Protein AF-0000000078810796 (afdb_homodimer)

Sequence (874 aa):
MNIEKKVFQLIISAMFFVVPVYGQHSELLSQYRNRALQYNQDMKAAEKNIALSKELEKSAKTEYKPKLSAGANFNYTGNPMELSLDLPSLDNPLQFEGRHMKYGASVSLAQPLYTGGRIREGVKKAEAESRLALNQSEMIKSDISYEADLRYWSTVARNEMVKVTRRFTGAVEELTKVIRERVEVQLVDRNDLLMAEVKLNDARYQLMQAENNYEVARMSLNSFIGVDYDLVIPIDTLVSPIHEVGSLPAYMDQAGNNRPELRMAQDKISIQESAHKLNQSQFLPQFYVGVDGSYSSPGYNFKADLDPNYAVYAKVSVPLFEWGKRRNEKRAGEYRVAIARENFSKVKDVVSLEVQSAYYNYVQAVERVTLTENSLIKAQENEAMALERYREGKMSVDGVLDAQMFHQTAQMNFVQSRLTAQISYSAFVRALGLLSIMNIEKKVFQLIISAMFFVVPVYGQHSELLSQYRNRALQYNQDMKAAEKNIALSKELEKSAKTEYKPKLSAGANFNYTGNPMELSLDLPSLDNPLQFEGRHMKYGASVSLAQPLYTGGRIREGVKKAEAESRLALNQSEMIKSDISYEADLRYWSTVARNEMVKVTRRFTGAVEELTKVIRERVEVQLVDRNDLLMAEVKLNDARYQLMQAENNYEVARMSLNSFIGVDYDLVIPIDTLVSPIHEVGSLPAYMDQAGNNRPELRMAQDKISIQESAHKLNQSQFLPQFYVGVDGSYSSPGYNFKADLDPNYAVYAKVSVPLFEWGKRRNEKRAGEYRVAIARENFSKVKDVVSLEVQSAYYNYVQAVERVTLTENSLIKAQENEAMALERYREGKMSVDGVLDAQMFHQTAQMNFVQSRLTAQISYSAFVRALGLLSI

Secondary structure (DSSP, 8-state):
-THHHHHHHHHHTTS-----------HHHHHHHHHHHHH-HHHHHHHHHHHHHHHHHHHHHGGGS-EEEEEEEEEE-SS--EEEE--TT-SS-EEEE--SEEEEEEEEEEEEEE-TTHHHHHHHHHHHHHHHHHHHHHHHHHHHHHHHHHHHHHHHHHHHHHHHHHHHHHHHHHHHHHHHHHHHTTSS-HHHHHHHHHHHHHHHHHHHHHHHHHHHHHHHHHHHHT--TT------SSPPP------HHHHHHHS-S--HHHHHHHHHHHHHHHHHHHHHHTTS-EEEEEEEEEEEES-TT--SS-EEEEEEEEEEEEEEE-TTHHHHHHHHHHHHHHHHHHHHHHHHHHHHHHHHHHHHHHHHHHHHHHHHHHHHHHHHHHHHHHHHHHHTT-S-HHHHHHHHHHHHHHHHHHHHHHHHHHHHHHHHHHHHT-TT-/-THHHHHHHHHHTTS-----------HHHHHHHHHHHHH-HHHHHHHHHHHHHHHHHHHHHGGGS-EEEEEEEEEEESS--EEEE--TTSSS-EEEEPPSEEEEEEEEEEEEEE-TTHHHHHHHHHHHHHHHHHHHHHHHHHHHHHHHHHHHHHHHHHHHHHHHHHHHHHHHHHHHHHHHHHHHTTSS-HHHHHHHHHHHHHHHHHHHHHHHHHHHHHHHHHHHHT--TT------SSPPP------HHHHHHHS-S--HHHHHHHHHHHHHHHHHHHHHHTTS-EEEEEEEEEEEES-TT--SS-EEEEEEEEEEE-----TTHHHHHHHHHHHHHHHHHHHHHHHHHHHHHHHHHHHHHHHHHHHHHHHHHHHHHHHHHHHHHHHHHHHTT-S-HHHHHHHHHHHHHHHHHHHHHHHHHHHHHHHHHHHHT-TT-

InterPro domains:
  IPR003423 Outer membrane efflux protein [PF02321] (34-226)
  IPR003423 Outer membrane efflux protein [PF02321] (253-433)
  IPR051906 Outer membrane protein TolC-like [PTHR30026] (19-435)

Radius of gyration: 42.72 Å; Cα contacts (8 Å, |Δi|>4): 1301; chains: 2; bounding box: 118×147×89 Å

Nearest PDB structures (foldseek):
  5bun-assembly1_B  TM=8.925E-01  e=1.835E-19  Salmonella enterica subsp. enterica serovar Typhi
  2wmz-assembly1_B  TM=8.784E-01  e=3.300E-19  Escherichia coli K-12
  1ek9-assembly1_A  TM=8.648E-01  e=8.910E-19  Escherichia coli
  1yc9-assembly1_A-3  TM=8.623E-01  e=3.612E-18  Vibrio cholerae
  1wp1-assembly1_A  TM=8.604E-01  e=2.755E-18  Pseudomonas aeruginosa

Foldseek 3Di:
DVVVVVVVVVVVVPPDPVPVPPPPPDPVLVVLLVLLCVPPPVLVVLVVVLVVLVVVLVVLLCLQDKDKDKDKDKFFAPFADWDFADDVVDPGTDIDGFHRIKIKMKMKIKGWDDLLCLSVLSSLLSVLVSLLSVLVSLLVSLVSSLVSLLLQLQLLLLLLLLVLLVVLLVVLVVLLVVVVVCVVVPNDDPVLNVVSVVLSVVSVVSSVVSVVSNLVSQQVSCVSSVHHSPDDDDGDNAQRADQDDDDLVVLLVVLPVDRSLLSSLVSVLSSLVSVLSSVLSNQAKIKMKMKMWMFMAPDPVSDRDTDIDMDIDMDIDHDDDDPCPSVVSNVVSVVVSVVSVVVSVVSVVVLVVQLVVLSVQLVVLSVQLVVLVVQLVVLVVLLVVQVVCVVVVNHGSVSNSVSSVSNSVSSSSNSVSSSSNSSSVSSNCSSSSNSSD/DVVVVVVVVVVVVPPPPVPVPPPPPDPVLVVLLVLLCVPPVVLVVLVVVLVVLVVVLVVLLCLQDKDKDKDKDKFFAPFFDWDFADDVVDPGTPIDGFDRIKIKMKMKIKGWDDQLCLSVLSSLLSVLVSLLSVLVSLLVSLVSSLVSLLLQLQLLLLLLLLVLLVVLLVVLVVLLVVVVVCVVVPNDDPVLNVVSVVLSVVSVVSNVVSVVSNLVSQQVSCVSSVHHSPDDDDGDNAQGADQDDDDLVVLLVVLPVDRSLLSSLVSQLSNLVSVLSSVLSNQAKIKMKMKMKMFMPPDVVSDRDTDIDMDIDMDIDHDDDDPCPSVVSNVVSVVSSVVSVVVSVVSVVVLVVQLVVLSVQLVVLSVQLVVLVVQLVVLVVLLVVQVVCVVVVNHDSVSNSVSSVSNSVSSSSNSVSSSSNSSSVSSNCSSSSNSSD

Structure (mmCIF, N/CA/C/O backbone):
data_AF-0000000078810796-model_v1
#
loop_
_entity.id
_entity.type
_entity.pdbx_description
1 polymer 'Outer membrane efflux protein'
#
loop_
_atom_site.group_PDB
_atom_site.id
_atom_site.type_symbol
_atom_site.label_atom_id
_atom_site.label_alt_id
_atom_site.label_comp_id
_atom_site.label_asym_id
_atom_site.label_entity_id
_atom_site.label_seq_id
_atom_site.pdbx_PDB_ins_code
_atom_site.Cartn_x
_atom_site.Cartn_y
_atom_site.Cartn_z
_atom_site.occupancy
_atom_site.B_iso_or_equiv
_atom_site.auth_seq_id
_atom_site.auth_comp_id
_atom_site.auth_asym_id
_atom_site.auth_atom_id
_atom_site.pdbx_PDB_model_num
ATOM 1 N N . MET A 1 1 ? 49.625 -58.906 16.781 1 31.52 1 MET A N 1
ATOM 2 C CA . MET A 1 1 ? 48.281 -58.656 17.25 1 31.52 1 MET A CA 1
ATOM 3 C C . MET A 1 1 ? 48 -57.156 17.312 1 31.52 1 MET A C 1
ATOM 5 O O . MET A 1 1 ? 46.844 -56.719 17.156 1 31.52 1 MET A O 1
ATOM 9 N N . ASN A 1 2 ? 49.062 -56.438 17.688 1 35.69 2 ASN A N 1
ATOM 10 C CA . ASN A 1 2 ? 48.969 -55.031 18.016 1 35.69 2 ASN A CA 1
ATOM 11 C C . ASN A 1 2 ? 48.812 -54.156 16.766 1 35.69 2 ASN A C 1
ATOM 13 O O . ASN A 1 2 ? 48.688 -52.938 16.859 1 35.69 2 ASN A O 1
ATOM 17 N N . ILE A 1 3 ? 49.344 -54.625 15.562 1 45.09 3 ILE A N 1
ATOM 18 C CA . ILE A 1 3 ? 49.375 -53.844 14.336 1 45.09 3 ILE A CA 1
ATOM 19 C C . ILE A 1 3 ? 47.938 -53.594 13.867 1 45.09 3 ILE A C 1
ATOM 21 O O . ILE A 1 3 ? 47.688 -52.719 13.039 1 45.09 3 ILE A O 1
ATOM 25 N N . GLU A 1 4 ? 46.938 -54.531 14.281 1 33.59 4 GLU A N 1
ATOM 26 C CA . GLU A 1 4 ? 45.562 -54.438 13.734 1 33.59 4 GLU A CA 1
ATOM 27 C C . GLU A 1 4 ? 44.812 -53.25 14.328 1 33.59 4 GLU A C 1
ATOM 29 O O . GLU A 1 4 ? 43.75 -52.906 13.852 1 33.59 4 GLU A O 1
ATOM 34 N N . LYS A 1 5 ? 45.188 -52.844 15.609 1 40.59 5 LYS A N 1
ATOM 35 C CA . LYS A 1 5 ? 44.344 -51.844 16.25 1 40.59 5 LYS A CA 1
ATOM 36 C C . LYS A 1 5 ? 44.5 -50.469 15.602 1 40.59 5 LYS A C 1
ATOM 38 O O . LYS A 1 5 ? 43.562 -49.688 15.57 1 40.59 5 LYS A O 1
ATOM 43 N N . LYS A 1 6 ? 45.812 -50.281 15.422 1 43.84 6 LYS A N 1
ATOM 44 C CA . LYS A 1 6 ? 46.062 -48.875 15.062 1 43.84 6 LYS A CA 1
ATOM 45 C C . LYS A 1 6 ? 45.562 -48.594 13.656 1 43.84 6 LYS A C 1
ATOM 47 O O . LYS A 1 6 ? 45.531 -47.438 13.234 1 43.84 6 LYS A O 1
ATOM 52 N N . VAL A 1 7 ? 45.531 -49.75 12.922 1 40.56 7 VAL A N 1
ATOM 53 C CA . VAL A 1 7 ? 45.062 -49.469 11.578 1 40.56 7 VAL A CA 1
ATOM 54 C C . VAL A 1 7 ? 43.562 -49.125 11.633 1 40.56 7 VAL A C 1
ATOM 56 O O . VAL A 1 7 ? 43.062 -48.344 10.812 1 40.56 7 VAL A O 1
ATOM 59 N N . PHE A 1 8 ? 42.906 -49.719 12.727 1 41.28 8 PHE A N 1
ATOM 60 C CA . PHE A 1 8 ? 41.469 -49.5 12.734 1 41.28 8 PHE A CA 1
ATOM 61 C C . PHE A 1 8 ? 41.125 -48.062 13.086 1 41.28 8 PHE A C 1
ATOM 63 O O . PHE A 1 8 ? 40.188 -47.469 12.547 1 41.28 8 PHE A O 1
ATOM 70 N N . GLN A 1 9 ? 41.938 -47.469 14.094 1 41.78 9 GLN A N 1
ATOM 71 C CA . GLN A 1 9 ? 41.531 -46.125 14.539 1 41.78 9 GLN A CA 1
ATOM 72 C C . GLN A 1 9 ? 41.688 -45.094 13.438 1 41.78 9 GLN A C 1
ATOM 74 O O . GLN A 1 9 ? 41.031 -44.062 13.445 1 41.78 9 GLN A O 1
ATOM 79 N N . LEU A 1 10 ? 42.781 -45.281 12.617 1 40.09 10 LEU A N 1
ATOM 80 C CA . LEU A 1 10 ? 42.969 -44.25 11.633 1 40.09 10 LEU A CA 1
ATOM 81 C C . LEU A 1 10 ? 41.875 -44.25 10.586 1 40.09 10 LEU A C 1
ATOM 83 O O . LEU A 1 10 ? 41.594 -43.219 9.953 1 40.09 10 LEU A O 1
ATOM 87 N N . ILE A 1 11 ? 41.219 -45.438 10.328 1 36.94 11 ILE A N 1
ATOM 88 C CA . ILE A 1 11 ? 40.281 -45.469 9.234 1 36.94 11 ILE A CA 1
ATOM 89 C C . ILE A 1 11 ? 39 -44.719 9.633 1 36.94 11 ILE A C 1
ATOM 91 O O . ILE A 1 11 ? 38.312 -44.156 8.773 1 36.94 11 ILE A O 1
ATOM 95 N N . ILE A 1 12 ? 38.562 -44.688 10.914 1 39.09 12 ILE A N 1
ATOM 96 C CA . ILE A 1 12 ? 37.25 -44.156 11.195 1 39.09 12 ILE A CA 1
ATOM 97 C C . ILE A 1 12 ? 37.25 -42.656 11.039 1 39.09 12 ILE A C 1
ATOM 99 O O . ILE A 1 12 ? 36.188 -42 11.031 1 39.09 12 ILE A O 1
ATOM 103 N N . SER A 1 13 ? 38.438 -42 11.25 1 37.91 13 SER A N 1
ATOM 104 C CA . SER A 1 13 ? 38.312 -40.531 11.258 1 37.91 13 SER A CA 1
ATOM 105 C C . SER A 1 13 ? 37.969 -40 9.867 1 37.91 13 SER A C 1
ATOM 107 O O . SER A 1 13 ? 37.938 -38.781 9.664 1 37.91 13 SER A O 1
ATOM 109 N N . ALA A 1 14 ? 38.25 -40.719 8.828 1 35.31 14 ALA A N 1
ATOM 110 C CA . ALA A 1 14 ? 38.062 -40.125 7.504 1 35.31 14 ALA A CA 1
ATOM 111 C C . ALA A 1 14 ? 36.594 -39.844 7.219 1 35.31 14 ALA A C 1
ATOM 113 O O . ALA A 1 14 ? 36.25 -39.406 6.129 1 35.31 14 ALA A O 1
ATOM 114 N N . MET A 1 15 ? 35.688 -40.594 7.895 1 33.44 15 MET A N 1
ATOM 115 C CA . MET A 1 15 ? 34.406 -40.656 7.215 1 33.44 15 MET A CA 1
ATOM 116 C C . MET A 1 15 ? 33.75 -39.281 7.145 1 33.44 15 MET A C 1
ATOM 118 O O . MET A 1 15 ? 33.188 -38.906 6.105 1 33.44 15 MET A O 1
ATOM 122 N N . PHE A 1 16 ? 33.094 -38.812 8.289 1 33.81 16 PHE A N 1
ATOM 123 C CA . PHE A 1 16 ? 31.891 -38.031 8.094 1 33.81 16 PHE A CA 1
ATOM 124 C C . PHE A 1 16 ? 32.25 -36.594 7.742 1 33.81 16 PHE A C 1
ATOM 126 O O . PHE A 1 16 ? 32.344 -35.719 8.625 1 33.81 16 PHE A O 1
ATOM 133 N N . PHE A 1 17 ? 33.219 -36.344 6.918 1 32.91 17 PHE A N 1
ATOM 134 C CA . PHE A 1 17 ? 33.188 -34.938 6.5 1 32.91 17 PHE A CA 1
ATOM 135 C C . PHE A 1 17 ? 31.828 -34.594 5.895 1 32.91 17 PHE A C 1
ATOM 137 O O . PHE A 1 17 ? 31.531 -34.969 4.754 1 32.91 17 PHE A O 1
ATOM 144 N N . VAL A 1 18 ? 30.75 -34.469 6.672 1 34.19 18 VAL A N 1
ATOM 145 C CA . VAL A 1 18 ? 29.562 -33.781 6.199 1 34.19 18 VAL A CA 1
ATOM 146 C C . VAL A 1 18 ? 29.969 -32.469 5.523 1 34.19 18 VAL A C 1
ATOM 148 O O . VAL A 1 18 ? 30.484 -31.562 6.176 1 34.19 18 VAL A O 1
ATOM 151 N N . VAL A 1 19 ? 30.406 -32.531 4.301 1 35.03 19 VAL A N 1
ATOM 152 C CA . VAL A 1 19 ? 30.453 -31.297 3.525 1 35.03 19 VAL A CA 1
ATOM 153 C C . VAL A 1 19 ? 29.156 -30.516 3.707 1 35.03 19 VAL A C 1
ATOM 155 O O . VAL A 1 19 ? 28.078 -31.016 3.404 1 35.03 19 VAL A O 1
ATOM 158 N N . PRO A 1 20 ? 29.125 -29.656 4.68 1 37.47 20 PRO A N 1
ATOM 159 C CA . PRO A 1 20 ? 27.922 -28.828 4.625 1 37.47 20 PRO A CA 1
ATOM 160 C C . PRO A 1 20 ? 27.531 -28.453 3.199 1 37.47 20 PRO A C 1
ATOM 162 O O . PRO A 1 20 ? 28.391 -28.062 2.4 1 37.47 20 PRO A O 1
ATOM 165 N N . VAL A 1 21 ? 26.672 -29.172 2.609 1 35.78 21 VAL A N 1
ATOM 166 C CA . VAL A 1 21 ? 26 -28.766 1.379 1 35.78 21 VAL A CA 1
ATOM 167 C C . VAL A 1 21 ? 25.641 -27.281 1.45 1 35.78 21 VAL A C 1
ATOM 169 O O . VAL A 1 21 ? 24.641 -26.906 2.074 1 35.78 21 VAL A O 1
ATOM 172 N N . TYR A 1 22 ? 26.547 -26.406 1.86 1 38.66 22 TYR A N 1
ATOM 173 C CA . TYR A 1 22 ? 26.266 -25.031 1.461 1 38.66 22 TYR A CA 1
ATOM 174 C C . TYR A 1 22 ? 25.797 -24.969 0.011 1 38.66 22 TYR A C 1
ATOM 176 O O . TYR A 1 22 ? 26.375 -25.625 -0.859 1 38.66 22 TYR A O 1
ATOM 184 N N . GLY A 1 23 ? 24.594 -24.969 -0.246 1 43.31 23 GLY A N 1
ATOM 185 C CA . GLY A 1 23 ? 24.203 -24.641 -1.61 1 43.31 23 GLY A CA 1
ATOM 186 C C . GLY A 1 23 ? 25.281 -23.875 -2.371 1 43.31 23 GLY A C 1
ATOM 187 O O . GLY A 1 23 ? 25.953 -23.016 -1.805 1 43.31 23 GLY A O 1
ATOM 188 N N . GLN A 1 24 ? 25.922 -24.531 -3.176 1 47.62 24 GLN A N 1
ATOM 189 C CA . GLN A 1 24 ? 26.969 -24 -4.055 1 47.62 24 GLN A CA 1
ATOM 190 C C . GLN A 1 24 ? 26.672 -22.562 -4.457 1 47.62 24 GLN A C 1
ATOM 192 O O . GLN A 1 24 ? 25.703 -22.297 -5.188 1 47.62 24 GLN A O 1
ATOM 197 N N . HIS A 1 25 ? 26.922 -21.594 -3.543 1 60.41 25 HIS A N 1
ATOM 198 C CA . HIS A 1 25 ? 26.938 -20.172 -3.859 1 60.41 25 HIS A CA 1
ATOM 199 C C . HIS A 1 25 ? 27.672 -19.906 -5.172 1 60.41 25 HIS A C 1
ATOM 201 O O . HIS A 1 25 ? 28.844 -20.219 -5.301 1 60.41 25 HIS A O 1
ATOM 207 N N . SER A 1 26 ? 26.812 -19.906 -6.238 1 77.5 26 SER A N 1
ATOM 208 C CA . SER A 1 26 ? 27.375 -19.516 -7.52 1 77.5 26 SER A CA 1
ATOM 209 C C . SER A 1 26 ? 28.125 -18.188 -7.402 1 77.5 26 SER A C 1
ATOM 211 O O . SER A 1 26 ? 27.562 -17.188 -6.961 1 77.5 26 SER A O 1
ATOM 213 N N . GLU A 1 27 ? 29.5 -18.25 -7.562 1 85.56 27 GLU A N 1
ATOM 214 C CA . GLU A 1 27 ? 30.312 -17.031 -7.574 1 85.56 27 GLU A CA 1
ATOM 215 C C . GLU A 1 27 ? 29.75 -16 -8.539 1 85.56 27 GLU A C 1
ATOM 217 O O . GLU A 1 27 ? 29.766 -14.805 -8.25 1 85.56 27 GLU A O 1
ATOM 222 N N . LEU A 1 28 ? 29.188 -16.547 -9.531 1 91.5 28 LEU A N 1
ATOM 223 C CA . LEU A 1 28 ? 28.641 -15.641 -10.531 1 91.5 28 LEU A CA 1
ATOM 224 C C . LEU A 1 28 ? 27.375 -14.969 -10.016 1 91.5 28 LEU A C 1
ATOM 226 O O . LEU A 1 28 ? 27.156 -13.773 -10.242 1 91.5 28 LEU A O 1
ATOM 230 N N . LEU A 1 29 ? 26.609 -15.727 -9.281 1 93.12 29 LEU A N 1
ATOM 231 C CA . LEU A 1 29 ? 25.406 -15.156 -8.695 1 93.12 29 LEU A CA 1
ATOM 232 C C . LEU A 1 29 ? 25.75 -13.984 -7.781 1 93.12 29 LEU A C 1
ATOM 234 O O . LEU A 1 29 ? 25.125 -12.922 -7.863 1 93.12 29 LEU A O 1
ATOM 238 N N . SER A 1 30 ? 26.766 -14.18 -6.949 1 91.88 30 SER A N 1
ATOM 239 C CA . SER A 1 30 ? 27.172 -13.141 -6.016 1 91.88 30 SER A CA 1
ATOM 240 C C . SER A 1 30 ? 27.688 -11.906 -6.754 1 91.88 30 SER A C 1
ATOM 242 O O . SER A 1 30 ? 27.422 -10.773 -6.352 1 91.88 30 SER A O 1
ATOM 244 N N . GLN A 1 31 ? 28.359 -12.164 -7.82 1 93.31 31 GLN A N 1
ATOM 245 C CA . GLN A 1 31 ? 28.906 -11.07 -8.617 1 93.31 31 GLN A CA 1
ATOM 246 C C . GLN A 1 31 ? 27.781 -10.242 -9.25 1 93.31 31 GLN A C 1
ATOM 248 O O . GLN A 1 31 ? 27.812 -9.008 -9.195 1 93.31 31 GLN A O 1
ATOM 253 N N . TYR A 1 32 ? 26.844 -10.891 -9.781 1 94.69 32 TYR A N 1
ATOM 254 C CA . TYR A 1 32 ? 25.766 -10.172 -10.469 1 94.69 32 TYR A CA 1
ATOM 255 C C . TYR A 1 32 ? 24.828 -9.508 -9.477 1 94.69 32 TYR A C 1
ATOM 257 O O . TYR A 1 32 ? 24.266 -8.445 -9.766 1 94.69 32 TYR A O 1
ATOM 265 N N . ARG A 1 33 ? 24.719 -10.141 -8.32 1 94.25 33 ARG A N 1
ATOM 266 C CA . ARG A 1 33 ? 23.969 -9.492 -7.242 1 94.25 33 ARG A CA 1
ATOM 267 C C . ARG A 1 33 ? 24.609 -8.156 -6.867 1 94.25 33 ARG A C 1
ATOM 269 O O . ARG A 1 33 ? 23.906 -7.145 -6.758 1 94.25 33 ARG A O 1
ATOM 276 N N . ASN A 1 34 ? 25.875 -8.141 -6.723 1 94.19 34 ASN A N 1
ATOM 277 C CA . ASN A 1 34 ? 26.594 -6.922 -6.359 1 94.19 34 ASN A CA 1
ATOM 278 C C . ASN A 1 34 ? 26.516 -5.875 -7.465 1 94.19 34 ASN A C 1
ATOM 280 O O . ASN A 1 34 ? 26.375 -4.684 -7.184 1 94.19 34 ASN A O 1
ATOM 284 N N . ARG A 1 35 ? 26.562 -6.352 -8.648 1 94.81 35 ARG A N 1
ATOM 285 C CA . ARG A 1 35 ? 26.453 -5.426 -9.773 1 94.81 35 ARG A CA 1
ATOM 286 C C . ARG A 1 35 ? 25.078 -4.785 -9.828 1 94.81 35 ARG A C 1
ATOM 288 O O . ARG A 1 35 ? 24.953 -3.596 -10.133 1 94.81 35 ARG A O 1
ATOM 295 N N . ALA A 1 36 ? 24.094 -5.586 -9.586 1 96.56 36 ALA A N 1
ATOM 296 C CA . ALA A 1 36 ? 22.719 -5.066 -9.57 1 96.56 36 ALA A CA 1
ATOM 297 C C . ALA A 1 36 ? 22.547 -4.008 -8.484 1 96.56 36 ALA A C 1
ATOM 299 O O . ALA A 1 36 ? 21.922 -2.969 -8.719 1 96.56 36 ALA A O 1
ATOM 300 N N . LEU A 1 37 ? 23.141 -4.238 -7.328 1 95.69 37 LEU A N 1
ATOM 301 C CA . LEU A 1 37 ? 23.047 -3.312 -6.207 1 95.69 37 LEU A CA 1
ATOM 302 C C . LEU A 1 37 ? 23.75 -1.998 -6.527 1 95.69 37 LEU A C 1
ATOM 304 O O . LEU A 1 37 ? 23.281 -0.927 -6.125 1 95.69 37 LEU A O 1
ATOM 308 N N . GLN A 1 38 ? 24.781 -2.057 -7.285 1 94.69 38 GLN A N 1
ATOM 309 C CA . GLN A 1 38 ? 25.562 -0.871 -7.621 1 94.69 38 GLN A CA 1
ATOM 310 C C . GLN A 1 38 ? 24.891 -0.078 -8.75 1 94.69 38 GLN A C 1
ATOM 312 O O . GLN A 1 38 ? 25 1.15 -8.789 1 94.69 38 GLN A O 1
ATOM 317 N N . TYR A 1 39 ? 24.188 -0.757 -9.555 1 95.12 39 TYR A N 1
ATOM 318 C CA . TYR A 1 39 ? 23.656 -0.121 -10.75 1 95.12 39 TYR A CA 1
ATOM 319 C C . TYR A 1 39 ? 22.219 0.367 -10.523 1 95.12 39 TYR A C 1
ATOM 321 O O . TYR A 1 39 ? 21.812 1.387 -11.086 1 95.12 39 TYR A O 1
ATOM 329 N N . ASN A 1 40 ? 21.453 -0.264 -9.781 1 95.25 40 ASN A N 1
ATOM 330 C CA . ASN A 1 40 ? 20.016 -0.033 -9.656 1 95.25 40 ASN A CA 1
ATOM 331 C C . ASN A 1 40 ? 19.703 1.396 -9.219 1 95.25 40 ASN A C 1
ATOM 333 O O . ASN A 1 40 ? 20.281 1.888 -8.25 1 95.25 40 ASN A O 1
ATOM 337 N N . GLN A 1 41 ? 18.812 2.018 -9.93 1 96.19 41 GLN A N 1
ATOM 338 C CA . GLN A 1 41 ? 18.453 3.416 -9.695 1 96.19 41 GLN A CA 1
ATOM 339 C C . GLN A 1 41 ? 17.703 3.586 -8.391 1 96.19 41 GLN A C 1
ATOM 341 O O . GLN A 1 41 ? 17.812 4.621 -7.727 1 96.19 41 GLN A O 1
ATOM 346 N N . ASP A 1 42 ? 16.938 2.611 -8.039 1 96.12 42 ASP A N 1
ATOM 347 C CA . ASP A 1 42 ? 16.203 2.688 -6.773 1 96.12 42 ASP A CA 1
ATOM 348 C C . ASP A 1 42 ? 17.172 2.682 -5.586 1 96.12 42 ASP A C 1
ATOM 350 O O . ASP A 1 42 ? 16.938 3.359 -4.586 1 96.12 42 ASP A O 1
ATOM 354 N N . MET A 1 43 ? 18.219 1.885 -5.711 1 95.31 43 MET A N 1
ATOM 355 C CA . MET A 1 43 ? 19.234 1.849 -4.656 1 95.31 43 MET A CA 1
ATOM 356 C C . MET A 1 43 ? 19.953 3.189 -4.543 1 95.31 43 MET A C 1
ATOM 358 O O . MET A 1 43 ? 20.156 3.695 -3.439 1 95.31 43 MET A O 1
ATOM 362 N N . LYS A 1 44 ? 20.25 3.777 -5.652 1 96.56 44 LYS A N 1
ATOM 363 C CA . LYS A 1 44 ? 20.891 5.086 -5.66 1 96.56 44 LYS A CA 1
ATOM 364 C C . LYS A 1 44 ? 19.984 6.16 -5.086 1 96.56 44 LYS A C 1
ATOM 366 O O . LYS A 1 44 ? 20.422 7.016 -4.316 1 96.56 44 LYS A O 1
ATOM 371 N N . ALA A 1 45 ? 18.75 6.125 -5.441 1 97.62 45 ALA A N 1
ATOM 372 C CA . ALA A 1 45 ? 17.766 7.066 -4.91 1 97.62 45 ALA A CA 1
ATOM 373 C C . ALA A 1 45 ? 17.625 6.91 -3.398 1 97.62 45 ALA A C 1
ATOM 375 O O . ALA A 1 45 ? 17.5 7.898 -2.674 1 97.62 45 ALA A O 1
ATOM 376 N N . ALA A 1 46 ? 17.672 5.676 -2.957 1 97.06 46 ALA A N 1
ATOM 377 C CA . ALA A 1 46 ? 17.547 5.406 -1.527 1 97.06 46 ALA A CA 1
ATOM 378 C C . ALA A 1 46 ? 18.719 5.996 -0.75 1 97.06 46 ALA A C 1
ATOM 380 O O . ALA A 1 46 ? 18.531 6.547 0.34 1 97.06 46 ALA A O 1
ATOM 381 N N . GLU A 1 47 ? 19.859 5.922 -1.339 1 96.62 47 GLU A N 1
ATOM 382 C CA . GLU A 1 47 ? 21.047 6.496 -0.701 1 96.62 47 GLU A CA 1
ATOM 383 C C . GLU A 1 47 ? 20.938 8.016 -0.619 1 96.62 47 GLU A C 1
ATOM 385 O O . GLU A 1 47 ? 21.297 8.617 0.397 1 96.62 47 GLU A O 1
ATOM 390 N N . LYS A 1 48 ? 20.438 8.594 -1.68 1 98.06 48 LYS A N 1
ATOM 391 C CA . LYS A 1 48 ? 20.25 10.039 -1.677 1 98.06 48 LYS A CA 1
ATOM 392 C C . LYS A 1 48 ? 19.172 10.453 -0.678 1 98.06 48 LYS A C 1
ATOM 394 O O . LYS A 1 48 ? 19.25 11.516 -0.063 1 98.06 48 LYS A O 1
ATOM 399 N N . ASN A 1 49 ? 18.234 9.609 -0.527 1 97.75 49 ASN A N 1
ATOM 400 C CA . ASN A 1 49 ? 17.172 9.891 0.439 1 97.75 49 ASN A CA 1
ATOM 401 C C . ASN A 1 49 ? 17.703 9.844 1.872 1 97.75 49 ASN A C 1
ATOM 403 O O . ASN A 1 49 ? 17.234 10.594 2.732 1 97.75 49 ASN A O 1
ATOM 407 N N . ILE A 1 50 ? 18.625 8.938 2.154 1 97.75 50 ILE A N 1
ATOM 408 C CA . ILE A 1 50 ? 19.266 8.898 3.465 1 97.75 50 ILE A CA 1
ATOM 409 C C . ILE A 1 50 ? 20.016 10.203 3.709 1 97.75 50 ILE A C 1
ATOM 411 O O . ILE A 1 50 ? 19.891 10.82 4.766 1 97.75 50 ILE A O 1
ATOM 415 N N . ALA A 1 51 ? 20.734 10.633 2.689 1 97.94 51 ALA A N 1
ATOM 416 C CA . ALA A 1 51 ? 21.484 11.875 2.805 1 97.94 51 ALA A CA 1
ATOM 417 C C . ALA A 1 51 ? 20.547 13.062 3.002 1 97.94 51 ALA A C 1
ATOM 419 O O . ALA A 1 51 ? 20.828 13.938 3.83 1 97.94 51 ALA A O 1
ATOM 420 N N . LEU A 1 52 ? 19.469 13.031 2.262 1 97.81 52 LEU A N 1
ATOM 421 C CA . LEU A 1 52 ? 18.453 14.078 2.379 1 97.81 52 LEU A CA 1
ATOM 422 C C . LEU A 1 52 ? 17.906 14.148 3.801 1 97.81 52 LEU A C 1
ATOM 424 O O . LEU A 1 52 ? 17.828 15.227 4.387 1 97.81 52 LEU A O 1
ATOM 428 N N . SER A 1 53 ? 17.547 13.008 4.375 1 97.81 53 SER A N 1
ATOM 429 C CA . SER A 1 53 ? 16.953 12.953 5.707 1 97.81 53 SER A CA 1
ATOM 430 C C . SER A 1 53 ? 17.969 13.383 6.773 1 97.81 53 SER A C 1
ATOM 432 O O . SER A 1 53 ? 17.594 14 7.773 1 97.81 53 SER A O 1
ATOM 434 N N . LYS A 1 54 ? 19.219 13.133 6.566 1 97.81 54 LYS A N 1
ATOM 435 C CA . LYS A 1 54 ? 20.25 13.547 7.504 1 97.81 54 LYS A CA 1
ATOM 436 C C . LYS A 1 54 ? 20.438 15.055 7.48 1 97.81 54 LYS A C 1
ATOM 438 O O . LYS A 1 54 ? 20.656 15.68 8.523 1 97.81 54 LYS A O 1
ATOM 443 N N . GLU A 1 55 ? 20.344 15.625 6.262 1 97.88 55 GLU A N 1
ATOM 444 C CA . GLU A 1 55 ? 20.438 17.078 6.16 1 97.88 55 GLU A CA 1
ATOM 445 C C . GLU A 1 55 ? 19.25 17.75 6.84 1 97.88 55 GLU A C 1
ATOM 447 O O . GLU A 1 55 ? 19.406 18.797 7.48 1 97.88 55 GLU A O 1
ATOM 452 N N . LEU A 1 56 ? 18.125 17.172 6.75 1 97.31 56 LEU A N 1
ATOM 453 C CA . LEU A 1 56 ? 16.938 17.719 7.398 1 97.31 56 LEU A CA 1
ATOM 454 C C . LEU A 1 56 ? 17.031 17.578 8.914 1 97.31 56 LEU A C 1
ATOM 456 O O . LEU A 1 56 ? 16.562 18.453 9.648 1 97.31 56 LEU A O 1
ATOM 460 N N . GLU A 1 57 ? 17.656 16.516 9.375 1 97.25 57 GLU A N 1
ATOM 461 C CA . GLU A 1 57 ? 17.922 16.344 10.797 1 97.25 57 GLU A CA 1
ATOM 462 C C . GLU A 1 57 ? 18.859 17.422 11.328 1 97.25 57 GLU A C 1
ATOM 464 O O . GLU A 1 57 ? 18.609 18 12.391 1 97.25 57 GLU A O 1
ATOM 469 N N . LYS A 1 58 ? 19.875 17.719 10.555 1 97.31 58 LYS A N 1
ATOM 470 C CA . LYS A 1 58 ? 20.797 18.766 10.938 1 97.31 58 LYS A CA 1
ATOM 471 C C . LYS A 1 58 ? 20.094 20.125 10.969 1 97.31 58 LYS A C 1
ATOM 473 O O . LYS A 1 58 ? 20.328 20.938 11.867 1 97.31 58 LYS A O 1
ATOM 478 N N . SER A 1 59 ? 19.266 20.297 9.984 1 97.06 59 SER A N 1
ATOM 479 C CA . SER A 1 59 ? 18.5 21.547 9.922 1 97.06 59 SER A CA 1
ATOM 480 C C . SER A 1 59 ? 17.594 21.688 11.133 1 97.06 59 SER A C 1
ATOM 482 O O . SER A 1 59 ? 17.484 22.766 11.711 1 97.06 59 SER A O 1
ATOM 484 N N . ALA A 1 60 ? 17.016 20.609 11.555 1 95.56 60 ALA A N 1
ATOM 485 C CA . ALA A 1 60 ? 16.125 20.641 12.711 1 95.56 60 ALA A CA 1
ATOM 486 C C . ALA A 1 60 ? 16.891 20.953 13.992 1 95.56 60 ALA A C 1
ATOM 488 O O . ALA A 1 60 ? 16.375 21.656 14.867 1 95.56 60 ALA A O 1
ATOM 489 N N . LYS A 1 61 ? 18.094 20.547 14.125 1 96.19 61 LYS A N 1
ATOM 490 C CA . LYS A 1 61 ? 18.906 20.734 15.32 1 96.19 61 LYS A CA 1
ATOM 491 C C . LYS A 1 61 ? 19.344 22.188 15.453 1 96.19 61 LYS A C 1
ATOM 493 O O . LYS A 1 61 ? 19.625 22.656 16.562 1 96.19 61 LYS A O 1
ATOM 498 N N . THR A 1 62 ? 19.312 22.922 14.273 1 95.56 62 THR A N 1
ATOM 499 C CA . THR A 1 62 ? 19.719 24.328 14.312 1 95.56 62 THR A CA 1
ATOM 500 C C . THR A 1 62 ? 18.656 25.188 15.008 1 95.56 62 THR A C 1
ATOM 502 O O . THR A 1 62 ? 18.938 26.312 15.422 1 95.56 62 THR A O 1
ATOM 505 N N . GLU A 1 63 ? 17.484 24.609 15.219 1 93.88 63 GLU A N 1
ATOM 506 C CA . GLU A 1 63 ? 16.391 25.359 15.852 1 93.88 63 GLU A CA 1
ATOM 507 C C . GLU A 1 63 ? 16.672 25.578 17.328 1 93.88 63 GLU A C 1
ATOM 509 O O . GLU A 1 63 ? 16.047 26.438 17.953 1 93.88 63 GLU A O 1
ATOM 514 N N . TYR A 1 64 ? 17.703 24.844 17.938 1 93.5 64 TYR A N 1
ATOM 515 C CA . TYR A 1 64 ? 18.109 25.031 19.328 1 93.5 64 TYR A CA 1
ATOM 516 C C . TYR A 1 64 ? 18.969 26.281 19.484 1 93.5 64 TYR A C 1
ATOM 518 O O . TYR A 1 64 ? 19.125 26.797 20.594 1 93.5 64 TYR A O 1
ATOM 526 N N . LYS A 1 65 ? 19.422 26.781 18.344 1 94.25 65 LYS A N 1
ATOM 527 C CA . LYS A 1 65 ? 20.391 27.875 18.391 1 94.25 65 LYS A CA 1
ATOM 528 C C . LYS A 1 65 ? 19.734 29.219 18.109 1 94.25 65 LYS A C 1
ATOM 530 O O . LYS A 1 65 ? 18.641 29.281 17.547 1 94.25 65 LYS A O 1
ATOM 535 N N . PRO A 1 66 ? 20.328 30.391 18.547 1 94.56 66 PRO A N 1
ATOM 536 C CA . PRO A 1 66 ? 19.766 31.719 18.297 1 94.56 66 PRO A CA 1
ATOM 537 C C . PRO A 1 66 ? 19.688 32.062 16.812 1 94.56 66 PRO A C 1
ATOM 539 O O . PRO A 1 66 ? 20.5 31.578 16.031 1 94.56 66 PRO A O 1
ATOM 542 N N . LYS A 1 67 ? 18.75 32.781 16.484 1 94.69 67 LYS A N 1
ATOM 543 C CA . LYS A 1 67 ? 18.562 33.25 15.117 1 94.69 67 LYS A CA 1
ATOM 544 C C . LYS A 1 67 ? 18.906 34.75 15.008 1 94.69 67 LYS A C 1
ATOM 546 O O . LYS A 1 67 ? 18.5 35.562 15.852 1 94.69 67 LYS A O 1
ATOM 551 N N . LEU A 1 68 ? 19.734 35.031 14.023 1 95.06 68 LEU A N 1
ATOM 552 C CA . LEU A 1 68 ? 20.125 36.406 13.758 1 95.06 68 LEU A CA 1
ATOM 553 C C . LEU A 1 68 ? 19.453 36.938 12.5 1 95.06 68 LEU A C 1
ATOM 555 O O . LEU A 1 68 ? 19.469 36.312 11.453 1 95.06 68 LEU A O 1
ATOM 559 N N . SER A 1 69 ? 18.797 38.125 12.664 1 94.56 69 SER A N 1
ATOM 560 C CA . SER A 1 69 ? 18.141 38.75 11.531 1 94.56 69 SER A CA 1
ATOM 561 C C . SER A 1 69 ? 18.438 40.25 11.492 1 94.56 69 SER A C 1
ATOM 563 O O . SER A 1 69 ? 18.828 40.844 12.5 1 94.56 69 SER A O 1
ATOM 565 N N . ALA A 1 70 ? 18.375 40.781 10.266 1 93.44 70 ALA A N 1
ATOM 566 C CA . ALA A 1 70 ? 18.562 42.219 10.062 1 93.44 70 ALA A CA 1
ATOM 567 C C . ALA A 1 70 ? 17.422 42.812 9.227 1 93.44 70 ALA A C 1
ATOM 569 O O . ALA A 1 70 ? 16.812 42.094 8.422 1 93.44 70 ALA A O 1
ATOM 570 N N . GLY A 1 71 ? 17.109 44.125 9.641 1 92.31 71 GLY A N 1
ATOM 571 C CA . GLY A 1 71 ? 16.078 44.844 8.898 1 92.31 71 GLY A CA 1
ATOM 572 C C . GLY A 1 71 ? 16.328 46.312 8.797 1 92.31 71 GLY A C 1
ATOM 573 O O . G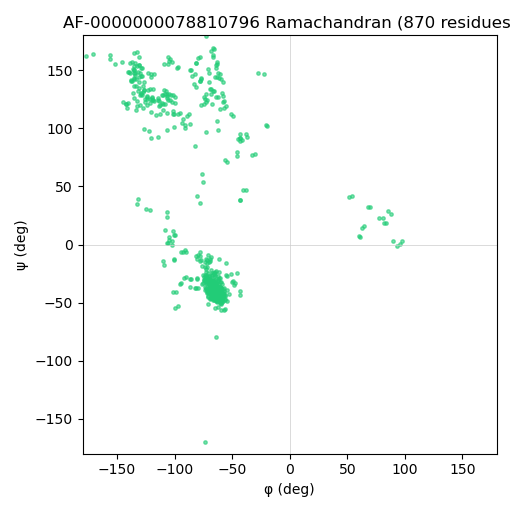LY A 1 71 ? 17.188 46.875 9.5 1 92.31 71 GLY A O 1
ATOM 574 N N . ALA A 1 72 ? 15.656 46.844 7.711 1 91.06 72 ALA A N 1
ATOM 575 C CA . ALA A 1 72 ? 15.672 48.312 7.52 1 91.06 72 ALA A CA 1
ATOM 576 C C . ALA A 1 72 ? 14.289 48.812 7.172 1 91.06 72 ALA A C 1
ATOM 578 O O . ALA A 1 72 ? 13.492 48.125 6.543 1 91.06 72 ALA A O 1
ATOM 579 N N . ASN A 1 73 ? 14.102 50.062 7.809 1 88.19 73 ASN A N 1
ATOM 580 C CA . ASN A 1 73 ? 12.789 50.656 7.543 1 88.19 73 ASN A CA 1
ATOM 581 C C . ASN A 1 73 ? 12.891 52.125 7.203 1 88.19 73 ASN A C 1
ATOM 583 O O . ASN A 1 73 ? 13.812 52.812 7.648 1 88.19 73 ASN A O 1
ATOM 587 N N . PHE A 1 74 ? 11.961 52.562 6.281 1 87.5 74 PHE A N 1
ATOM 588 C CA . PHE A 1 74 ? 11.75 53.969 5.93 1 87.5 74 PHE A CA 1
ATOM 589 C C . PHE A 1 74 ? 10.266 54.312 5.938 1 87.5 74 PHE A C 1
ATOM 591 O O . PHE A 1 74 ? 9.461 53.625 5.297 1 87.5 74 PHE A O 1
ATOM 598 N N . ASN A 1 75 ? 10.055 55.375 6.828 1 84.81 75 ASN A N 1
ATOM 599 C CA . ASN A 1 75 ? 8.656 55.781 6.906 1 84.81 75 ASN A CA 1
ATOM 600 C C . ASN A 1 75 ? 8.523 57.312 6.758 1 84.81 75 ASN A C 1
ATOM 602 O O . ASN A 1 75 ? 9.336 58.062 7.289 1 84.81 75 ASN A O 1
ATOM 606 N N . TYR A 1 76 ? 7.473 57.688 6.004 1 85.06 76 TYR A N 1
ATOM 607 C CA . TYR A 1 76 ? 7.094 59.094 5.891 1 85.06 76 TYR A CA 1
ATOM 608 C C . TYR A 1 76 ? 5.668 59.312 6.387 1 85.06 76 TYR A C 1
ATOM 610 O O . TYR A 1 76 ? 4.719 58.75 5.844 1 85.06 76 TYR A O 1
ATOM 618 N N . THR A 1 77 ? 5.695 60.062 7.477 1 82.5 77 THR A N 1
ATOM 619 C CA . THR A 1 77 ? 4.387 60.375 8.047 1 82.5 77 THR A CA 1
ATOM 620 C C . THR A 1 77 ? 3.979 61.812 7.719 1 82.5 77 THR A C 1
ATOM 622 O O . THR A 1 77 ? 4.723 62.75 8 1 82.5 77 THR A O 1
ATOM 625 N N . GLY A 1 78 ? 2.803 61.938 7.098 1 80.5 78 GLY A N 1
ATOM 626 C CA . GLY A 1 78 ? 2.318 63.25 6.719 1 80.5 78 GLY A CA 1
ATOM 627 C C . GLY A 1 78 ? 2.141 64.188 7.898 1 80.5 78 GLY A C 1
ATOM 628 O O . GLY A 1 78 ? 2.609 65.312 7.871 1 80.5 78 GLY A O 1
ATOM 629 N N . ASN A 1 79 ? 1.404 63.688 8.969 1 77.81 79 ASN A N 1
ATOM 630 C CA . ASN A 1 79 ? 1.194 64.5 10.172 1 77.81 79 ASN A CA 1
ATOM 631 C C . ASN A 1 79 ? 1.779 63.781 11.406 1 77.81 79 ASN A C 1
ATOM 633 O O . ASN A 1 79 ? 1.103 63 12.062 1 77.81 79 ASN A O 1
ATOM 637 N N . PRO A 1 80 ? 3.018 64.125 11.625 1 70.88 80 PRO A N 1
ATOM 638 C CA . PRO A 1 80 ? 3.637 63.469 12.797 1 70.88 80 PRO A CA 1
ATOM 639 C C . PRO A 1 80 ? 3.027 63.938 14.117 1 70.88 80 PRO A C 1
ATOM 641 O O . PRO A 1 80 ? 2.258 64.938 14.133 1 70.88 80 PRO A O 1
ATOM 644 N N . MET A 1 81 ? 3.367 63.125 15.273 1 67.88 81 MET A N 1
ATOM 645 C CA . MET A 1 81 ? 2.807 63.438 16.578 1 67.88 81 MET A CA 1
ATOM 646 C C . MET A 1 81 ? 3.162 64.875 17.016 1 67.88 81 MET A C 1
ATOM 648 O O . MET A 1 81 ? 4.301 65.312 16.828 1 67.88 81 MET A O 1
ATOM 652 N N . GLU A 1 82 ? 2.045 65.688 17.297 1 64.38 82 GLU A N 1
ATOM 653 C CA . GLU A 1 82 ? 2.24 67.062 17.797 1 64.38 82 GLU A CA 1
ATOM 654 C C . GLU A 1 82 ? 1.69 67.25 19.203 1 64.38 82 GLU A C 1
ATOM 656 O O . GLU A 1 82 ? 0.632 66.688 19.531 1 64.38 82 GLU A O 1
ATOM 661 N N . LEU A 1 83 ? 2.645 67.438 20.109 1 62.38 83 LEU A N 1
ATOM 662 C CA . LEU A 1 83 ? 2.191 67.688 21.469 1 62.38 83 LEU A CA 1
ATOM 663 C C . LEU A 1 83 ? 2.295 69.188 21.75 1 62.38 83 LEU A C 1
ATOM 665 O O . LEU A 1 83 ? 3.336 69.812 21.5 1 62.38 83 LEU A O 1
ATOM 669 N N . SER A 1 84 ? 1.152 69.875 21.969 1 60.94 84 SER A N 1
ATOM 670 C CA . SER A 1 84 ? 1.143 71.25 22.422 1 60.94 84 SER A CA 1
ATOM 671 C C . SER A 1 84 ? 0.732 71.375 23.891 1 60.94 84 SER A C 1
ATOM 673 O O . SER A 1 84 ? -0.339 70.875 24.266 1 60.94 84 SER A O 1
ATOM 675 N N . LEU A 1 85 ? 1.69 71.5 24.703 1 60.47 85 LEU A N 1
ATOM 676 C CA . LEU A 1 85 ? 1.393 71.688 26.109 1 60.47 85 LEU A CA 1
ATOM 677 C C . LEU A 1 85 ? 1.239 73.125 26.453 1 60.47 85 LEU A C 1
ATOM 679 O O . LEU A 1 85 ? 2.143 73.938 26.188 1 60.47 85 LEU A O 1
ATOM 683 N N . ASP A 1 86 ? 0.046 73.562 26.766 1 57.56 86 ASP A N 1
ATOM 684 C CA . ASP A 1 86 ? -0.2 74.938 27.297 1 57.56 86 ASP A CA 1
ATOM 685 C C . ASP A 1 86 ? 0.072 75 28.797 1 57.56 86 ASP A C 1
ATOM 687 O O . ASP A 1 86 ? -0.679 74.375 29.594 1 57.56 86 ASP A O 1
ATOM 691 N N . LEU A 1 87 ? 1.236 75.188 29.109 1 57.47 87 LEU A N 1
ATOM 692 C CA . LEU A 1 87 ? 1.516 75.438 30.531 1 57.47 87 LEU A CA 1
ATOM 693 C C . LEU A 1 87 ? 1.172 76.812 30.938 1 57.47 87 LEU A C 1
ATOM 695 O O . LEU A 1 87 ? 1.544 77.812 30.266 1 57.47 87 LEU A O 1
ATOM 699 N N . PRO A 1 88 ? 0.285 76.938 31.875 1 59.53 88 PRO A N 1
ATOM 700 C CA . PRO A 1 88 ? -0.136 78.312 32.312 1 59.53 88 PRO A CA 1
ATOM 701 C C . PRO A 1 88 ? 1.035 79.25 32.469 1 59.53 88 PRO A C 1
ATOM 703 O O . PRO A 1 88 ? 0.878 80.438 32.25 1 59.53 88 PRO A O 1
ATOM 706 N N . SER A 1 89 ? 2.045 78.812 32.969 1 55.66 89 SER A N 1
ATOM 707 C CA . SER A 1 89 ? 3.098 79.75 33.312 1 55.66 89 SER A CA 1
ATOM 708 C C . SER A 1 89 ? 3.9 80.188 32.062 1 55.66 89 SER A C 1
ATOM 710 O O . SER A 1 89 ? 4.801 81 32.156 1 55.66 89 SER A O 1
ATOM 712 N N . LEU A 1 90 ? 3.48 79.438 30.938 1 55.22 90 LEU A N 1
ATOM 713 C CA . LEU A 1 90 ? 4.234 79.75 29.734 1 55.22 90 LEU A CA 1
ATOM 714 C C . LEU A 1 90 ? 3.346 80.438 28.703 1 55.22 90 LEU A C 1
ATOM 716 O O . LEU A 1 90 ? 2.221 80 28.453 1 55.22 90 LEU A O 1
ATOM 720 N N . ASP A 1 91 ? 3.543 81.688 28.391 1 58.25 91 ASP A N 1
ATOM 721 C CA . ASP A 1 91 ? 2.801 82.5 27.438 1 58.25 91 ASP A CA 1
ATOM 722 C C . ASP A 1 91 ? 2.686 81.812 26.078 1 58.25 91 ASP A C 1
ATOM 724 O O . ASP A 1 91 ? 1.755 82.062 25.328 1 58.25 91 ASP A O 1
ATOM 728 N N . ASN A 1 92 ? 3.744 80.875 25.828 1 58 92 ASN A N 1
ATOM 729 C CA . ASN A 1 92 ? 3.684 80.188 24.547 1 58 92 ASN A CA 1
ATOM 730 C C . ASN A 1 92 ? 3.576 78.625 24.719 1 58 92 ASN A C 1
ATOM 732 O O . ASN A 1 92 ? 4.32 78.062 25.5 1 58 92 ASN A O 1
ATOM 736 N N . PRO A 1 93 ? 2.574 78.125 24.125 1 58.91 93 PRO A N 1
ATOM 737 C CA . PRO A 1 93 ? 2.379 76.688 24.234 1 58.91 93 PRO A CA 1
ATOM 738 C C . PRO A 1 93 ? 3.588 75.875 23.75 1 58.91 93 PRO A C 1
ATOM 740 O O . PRO A 1 93 ? 4.266 76.25 22.812 1 58.91 93 PRO A O 1
ATOM 743 N N . LEU A 1 94 ? 4.102 75.062 24.547 1 57.34 94 LEU A N 1
ATOM 744 C CA . LEU A 1 94 ? 5.168 74.125 24.188 1 57.34 94 LEU A CA 1
ATOM 745 C C . LEU A 1 94 ? 4.691 73.125 23.125 1 57.34 94 LEU A C 1
ATOM 747 O O . LEU A 1 94 ? 3.662 72.438 23.297 1 57.34 94 LEU A O 1
ATOM 751 N N . GLN A 1 95 ? 5.172 73.312 21.812 1 59.91 95 GLN A N 1
ATOM 752 C CA . GLN A 1 95 ? 4.77 72.375 20.734 1 59.91 95 GLN A CA 1
ATOM 753 C C . GLN A 1 95 ? 5.852 71.375 20.469 1 59.91 95 GLN A C 1
ATOM 755 O O . GLN A 1 95 ? 7.031 71.688 20.344 1 59.91 95 GLN A O 1
ATOM 760 N N . PHE A 1 96 ? 5.625 70.188 20.766 1 61.78 96 PHE A N 1
ATOM 761 C CA . PHE A 1 96 ? 6.449 69.062 20.328 1 61.78 96 PHE A CA 1
ATOM 762 C C . PHE A 1 96 ? 5.926 68.438 19.031 1 61.78 96 PHE A C 1
ATOM 764 O O . PHE A 1 96 ? 4.734 68.188 18.906 1 61.78 96 PHE A O 1
ATOM 771 N N . GLU A 1 97 ? 6.711 68.688 17.875 1 61.81 97 GLU A N 1
ATOM 772 C CA . GLU A 1 97 ? 6.293 68.125 16.609 1 61.81 97 GLU A CA 1
ATOM 773 C C . GLU A 1 97 ? 7.184 66.938 16.219 1 61.81 97 GLU A C 1
ATOM 775 O O . GLU A 1 97 ? 8.406 67 16.297 1 61.81 97 GLU A O 1
ATOM 780 N N . GLY A 1 98 ? 6.609 65.75 15.961 1 65.81 98 GLY A N 1
ATOM 781 C CA . GLY A 1 98 ? 7.355 64.625 15.438 1 65.81 98 GLY A CA 1
ATOM 782 C C . GLY A 1 98 ? 7.852 64.875 14.016 1 65.81 98 GLY A C 1
ATOM 783 O O . GLY A 1 98 ? 7.5 65.875 13.383 1 65.81 98 GLY A O 1
ATOM 784 N N . ARG A 1 99 ? 8.805 64.125 13.539 1 74.5 99 ARG A N 1
ATOM 785 C CA . ARG A 1 99 ? 9.359 64.25 12.195 1 74.5 99 ARG A CA 1
ATOM 786 C C . ARG A 1 99 ? 8.531 63.438 11.188 1 74.5 99 ARG A C 1
ATOM 788 O O . ARG A 1 99 ? 7.969 62.375 11.531 1 74.5 99 ARG A O 1
ATOM 795 N N . HIS A 1 100 ? 8.57 64 9.969 1 77.62 100 HIS A N 1
ATOM 796 C CA . HIS A 1 100 ? 7.848 63.375 8.875 1 77.62 100 HIS A CA 1
ATOM 797 C C . HIS A 1 100 ? 8.547 62.094 8.438 1 77.62 100 HIS A C 1
ATOM 799 O O . HIS A 1 100 ? 7.883 61.094 8.148 1 77.62 100 HIS A O 1
ATOM 805 N N . MET A 1 101 ? 9.945 62.219 8.383 1 81.88 101 MET A N 1
ATOM 806 C CA . MET A 1 101 ? 10.719 61.094 7.891 1 81.88 101 MET A CA 1
ATOM 807 C C . MET A 1 101 ? 11.32 60.281 9.047 1 81.88 101 MET A C 1
ATOM 809 O O . MET A 1 101 ? 11.922 60.875 9.953 1 81.88 101 MET A O 1
ATOM 813 N N . LYS A 1 102 ? 11.086 59.031 9.062 1 81.88 102 LYS A N 1
ATOM 814 C CA . LYS A 1 102 ? 11.703 58.125 10.016 1 81.88 102 LYS A CA 1
ATOM 815 C C . LYS A 1 102 ? 12.375 56.938 9.289 1 81.88 102 LYS A C 1
ATOM 817 O O . LYS A 1 102 ? 11.781 56.344 8.398 1 81.88 102 LYS A O 1
ATOM 822 N N . TYR A 1 103 ? 13.672 56.781 9.391 1 86.06 103 TYR A N 1
ATOM 823 C CA . TYR A 1 103 ? 14.391 55.656 8.805 1 86.06 103 TYR A CA 1
ATOM 824 C C . TYR A 1 103 ? 15.352 55.031 9.82 1 86.06 103 TYR A C 1
ATOM 826 O O . TYR A 1 103 ? 15.727 55.688 10.797 1 86.06 103 TYR A O 1
ATOM 834 N N . GLY A 1 104 ? 15.664 53.812 9.688 1 88.31 104 GLY A N 1
ATOM 835 C CA . GLY A 1 104 ? 16.562 53.156 10.609 1 88.31 104 GLY A CA 1
ATOM 836 C C . GLY A 1 104 ? 16.859 51.719 10.219 1 88.31 104 GLY A C 1
ATOM 837 O O . GLY A 1 104 ? 16.312 51.188 9.242 1 88.31 104 GLY A O 1
ATOM 838 N N . ALA A 1 105 ? 17.922 51.219 10.789 1 90.88 105 ALA A N 1
ATOM 839 C CA . ALA A 1 105 ? 18.328 49.812 10.664 1 90.88 105 ALA A CA 1
ATOM 840 C C . ALA A 1 105 ? 18.328 49.125 12.023 1 90.88 105 ALA A C 1
ATOM 842 O O . ALA A 1 105 ? 18.484 49.75 13.062 1 90.88 105 ALA A O 1
ATOM 843 N N . SER A 1 106 ? 18 47.906 11.922 1 92.12 106 SER A N 1
ATOM 844 C CA . SER A 1 106 ? 17.969 47.156 13.18 1 92.12 106 SER A CA 1
ATOM 845 C C . SER A 1 106 ? 18.531 45.75 13.008 1 92.12 106 SER A C 1
ATOM 847 O O . SER A 1 106 ? 18.547 45.219 11.898 1 92.12 106 SER A O 1
ATOM 849 N N . VAL A 1 107 ? 19.156 45.188 14.023 1 93.38 107 VAL A N 1
ATOM 850 C CA . VAL A 1 107 ? 19.609 43.812 14.133 1 93.38 107 VAL A CA 1
ATOM 851 C C . VAL A 1 107 ? 18.953 43.125 15.352 1 93.38 107 VAL A C 1
ATOM 853 O O . VAL A 1 107 ? 18.828 43.75 16.406 1 93.38 107 VAL A O 1
ATOM 856 N N . SER A 1 108 ? 18.484 41.938 15.07 1 94.06 108 SER A N 1
ATOM 857 C CA . SER A 1 108 ? 17.797 41.281 16.156 1 94.06 108 SER A CA 1
ATOM 858 C C . SER A 1 108 ? 18.344 39.844 16.359 1 94.06 108 SER A C 1
ATOM 860 O O . SER A 1 108 ? 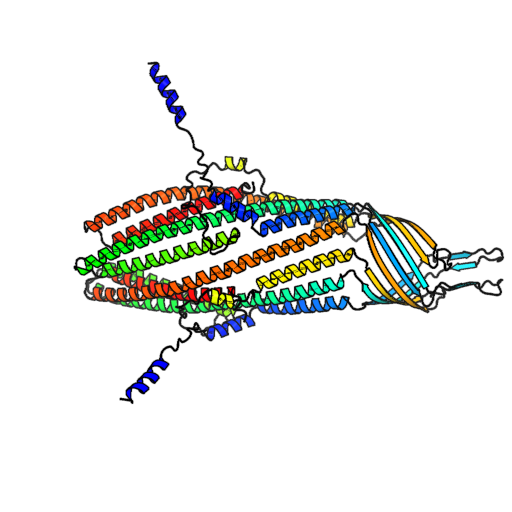18.531 39.125 15.383 1 94.06 108 SER A O 1
ATOM 862 N N . LEU A 1 109 ? 18.703 39.469 17.562 1 94.69 109 LEU A N 1
ATOM 863 C CA . LEU A 1 109 ? 19.094 38.125 17.969 1 94.69 109 LEU A CA 1
ATOM 864 C C . LEU A 1 109 ? 18.062 37.531 18.938 1 94.69 109 LEU A C 1
ATOM 866 O O . LEU A 1 109 ? 17.766 38.156 19.984 1 94.69 109 LEU A O 1
ATOM 870 N N . ALA A 1 110 ? 17.516 36.469 18.516 1 94.31 110 ALA A N 1
ATOM 871 C CA . ALA A 1 110 ? 16.5 35.844 19.359 1 94.31 110 ALA A CA 1
ATOM 872 C C . ALA A 1 110 ? 16.828 34.375 19.609 1 94.31 110 ALA A C 1
ATOM 874 O O . ALA A 1 110 ? 17.281 33.688 18.703 1 94.31 110 ALA A O 1
ATOM 875 N N . GLN A 1 111 ? 16.609 33.875 20.844 1 94.5 111 GLN A N 1
ATOM 876 C CA . GLN A 1 111 ? 16.859 32.5 21.234 1 94.5 111 GLN A CA 1
ATOM 877 C C . GLN A 1 111 ? 15.672 31.922 22 1 94.5 111 GLN A C 1
ATOM 879 O O . GLN A 1 111 ? 15.266 32.469 23.031 1 94.5 111 GLN A O 1
ATOM 884 N N . PRO A 1 112 ? 15.141 30.875 21.406 1 92.88 112 PRO A N 1
ATOM 885 C CA . PRO A 1 112 ? 14.094 30.203 22.172 1 92.88 112 PRO A CA 1
ATOM 886 C C . PRO A 1 112 ? 14.656 29.406 23.359 1 92.88 112 PRO A C 1
ATOM 888 O O . PRO A 1 112 ? 15.625 28.656 23.203 1 92.88 112 PRO A O 1
ATOM 891 N N . LEU A 1 113 ? 14.117 29.594 24.578 1 93.31 113 LEU A N 1
ATOM 892 C CA . LEU A 1 113 ? 14.586 28.906 25.766 1 93.31 113 LEU A CA 1
ATOM 893 C C . LEU A 1 113 ? 13.648 27.75 26.125 1 93.31 113 LEU A C 1
ATOM 895 O O . LEU A 1 113 ? 14.102 26.703 26.578 1 93.31 113 LEU A O 1
ATOM 899 N N . TYR A 1 114 ? 12.391 28.016 26 1 94.25 114 TYR A N 1
ATOM 900 C CA . TYR A 1 114 ? 11.383 27 26.266 1 94.25 114 TYR A CA 1
ATOM 901 C C . TYR A 1 114 ? 10.227 27.109 25.266 1 94.25 114 TYR A C 1
ATOM 903 O O . TYR A 1 114 ? 9.539 28.125 25.219 1 94.25 114 TYR A O 1
ATOM 911 N N . THR A 1 115 ? 10.039 26.078 24.484 1 94.12 115 THR A N 1
ATOM 912 C CA . THR A 1 115 ? 9 26.078 23.453 1 94.12 115 THR A CA 1
ATOM 913 C C . THR A 1 115 ? 8.031 24.922 23.672 1 94.12 115 THR A C 1
ATOM 915 O O . THR A 1 115 ? 7.559 24.312 22.703 1 94.12 115 THR A O 1
ATOM 918 N N . GLY A 1 116 ? 7.848 24.516 24.922 1 94.06 116 GLY A N 1
ATOM 919 C CA . GLY A 1 116 ? 6.922 23.438 25.234 1 94.06 116 GLY A CA 1
ATOM 920 C C . GLY A 1 116 ? 7.336 22.094 24.641 1 94.06 116 GLY A C 1
ATOM 921 O O . GLY A 1 116 ? 6.496 21.219 24.422 1 94.06 116 GLY A O 1
ATOM 922 N N . GLY A 1 117 ? 8.586 21.906 24.188 1 95.38 117 GLY A N 1
ATOM 923 C CA . GLY A 1 117 ? 9.094 20.672 23.625 1 95.38 117 GLY A CA 1
ATOM 924 C C . GLY A 1 117 ? 9.031 20.656 22.109 1 95.38 117 GLY A C 1
ATOM 925 O O . GLY A 1 117 ? 9.32 19.625 21.484 1 95.38 117 GLY A O 1
ATOM 926 N N . ARG A 1 118 ? 8.539 21.734 21.438 1 96.19 118 ARG A N 1
ATOM 927 C CA . ARG A 1 118 ? 8.391 21.797 20 1 96.19 118 ARG A CA 1
ATOM 928 C C . ARG A 1 118 ? 9.703 21.484 19.297 1 96.19 118 ARG A C 1
ATOM 930 O O . ARG A 1 118 ? 9.75 20.641 18.391 1 96.19 118 ARG A O 1
ATOM 937 N N . ILE A 1 119 ? 10.781 22.125 19.734 1 96.06 119 ILE A N 1
ATOM 938 C CA . ILE A 1 119 ? 12.078 21.953 19.078 1 96.06 119 ILE A CA 1
ATOM 939 C C . ILE A 1 119 ? 12.594 20.531 19.344 1 96.06 119 ILE A C 1
ATOM 941 O O . ILE A 1 119 ? 13.023 19.844 18.422 1 96.06 119 ILE A O 1
ATOM 945 N N . ARG A 1 120 ? 12.531 20.078 20.625 1 96.62 120 ARG A N 1
ATOM 946 C CA . ARG A 1 120 ? 13 18.75 21 1 96.62 120 ARG A CA 1
ATOM 947 C C . ARG A 1 120 ? 12.266 17.672 20.203 1 96.62 120 ARG A C 1
ATOM 949 O O . ARG A 1 120 ? 12.891 16.781 19.609 1 96.62 120 ARG A O 1
ATOM 956 N N . GLU A 1 121 ? 10.914 17.828 20.203 1 97.38 121 GLU A N 1
ATOM 957 C CA . GLU A 1 121 ? 10.117 16.828 19.516 1 97.38 121 GLU A CA 1
ATOM 958 C C . GLU A 1 121 ? 10.273 16.938 18 1 97.38 121 GLU A C 1
ATOM 960 O O . GLU A 1 121 ? 10.188 15.938 17.281 1 97.38 121 GLU A O 1
ATOM 965 N N . GLY A 1 122 ? 10.508 18.172 17.453 1 97.5 122 GLY A N 1
ATOM 966 C CA . GLY A 1 122 ? 10.844 18.328 16.047 1 97.5 122 GLY A CA 1
ATOM 967 C C . GLY A 1 122 ? 12.109 17.609 15.656 1 97.5 122 GLY A C 1
ATOM 968 O O . GLY A 1 122 ? 12.156 16.953 14.609 1 97.5 122 GLY A O 1
ATOM 969 N N . VAL A 1 123 ? 13.125 17.672 16.5 1 97.69 123 VAL A N 1
ATOM 970 C CA . VAL A 1 123 ? 14.398 17 16.25 1 97.69 123 VAL A CA 1
ATOM 971 C C . VAL A 1 123 ? 14.195 15.484 16.344 1 97.69 123 VAL A C 1
ATOM 973 O O . VAL A 1 123 ? 14.688 14.734 15.508 1 97.69 123 VAL A O 1
ATOM 976 N N . LYS A 1 124 ? 13.492 15.062 17.391 1 97.94 124 LYS A N 1
ATOM 977 C CA . LYS A 1 124 ? 13.227 13.641 17.547 1 97.94 124 LYS A CA 1
ATOM 978 C C . LYS A 1 124 ? 12.484 13.078 16.344 1 97.94 124 LYS A C 1
ATOM 980 O O . LYS A 1 124 ? 12.766 11.961 15.891 1 97.94 124 LYS A O 1
ATOM 985 N N . LYS A 1 125 ? 11.453 13.789 15.828 1 98 125 LYS A N 1
ATOM 986 C CA . LYS A 1 125 ? 10.719 13.375 14.633 1 98 125 LYS A CA 1
ATOM 987 C C . LYS A 1 125 ? 11.656 13.242 13.43 1 98 125 LYS A C 1
ATOM 989 O O . LYS A 1 125 ? 11.578 12.266 12.688 1 98 125 LYS A O 1
ATOM 994 N N . ALA A 1 126 ? 12.516 14.242 13.258 1 97.94 126 ALA A N 1
ATOM 995 C CA . ALA A 1 126 ? 13.461 14.211 12.148 1 97.94 126 ALA A CA 1
ATOM 996 C C . ALA A 1 126 ? 14.414 13.023 12.266 1 97.94 126 ALA A C 1
ATOM 998 O O . ALA A 1 126 ? 14.766 12.398 11.266 1 97.94 126 ALA A O 1
ATOM 999 N N . GLU A 1 127 ? 14.906 12.75 13.477 1 98.38 127 GLU A N 1
ATOM 1000 C CA . GLU A 1 127 ? 15.766 11.594 13.711 1 98.38 127 GLU A CA 1
ATOM 1001 C C . GLU A 1 127 ? 15.055 10.297 13.352 1 98.38 127 GLU A C 1
ATOM 1003 O O . GLU A 1 127 ? 15.648 9.406 12.742 1 98.38 127 GLU A O 1
ATOM 1008 N N . ALA A 1 128 ? 13.828 10.188 13.773 1 98.31 128 ALA A N 1
ATOM 1009 C CA . ALA A 1 128 ? 13.039 9 13.438 1 98.31 128 ALA A CA 1
ATOM 1010 C C . ALA A 1 128 ? 12.844 8.875 11.93 1 98.31 128 ALA A C 1
ATOM 1012 O O . ALA A 1 128 ? 12.875 7.77 11.383 1 98.31 128 ALA A O 1
ATOM 1013 N N . GLU A 1 129 ? 12.656 9.961 11.273 1 98.06 129 GLU A N 1
ATOM 1014 C CA . GLU A 1 129 ? 12.508 9.969 9.82 1 98.06 129 GLU A CA 1
ATOM 1015 C C . GLU A 1 129 ? 13.797 9.531 9.133 1 98.06 129 GLU A C 1
ATOM 1017 O O . GLU A 1 129 ? 13.758 8.859 8.102 1 98.06 129 GLU A O 1
ATOM 1022 N N . SER A 1 130 ? 14.93 9.945 9.727 1 98.06 130 SER A N 1
ATOM 1023 C CA . SER A 1 130 ? 16.219 9.5 9.203 1 98.06 130 SER A CA 1
ATOM 1024 C C . SER A 1 130 ? 16.391 7.996 9.352 1 98.06 130 SER A C 1
ATOM 1026 O O . SER A 1 130 ? 16.859 7.32 8.438 1 98.06 130 SER A O 1
ATOM 1028 N N . ARG A 1 131 ? 16.016 7.504 10.477 1 97.69 131 ARG A N 1
ATOM 1029 C CA . ARG A 1 131 ? 16.062 6.059 10.688 1 97.69 131 ARG A CA 1
ATOM 1030 C C . ARG A 1 131 ? 15.148 5.332 9.711 1 97.69 131 ARG A C 1
ATOM 1032 O O . ARG A 1 131 ? 15.5 4.27 9.188 1 97.69 131 ARG A O 1
ATOM 1039 N N . LEU A 1 132 ? 13.938 5.867 9.484 1 97.88 132 LEU A N 1
ATOM 1040 C CA . LEU A 1 132 ? 13 5.293 8.523 1 97.88 132 LEU A CA 1
ATOM 1041 C C . LEU A 1 132 ? 13.625 5.195 7.141 1 97.88 132 LEU A C 1
ATOM 1043 O O . LEU A 1 132 ? 13.484 4.176 6.461 1 97.88 132 LEU A O 1
ATOM 1047 N N . ALA A 1 133 ? 14.32 6.262 6.75 1 97.88 133 ALA A N 1
ATOM 1048 C CA . ALA A 1 133 ? 14.969 6.27 5.445 1 97.88 133 ALA A CA 1
ATOM 1049 C C . ALA A 1 133 ? 16.047 5.191 5.359 1 97.88 133 ALA A C 1
ATOM 1051 O O . ALA A 1 133 ? 16.188 4.531 4.328 1 97.88 133 ALA A O 1
ATOM 1052 N N . LEU A 1 134 ? 16.828 5.012 6.445 1 97.25 134 LEU A N 1
ATOM 1053 C CA . LEU A 1 134 ? 17.859 3.98 6.504 1 97.25 134 LEU A CA 1
ATOM 1054 C C . LEU A 1 134 ? 17.234 2.592 6.359 1 97.25 134 LEU A C 1
ATOM 1056 O O . LEU A 1 134 ? 17.719 1.779 5.562 1 97.25 134 LEU A O 1
ATOM 1060 N N . ASN A 1 135 ? 16.188 2.32 7.121 1 96.62 135 ASN A N 1
ATOM 1061 C CA . ASN A 1 135 ? 15.531 1.016 7.062 1 96.62 135 ASN A CA 1
ATOM 1062 C C . ASN A 1 135 ? 14.859 0.784 5.711 1 96.62 135 ASN A C 1
ATOM 1064 O O . ASN A 1 135 ? 14.812 -0.348 5.227 1 96.62 135 ASN A O 1
ATOM 1068 N N . GLN A 1 136 ? 14.383 1.803 5.098 1 97.06 136 GLN A N 1
ATOM 1069 C CA . GLN A 1 136 ? 13.82 1.697 3.756 1 97.06 136 GLN A CA 1
ATOM 1070 C C . GLN A 1 136 ? 14.883 1.292 2.74 1 97.06 136 GLN A C 1
ATOM 1072 O O . GLN A 1 136 ? 14.617 0.501 1.834 1 97.06 136 GLN A O 1
ATOM 1077 N N . SER A 1 137 ? 16.047 1.849 2.891 1 96.88 137 SER A N 1
ATOM 1078 C CA . SER A 1 137 ? 17.156 1.48 2.016 1 96.88 137 SER A CA 1
ATOM 1079 C C . SER A 1 137 ? 17.5 0.003 2.154 1 96.88 137 SER A C 1
ATOM 1081 O O . SER A 1 137 ? 17.781 -0.674 1.16 1 96.88 137 SER A O 1
ATOM 1083 N N . GLU A 1 138 ? 17.484 -0.456 3.35 1 94.94 138 GLU A N 1
ATOM 1084 C CA . GLU A 1 138 ? 17.766 -1.867 3.592 1 94.94 138 GLU A CA 1
ATOM 1085 C C . GLU A 1 138 ? 16.703 -2.762 2.947 1 94.94 138 GLU A C 1
ATOM 1087 O O . GLU A 1 138 ? 17.031 -3.832 2.428 1 94.94 138 GLU A O 1
ATOM 1092 N N . MET A 1 139 ? 15.438 -2.387 3.035 1 95.12 139 MET A N 1
ATOM 1093 C CA . MET A 1 139 ? 14.359 -3.137 2.396 1 95.12 139 MET A CA 1
ATOM 1094 C C . MET A 1 139 ? 14.555 -3.188 0.884 1 95.12 139 MET A C 1
ATOM 1096 O O . MET A 1 139 ? 14.414 -4.246 0.271 1 95.12 139 MET A O 1
ATOM 1100 N N . ILE A 1 140 ? 14.93 -2.041 0.341 1 95.88 140 ILE A N 1
ATOM 1101 C CA . ILE A 1 140 ? 15.133 -1.949 -1.101 1 95.88 140 ILE A CA 1
ATOM 1102 C C . ILE A 1 140 ? 16.312 -2.824 -1.514 1 95.88 140 ILE A C 1
ATOM 1104 O O . ILE A 1 140 ? 16.25 -3.521 -2.529 1 95.88 140 ILE A O 1
ATOM 1108 N N . LYS A 1 141 ? 17.359 -2.803 -0.724 1 95.56 141 LYS A N 1
ATOM 1109 C CA . LYS A 1 141 ? 18.516 -3.645 -0.975 1 95.56 141 LYS A CA 1
ATOM 1110 C C . LYS A 1 141 ? 18.141 -5.121 -1.006 1 95.56 141 LYS A C 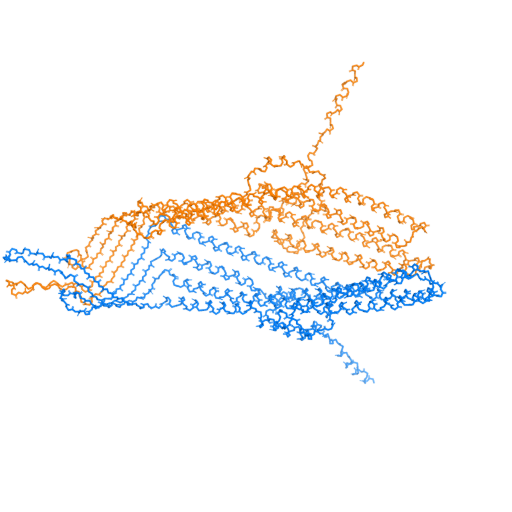1
ATOM 1112 O O . LYS A 1 141 ? 18.562 -5.859 -1.898 1 95.56 141 LYS A O 1
ATOM 1117 N N . SER A 1 142 ? 17.359 -5.531 -0.041 1 93.69 142 SER A N 1
ATOM 1118 C CA . SER A 1 142 ? 16.906 -6.914 0.03 1 93.69 142 SER A CA 1
ATOM 1119 C C . SER A 1 142 ? 16.062 -7.281 -1.186 1 93.69 142 SER A C 1
ATOM 1121 O O . SER A 1 142 ? 16.203 -8.367 -1.742 1 93.69 142 SER A O 1
ATOM 1123 N N . ASP A 1 143 ? 15.203 -6.398 -1.6 1 95.12 143 ASP A N 1
ATOM 1124 C CA . ASP A 1 143 ? 14.336 -6.641 -2.746 1 95.12 143 ASP A CA 1
ATOM 1125 C C . ASP A 1 143 ? 15.148 -6.77 -4.035 1 95.12 143 ASP A C 1
ATOM 1127 O O . ASP A 1 143 ? 14.891 -7.66 -4.848 1 95.12 143 ASP A O 1
ATOM 1131 N N . ILE A 1 144 ? 16.109 -5.914 -4.129 1 96.25 144 ILE A N 1
ATOM 1132 C CA . ILE A 1 144 ? 16.938 -5.93 -5.328 1 96.25 144 ILE A CA 1
ATOM 1133 C C . ILE A 1 144 ? 17.766 -7.211 -5.359 1 96.25 144 ILE A C 1
ATOM 1135 O O . ILE A 1 144 ? 17.938 -7.824 -6.418 1 96.25 144 ILE A O 1
ATOM 1139 N N . SER A 1 145 ? 18.281 -7.602 -4.238 1 95.62 145 SER A N 1
ATOM 1140 C CA . SER A 1 145 ? 19.047 -8.844 -4.16 1 95.62 145 SER A CA 1
ATOM 1141 C C . SER A 1 145 ? 18.203 -10.039 -4.559 1 95.62 145 SER A C 1
ATOM 1143 O O . SER A 1 145 ? 18.641 -10.898 -5.32 1 95.62 145 SER A O 1
ATOM 1145 N N . TYR A 1 146 ? 16.969 -10.094 -4.113 1 95.62 146 TYR A N 1
ATOM 1146 C CA . TYR A 1 146 ? 16.047 -11.172 -4.469 1 95.62 146 TYR A CA 1
ATOM 1147 C C . TYR A 1 146 ? 15.75 -11.164 -5.961 1 95.62 146 TYR A C 1
ATOM 1149 O O . TYR A 1 146 ? 15.75 -12.211 -6.613 1 95.62 146 TYR A O 1
ATOM 1157 N N . GLU A 1 147 ? 15.539 -10.008 -6.457 1 96.12 147 GLU A N 1
ATOM 1158 C CA . GLU A 1 147 ? 15.227 -9.891 -7.879 1 96.12 147 GLU A CA 1
ATOM 1159 C C . GLU A 1 147 ? 16.406 -10.312 -8.742 1 96.12 147 GLU A C 1
ATOM 1161 O O . GLU A 1 147 ? 16.234 -10.906 -9.805 1 96.12 147 GLU A O 1
ATOM 1166 N N . ALA A 1 148 ? 17.562 -9.969 -8.266 1 96.12 148 ALA A N 1
ATOM 1167 C CA . ALA A 1 148 ? 18.766 -10.398 -8.977 1 96.12 148 ALA A CA 1
ATOM 1168 C C . ALA A 1 148 ? 18.875 -11.922 -9.008 1 96.12 148 ALA A C 1
ATOM 1170 O O . ALA A 1 148 ? 19.172 -12.508 -10.055 1 96.12 148 ALA A O 1
ATOM 1171 N N . ASP A 1 149 ? 18.594 -12.562 -7.883 1 95 149 ASP A N 1
ATOM 1172 C CA . ASP A 1 149 ? 18.609 -14.023 -7.82 1 95 149 ASP A CA 1
ATOM 1173 C C . ASP A 1 149 ? 17.594 -14.625 -8.789 1 95 149 ASP A C 1
ATOM 1175 O O . ASP A 1 149 ? 17.891 -15.578 -9.5 1 95 149 ASP A O 1
ATOM 1179 N N . LEU A 1 150 ? 16.422 -14.055 -8.766 1 96.19 150 LEU A N 1
ATOM 1180 C CA . LEU A 1 150 ? 15.328 -14.547 -9.609 1 96.19 150 LEU A CA 1
ATOM 1181 C C . LEU A 1 150 ? 15.711 -14.461 -11.078 1 96.19 150 LEU A C 1
ATOM 1183 O O . LEU A 1 150 ? 15.562 -15.438 -11.82 1 96.19 150 LEU A O 1
ATOM 1187 N N . ARG A 1 151 ? 16.203 -13.344 -11.461 1 96.5 151 ARG A N 1
ATOM 1188 C CA . ARG A 1 151 ? 16.547 -13.141 -12.867 1 96.5 151 ARG A CA 1
ATOM 1189 C C . ARG A 1 151 ? 17.734 -13.992 -13.266 1 96.5 151 ARG A C 1
ATOM 1191 O O . ARG A 1 151 ? 17.781 -14.531 -14.375 1 96.5 151 ARG A O 1
ATOM 1198 N N . TYR A 1 152 ? 18.766 -14.164 -12.414 1 96.25 152 TYR A N 1
ATOM 1199 C CA . TYR A 1 152 ? 19.938 -14.969 -12.703 1 96.25 152 TYR A CA 1
ATOM 1200 C C . TYR A 1 152 ? 19.562 -16.438 -12.914 1 96.25 152 TYR A C 1
ATOM 1202 O O . TYR A 1 152 ? 19.859 -17 -13.969 1 96.25 152 TYR A O 1
ATOM 1210 N N . TRP A 1 153 ? 18.859 -16.984 -11.938 1 96.25 153 TRP A N 1
ATOM 1211 C CA . TRP A 1 153 ? 18.516 -18.406 -12.016 1 96.25 153 TRP A CA 1
ATOM 1212 C C . TRP A 1 153 ? 17.531 -18.656 -13.148 1 96.25 153 TRP A C 1
ATOM 1214 O O . TRP A 1 153 ? 17.562 -19.719 -13.789 1 96.25 153 TRP A O 1
ATOM 1224 N N . SER A 1 154 ? 16.656 -17.703 -13.406 1 97 154 SER A N 1
ATOM 1225 C CA . SER A 1 154 ? 15.758 -17.844 -14.547 1 97 154 SER A CA 1
ATOM 1226 C C . SER A 1 154 ? 16.531 -17.922 -15.852 1 97 154 SER A C 1
ATOM 1228 O O . SER A 1 154 ? 16.219 -18.734 -16.734 1 97 154 SER A O 1
ATOM 1230 N N . THR A 1 155 ? 17.562 -17.094 -15.945 1 97.12 155 THR A N 1
ATOM 1231 C CA . THR A 1 155 ? 18.375 -17.109 -17.141 1 97.12 155 THR A CA 1
ATOM 1232 C C . THR A 1 155 ? 19.125 -18.422 -17.281 1 97.12 155 THR A C 1
ATOM 1234 O O . THR A 1 155 ? 19.156 -19.016 -18.359 1 97.12 155 THR A O 1
ATOM 1237 N N . VAL A 1 156 ? 19.688 -18.906 -16.234 1 97 156 VAL A N 1
ATOM 1238 C CA . VAL A 1 156 ? 20.406 -20.172 -16.234 1 97 156 VAL A CA 1
ATOM 1239 C C . VAL A 1 156 ? 19.469 -21.297 -16.641 1 97 156 VAL A C 1
ATOM 1241 O O . VAL A 1 156 ? 19.797 -22.125 -17.484 1 97 156 VAL A O 1
ATOM 1244 N N . ALA A 1 157 ? 18.266 -21.266 -16.047 1 97.44 157 ALA A N 1
ATOM 1245 C CA . ALA A 1 157 ? 17.281 -22.312 -16.312 1 97.44 157 ALA A CA 1
ATOM 1246 C C . ALA A 1 157 ? 16.844 -22.281 -17.781 1 97.44 157 ALA A C 1
ATOM 1248 O O . ALA A 1 157 ? 16.719 -23.328 -18.422 1 97.44 157 ALA A O 1
ATOM 1249 N N . ARG A 1 158 ? 16.609 -21.094 -18.297 1 97.75 158 ARG A N 1
ATOM 1250 C CA . ARG A 1 158 ? 16.172 -20.969 -19.672 1 97.75 158 ARG A CA 1
ATOM 1251 C C . ARG A 1 158 ? 17.25 -21.438 -20.641 1 97.75 158 ARG A C 1
ATOM 1253 O O . ARG A 1 158 ? 16.953 -22.031 -21.672 1 97.75 158 ARG A O 1
ATOM 1260 N N . ASN A 1 159 ? 18.484 -21.172 -20.344 1 97.12 159 ASN A N 1
ATOM 1261 C CA . ASN A 1 159 ? 19.594 -21.672 -21.141 1 97.12 159 ASN A CA 1
ATOM 1262 C C . ASN A 1 159 ? 19.641 -23.203 -21.109 1 97.12 159 ASN A C 1
ATOM 1264 O O . ASN A 1 159 ? 19.875 -23.844 -22.141 1 97.12 159 ASN A O 1
ATOM 1268 N N . GLU A 1 160 ? 19.469 -23.719 -19.922 1 96.81 160 GLU A N 1
ATOM 1269 C CA . GLU A 1 160 ? 19.438 -25.172 -19.797 1 96.81 160 GLU A CA 1
ATOM 1270 C C . GLU A 1 160 ? 18.281 -25.781 -20.609 1 96.81 160 GLU A C 1
ATOM 1272 O O . GLU A 1 160 ? 18.438 -26.844 -21.203 1 96.81 160 GLU A O 1
ATOM 1277 N N . MET A 1 161 ? 17.172 -25.109 -20.641 1 97.31 161 MET A N 1
ATOM 1278 C CA . MET A 1 161 ? 16.016 -25.578 -21.391 1 97.31 161 MET A CA 1
ATOM 1279 C C . MET A 1 161 ? 16.281 -25.578 -22.891 1 97.31 161 MET A C 1
ATOM 1281 O O . MET A 1 161 ? 15.773 -26.422 -23.625 1 97.31 161 MET A O 1
ATOM 1285 N N . VAL A 1 162 ? 17.078 -24.625 -23.312 1 97.31 162 VAL A N 1
ATOM 1286 C CA . VAL A 1 162 ? 17.469 -24.609 -24.719 1 97.31 162 VAL A CA 1
ATOM 1287 C C . VAL A 1 162 ? 18.281 -25.859 -25.031 1 97.31 162 VAL A C 1
ATOM 1289 O O . VAL A 1 162 ? 18.047 -26.531 -26.047 1 97.31 162 VAL A O 1
ATOM 1292 N N . LYS A 1 163 ? 19.141 -26.219 -24.172 1 96.69 163 LYS A N 1
ATOM 1293 C CA . LYS A 1 163 ? 19.984 -27.391 -24.375 1 96.69 163 LYS A CA 1
ATOM 1294 C C . LYS A 1 163 ? 19.141 -28.672 -24.406 1 96.69 163 LYS A C 1
ATOM 1296 O O . LYS A 1 163 ? 19.344 -29.547 -25.25 1 96.69 163 LYS A O 1
ATOM 1301 N N . VAL A 1 164 ? 18.203 -28.656 -23.484 1 95.56 164 VAL A N 1
ATOM 1302 C CA . VAL A 1 164 ? 17.312 -29.828 -23.406 1 95.56 164 VAL A CA 1
ATOM 1303 C C . VAL A 1 164 ? 16.5 -29.938 -24.672 1 95.56 164 VAL A C 1
ATOM 1305 O O . VAL A 1 164 ? 16.406 -31.016 -25.281 1 95.56 164 VAL A O 1
ATOM 1308 N N . THR A 1 165 ? 15.922 -28.859 -25.125 1 96.5 165 THR A N 1
ATOM 1309 C CA . THR A 1 165 ? 15.062 -28.875 -26.312 1 96.5 165 THR A CA 1
ATOM 1310 C C . THR A 1 165 ? 15.875 -29.109 -27.578 1 96.5 165 THR A C 1
ATOM 1312 O O . THR A 1 165 ? 15.398 -29.734 -28.516 1 96.5 165 THR A O 1
ATOM 1315 N N . ARG A 1 166 ? 17.078 -28.625 -27.609 1 96.94 166 ARG A N 1
ATOM 1316 C CA . ARG A 1 166 ? 17.969 -28.859 -28.734 1 96.94 166 ARG A CA 1
ATOM 1317 C C . ARG A 1 166 ? 18.312 -30.344 -28.859 1 96.94 166 ARG A C 1
ATOM 1319 O O . ARG A 1 166 ? 18.297 -30.906 -29.953 1 96.94 166 ARG A O 1
ATOM 1326 N N . ARG A 1 167 ? 18.578 -30.922 -27.75 1 95.06 167 ARG A N 1
ATOM 1327 C CA . ARG A 1 167 ? 18.859 -32.375 -27.75 1 95.06 167 ARG A CA 1
ATOM 1328 C C . ARG A 1 167 ? 17.641 -33.156 -28.188 1 95.06 167 ARG A C 1
ATOM 1330 O O . ARG A 1 167 ? 17.766 -34.125 -28.938 1 95.06 167 ARG A O 1
ATOM 1337 N N . PHE A 1 168 ? 16.484 -32.812 -27.672 1 94.69 168 PHE A N 1
ATOM 1338 C CA . PHE A 1 168 ? 15.234 -33.469 -28.047 1 94.69 168 PHE A CA 1
ATOM 1339 C C . PHE A 1 168 ? 14.984 -33.344 -29.547 1 94.69 168 PHE A C 1
ATOM 1341 O O . PHE A 1 168 ? 14.656 -34.344 -30.219 1 94.69 168 PHE A O 1
ATOM 1348 N N . THR A 1 169 ? 15.219 -32.125 -30.094 1 96.31 169 THR A N 1
ATOM 1349 C CA . THR A 1 169 ? 15.031 -31.906 -31.516 1 96.31 169 THR A CA 1
ATOM 1350 C C . THR A 1 169 ? 16 -32.75 -32.344 1 96.31 169 THR A C 1
ATOM 1352 O O . THR A 1 169 ? 15.617 -33.344 -33.344 1 96.31 169 THR A O 1
ATOM 1355 N N . GLY A 1 170 ? 17.188 -32.844 -31.875 1 95.69 170 GLY A N 1
ATOM 1356 C CA . GLY A 1 170 ? 18.172 -33.688 -32.531 1 95.69 170 GLY A CA 1
ATOM 1357 C C . GLY A 1 170 ? 17.781 -35.156 -32.531 1 95.69 170 GLY A C 1
ATOM 1358 O O . GLY A 1 170 ? 17.938 -35.844 -33.531 1 95.69 170 GLY A O 1
ATOM 1359 N N . ALA A 1 171 ? 17.234 -35.594 -31.438 1 93.31 171 ALA A N 1
ATOM 1360 C CA . ALA A 1 171 ? 16.828 -36.969 -31.312 1 93.31 171 ALA A CA 1
ATOM 1361 C C . ALA A 1 171 ? 15.664 -37.281 -32.25 1 93.31 171 ALA A C 1
ATOM 1363 O O . ALA A 1 171 ? 15.648 -38.344 -32.906 1 93.31 171 ALA A O 1
ATOM 1364 N N . VAL A 1 172 ? 14.688 -36.406 -32.312 1 94.31 172 VAL A N 1
ATOM 1365 C CA . VAL A 1 172 ? 13.523 -36.625 -33.156 1 94.31 172 VAL A CA 1
ATOM 1366 C C . VAL A 1 172 ? 13.93 -36.562 -34.625 1 94.31 172 VAL A C 1
ATOM 1368 O O . VAL A 1 172 ? 13.406 -37.281 -35.469 1 94.31 172 VAL A O 1
ATOM 1371 N N . GLU A 1 173 ? 14.836 -35.688 -34.938 1 95.62 173 GLU A N 1
ATOM 1372 C CA . GLU A 1 173 ? 15.352 -35.562 -36.281 1 95.62 173 GLU A CA 1
ATOM 1373 C C . GLU A 1 173 ? 16.031 -36.875 -36.719 1 95.62 173 GLU A C 1
ATOM 1375 O O . GLU A 1 173 ? 15.828 -37.312 -37.844 1 95.62 173 GLU A O 1
ATOM 1380 N N . GLU A 1 174 ? 16.828 -37.438 -35.906 1 94.44 174 GLU A N 1
ATOM 1381 C CA . GLU A 1 174 ? 17.5 -38.688 -36.188 1 94.44 174 GLU A CA 1
ATOM 1382 C C . GLU A 1 174 ? 16.484 -39.812 -36.406 1 94.44 174 GLU A C 1
ATOM 1384 O O . GLU A 1 174 ? 16.641 -40.625 -37.312 1 94.44 174 GLU A O 1
ATOM 1389 N N . LEU A 1 175 ? 15.523 -39.812 -35.562 1 92.25 175 LEU A N 1
ATOM 1390 C CA . LEU A 1 175 ? 14.492 -40.844 -35.688 1 92.25 175 LEU A CA 1
ATOM 1391 C C . LEU A 1 175 ? 13.719 -40.688 -37 1 92.25 175 LEU A C 1
ATOM 1393 O O . LEU A 1 175 ? 13.406 -41.656 -37.688 1 92.25 175 LEU A O 1
ATOM 1397 N N . THR A 1 176 ? 13.391 -39.469 -37.312 1 94.31 176 THR A N 1
ATOM 1398 C CA . THR A 1 176 ? 12.656 -39.156 -38.531 1 94.31 176 THR A CA 1
ATOM 1399 C C . THR A 1 176 ? 13.461 -39.594 -39.75 1 94.31 176 THR A C 1
ATOM 1401 O O . THR A 1 176 ? 12.898 -40.125 -40.719 1 94.31 176 THR A O 1
ATOM 1404 N N . LYS A 1 177 ? 14.719 -39.438 -39.719 1 94.5 177 LYS A N 1
ATOM 1405 C CA . LYS A 1 177 ? 15.594 -39.875 -40.812 1 94.5 177 LYS A CA 1
ATOM 1406 C C . LYS A 1 177 ? 15.562 -41.375 -40.969 1 94.5 177 LYS A C 1
ATOM 1408 O O . LYS A 1 177 ? 15.492 -41.906 -42.094 1 94.5 177 LYS A O 1
ATOM 1413 N N . VAL A 1 178 ? 15.609 -42.031 -39.875 1 91.75 178 VAL A N 1
ATOM 1414 C CA . VAL A 1 178 ? 15.586 -43.5 -39.906 1 91.75 178 VAL A CA 1
ATOM 1415 C C . VAL A 1 178 ? 14.25 -43.969 -40.469 1 91.75 178 VAL A C 1
ATOM 1417 O O . VAL A 1 178 ? 14.219 -44.906 -41.312 1 91.75 178 VAL A O 1
ATOM 1420 N N . ILE A 1 179 ? 13.172 -43.312 -40.062 1 92.44 179 ILE A N 1
ATOM 1421 C CA . ILE A 1 179 ? 11.844 -43.719 -40.531 1 92.44 179 ILE A CA 1
ATOM 1422 C C . ILE A 1 179 ? 11.719 -43.438 -42.031 1 92.44 179 ILE A C 1
ATOM 1424 O O . ILE A 1 179 ? 11.133 -44.219 -42.781 1 92.44 179 ILE A O 1
ATOM 1428 N N . ARG A 1 180 ? 12.219 -42.344 -42.469 1 93.25 180 ARG A N 1
ATOM 1429 C CA . ARG A 1 180 ? 12.203 -42 -43.906 1 93.25 180 ARG A CA 1
ATOM 1430 C C . ARG A 1 180 ? 12.898 -43.062 -44.75 1 93.25 180 ARG A C 1
ATOM 1432 O O . ARG A 1 180 ? 12.383 -43.469 -45.781 1 93.25 180 ARG A O 1
ATOM 1439 N N . GLU A 1 181 ? 14 -43.562 -44.219 1 92.19 181 GLU A N 1
ATOM 1440 C CA . GLU A 1 181 ? 14.75 -44.625 -44.906 1 92.19 181 GLU A CA 1
ATOM 1441 C C . GLU A 1 181 ? 13.969 -45.938 -44.938 1 92.19 181 GLU A C 1
ATOM 1443 O O . GLU A 1 181 ? 13.977 -46.656 -45.938 1 92.19 181 GLU A O 1
ATOM 1448 N N . ARG A 1 182 ? 13.258 -46.188 -43.969 1 90.25 182 ARG A N 1
ATOM 1449 C CA . ARG A 1 182 ? 12.484 -47.438 -43.875 1 90.25 182 ARG A CA 1
ATOM 1450 C C . ARG A 1 182 ? 11.25 -47.344 -44.781 1 90.25 182 ARG A C 1
ATOM 1452 O O . ARG A 1 182 ? 10.805 -48.375 -45.312 1 90.25 182 ARG A O 1
ATOM 1459 N N . VAL A 1 183 ? 10.672 -46.219 -44.938 1 90.25 183 VAL A N 1
ATOM 1460 C CA . VAL A 1 183 ? 9.523 -46.031 -45.812 1 90.25 183 VAL A CA 1
ATOM 1461 C C . VAL A 1 183 ? 9.953 -46.188 -47.25 1 90.25 183 VAL A C 1
ATOM 1463 O O . VAL A 1 183 ? 9.227 -46.75 -48.062 1 90.25 183 VAL A O 1
ATOM 1466 N N . GLU A 1 184 ? 11.094 -45.656 -47.531 1 90.06 184 GLU A N 1
ATOM 1467 C CA . GLU A 1 184 ? 11.617 -45.719 -48.875 1 90.06 184 GLU A CA 1
ATOM 1468 C C . GLU A 1 184 ? 11.812 -47.156 -49.344 1 90.06 184 GLU A C 1
ATOM 1470 O O . GLU A 1 184 ? 11.602 -47.5 -50.5 1 90.06 184 GLU A O 1
ATOM 1475 N N . VAL A 1 185 ? 12.07 -48.031 -48.344 1 90 185 VAL A N 1
ATOM 1476 C CA . VAL A 1 185 ? 12.266 -49.438 -48.688 1 90 185 VAL A CA 1
ATOM 1477 C C . VAL A 1 185 ? 10.984 -50.219 -48.406 1 90 185 VAL A C 1
ATOM 1479 O O . VAL A 1 185 ? 11 -51.469 -48.375 1 90 185 VAL A O 1
ATOM 1482 N N . GLN A 1 186 ? 9.828 -49.562 -48.062 1 87.56 186 GLN A N 1
ATOM 1483 C CA . GLN A 1 186 ? 8.469 -50.062 -47.906 1 87.56 186 GLN A CA 1
ATOM 1484 C C . GLN A 1 186 ? 8.367 -51 -46.688 1 87.56 186 GLN A C 1
ATOM 1486 O O . GLN A 1 186 ? 7.617 -51.969 -46.719 1 87.56 186 GLN A O 1
ATOM 1491 N N . LEU A 1 187 ? 9.156 -50.688 -45.75 1 83.25 187 LEU A N 1
ATOM 1492 C CA . LEU A 1 187 ? 9.117 -51.469 -44.5 1 83.25 187 LEU A CA 1
ATOM 1493 C C . LEU A 1 187 ? 8.133 -50.875 -43.5 1 83.25 187 LEU A C 1
ATOM 1495 O O . LEU A 1 187 ? 7.629 -51.562 -42.625 1 83.25 187 LEU A O 1
ATOM 1499 N N . VAL A 1 188 ? 7.996 -49.562 -43.688 1 84.81 188 VAL A N 1
ATOM 1500 C CA . VAL A 1 188 ? 7.105 -48.844 -42.781 1 84.81 188 VAL A CA 1
ATOM 1501 C C . VAL A 1 188 ? 6.117 -48 -43.562 1 84.81 188 VAL A C 1
ATOM 1503 O O . VAL A 1 188 ? 6.367 -47.656 -44.719 1 84.81 188 VAL A O 1
ATOM 1506 N N . ASP A 1 189 ? 4.973 -47.781 -43 1 87.56 189 ASP A N 1
ATOM 1507 C CA . ASP A 1 189 ? 3.912 -47.031 -43.656 1 87.56 189 ASP A CA 1
ATOM 1508 C C . ASP A 1 189 ? 4.258 -45.531 -43.75 1 87.56 189 ASP A C 1
ATOM 1510 O O . ASP A 1 189 ? 4.941 -45 -42.875 1 87.56 189 ASP A O 1
ATOM 1514 N N . ARG A 1 190 ? 3.719 -44.969 -44.75 1 90 190 ARG A N 1
ATOM 1515 C CA . ARG A 1 190 ? 3.93 -43.562 -45 1 90 190 ARG A CA 1
ATOM 1516 C C . ARG A 1 190 ? 3.303 -42.719 -43.875 1 90 190 ARG A C 1
ATOM 1518 O O . ARG A 1 190 ? 3.783 -41.625 -43.562 1 90 190 ARG A O 1
ATOM 1525 N N . ASN A 1 191 ? 2.326 -43.25 -43.312 1 89.38 191 ASN A N 1
ATOM 1526 C CA . ASN A 1 191 ? 1.67 -42.562 -42.188 1 89.38 191 ASN A CA 1
ATOM 1527 C C . ASN A 1 191 ? 2.621 -42.344 -41.031 1 89.38 191 ASN A C 1
ATOM 1529 O O . ASN A 1 191 ? 2.535 -41.344 -40.312 1 89.38 191 ASN A O 1
ATOM 1533 N N . ASP A 1 192 ? 3.547 -43.25 -40.844 1 90.12 192 ASP A N 1
ATOM 1534 C CA . ASP A 1 192 ? 4.531 -43.125 -39.781 1 90.12 192 ASP A CA 1
ATOM 1535 C C . ASP A 1 192 ? 5.492 -41.969 -40.031 1 90.12 192 ASP A C 1
ATOM 1537 O O . ASP A 1 192 ? 5.879 -41.25 -39.094 1 90.12 192 ASP A O 1
ATOM 1541 N N . LEU A 1 193 ? 5.766 -41.844 -41.219 1 91.62 193 LEU A N 1
ATOM 1542 C CA . LEU A 1 193 ? 6.668 -40.75 -41.594 1 91.62 193 LEU A CA 1
ATOM 1543 C C . LEU A 1 193 ? 5.992 -39.406 -41.375 1 91.62 193 LEU A C 1
ATOM 1545 O O . LEU A 1 193 ? 6.617 -38.469 -40.875 1 91.62 193 LEU A O 1
ATOM 1549 N N . LEU A 1 194 ? 4.727 -39.312 -41.719 1 92.5 194 LEU A N 1
ATOM 1550 C CA . LEU A 1 194 ? 3.988 -38.062 -41.531 1 92.5 194 LEU A CA 1
ATOM 1551 C C . LEU A 1 194 ? 3.885 -37.719 -40.062 1 92.5 194 LEU A C 1
ATOM 1553 O O . LEU A 1 194 ? 4.027 -36.562 -39.688 1 92.5 194 LEU A O 1
ATOM 1557 N N . MET A 1 195 ? 3.646 -38.656 -39.219 1 90.38 195 MET A N 1
ATOM 1558 C CA . MET A 1 195 ? 3.562 -38.438 -37.781 1 90.38 195 MET A CA 1
ATOM 1559 C C . MET A 1 195 ? 4.898 -37.969 -37.219 1 90.38 195 MET A C 1
ATOM 1561 O O . MET A 1 195 ? 4.938 -37.062 -36.375 1 90.38 195 MET A O 1
ATOM 1565 N N . ALA A 1 196 ? 5.945 -38.562 -37.656 1 91.44 196 ALA A N 1
ATOM 1566 C CA . ALA A 1 196 ? 7.281 -38.188 -37.219 1 91.44 196 ALA A CA 1
ATOM 1567 C C . ALA A 1 196 ? 7.613 -36.75 -37.625 1 91.44 196 ALA A C 1
ATOM 1569 O O . ALA A 1 196 ? 8.234 -36 -36.875 1 91.44 196 ALA A O 1
ATOM 1570 N N . GLU A 1 197 ? 7.164 -36.438 -38.812 1 93.62 197 GLU A N 1
ATOM 1571 C CA . GLU A 1 197 ? 7.438 -35.125 -39.344 1 93.62 197 GLU A CA 1
ATOM 1572 C C . GLU A 1 197 ? 6.652 -34.062 -38.562 1 93.62 197 GLU A C 1
ATOM 1574 O O . GLU A 1 197 ? 7.156 -32.969 -38.312 1 93.62 197 GLU A O 1
ATOM 1579 N N . VAL A 1 198 ? 5.449 -34.344 -38.25 1 92.56 198 VAL A N 1
ATOM 1580 C CA . VAL A 1 198 ? 4.656 -33.438 -37.438 1 92.56 198 VAL A CA 1
ATOM 1581 C C . VAL A 1 198 ? 5.328 -33.25 -36.062 1 92.56 198 VAL A C 1
ATOM 1583 O O . VAL A 1 198 ? 5.438 -32.125 -35.594 1 92.56 198 VAL A O 1
ATOM 1586 N N . LYS A 1 199 ? 5.77 -34.312 -35.438 1 92.06 199 LYS A N 1
ATOM 1587 C CA . LYS A 1 199 ? 6.441 -34.25 -34.125 1 92.06 199 LYS A CA 1
ATOM 1588 C C . LYS A 1 199 ? 7.75 -33.469 -34.219 1 92.06 199 LYS A C 1
ATOM 1590 O O . LYS A 1 199 ? 8.141 -32.75 -33.281 1 92.06 199 LYS A O 1
ATOM 1595 N N . LEU A 1 200 ? 8.461 -33.656 -35.344 1 93.88 200 LEU A N 1
ATOM 1596 C CA . LEU A 1 200 ? 9.695 -32.906 -35.562 1 93.88 200 LEU A CA 1
ATOM 1597 C C . LEU A 1 200 ? 9.398 -31.406 -35.625 1 93.88 200 LEU A C 1
ATOM 1599 O O . LEU A 1 200 ? 10.148 -30.594 -35.094 1 93.88 200 LEU A O 1
ATOM 1603 N N . ASN A 1 201 ? 8.297 -31.062 -36.312 1 94.56 201 ASN A N 1
ATOM 1604 C CA . ASN A 1 201 ? 7.898 -29.656 -36.375 1 94.56 201 ASN A CA 1
ATOM 1605 C C . ASN A 1 201 ? 7.57 -29.109 -35 1 94.56 201 ASN A C 1
ATOM 1607 O O . ASN A 1 201 ? 7.898 -27.953 -34.688 1 94.56 201 ASN A O 1
ATOM 1611 N N . ASP A 1 202 ? 6.898 -29.844 -34.219 1 92.94 202 ASP A N 1
ATOM 1612 C CA . ASP A 1 202 ? 6.582 -29.438 -32.844 1 92.94 202 ASP A CA 1
ATOM 1613 C C . ASP A 1 202 ? 7.855 -29.25 -32.031 1 92.94 202 ASP A C 1
ATOM 1615 O O . ASP A 1 202 ? 7.945 -28.312 -31.219 1 92.94 202 ASP A O 1
ATOM 1619 N N . ALA A 1 203 ? 8.797 -30.172 -32.188 1 94.38 203 ALA A N 1
ATOM 1620 C CA . ALA A 1 203 ? 10.062 -30.062 -31.5 1 94.38 203 ALA A CA 1
ATOM 1621 C C . ALA A 1 203 ? 10.805 -28.781 -31.891 1 94.38 203 ALA A C 1
ATOM 1623 O O . ALA A 1 203 ? 11.383 -28.109 -31.031 1 94.38 203 ALA A O 1
ATOM 1624 N N . ARG A 1 204 ? 10.773 -28.484 -33.188 1 95.62 204 ARG A N 1
ATOM 1625 C CA . ARG A 1 204 ? 11.422 -27.266 -33.656 1 95.62 204 ARG A CA 1
ATOM 1626 C C . ARG A 1 204 ? 10.734 -26.031 -33.094 1 95.62 204 ARG A C 1
ATOM 1628 O O . ARG A 1 204 ? 11.398 -25.031 -32.781 1 95.62 204 ARG A O 1
ATOM 1635 N N . TYR A 1 205 ? 9.453 -26.094 -33 1 94.81 205 TYR A N 1
ATOM 1636 C CA . TYR A 1 205 ? 8.695 -25 -32.406 1 94.81 205 TYR A CA 1
ATOM 1637 C C . TYR A 1 205 ? 9.086 -24.797 -30.953 1 94.81 205 TYR A C 1
ATOM 1639 O O . TYR A 1 205 ? 9.281 -23.672 -30.5 1 94.81 205 TYR A O 1
ATOM 1647 N N . GLN A 1 206 ? 9.18 -25.844 -30.219 1 95.12 206 GLN A N 1
ATOM 1648 C CA . GLN A 1 206 ? 9.562 -25.766 -28.812 1 95.12 206 GLN A CA 1
ATOM 1649 C C . GLN A 1 206 ? 10.969 -25.203 -28.656 1 95.12 206 GLN A C 1
ATOM 1651 O O . GLN A 1 206 ? 11.242 -24.453 -27.719 1 95.12 206 GLN A O 1
ATOM 1656 N N . LEU A 1 207 ? 11.875 -25.625 -29.531 1 96.31 207 LEU A N 1
ATOM 1657 C CA . LEU A 1 207 ? 13.234 -25.109 -29.5 1 96.31 207 LEU A CA 1
ATOM 1658 C C . LEU A 1 207 ? 13.25 -23.609 -29.734 1 96.31 207 LEU A C 1
ATOM 1660 O O . LEU A 1 207 ? 13.93 -22.859 -29.031 1 96.31 207 LEU A O 1
ATOM 1664 N N . MET A 1 208 ? 12.469 -23.172 -30.75 1 96.38 208 MET A N 1
ATOM 1665 C CA . MET A 1 208 ? 12.359 -21.75 -31.047 1 96.38 208 MET A CA 1
ATOM 1666 C C . MET A 1 208 ? 11.852 -20.984 -29.828 1 96.38 208 MET A C 1
ATOM 1668 O O . MET A 1 208 ? 12.375 -19.906 -29.5 1 96.38 208 MET A O 1
ATOM 1672 N N . GLN A 1 209 ? 10.836 -21.5 -29.141 1 95.75 209 GLN A N 1
ATOM 1673 C CA . GLN A 1 209 ? 10.281 -20.859 -27.953 1 95.75 209 GLN A CA 1
ATOM 1674 C C . GLN A 1 209 ? 11.312 -20.797 -26.828 1 95.75 209 GLN A C 1
ATOM 1676 O O . GLN A 1 209 ? 11.43 -19.781 -26.141 1 95.75 209 GLN A O 1
ATOM 1681 N N . ALA A 1 210 ? 11.992 -21.891 -26.641 1 96.94 210 ALA A N 1
ATOM 1682 C CA . ALA A 1 210 ? 13.008 -21.938 -25.594 1 96.94 210 ALA A CA 1
ATOM 1683 C C . ALA A 1 210 ? 14.117 -20.922 -25.859 1 96.94 210 ALA A C 1
ATOM 1685 O O . ALA A 1 210 ? 14.578 -20.25 -24.938 1 96.94 210 ALA A O 1
ATOM 1686 N N . GLU A 1 211 ? 14.516 -20.844 -27.125 1 97.19 211 GLU A N 1
ATOM 1687 C CA . GLU A 1 211 ? 15.562 -19.891 -27.5 1 97.19 211 GLU A CA 1
ATOM 1688 C C . GLU A 1 211 ? 15.094 -18.453 -27.281 1 97.19 211 GLU A C 1
ATOM 1690 O O . GLU A 1 211 ? 15.852 -17.609 -26.797 1 97.19 211 GLU A O 1
ATOM 1695 N N . ASN A 1 212 ? 13.906 -18.203 -27.656 1 96.5 212 ASN A N 1
ATOM 1696 C CA . ASN A 1 212 ? 13.344 -16.875 -27.422 1 96.5 212 ASN A CA 1
ATOM 1697 C C . ASN A 1 212 ? 13.273 -16.547 -25.938 1 96.5 212 ASN A C 1
ATOM 1699 O O . ASN A 1 212 ? 13.594 -15.43 -25.531 1 96.5 212 ASN A O 1
ATOM 1703 N N . ASN A 1 213 ? 12.773 -17.438 -25.156 1 97 213 ASN A N 1
ATOM 1704 C CA . ASN A 1 213 ? 12.68 -17.234 -23.719 1 97 213 ASN A CA 1
ATOM 1705 C C . ASN A 1 213 ? 14.047 -16.969 -23.094 1 97 213 ASN A C 1
ATOM 1707 O O . ASN A 1 213 ? 14.156 -16.156 -22.172 1 97 213 ASN A O 1
ATOM 1711 N N . TYR A 1 214 ? 15.023 -17.656 -23.594 1 96.94 214 TYR A N 1
ATOM 1712 C CA . TYR A 1 214 ? 16.375 -17.438 -23.109 1 96.94 214 TYR A CA 1
ATOM 1713 C C . TYR A 1 214 ? 16.859 -16.031 -23.453 1 96.94 214 TYR A C 1
ATOM 1715 O O . TYR A 1 214 ? 17.422 -15.328 -22.609 1 96.94 214 TYR A O 1
ATOM 1723 N N . GLU A 1 215 ? 16.594 -15.68 -24.672 1 96.38 215 GLU A N 1
ATOM 1724 C CA . GLU A 1 215 ? 17.016 -14.352 -25.094 1 96.38 215 GLU A CA 1
ATOM 1725 C C . GLU A 1 215 ? 16.359 -13.258 -24.25 1 96.38 215 GLU A C 1
ATOM 1727 O O . GLU A 1 215 ? 17.016 -12.297 -23.844 1 96.38 215 GLU A O 1
ATOM 1732 N N . VAL A 1 216 ? 15.133 -13.406 -24 1 96.25 216 VAL A N 1
ATOM 1733 C CA . VAL A 1 216 ? 14.398 -12.43 -23.188 1 96.25 216 VAL A CA 1
ATOM 1734 C C . VAL A 1 216 ? 14.945 -12.414 -21.766 1 96.25 216 VAL A C 1
ATOM 1736 O O . VAL A 1 216 ? 15.141 -11.344 -21.188 1 96.25 216 VAL A O 1
ATOM 1739 N N . ALA A 1 217 ? 15.164 -13.562 -21.188 1 97 217 ALA A N 1
ATOM 1740 C CA . ALA A 1 217 ? 15.711 -13.656 -19.828 1 97 217 ALA A CA 1
ATOM 1741 C C . ALA A 1 217 ? 17.094 -13.016 -19.766 1 97 217 ALA A C 1
ATOM 1743 O O . ALA A 1 217 ? 17.406 -12.297 -18.797 1 97 217 ALA A O 1
ATOM 1744 N N . ARG A 1 218 ? 17.922 -13.312 -20.781 1 96.19 218 ARG A N 1
ATOM 1745 C CA . ARG A 1 218 ? 19.266 -12.742 -20.828 1 96.19 218 ARG A CA 1
ATOM 1746 C C . ARG A 1 218 ? 19.203 -11.219 -20.906 1 96.19 218 ARG A C 1
ATOM 1748 O O . ARG A 1 218 ? 19.922 -10.539 -20.156 1 96.19 218 ARG A O 1
ATOM 1755 N N . MET A 1 219 ? 18.359 -10.727 -21.75 1 96.38 219 MET A N 1
ATOM 1756 C CA . MET A 1 219 ? 18.219 -9.281 -21.875 1 96.38 219 MET A CA 1
ATOM 1757 C C . MET A 1 219 ? 17.734 -8.664 -20.578 1 96.38 219 MET A C 1
ATOM 1759 O O . MET A 1 219 ? 18.172 -7.578 -20.188 1 96.38 219 MET A O 1
ATOM 1763 N N . SER A 1 220 ? 16.781 -9.289 -19.938 1 96.56 220 SER A N 1
ATOM 1764 C CA . SER A 1 220 ? 16.25 -8.812 -18.672 1 96.56 220 SER A CA 1
ATOM 1765 C C . SER A 1 220 ? 17.328 -8.75 -17.594 1 96.56 220 SER A C 1
ATOM 1767 O O . SER A 1 220 ? 17.406 -7.773 -16.844 1 96.56 220 SER A O 1
ATOM 1769 N N . LEU A 1 221 ? 18.141 -9.789 -17.547 1 96.69 221 LEU A N 1
ATOM 1770 C CA . LEU A 1 221 ? 19.234 -9.812 -16.578 1 96.69 221 LEU A CA 1
ATOM 1771 C C . LEU A 1 221 ? 20.25 -8.719 -16.891 1 96.69 221 LEU A C 1
ATOM 1773 O O . LEU A 1 221 ? 20.672 -7.977 -15.992 1 96.69 221 LEU A O 1
ATOM 1777 N N . ASN A 1 222 ? 20.594 -8.648 -18.156 1 96.5 222 ASN A N 1
ATOM 1778 C CA . ASN A 1 222 ? 21.547 -7.625 -18.578 1 96.5 222 ASN A CA 1
ATOM 1779 C C . ASN A 1 222 ? 21.078 -6.223 -18.203 1 96.5 222 ASN A C 1
ATOM 1781 O O . ASN A 1 222 ? 21.828 -5.43 -17.656 1 96.5 222 ASN A O 1
ATOM 1785 N N . SER A 1 223 ? 19.859 -5.953 -18.484 1 95.69 223 SER A N 1
ATOM 1786 C CA . SER A 1 223 ? 19.281 -4.645 -18.188 1 95.69 223 SER A CA 1
ATOM 1787 C C . SER A 1 223 ? 19.281 -4.371 -16.688 1 95.69 223 SER A C 1
ATOM 1789 O O . SER A 1 223 ? 19.547 -3.244 -16.266 1 95.69 223 SER A O 1
ATOM 1791 N N . PHE A 1 224 ? 19.016 -5.348 -15.891 1 96.31 224 PHE A N 1
ATOM 1792 C CA . PHE A 1 224 ? 18.906 -5.195 -14.445 1 96.31 224 PHE A CA 1
ATOM 1793 C C . PHE A 1 224 ? 20.266 -4.918 -13.82 1 96.31 224 PHE A C 1
ATOM 1795 O O . PHE A 1 224 ? 20.344 -4.207 -12.812 1 96.31 224 PHE A O 1
ATOM 1802 N N . ILE A 1 225 ? 21.359 -5.438 -14.461 1 95.38 225 ILE A N 1
ATOM 1803 C CA . ILE A 1 225 ? 22.672 -5.266 -13.867 1 95.38 225 ILE A CA 1
ATOM 1804 C C . ILE A 1 225 ? 23.422 -4.16 -14.602 1 95.38 225 ILE A C 1
ATOM 1806 O O . ILE A 1 225 ? 24.609 -3.934 -14.352 1 95.38 225 ILE A O 1
ATOM 1810 N N . GLY A 1 226 ? 22.875 -3.535 -15.594 1 94.44 226 GLY A N 1
ATOM 1811 C CA . GLY A 1 226 ? 23.453 -2.363 -16.25 1 94.44 226 GLY A CA 1
ATOM 1812 C C . GLY A 1 226 ? 24.391 -2.709 -17.375 1 94.44 226 GLY A C 1
ATOM 1813 O O . GLY A 1 226 ? 25.391 -2.014 -17.609 1 94.44 226 GLY A O 1
ATOM 1814 N N . VAL A 1 227 ? 24.172 -3.846 -17.953 1 93.88 227 VAL A N 1
ATOM 1815 C CA . VAL A 1 227 ? 24.969 -4.281 -19.094 1 93.88 227 VAL A CA 1
ATOM 1816 C C . VAL A 1 227 ? 24.141 -4.16 -20.375 1 93.88 227 VAL A C 1
ATOM 1818 O O . VAL A 1 227 ? 22.906 -4.191 -20.344 1 93.88 227 VAL A O 1
ATOM 1821 N N . ASP A 1 228 ? 24.844 -4.02 -21.469 1 93.25 228 ASP A N 1
ATOM 1822 C CA . ASP A 1 228 ? 24.172 -3.908 -22.75 1 93.25 228 ASP A CA 1
ATOM 1823 C C . ASP A 1 228 ? 23.328 -5.148 -23.047 1 93.25 228 ASP A C 1
ATOM 1825 O O . ASP A 1 228 ? 23.734 -6.27 -22.734 1 93.25 228 ASP A O 1
ATOM 1829 N N . TYR A 1 229 ? 22.203 -4.918 -23.641 1 90.69 229 TYR A N 1
ATOM 1830 C CA . TYR A 1 229 ? 21.234 -5.98 -23.875 1 90.69 229 TYR A CA 1
ATOM 1831 C C . TYR A 1 229 ? 21.812 -7.035 -24.828 1 90.69 229 TYR A C 1
ATOM 1833 O O . TYR A 1 229 ? 21.406 -8.195 -24.766 1 90.69 229 TYR A O 1
ATOM 1841 N N . ASP A 1 230 ? 22.828 -6.691 -25.672 1 90.5 230 ASP A N 1
ATOM 1842 C CA . ASP A 1 230 ? 23.312 -7.598 -26.719 1 90.5 230 ASP A CA 1
ATOM 1843 C C . ASP A 1 230 ? 24.516 -8.414 -26.219 1 90.5 230 ASP A C 1
ATOM 1845 O O . ASP A 1 230 ? 24.922 -9.383 -26.859 1 90.5 230 ASP A O 1
ATOM 1849 N N . LEU A 1 231 ? 24.984 -8.125 -25.094 1 91.81 231 LEU A N 1
ATOM 1850 C CA . LEU A 1 231 ? 26.156 -8.812 -24.578 1 91.81 231 LEU A CA 1
ATOM 1851 C C . LEU A 1 231 ? 25.766 -10.141 -23.938 1 91.81 231 LEU A C 1
ATOM 1853 O O . LEU A 1 231 ? 24.75 -10.234 -23.234 1 91.81 231 LEU A O 1
ATOM 1857 N N . VAL A 1 232 ? 26.578 -11.109 -24.219 1 93 232 VAL A N 1
ATOM 1858 C CA . VAL A 1 232 ? 26.391 -12.414 -23.594 1 93 232 VAL A CA 1
ATOM 1859 C C . VAL A 1 232 ? 27.312 -12.539 -22.391 1 93 232 VAL A C 1
ATOM 1861 O O . VAL A 1 232 ? 28.531 -12.609 -22.547 1 93 232 VAL A O 1
ATOM 1864 N N . ILE A 1 233 ? 26.766 -12.578 -21.219 1 92.5 233 ILE A N 1
ATOM 1865 C CA . ILE A 1 233 ? 27.562 -12.648 -20 1 92.5 233 ILE A CA 1
ATOM 1866 C C . ILE A 1 233 ? 27.656 -14.102 -19.531 1 92.5 233 ILE A C 1
ATOM 1868 O O . ILE A 1 233 ? 26.781 -14.914 -19.828 1 92.5 233 ILE A O 1
ATOM 1872 N N . PRO A 1 234 ? 28.734 -14.336 -18.844 1 93.31 234 PRO A N 1
ATOM 1873 C CA . PRO A 1 234 ? 28.891 -15.703 -18.344 1 93.31 234 PRO A CA 1
ATOM 1874 C C . PRO A 1 234 ? 27.859 -16.047 -17.25 1 93.31 234 PRO A C 1
ATOM 1876 O O . PRO A 1 234 ? 27.578 -15.227 -16.375 1 93.31 234 PRO A O 1
ATOM 1879 N N . ILE A 1 235 ? 27.25 -17.219 -17.391 1 93.12 235 ILE A N 1
ATOM 1880 C CA . ILE A 1 235 ? 26.312 -17.719 -16.391 1 93.12 235 ILE A CA 1
ATOM 1881 C C . ILE A 1 235 ? 26.609 -19.188 -16.109 1 93.12 235 ILE A C 1
ATOM 1883 O O . ILE A 1 235 ? 27.391 -19.828 -16.828 1 93.12 235 ILE A O 1
ATOM 1887 N N . ASP A 1 236 ? 26.094 -19.734 -15.047 1 91 236 ASP A N 1
ATOM 1888 C CA . ASP A 1 236 ? 26.219 -21.156 -14.75 1 91 236 ASP A CA 1
ATOM 1889 C C . ASP A 1 236 ? 25.531 -22 -15.812 1 91 236 ASP A C 1
ATOM 1891 O O . ASP A 1 236 ? 24.578 -21.547 -16.453 1 91 236 ASP A O 1
ATOM 1895 N N . THR A 1 237 ? 26 -23.172 -15.898 1 87 237 THR A N 1
ATOM 1896 C CA . THR A 1 237 ? 25.5 -24.047 -16.953 1 87 237 THR A CA 1
ATOM 1897 C C . THR A 1 237 ? 24.234 -24.781 -16.5 1 87 237 THR A C 1
ATOM 1899 O O . THR A 1 237 ? 23.406 -25.188 -17.312 1 87 237 THR A O 1
ATOM 1902 N N . LEU A 1 238 ? 24.172 -25 -15.242 1 88.12 238 LEU A N 1
ATOM 1903 C CA . LEU A 1 238 ? 23.016 -25.703 -14.695 1 88.12 238 LEU A CA 1
ATOM 1904 C C . LEU A 1 238 ? 22.531 -25.016 -13.414 1 88.12 238 LEU A C 1
ATOM 1906 O O . LEU A 1 238 ? 23.328 -24.406 -12.695 1 88.12 238 LEU A O 1
ATOM 1910 N N . VAL A 1 239 ? 21.234 -25.188 -13.25 1 86.81 239 VAL A N 1
ATOM 1911 C CA . VAL A 1 239 ? 20.688 -24.75 -11.969 1 86.81 239 VAL A CA 1
ATOM 1912 C C . VAL A 1 239 ? 21.078 -25.734 -10.875 1 86.81 239 VAL A C 1
ATOM 1914 O O . VAL A 1 239 ? 20.828 -26.922 -10.977 1 86.81 239 VAL A O 1
ATOM 1917 N N . SER A 1 240 ? 21.75 -25.203 -9.914 1 82.31 240 SER A N 1
ATOM 1918 C CA . SER A 1 240 ? 22.234 -26.047 -8.828 1 82.31 240 SER A CA 1
ATOM 1919 C C . SER A 1 240 ? 21.078 -26.703 -8.07 1 82.31 240 SER A C 1
ATOM 1921 O O . SER A 1 240 ? 20.172 -26 -7.602 1 82.31 240 SER A O 1
ATOM 1923 N N . PRO A 1 241 ? 21.109 -27.953 -7.938 1 81.06 241 PRO A N 1
ATOM 1924 C CA . PRO A 1 241 ? 20.031 -28.594 -7.188 1 81.06 241 PRO A CA 1
ATOM 1925 C C . PRO A 1 241 ? 20.203 -28.453 -5.676 1 81.06 241 PRO A C 1
ATOM 1927 O O . PRO A 1 241 ? 21.328 -28.422 -5.176 1 81.06 241 PRO A O 1
ATOM 1930 N N . ILE A 1 242 ? 19.141 -28.25 -5.051 1 83.38 242 ILE A N 1
ATOM 1931 C CA . ILE A 1 242 ? 19.078 -28.281 -3.594 1 83.38 242 ILE A CA 1
ATOM 1932 C C . ILE A 1 242 ? 18.297 -29.516 -3.139 1 83.38 242 ILE A C 1
ATOM 1934 O O . ILE A 1 242 ? 17.125 -29.672 -3.477 1 83.38 242 ILE A O 1
ATOM 1938 N N . HIS A 1 243 ? 18.984 -30.344 -2.352 1 76.81 243 HIS A N 1
ATOM 1939 C CA . HIS A 1 243 ? 18.344 -31.609 -2.014 1 76.81 243 HIS A CA 1
ATOM 1940 C C . HIS A 1 243 ? 17.938 -31.656 -0.543 1 76.81 243 HIS A C 1
ATOM 1942 O O . HIS A 1 243 ? 17.141 -32.5 -0.135 1 76.81 243 HIS A O 1
ATOM 1948 N N . GLU A 1 244 ? 18.469 -30.719 0.261 1 74.5 244 GLU A N 1
ATOM 1949 C CA . GLU A 1 244 ? 18.172 -30.75 1.688 1 74.5 244 GLU A CA 1
ATOM 1950 C C . GLU A 1 244 ? 17.828 -29.375 2.213 1 74.5 244 GLU A C 1
ATOM 1952 O O . GLU A 1 244 ? 18.375 -28.359 1.744 1 74.5 244 GLU A O 1
ATOM 1957 N N . VAL A 1 245 ? 16.734 -29.484 3.047 1 78.75 245 VAL A N 1
ATOM 1958 C CA . VAL A 1 245 ? 16.312 -28.234 3.688 1 78.75 245 VAL A CA 1
ATOM 1959 C C . VAL A 1 245 ? 16.625 -28.297 5.18 1 78.75 245 VAL A C 1
ATOM 1961 O O . VAL A 1 245 ? 16.469 -29.328 5.82 1 78.75 245 VAL A O 1
ATOM 1964 N N . GLY A 1 246 ? 17.312 -27.266 5.695 1 70.75 246 GLY A N 1
ATOM 1965 C CA . GLY A 1 246 ? 17.469 -27.172 7.137 1 70.75 246 GLY A CA 1
ATOM 1966 C C . GLY A 1 246 ? 16.156 -26.938 7.867 1 70.75 246 GLY A C 1
ATOM 1967 O O . GLY A 1 246 ? 15.117 -26.766 7.234 1 70.75 246 GLY A O 1
ATOM 1968 N N . SER A 1 247 ? 16.141 -27.078 9.266 1 73.44 247 SER A N 1
ATOM 1969 C CA . SER A 1 247 ? 14.938 -26.875 10.07 1 73.44 247 SER A CA 1
ATOM 1970 C C . SER A 1 247 ? 14.641 -25.391 10.258 1 73.44 247 SER A C 1
ATOM 1972 O O . SER A 1 247 ? 15.562 -24.578 10.336 1 73.44 247 SER A O 1
ATOM 1974 N N . LEU A 1 248 ? 13.336 -25.156 10.242 1 70.75 248 LEU A N 1
ATOM 1975 C CA . LEU A 1 248 ? 12.898 -23.781 10.391 1 70.75 248 LEU A CA 1
ATOM 1976 C C . LEU A 1 248 ? 13.453 -23.172 11.68 1 70.75 248 LEU A C 1
ATOM 1978 O O . LEU A 1 248 ? 13.984 -22.062 11.664 1 70.75 248 LEU A O 1
ATOM 1982 N N . PRO A 1 249 ? 13.203 -23.797 12.859 1 65.12 249 PRO A N 1
ATOM 1983 C CA . PRO A 1 249 ? 13.688 -23.203 14.109 1 65.12 249 PRO A CA 1
ATOM 1984 C C . PRO A 1 249 ? 15.156 -22.797 14.031 1 65.12 249 PRO A C 1
ATOM 1986 O O . PRO A 1 249 ? 15.547 -21.766 14.594 1 65.12 249 PRO A O 1
ATOM 1989 N N . ALA A 1 250 ? 15.844 -23.5 13.375 1 65.19 250 ALA A N 1
ATOM 1990 C CA . ALA A 1 250 ? 17.266 -23.188 13.219 1 65.19 250 ALA A CA 1
ATOM 1991 C C . ALA A 1 250 ? 17.469 -21.891 12.438 1 65.19 250 ALA A C 1
ATOM 1993 O O . ALA A 1 250 ? 18.359 -21.094 12.758 1 65.19 250 ALA A O 1
ATOM 1994 N N . TYR A 1 251 ? 16.531 -21.734 11.555 1 68.38 251 TYR A N 1
ATOM 1995 C CA . TYR A 1 251 ? 16.641 -20.531 10.734 1 68.38 251 TYR A CA 1
ATOM 1996 C C . TYR A 1 251 ? 16.125 -19.312 11.484 1 68.38 251 TYR A C 1
ATOM 1998 O O . TYR A 1 251 ? 16.656 -18.219 11.328 1 68.38 251 TYR A O 1
ATOM 2006 N N . MET A 1 252 ? 15.047 -19.656 12.227 1 68.06 252 MET A N 1
ATOM 2007 C CA . MET A 1 252 ? 14.43 -18.562 12.969 1 68.06 252 MET A CA 1
ATOM 2008 C C . MET A 1 252 ? 15.398 -17.969 13.984 1 68.06 252 MET A C 1
ATOM 2010 O O . MET A 1 252 ? 15.383 -16.766 14.242 1 68.06 252 MET A O 1
ATOM 2014 N N . ASP A 1 253 ? 16.141 -18.844 14.555 1 60.72 253 ASP A N 1
ATOM 2015 C CA . ASP A 1 253 ? 17.156 -18.391 15.516 1 60.72 253 ASP A CA 1
ATOM 2016 C C . ASP A 1 253 ? 18.141 -17.438 14.859 1 60.72 253 ASP A C 1
ATOM 2018 O O . ASP A 1 253 ? 18.656 -16.516 15.508 1 60.72 253 ASP A O 1
ATOM 2022 N N . GLN A 1 254 ? 18.297 -17.734 13.648 1 59.84 254 GLN A N 1
ATOM 2023 C CA . GLN A 1 254 ? 19.234 -16.891 12.906 1 59.84 254 GLN A CA 1
ATOM 2024 C C . GLN A 1 254 ? 18.562 -15.602 12.438 1 59.84 254 GLN A C 1
ATOM 2026 O O . GLN A 1 254 ? 19.219 -14.57 12.273 1 59.84 254 GLN A O 1
ATOM 2031 N N . ALA A 1 255 ? 17.328 -15.836 12.07 1 61.12 255 ALA A N 1
ATOM 2032 C CA . ALA A 1 255 ? 16.609 -14.711 11.477 1 61.12 255 ALA A CA 1
ATOM 2033 C C . ALA A 1 255 ? 16.172 -13.711 12.547 1 61.12 255 ALA A C 1
ATOM 2035 O O . ALA A 1 255 ? 15.477 -14.07 13.5 1 61.12 255 ALA A O 1
ATOM 2036 N N . GLY A 1 256 ? 17.094 -13.133 13.266 1 54.38 256 GLY A N 1
ATOM 2037 C CA . GLY A 1 256 ? 16.703 -12.094 14.211 1 54.38 256 GLY A CA 1
ATOM 2038 C C . GLY A 1 256 ? 15.445 -11.359 13.805 1 54.38 256 GLY A C 1
ATOM 2039 O O . GLY A 1 256 ? 14.938 -11.539 12.695 1 54.38 256 GLY A O 1
ATOM 2040 N N . ASN A 1 257 ? 14.609 -10.898 14.75 1 57.88 257 ASN A N 1
ATOM 2041 C CA . ASN A 1 257 ? 13.531 -9.922 14.617 1 57.88 257 ASN A CA 1
ATOM 2042 C C . ASN A 1 257 ? 13.953 -8.727 13.766 1 57.88 257 ASN A C 1
ATOM 2044 O O . ASN A 1 257 ? 13.594 -7.59 14.07 1 57.88 257 ASN A O 1
ATOM 2048 N N . ASN A 1 258 ? 14.758 -8.992 12.664 1 70.31 258 ASN A N 1
ATOM 2049 C CA . ASN A 1 258 ? 15.523 -7.926 12.023 1 70.31 258 ASN A CA 1
ATOM 2050 C C . ASN A 1 258 ? 14.914 -7.523 10.688 1 70.31 258 ASN A C 1
ATOM 2052 O O . ASN A 1 258 ? 15.617 -7.023 9.805 1 70.31 258 ASN A O 1
ATOM 2056 N N . ARG A 1 259 ? 13.68 -7.738 10.469 1 88.12 259 ARG A N 1
ATOM 2057 C CA . ARG A 1 259 ? 13.102 -7.316 9.195 1 88.12 259 ARG A CA 1
ATOM 2058 C C . ARG A 1 259 ? 12.969 -5.797 9.133 1 88.12 259 ARG A C 1
ATOM 2060 O O . ARG A 1 259 ? 12.406 -5.184 10.039 1 88.12 259 ARG A O 1
ATOM 2067 N N . PRO A 1 260 ? 13.602 -5.238 8.055 1 93.56 260 PRO A N 1
ATOM 2068 C CA . PRO A 1 260 ? 13.531 -3.779 7.949 1 93.56 260 PRO A CA 1
ATOM 2069 C C . PRO A 1 260 ? 12.094 -3.256 7.984 1 93.56 260 PRO A C 1
ATOM 2071 O O . PRO A 1 260 ? 11.844 -2.158 8.484 1 93.56 260 PRO A O 1
ATOM 2074 N N . GLU A 1 261 ? 11.156 -4.078 7.559 1 94.75 261 GLU A N 1
ATOM 2075 C CA . GLU A 1 261 ? 9.758 -3.652 7.547 1 94.75 261 GLU A CA 1
ATOM 2076 C C . GLU A 1 261 ? 9.234 -3.432 8.961 1 94.75 261 GLU A C 1
ATOM 2078 O O . GLU A 1 261 ? 8.461 -2.506 9.203 1 94.75 261 GLU A O 1
ATOM 2083 N N . LEU A 1 262 ? 9.672 -4.277 9.914 1 93.69 262 LEU A N 1
ATOM 2084 C CA . LEU A 1 262 ? 9.273 -4.129 11.305 1 93.69 262 LEU A CA 1
ATOM 2085 C C . LEU A 1 262 ? 9.898 -2.881 11.922 1 93.69 262 LEU A C 1
ATOM 2087 O O . LEU A 1 262 ? 9.227 -2.133 12.641 1 93.69 262 LEU A O 1
ATOM 2091 N N . ARG A 1 263 ? 11.102 -2.639 11.57 1 95.06 263 ARG A N 1
ATOM 2092 C CA . ARG A 1 263 ? 11.773 -1.45 12.078 1 95.06 263 ARG A CA 1
ATOM 2093 C C . ARG A 1 263 ? 11.156 -0.18 11.508 1 95.06 263 ARG A C 1
ATOM 2095 O O . ARG A 1 263 ? 11.023 0.823 12.211 1 95.06 263 ARG A O 1
ATOM 2102 N N . MET A 1 264 ? 10.805 -0.244 10.242 1 97.06 264 MET A N 1
ATOM 2103 C CA . MET A 1 264 ? 10.148 0.895 9.609 1 97.06 264 MET A CA 1
ATOM 2104 C C . MET A 1 264 ? 8.828 1.209 10.305 1 97.06 264 MET A C 1
ATOM 2106 O O . MET A 1 264 ? 8.508 2.375 10.547 1 97.06 264 MET A O 1
ATOM 2110 N N . ALA A 1 265 ? 8.062 0.122 10.609 1 96.94 265 ALA A N 1
ATOM 2111 C CA . ALA A 1 265 ? 6.793 0.324 11.297 1 96.94 265 ALA A CA 1
ATOM 2112 C C . ALA A 1 265 ? 7.008 0.923 12.68 1 96.94 265 ALA A C 1
ATOM 2114 O O . ALA A 1 265 ? 6.219 1.752 13.141 1 96.94 265 ALA A O 1
ATOM 2115 N N . GLN A 1 266 ? 8.102 0.526 13.352 1 96.88 266 GLN A N 1
ATOM 2116 C CA . GLN A 1 266 ? 8.445 1.09 14.656 1 96.88 266 GLN A CA 1
ATOM 2117 C C . GLN A 1 266 ? 8.828 2.562 14.531 1 96.88 266 GLN A C 1
ATOM 2119 O O . GLN A 1 266 ? 8.445 3.379 15.375 1 96.88 266 GLN A O 1
ATOM 2124 N N . ASP A 1 267 ? 9.555 2.898 13.453 1 97.88 267 ASP A N 1
ATOM 2125 C CA . ASP A 1 267 ? 9.914 4.289 13.203 1 97.88 267 ASP A CA 1
ATOM 2126 C C . ASP A 1 267 ? 8.672 5.145 12.961 1 97.88 267 ASP A C 1
ATOM 2128 O O . ASP A 1 267 ? 8.602 6.289 13.414 1 97.88 267 ASP A O 1
ATOM 2132 N N . LYS A 1 268 ? 7.691 4.586 12.281 1 98.19 268 LYS A N 1
ATOM 2133 C CA . LYS A 1 268 ? 6.457 5.32 12.008 1 98.19 268 LYS A CA 1
ATOM 2134 C C . LYS A 1 268 ? 5.691 5.605 13.297 1 98.19 268 LYS A C 1
ATOM 2136 O O . LYS A 1 268 ? 5.059 6.656 13.43 1 98.19 268 LYS A O 1
ATOM 2141 N N . ILE A 1 269 ? 5.738 4.668 14.305 1 98.25 269 ILE A N 1
ATOM 2142 C CA . ILE A 1 269 ? 5.148 4.914 15.617 1 98.25 269 ILE A CA 1
ATOM 2143 C C . ILE A 1 269 ? 5.863 6.082 16.297 1 98.25 269 ILE A C 1
ATOM 2145 O O . ILE A 1 269 ? 5.223 7.004 16.797 1 98.25 269 ILE A O 1
ATOM 2149 N N . SER A 1 270 ? 7.188 6.082 16.203 1 98.38 270 SER A N 1
ATOM 2150 C CA . SER A 1 270 ? 7.98 7.145 16.812 1 98.38 270 SER A CA 1
ATOM 2151 C C . SER A 1 270 ? 7.672 8.5 16.172 1 98.38 270 SER A C 1
ATOM 2153 O O . SER A 1 270 ? 7.578 9.508 16.875 1 98.38 270 SER A O 1
ATOM 2155 N N . ILE A 1 271 ? 7.504 8.5 14.898 1 98.38 271 ILE A N 1
ATOM 2156 C CA . ILE A 1 271 ? 7.184 9.727 14.172 1 98.38 271 ILE A CA 1
ATOM 2157 C C . ILE A 1 271 ? 5.832 10.266 14.641 1 98.38 271 ILE A C 1
ATOM 2159 O O . ILE A 1 271 ? 5.695 11.453 14.93 1 98.38 271 ILE A O 1
ATOM 2163 N N . GLN A 1 272 ? 4.867 9.359 14.797 1 98.25 272 GLN A N 1
ATOM 2164 C CA . GLN A 1 272 ? 3.535 9.781 15.219 1 98.25 272 GLN A CA 1
ATOM 2165 C C . GLN A 1 272 ? 3.539 10.234 16.672 1 98.25 272 GLN A C 1
ATOM 2167 O O . GLN A 1 272 ? 2.811 11.156 17.047 1 98.25 272 GLN A O 1
ATOM 2172 N N . GLU A 1 273 ? 4.332 9.617 17.484 1 98.31 273 GLU A N 1
ATOM 2173 C CA . GLU A 1 273 ? 4.457 10.031 18.891 1 98.31 273 GLU A CA 1
ATOM 2174 C C . GLU A 1 273 ? 5.039 11.438 18.984 1 98.31 273 GLU A C 1
ATOM 2176 O O . GLU A 1 273 ? 4.527 12.273 19.75 1 98.31 273 GLU A O 1
ATOM 2181 N N . SER A 1 274 ? 6.078 11.633 18.203 1 98.12 274 SER A N 1
ATOM 2182 C CA . SER A 1 274 ? 6.68 12.961 18.188 1 98.12 274 SER A CA 1
ATOM 2183 C C . SER A 1 274 ? 5.734 13.992 17.594 1 98.12 274 SER A C 1
ATOM 2185 O O . SER A 1 274 ? 5.66 15.133 18.062 1 98.12 274 SER A O 1
ATOM 2187 N N . ALA A 1 275 ? 5.012 13.617 16.578 1 97.56 275 ALA A N 1
ATOM 2188 C CA . ALA A 1 275 ? 4.031 14.516 15.977 1 97.56 275 ALA A CA 1
ATOM 2189 C C . ALA A 1 275 ? 2.934 14.883 16.969 1 97.56 275 ALA A C 1
ATOM 2191 O O . ALA A 1 275 ? 2.469 16.016 17 1 97.56 275 ALA A O 1
ATOM 2192 N N . HIS A 1 276 ? 2.527 13.875 17.812 1 97.56 276 HIS A N 1
ATOM 2193 C CA . HIS A 1 276 ? 1.544 14.102 18.859 1 97.56 276 HIS A CA 1
ATOM 2194 C C . HIS A 1 276 ? 2.051 15.109 19.875 1 97.56 276 HIS A C 1
ATOM 2196 O O . HIS A 1 276 ? 1.354 16.078 20.203 1 97.56 276 HIS A O 1
ATOM 2202 N N . LYS A 1 277 ? 3.279 14.953 20.266 1 97.44 277 LYS A N 1
ATOM 2203 C CA . LYS A 1 277 ? 3.861 15.852 21.266 1 97.44 277 LYS A CA 1
ATOM 2204 C C . LYS A 1 277 ? 4.133 17.234 20.656 1 97.44 277 LYS A C 1
ATOM 2206 O O . LYS A 1 277 ? 4.023 18.25 21.344 1 97.44 277 LYS A O 1
ATOM 2211 N N . LEU A 1 278 ? 4.473 17.203 19.359 1 96.44 278 LEU A N 1
ATOM 2212 C CA . LEU A 1 278 ? 4.656 18.469 18.656 1 96.44 278 LEU A CA 1
ATOM 2213 C C . LEU A 1 278 ? 3.357 19.266 18.609 1 96.44 278 LEU A C 1
ATOM 2215 O O . LEU A 1 278 ? 3.361 20.484 18.859 1 96.44 278 LEU A O 1
ATOM 2219 N N . ASN A 1 279 ? 2.281 18.578 18.391 1 94.88 279 ASN A N 1
ATOM 2220 C CA . ASN A 1 279 ? 0.979 19.234 18.375 1 94.88 279 ASN A CA 1
ATOM 2221 C C . ASN A 1 279 ? 0.577 19.734 19.75 1 94.88 279 ASN A C 1
ATOM 2223 O O . ASN A 1 279 ? -0.028 20.812 19.875 1 94.88 279 ASN A O 1
ATOM 2227 N N . GLN A 1 280 ? 0.952 19.109 20.812 1 94.94 280 GLN A N 1
ATOM 2228 C CA . GLN A 1 280 ? 0.639 19.5 22.172 1 94.94 280 GLN A CA 1
ATOM 2229 C C . GLN A 1 280 ? 1.48 20.703 22.609 1 94.94 280 GLN A C 1
ATOM 2231 O O . GLN A 1 280 ? 1.049 21.5 23.438 1 94.94 280 GLN A O 1
ATOM 2236 N N . SER A 1 281 ? 2.633 20.781 21.953 1 95.19 281 SER A N 1
ATOM 2237 C CA . SER A 1 281 ? 3.551 21.844 22.328 1 95.19 281 SER A CA 1
ATOM 2238 C C . SER A 1 281 ? 2.969 23.219 22.016 1 95.19 281 SER A C 1
ATOM 2240 O O . SER A 1 281 ? 3.328 24.203 22.656 1 95.19 281 SER A O 1
ATOM 2242 N N . GLN A 1 282 ? 2.047 23.266 21.094 1 92.19 282 GLN A N 1
ATOM 2243 C CA . GLN A 1 282 ? 1.454 24.531 20.703 1 92.19 282 GLN A CA 1
ATOM 2244 C C . GLN A 1 282 ? 0.567 25.094 21.812 1 92.19 282 GLN A C 1
ATOM 2246 O O . GLN A 1 282 ? 0.263 26.297 21.828 1 92.19 282 GLN A O 1
ATOM 2251 N N . PHE A 1 283 ? 0.174 24.266 22.844 1 93.62 283 PHE A N 1
ATOM 2252 C CA . PHE A 1 283 ? -0.712 24.688 23.922 1 93.62 283 PHE A CA 1
ATOM 2253 C C . PHE A 1 283 ? 0.074 24.922 25.219 1 93.62 283 PHE A C 1
ATOM 2255 O O . PHE A 1 283 ? -0.511 25.188 26.266 1 93.62 283 PHE A O 1
ATOM 2262 N N . LEU A 1 284 ? 1.38 24.844 25.156 1 94.25 284 LEU A N 1
ATOM 2263 C CA . LEU A 1 284 ? 2.248 25.078 26.297 1 94.25 284 LEU A CA 1
ATOM 2264 C C . LEU A 1 284 ? 2.945 26.422 26.188 1 94.25 284 LEU A C 1
ATOM 2266 O O . LEU A 1 284 ? 2.982 27.031 25.109 1 94.25 284 LEU A O 1
ATOM 2270 N N . PRO A 1 285 ? 3.455 26.938 27.266 1 93.94 285 PRO A N 1
ATOM 2271 C CA . PRO A 1 285 ? 4.105 28.25 27.234 1 93.94 285 PRO A CA 1
ATOM 2272 C C . PRO A 1 285 ? 5.324 28.281 26.312 1 93.94 285 PRO A C 1
ATOM 2274 O O . PRO A 1 285 ? 6.035 27.281 26.188 1 93.94 285 PRO A O 1
ATOM 2277 N N . GLN A 1 286 ? 5.469 29.391 25.672 1 94.19 286 GLN A N 1
ATOM 2278 C CA . GLN A 1 286 ? 6.641 29.672 24.859 1 94.19 286 GLN A CA 1
ATOM 2279 C C . GLN A 1 286 ? 7.461 30.812 25.438 1 94.19 286 GLN A C 1
ATOM 2281 O O . GLN A 1 286 ? 6.922 31.875 25.75 1 94.19 286 GLN A O 1
ATOM 2286 N N . PHE A 1 287 ? 8.758 30.516 25.688 1 94.31 287 PHE A N 1
ATOM 2287 C CA . PHE A 1 287 ? 9.648 31.5 26.297 1 94.31 287 PHE A CA 1
ATOM 2288 C C . PHE A 1 287 ? 10.812 31.828 25.359 1 94.31 287 PHE A C 1
ATOM 2290 O O . PHE A 1 287 ? 11.516 30.922 24.906 1 94.31 287 PHE A O 1
ATOM 2297 N N . TYR A 1 288 ? 10.992 33.062 25.047 1 93.88 288 TYR A N 1
ATOM 2298 C CA . TYR A 1 288 ? 12.055 33.531 24.172 1 93.88 288 TYR A CA 1
ATOM 2299 C C . TYR A 1 288 ? 12.812 34.688 24.828 1 93.88 288 TYR A C 1
ATOM 2301 O O . TYR A 1 288 ? 12.242 35.469 25.594 1 93.88 288 TYR A O 1
ATOM 2309 N N . VAL A 1 289 ? 14.102 34.781 24.547 1 94.06 289 VAL A N 1
ATOM 2310 C CA . VAL A 1 289 ? 14.93 35.938 24.891 1 94.06 289 VAL A CA 1
ATOM 2311 C C . VAL A 1 289 ? 15.578 36.5 23.641 1 94.06 289 VAL A C 1
ATOM 2313 O O . VAL A 1 289 ? 15.773 35.781 22.656 1 94.06 289 VAL A O 1
ATOM 2316 N N . GLY A 1 290 ? 15.742 37.781 23.688 1 93.44 290 GLY A N 1
ATOM 2317 C CA . GLY A 1 290 ? 16.359 38.375 22.5 1 93.44 290 GLY A CA 1
ATOM 2318 C C . GLY A 1 290 ? 17.031 39.688 22.781 1 93.44 290 GLY A C 1
ATOM 2319 O O . GLY A 1 290 ? 16.922 40.219 23.891 1 93.44 290 GLY A O 1
ATOM 2320 N N . VAL A 1 291 ? 17.859 40.062 21.875 1 93.06 291 VAL A N 1
ATOM 2321 C CA . VAL A 1 291 ? 18.547 41.344 21.859 1 93.06 291 VAL A CA 1
ATOM 2322 C C . VAL A 1 291 ? 18.297 42.031 20.531 1 93.06 291 VAL A C 1
ATOM 2324 O O . VAL A 1 291 ? 18.453 41.438 19.469 1 93.06 291 VAL A O 1
ATOM 2327 N N . ASP A 1 292 ? 17.797 43.25 20.656 1 91.62 292 ASP A N 1
ATOM 2328 C CA . ASP A 1 292 ? 17.578 44.062 19.453 1 91.62 292 ASP A CA 1
ATOM 2329 C C . ASP A 1 292 ? 18.484 45.281 19.438 1 91.62 292 ASP A C 1
ATOM 2331 O O . ASP A 1 292 ? 18.562 46.031 20.438 1 91.62 292 ASP A O 1
ATOM 2335 N N . GLY A 1 293 ? 19.203 45.438 18.391 1 88.81 293 GLY A N 1
ATOM 2336 C CA . GLY A 1 293 ? 19.953 46.656 18.125 1 88.81 293 GLY A CA 1
ATOM 2337 C C . GLY A 1 293 ? 19.375 47.469 16.984 1 88.81 293 GLY A C 1
ATOM 2338 O O . GLY A 1 293 ? 18.922 46.906 15.984 1 88.81 293 GLY A O 1
ATOM 2339 N N . SER A 1 294 ? 19.266 48.781 17.312 1 87.94 294 SER A N 1
ATOM 2340 C CA . SER A 1 294 ? 18.703 49.594 16.25 1 87.94 294 SER A CA 1
ATOM 2341 C C . SER A 1 294 ? 19.5 50.906 16.078 1 87.94 294 SER A C 1
ATOM 2343 O O . SER A 1 294 ? 20.172 51.344 17.016 1 87.94 294 SER A O 1
ATOM 2345 N N . TYR A 1 295 ? 19.516 51.281 14.891 1 86.25 295 TYR A N 1
ATOM 2346 C CA . TYR A 1 295 ? 20.047 52.594 14.484 1 86.25 295 TYR A CA 1
ATOM 2347 C C . TYR A 1 295 ? 19.016 53.344 13.656 1 86.25 295 TYR A C 1
ATOM 2349 O O . TYR A 1 295 ? 18.797 53.031 12.484 1 86.25 295 TYR A O 1
ATOM 2357 N N . SER A 1 296 ? 18.312 54.281 14.359 1 82.88 296 SER A N 1
ATOM 2358 C CA . SER A 1 296 ? 17.203 54.938 13.672 1 82.88 296 SER A CA 1
ATOM 2359 C C . SER A 1 296 ? 17.25 56.438 13.82 1 82.88 296 SER A C 1
ATOM 2361 O O . SER A 1 296 ? 17.938 56.969 14.703 1 82.88 296 SER A O 1
ATOM 2363 N N . SER A 1 297 ? 16.516 57.188 12.914 1 78.25 297 SER A N 1
ATOM 2364 C CA . SER A 1 297 ? 16.234 58.625 12.922 1 78.25 297 SER A CA 1
ATOM 2365 C C . SER A 1 297 ? 14.734 58.906 12.789 1 78.25 297 SER A C 1
ATOM 2367 O O . SER A 1 297 ? 14.078 58.375 11.891 1 78.25 297 SER A O 1
ATOM 2369 N N . PRO A 1 298 ? 14.203 59.812 13.703 1 69.75 298 PRO A N 1
ATOM 2370 C CA . PRO A 1 298 ? 14.719 60.438 14.922 1 69.75 298 PRO A CA 1
ATOM 2371 C C . PRO A 1 298 ? 15.031 59.438 16.016 1 69.75 298 PRO A C 1
ATOM 2373 O O . PRO A 1 298 ? 14.484 58.312 16.016 1 69.75 298 PRO A O 1
ATOM 2376 N N . GLY A 1 299 ? 16.078 59.75 16.734 1 62.91 299 GLY A N 1
ATOM 2377 C CA . GLY A 1 299 ? 16.484 58.906 17.828 1 62.91 299 GLY A CA 1
ATOM 2378 C C . GLY A 1 299 ? 15.602 59 19.047 1 62.91 299 GLY A C 1
ATOM 2379 O O . GLY A 1 299 ? 14.484 59.531 18.969 1 62.91 299 GLY A O 1
ATOM 2380 N N . TYR A 1 300 ? 16.031 58.406 20.156 1 63.44 300 TYR A N 1
ATOM 2381 C CA . TYR A 1 300 ? 15.305 58.406 21.422 1 63.44 300 TYR A CA 1
ATOM 2382 C C . TYR A 1 300 ? 15.125 59.812 21.938 1 63.44 300 TYR A C 1
ATOM 2384 O O . TYR A 1 300 ? 14.242 60.094 22.766 1 63.44 300 TYR A O 1
ATOM 2392 N N . ASN A 1 301 ? 15.836 60.781 21.359 1 57.59 301 ASN A N 1
ATOM 2393 C CA . ASN A 1 301 ? 15.781 62.156 21.797 1 57.59 301 ASN A CA 1
ATOM 2394 C C . ASN A 1 301 ? 15.039 63.031 20.797 1 57.59 301 ASN A C 1
ATOM 2396 O O . ASN A 1 301 ? 15.07 64.25 20.891 1 57.59 301 ASN A O 1
ATOM 2400 N N . PHE A 1 302 ? 14.32 62.344 19.812 1 61.78 302 PHE A N 1
ATOM 2401 C CA . PHE A 1 302 ? 13.508 63.031 18.812 1 61.78 302 PHE A CA 1
ATOM 2402 C C . PHE A 1 302 ? 14.352 63.969 17.953 1 61.78 302 PHE A C 1
ATOM 2404 O O . PHE A 1 302 ? 13.828 64.875 17.328 1 61.78 302 PHE A O 1
ATOM 2411 N N . LYS A 1 303 ? 15.641 63.844 18.188 1 64.56 303 LYS A N 1
ATOM 2412 C CA . LYS A 1 303 ? 16.516 64.625 17.344 1 64.56 303 LYS A CA 1
ATOM 2413 C C . LYS A 1 303 ? 16.766 63.969 16 1 64.56 303 LYS A C 1
ATOM 2415 O O . LYS A 1 303 ? 16.578 62.75 15.859 1 64.56 303 LYS A O 1
ATOM 2420 N N . ALA A 1 304 ? 17.109 64.688 15.016 1 66.06 304 ALA A N 1
ATOM 2421 C CA . ALA A 1 304 ? 17.266 64.312 13.617 1 66.06 304 ALA A CA 1
ATOM 2422 C C . ALA A 1 304 ? 18.453 63.375 13.445 1 66.06 304 ALA A C 1
ATOM 2424 O O . ALA A 1 304 ? 18.531 62.625 12.461 1 66.06 304 ALA A O 1
ATOM 2425 N N . ASP A 1 305 ? 19.266 63.219 14.453 1 70.44 305 ASP A N 1
ATOM 2426 C CA . ASP A 1 305 ? 20.484 62.438 14.258 1 70.44 305 ASP A CA 1
ATOM 2427 C C . ASP A 1 305 ? 20.219 60.969 14.469 1 70.44 305 ASP A C 1
ATOM 2429 O O . ASP A 1 305 ? 19.281 60.594 15.164 1 70.44 305 ASP A O 1
ATOM 2433 N N . LEU A 1 306 ? 21.016 60.188 13.734 1 75.12 306 LEU A N 1
ATOM 2434 C CA . LEU A 1 306 ? 20.984 58.75 13.93 1 75.12 306 LEU A CA 1
ATOM 2435 C C . LEU A 1 306 ? 21.531 58.344 15.305 1 75.12 306 LEU A C 1
ATOM 2437 O O . LEU A 1 306 ? 22.641 58.75 15.664 1 75.12 306 LEU A O 1
ATOM 2441 N N . ASP A 1 307 ? 20.766 57.719 16.062 1 79.56 307 ASP A N 1
ATOM 2442 C CA . ASP A 1 307 ? 21.203 57.312 17.391 1 79.56 307 ASP A CA 1
ATOM 2443 C C . ASP A 1 307 ? 21.109 55.812 17.562 1 79.56 307 ASP A C 1
ATOM 2445 O O . ASP A 1 307 ? 20.094 55.219 17.203 1 79.56 307 ASP A O 1
ATOM 2449 N N . PRO A 1 308 ? 22.312 55.188 17.969 1 80.56 308 PRO A N 1
ATOM 2450 C CA . PRO A 1 308 ? 22.266 53.75 18.266 1 80.56 308 PRO A CA 1
ATOM 2451 C C . PRO A 1 308 ? 21.484 53.438 19.547 1 80.56 308 PRO A C 1
ATOM 2453 O O . PRO A 1 308 ? 21.484 54.25 20.484 1 80.56 308 PRO A O 1
ATOM 2456 N N . ASN A 1 309 ? 20.734 52.438 19.562 1 84.12 309 ASN A N 1
ATOM 2457 C CA . ASN A 1 309 ? 20 51.938 20.719 1 84.12 309 ASN A CA 1
ATOM 2458 C C . ASN A 1 309 ? 20 50.438 20.781 1 84.12 309 ASN A C 1
ATOM 2460 O O . ASN A 1 309 ? 20.328 49.75 19.797 1 84.12 309 ASN A O 1
ATOM 2464 N N . TYR A 1 310 ? 19.969 49.812 21.984 1 87 310 TYR A N 1
ATOM 2465 C CA . TYR A 1 310 ? 19.828 48.375 22.141 1 87 310 TYR A CA 1
ATOM 2466 C C . TYR A 1 310 ? 18.766 48.031 23.172 1 87 310 TYR A C 1
ATOM 2468 O O . TYR A 1 310 ? 18.438 48.844 24.031 1 87 310 TYR A O 1
ATOM 2476 N N . ALA A 1 311 ? 18.172 46.969 22.922 1 89.31 311 ALA A N 1
ATOM 2477 C CA . ALA A 1 311 ? 17.156 46.469 23.859 1 89.31 311 ALA A CA 1
ATOM 2478 C C . ALA A 1 311 ? 17.297 44.969 24.094 1 89.31 311 ALA A C 1
ATOM 2480 O O . ALA A 1 311 ? 17.578 44.219 23.172 1 89.31 311 ALA A O 1
ATOM 2481 N N . VAL A 1 312 ? 17.312 44.594 25.391 1 90.31 312 VAL A N 1
ATOM 2482 C CA . VAL A 1 312 ? 17.25 43.188 25.797 1 90.31 312 VAL A CA 1
ATOM 2483 C C . VAL A 1 312 ? 15.852 42.844 26.297 1 90.31 312 VAL A C 1
ATOM 2485 O O . VAL A 1 312 ? 15.273 43.594 27.094 1 90.31 312 VAL A O 1
ATOM 2488 N N . TYR A 1 313 ? 15.375 41.781 25.703 1 91.06 313 TYR A N 1
ATOM 2489 C CA . TYR A 1 313 ? 14 41.5 26.094 1 91.06 313 TYR A CA 1
ATOM 2490 C C . TYR A 1 313 ? 13.797 40 26.344 1 91.06 313 TYR A C 1
ATOM 2492 O O . TYR A 1 313 ? 14.594 39.188 25.906 1 91.06 313 TYR A O 1
ATOM 2500 N N . ALA A 1 314 ? 12.773 39.688 27.141 1 92.12 314 ALA A N 1
ATOM 2501 C CA . ALA A 1 314 ? 12.242 38.344 27.422 1 92.12 314 ALA A CA 1
ATOM 2502 C C . ALA A 1 314 ? 10.727 38.312 27.281 1 92.12 314 ALA A C 1
ATOM 2504 O O . ALA A 1 314 ? 10.039 39.25 27.672 1 92.12 314 ALA A O 1
ATOM 2505 N N . LYS A 1 315 ? 10.328 37.312 26.562 1 92.75 315 LYS A N 1
ATOM 2506 C CA . LYS A 1 315 ? 8.898 37.219 26.297 1 92.75 315 LYS A CA 1
ATOM 2507 C C . LYS A 1 315 ? 8.367 35.812 26.594 1 92.75 315 LYS A C 1
ATOM 2509 O O . LYS A 1 315 ? 9.031 34.844 26.281 1 92.75 315 LYS A O 1
ATOM 2514 N N . VAL A 1 316 ? 7.207 35.75 27.297 1 93.12 316 VAL A N 1
ATOM 2515 C CA . VAL A 1 316 ? 6.512 34.5 27.562 1 93.12 316 VAL A CA 1
ATOM 2516 C C . VAL A 1 316 ? 5.082 34.594 27.047 1 93.12 316 VAL A C 1
ATOM 2518 O O . VAL A 1 316 ? 4.418 35.625 27.188 1 93.12 316 VAL A O 1
ATOM 2521 N N . SER A 1 317 ? 4.688 33.625 26.25 1 92.56 317 SER A N 1
ATOM 2522 C CA . SER A 1 317 ? 3.314 33.531 25.766 1 92.56 317 SER A CA 1
ATOM 2523 C C . SER A 1 317 ? 2.711 32.188 26.047 1 92.56 317 SER A C 1
ATOM 2525 O O . SER A 1 317 ? 3.367 31.141 25.859 1 92.56 317 SER A O 1
ATOM 2527 N N . VAL A 1 318 ? 1.436 32.125 26.609 1 92.5 318 VAL A N 1
ATOM 2528 C CA . VAL A 1 318 ? 0.801 30.875 26.953 1 92.5 318 VAL A CA 1
ATOM 2529 C C . VAL A 1 318 ? -0.686 30.922 26.609 1 92.5 318 VAL A C 1
ATOM 2531 O O . VAL A 1 318 ? -1.403 31.812 27.078 1 92.5 318 VAL A O 1
ATOM 2534 N N . PRO A 1 319 ? -1.145 30.016 25.766 1 91 319 PRO A N 1
ATOM 2535 C CA . PRO A 1 319 ? -2.6 29.906 25.641 1 91 319 PRO A CA 1
ATOM 2536 C C . PRO A 1 319 ? -3.262 29.359 26.906 1 91 319 PRO A C 1
ATOM 2538 O O . PRO A 1 319 ? -2.822 28.344 27.453 1 91 319 PRO A O 1
ATOM 2541 N N . LEU A 1 320 ? -4.266 30.047 27.359 1 91.5 320 LEU A N 1
ATOM 2542 C CA . LEU A 1 320 ? -4.844 29.703 28.656 1 91.5 320 LEU A CA 1
ATOM 2543 C C . LEU A 1 320 ? -6.07 28.812 28.469 1 91.5 320 LEU A C 1
ATOM 2545 O O . LEU A 1 320 ? -6.203 27.797 29.141 1 91.5 320 LEU A O 1
ATOM 2549 N N . PHE A 1 321 ? -6.969 29.312 27.641 1 91.62 321 PHE A N 1
ATOM 2550 C CA . PHE A 1 321 ? -8.234 28.594 27.562 1 91.62 321 PHE A CA 1
ATOM 2551 C C . PHE A 1 321 ? -8.797 28.641 26.141 1 91.62 321 PHE A C 1
ATOM 2553 O O . PHE A 1 321 ? -8.977 29.719 25.578 1 91.62 321 PHE A O 1
ATOM 2560 N N . GLU A 1 322 ? -9.039 27.438 25.547 1 91.12 322 GLU A N 1
ATOM 2561 C CA . GLU A 1 322 ? -9.586 27.312 24.203 1 91.12 322 GLU A CA 1
ATOM 2562 C C . GLU A 1 322 ? -10.727 26.312 24.141 1 91.12 322 GLU A C 1
ATOM 2564 O O . GLU A 1 322 ? -10.836 25.531 23.203 1 91.12 322 GLU A O 1
ATOM 2569 N N . TRP A 1 323 ? -11.516 26.266 25.219 1 92.75 323 TRP A N 1
ATOM 2570 C CA . TRP A 1 323 ? -12.773 25.547 25.328 1 92.75 323 TRP A CA 1
ATOM 2571 C C . TRP A 1 323 ? -12.594 24.078 24.953 1 92.75 323 TRP A C 1
ATOM 2573 O O . TRP A 1 323 ? -13.359 23.531 24.141 1 92.75 323 TRP A O 1
ATOM 2583 N N . GLY A 1 324 ? -11.539 23.406 25.359 1 93.19 324 GLY A N 1
ATOM 2584 C CA . GLY A 1 324 ? -11.344 21.969 25.219 1 93.19 324 GLY A CA 1
ATOM 2585 C C . GLY A 1 324 ? -10.594 21.594 23.953 1 93.19 324 GLY A C 1
ATOM 2586 O O . GLY A 1 324 ? -10.391 20.406 23.688 1 93.19 324 GLY A O 1
ATOM 2587 N N . LYS A 1 325 ? -10.195 22.469 23.094 1 94.38 325 LYS A N 1
ATOM 2588 C CA . LYS A 1 325 ? -9.438 22.203 21.875 1 94.38 325 LYS A CA 1
ATOM 2589 C C . LYS A 1 325 ? -8.188 21.375 22.172 1 94.38 325 LYS A C 1
ATOM 2591 O O . LYS A 1 325 ? -7.887 20.406 21.469 1 94.38 325 LYS A O 1
ATOM 2596 N N . ARG A 1 326 ? -7.508 21.703 23.234 1 94.5 326 ARG A N 1
ATOM 2597 C CA . ARG A 1 326 ? -6.297 20.984 23.625 1 94.5 326 ARG A CA 1
ATOM 2598 C C . ARG A 1 326 ? -6.602 19.516 23.922 1 94.5 326 ARG A C 1
ATOM 2600 O O . ARG A 1 326 ? -5.879 18.625 23.469 1 94.5 326 ARG A O 1
ATOM 2607 N N . ARG A 1 327 ? -7.664 19.328 24.656 1 96.06 327 ARG A N 1
ATOM 2608 C CA . ARG A 1 327 ? -8.047 17.969 25 1 96.06 327 ARG A CA 1
ATOM 2609 C C . ARG A 1 327 ? -8.43 17.172 23.75 1 96.06 327 ARG A C 1
ATOM 2611 O O . ARG A 1 327 ? -8.031 16.016 23.594 1 96.06 327 ARG A O 1
ATOM 2618 N N . ASN A 1 328 ? -9.242 17.766 22.891 1 96.5 328 ASN A N 1
ATOM 2619 C CA . ASN A 1 328 ? -9.648 17.109 21.656 1 96.5 328 ASN A CA 1
ATOM 2620 C C . ASN A 1 328 ? -8.453 16.781 20.766 1 96.5 328 ASN A C 1
ATOM 2622 O O . ASN A 1 328 ? -8.359 15.688 20.219 1 96.5 328 ASN A O 1
ATOM 2626 N N . GLU A 1 329 ? -7.52 17.703 20.609 1 95.94 329 GLU A N 1
ATOM 2627 C CA . GLU A 1 329 ? -6.328 17.5 19.797 1 95.94 329 GLU A CA 1
ATOM 2628 C C . GLU A 1 329 ? -5.414 16.438 20.406 1 95.94 329 GLU A C 1
ATOM 2630 O O . GLU A 1 329 ? -4.773 15.68 19.672 1 95.94 329 GLU A O 1
ATOM 2635 N N . LYS A 1 330 ? -5.305 16.469 21.719 1 96.69 330 LYS A N 1
ATOM 2636 C CA . LYS A 1 330 ? -4.523 15.43 22.406 1 96.69 330 LYS A CA 1
ATOM 2637 C C . LYS A 1 330 ? -5.082 14.039 22.109 1 96.69 330 LYS A C 1
ATOM 2639 O O . LYS A 1 330 ? -4.336 13.133 21.75 1 96.69 330 LYS A O 1
ATOM 2644 N N . ARG A 1 331 ? -6.387 13.938 22.281 1 97.31 331 ARG A N 1
ATOM 2645 C CA . ARG A 1 331 ? -7.023 12.648 22.016 1 97.31 331 ARG A CA 1
ATOM 2646 C C . ARG A 1 331 ? -6.852 12.234 20.562 1 97.31 331 ARG A C 1
ATOM 2648 O O . ARG A 1 331 ? -6.594 11.07 20.266 1 97.31 331 ARG A O 1
ATOM 2655 N N . ALA A 1 332 ? -7.023 13.18 19.609 1 96.88 332 ALA A N 1
ATOM 2656 C CA . ALA A 1 332 ? -6.805 12.906 18.188 1 96.88 332 ALA A CA 1
ATOM 2657 C C . ALA A 1 332 ? -5.395 12.383 17.938 1 96.88 332 ALA A C 1
ATOM 2659 O O . ALA A 1 332 ? -5.203 11.422 17.188 1 96.88 332 ALA A O 1
ATOM 2660 N N . GLY A 1 333 ? -4.41 13.031 18.578 1 97.38 333 GLY A N 1
ATOM 2661 C CA . GLY A 1 333 ? -3.035 12.578 18.453 1 97.38 333 GLY A CA 1
ATOM 2662 C C . GLY A 1 333 ? -2.812 11.18 19 1 97.38 333 GLY A C 1
ATOM 2663 O O . GLY A 1 333 ? -2.07 10.391 18.406 1 97.38 333 GLY A O 1
ATOM 2664 N N . GLU A 1 334 ? -3.443 10.906 20.125 1 97.94 334 GLU A N 1
ATOM 2665 C CA . GLU A 1 334 ? -3.35 9.57 20.703 1 97.94 334 GLU A CA 1
ATOM 2666 C C . GLU A 1 334 ? -3.914 8.508 19.75 1 97.94 334 GLU A C 1
ATOM 2668 O O . GLU A 1 334 ? -3.361 7.414 19.641 1 97.94 334 GLU A O 1
ATOM 2673 N N . TYR A 1 335 ? -5.031 8.844 19.125 1 97.81 335 TYR A N 1
ATOM 2674 C CA . TYR A 1 335 ? -5.613 7.918 18.156 1 97.81 335 TYR A CA 1
ATOM 2675 C C . TYR A 1 335 ? -4.684 7.711 16.969 1 97.81 335 TYR A C 1
ATOM 2677 O O . TYR A 1 335 ? -4.57 6.598 16.453 1 97.81 335 TYR A O 1
ATOM 2685 N N . ARG A 1 336 ? -3.98 8.719 16.531 1 97.69 336 ARG A N 1
ATOM 2686 C CA . ARG A 1 336 ? -3.029 8.57 15.438 1 97.69 336 ARG A CA 1
ATOM 2687 C C . ARG A 1 336 ? -1.907 7.609 15.805 1 97.69 336 ARG A C 1
ATOM 2689 O O . ARG A 1 336 ? -1.504 6.773 14.992 1 97.69 336 ARG A O 1
ATOM 2696 N N . VAL A 1 337 ? -1.4 7.766 17.047 1 98.25 337 VAL A N 1
ATOM 2697 C CA . VAL A 1 337 ? -0.36 6.867 17.531 1 98.25 337 VAL A CA 1
ATOM 2698 C C . VAL A 1 337 ? -0.906 5.441 17.609 1 98.25 337 VAL A C 1
ATOM 2700 O O . VAL A 1 337 ? -0.224 4.488 17.234 1 98.25 337 VAL A O 1
ATOM 2703 N N . ALA A 1 338 ? -2.154 5.336 18.062 1 98.19 338 ALA A N 1
ATOM 2704 C CA . ALA A 1 338 ? -2.777 4.02 18.172 1 98.19 338 ALA A CA 1
ATOM 2705 C C . ALA A 1 338 ? -2.941 3.375 16.797 1 98.19 338 ALA A C 1
ATOM 2707 O O . ALA A 1 338 ? -2.754 2.164 16.641 1 98.19 338 ALA A O 1
ATOM 2708 N N . ILE A 1 339 ? -3.338 4.102 15.805 1 97.88 339 ILE A N 1
ATOM 2709 C CA . ILE A 1 339 ? -3.461 3.607 14.438 1 97.88 339 ILE A CA 1
ATOM 2710 C C . ILE A 1 339 ? -2.107 3.094 13.945 1 97.88 339 ILE A C 1
ATOM 2712 O O . ILE A 1 339 ? -2.025 2.021 13.344 1 97.88 339 ILE A O 1
ATOM 2716 N N . ALA A 1 340 ? -1.024 3.83 14.25 1 98.06 340 ALA A N 1
ATOM 2717 C CA . ALA A 1 340 ? 0.318 3.4 13.867 1 98.06 340 ALA A CA 1
ATOM 2718 C C . ALA A 1 340 ? 0.688 2.088 14.555 1 98.06 340 ALA A C 1
ATOM 2720 O O . ALA A 1 340 ? 1.345 1.231 13.953 1 98.06 340 ALA A O 1
ATOM 2721 N N . ARG A 1 341 ? 0.272 1.948 15.766 1 98 341 ARG A N 1
ATOM 2722 C CA . ARG A 1 341 ? 0.548 0.715 16.5 1 98 341 ARG A CA 1
ATOM 2723 C C . ARG A 1 341 ? -0.207 -0.462 15.891 1 98 341 ARG A C 1
ATOM 2725 O O . ARG A 1 341 ? 0.316 -1.577 15.828 1 98 341 ARG A O 1
ATOM 2732 N N . GLU A 1 342 ? -1.449 -0.207 15.469 1 97.19 342 GLU A N 1
ATOM 2733 C CA . GLU A 1 342 ? -2.193 -1.251 14.773 1 97.19 342 GLU A CA 1
ATOM 2734 C C . GLU A 1 342 ? -1.505 -1.645 13.469 1 97.19 342 GLU A C 1
ATOM 2736 O O . GLU A 1 342 ? -1.456 -2.824 13.117 1 97.19 342 GLU A O 1
ATOM 2741 N N . ASN A 1 343 ? -1.006 -0.729 12.789 1 97.19 343 ASN A N 1
ATOM 2742 C CA . ASN A 1 343 ? -0.278 -1.011 11.555 1 97.19 343 ASN A CA 1
ATOM 2743 C C . ASN A 1 343 ? 0.98 -1.832 11.82 1 97.19 343 ASN A C 1
ATOM 2745 O O . ASN A 1 343 ? 1.342 -2.699 11.023 1 97.19 343 ASN A O 1
ATOM 2749 N N . PHE A 1 344 ? 1.682 -1.552 12.953 1 97.25 344 PHE A N 1
ATOM 2750 C CA . PHE A 1 344 ? 2.83 -2.357 13.344 1 97.25 344 PHE A CA 1
ATOM 2751 C C . PHE A 1 344 ? 2.424 -3.809 13.57 1 97.25 344 PHE A C 1
ATOM 2753 O O . PHE A 1 344 ? 3.098 -4.727 13.102 1 97.25 344 PHE A O 1
ATOM 2760 N N . SER A 1 345 ? 1.325 -3.951 14.242 1 94.81 345 SER A N 1
ATOM 2761 C CA . SER A 1 345 ? 0.812 -5.297 14.477 1 94.81 345 SER A CA 1
ATOM 2762 C C . SER A 1 345 ? 0.487 -6 13.164 1 94.81 345 SER A C 1
ATOM 2764 O O . SER A 1 345 ? 0.738 -7.199 13.016 1 94.81 345 SER A O 1
ATOM 2766 N N . LYS A 1 346 ? -0.085 -5.32 12.211 1 94.81 346 LYS A N 1
ATOM 2767 C CA . LYS A 1 346 ? -0.384 -5.875 10.891 1 94.81 346 LYS A CA 1
ATOM 2768 C C . LYS A 1 346 ? 0.889 -6.328 10.188 1 94.81 346 LYS A C 1
ATOM 2770 O O . LYS A 1 346 ? 0.949 -7.441 9.664 1 94.81 346 LYS A O 1
ATOM 2775 N N . VAL A 1 347 ? 1.901 -5.465 10.211 1 94.38 347 VAL A N 1
ATOM 2776 C CA . VAL A 1 347 ? 3.166 -5.793 9.562 1 94.38 347 VAL A CA 1
ATOM 2777 C C . VAL A 1 347 ? 3.787 -7.02 10.227 1 94.38 347 VAL A C 1
ATOM 2779 O O . VAL A 1 347 ? 4.344 -7.887 9.555 1 94.38 347 VAL A O 1
ATOM 2782 N N . LYS A 1 348 ? 3.707 -7.043 11.516 1 91.12 348 LYS A N 1
ATOM 2783 C CA . LYS A 1 348 ? 4.23 -8.188 12.258 1 91.12 348 LYS A CA 1
ATOM 2784 C C . LYS A 1 348 ? 3.564 -9.484 11.812 1 91.12 348 LYS A C 1
ATOM 2786 O O . LYS A 1 348 ? 4.242 -10.484 11.578 1 91.12 348 LYS A O 1
ATOM 2791 N N . ASP A 1 349 ? 2.266 -9.5 11.641 1 89.06 349 ASP A N 1
ATOM 2792 C CA . ASP A 1 349 ? 1.524 -10.672 11.188 1 89.06 349 ASP A CA 1
ATOM 2793 C C . ASP A 1 349 ? 1.929 -11.055 9.766 1 89.06 349 ASP A C 1
ATOM 2795 O O . ASP A 1 349 ? 2.125 -12.234 9.461 1 89.06 349 ASP A O 1
ATOM 2799 N N . VAL A 1 350 ? 2.021 -10.047 8.93 1 90.25 350 VAL A N 1
ATOM 2800 C CA . VAL A 1 350 ? 2.355 -10.289 7.527 1 90.25 350 VAL A CA 1
ATOM 2801 C C . VAL A 1 350 ? 3.756 -10.883 7.426 1 90.25 350 VAL A C 1
ATOM 2803 O O . VAL A 1 350 ? 3.975 -11.844 6.684 1 90.25 350 VAL A O 1
ATOM 2806 N N . VAL A 1 351 ? 4.719 -10.352 8.219 1 89.88 351 VAL A N 1
ATOM 2807 C CA . VAL A 1 351 ? 6.094 -10.828 8.195 1 89.88 351 VAL A CA 1
ATOM 2808 C C . VAL A 1 351 ? 6.148 -12.258 8.727 1 89.88 351 VAL A C 1
ATOM 2810 O O . VAL A 1 351 ? 6.824 -13.117 8.156 1 89.88 351 VAL A O 1
ATOM 2813 N N . SER A 1 352 ? 5.426 -12.562 9.781 1 87.19 352 SER A N 1
ATOM 2814 C CA . SER A 1 352 ? 5.395 -13.906 10.359 1 87.19 352 SER A CA 1
ATOM 2815 C C . SER A 1 352 ? 4.836 -14.922 9.375 1 87.19 352 SER A C 1
ATOM 2817 O O . SER A 1 352 ? 5.395 -16.016 9.211 1 87.19 352 SER A O 1
ATOM 2819 N N . LEU A 1 353 ? 3.764 -14.562 8.75 1 85.31 353 LEU A N 1
ATOM 2820 C CA . LEU A 1 353 ? 3.168 -15.438 7.75 1 85.31 353 LEU A CA 1
ATOM 2821 C C . LEU A 1 353 ? 4.117 -15.648 6.578 1 85.31 353 LEU A C 1
ATOM 2823 O O . LEU A 1 353 ? 4.242 -16.766 6.066 1 85.31 353 LEU A O 1
ATOM 2827 N N . GLU A 1 354 ? 4.762 -14.602 6.164 1 89 354 GLU A N 1
ATOM 2828 C CA . GLU A 1 354 ? 5.684 -14.688 5.035 1 89 354 GLU A CA 1
ATOM 2829 C C . GLU A 1 354 ? 6.832 -15.648 5.328 1 89 354 GLU A C 1
ATOM 2831 O O . GLU A 1 354 ? 7.219 -16.438 4.469 1 89 354 GLU A O 1
ATOM 2836 N N . VAL A 1 355 ? 7.395 -15.586 6.496 1 87.44 355 VAL A N 1
ATOM 2837 C CA . VAL A 1 355 ? 8.508 -16.453 6.867 1 87.44 355 VAL A CA 1
ATOM 2838 C C . VAL A 1 355 ? 8.047 -17.906 6.859 1 87.44 355 VAL A C 1
ATOM 2840 O O . VAL A 1 355 ? 8.711 -18.766 6.281 1 87.44 355 VAL A O 1
ATOM 2843 N N . GLN A 1 356 ? 6.906 -18.188 7.414 1 84.69 356 GLN A N 1
ATOM 2844 C CA . GLN A 1 356 ? 6.395 -19.547 7.48 1 84.69 356 GLN A CA 1
ATOM 2845 C C . GLN A 1 356 ? 6.062 -20.078 6.09 1 84.69 356 GLN A C 1
ATOM 2847 O O . GLN A 1 356 ? 6.445 -21.203 5.738 1 84.69 356 GLN A O 1
ATOM 2852 N N . SER A 1 357 ? 5.348 -19.25 5.355 1 86.94 357 SER A N 1
ATOM 2853 C CA . SER A 1 357 ? 4.961 -19.672 4.016 1 86.94 357 SER A CA 1
ATOM 2854 C C . SER A 1 357 ? 6.184 -19.875 3.125 1 86.94 357 SER A C 1
ATOM 2856 O O . SER A 1 357 ? 6.23 -20.812 2.326 1 86.94 357 SER A O 1
ATOM 2858 N N . ALA A 1 358 ? 7.137 -18.984 3.279 1 89.19 358 ALA A N 1
ATOM 2859 C CA . ALA A 1 358 ? 8.359 -19.125 2.49 1 89.19 358 ALA A CA 1
ATOM 2860 C C . ALA A 1 358 ? 9.102 -20.406 2.842 1 89.19 358 ALA A C 1
ATOM 2862 O O . ALA A 1 358 ? 9.656 -21.078 1.963 1 89.19 358 ALA A O 1
ATOM 2863 N N . TYR A 1 359 ? 9.141 -20.797 4.078 1 87.44 359 TYR A N 1
ATOM 2864 C CA . TYR A 1 359 ? 9.789 -22.031 4.504 1 87.44 359 TYR A CA 1
ATOM 2865 C C . TYR A 1 359 ? 9.086 -23.25 3.916 1 87.44 359 TYR A C 1
ATOM 2867 O O . TYR A 1 359 ? 9.742 -24.141 3.361 1 87.44 359 TYR A O 1
ATOM 2875 N N . TYR A 1 360 ? 7.793 -23.203 4.016 1 83.81 360 TYR A N 1
ATOM 2876 C CA . TYR A 1 360 ? 7.031 -24.344 3.504 1 83.81 360 TYR A CA 1
ATOM 2877 C C . TYR A 1 360 ? 7.199 -24.469 1.995 1 83.81 360 TYR A C 1
ATOM 2879 O O . TYR A 1 360 ? 7.34 -25.578 1.477 1 83.81 360 TYR A O 1
ATOM 2887 N N . ASN A 1 361 ? 7.164 -23.359 1.366 1 87.38 361 ASN A N 1
ATOM 2888 C CA . ASN A 1 361 ? 7.375 -23.375 -0.077 1 87.38 361 ASN A CA 1
ATOM 2889 C C . ASN A 1 361 ? 8.766 -23.891 -0.433 1 87.38 361 ASN A C 1
ATOM 2891 O O . ASN A 1 361 ? 8.93 -24.641 -1.402 1 87.38 361 ASN A O 1
ATOM 2895 N N . TYR A 1 362 ? 9.734 -23.531 0.342 1 90.25 362 TYR A N 1
ATOM 2896 C CA . TYR A 1 362 ? 11.109 -23.984 0.138 1 90.25 362 TYR A CA 1
ATOM 2897 C C . TYR A 1 362 ? 11.234 -25.484 0.344 1 90.25 362 TYR A C 1
ATOM 2899 O O . TYR A 1 362 ? 11.781 -26.188 -0.504 1 90.25 362 TYR A O 1
ATOM 2907 N N . VAL A 1 363 ? 10.703 -25.969 1.393 1 88.38 363 VAL A N 1
ATOM 2908 C CA . VAL A 1 363 ? 10.75 -27.391 1.706 1 88.38 363 VAL A CA 1
ATOM 2909 C C . VAL A 1 363 ? 10.086 -28.188 0.587 1 88.38 363 VAL A C 1
ATOM 2911 O O . VAL A 1 363 ? 10.641 -29.188 0.113 1 88.38 363 VAL A O 1
ATOM 2914 N N . GLN A 1 364 ? 9.008 -27.672 0.15 1 87.75 364 GLN A N 1
ATOM 2915 C CA . GLN A 1 364 ? 8.273 -28.359 -0.909 1 87.75 364 GLN A CA 1
ATOM 2916 C C . GLN A 1 364 ? 9.039 -28.328 -2.227 1 87.75 364 GLN A C 1
ATOM 2918 O O . GLN A 1 364 ? 9.039 -29.297 -2.977 1 87.75 364 GLN A O 1
ATOM 2923 N N . ALA A 1 365 ? 9.57 -27.188 -2.467 1 91.44 365 ALA A N 1
ATOM 2924 C CA . ALA A 1 365 ? 10.336 -27.062 -3.705 1 91.44 365 ALA A CA 1
ATOM 2925 C C . ALA A 1 365 ? 11.5 -28.047 -3.734 1 91.44 365 ALA A C 1
ATOM 2927 O O . ALA A 1 365 ? 11.797 -28.641 -4.773 1 91.44 365 ALA A O 1
ATOM 2928 N N . VAL A 1 366 ? 12.141 -28.297 -2.635 1 91.56 366 VAL A N 1
ATOM 2929 C CA . VAL A 1 366 ? 13.266 -29.219 -2.551 1 91.56 366 VAL A CA 1
ATOM 2930 C C . VAL A 1 366 ? 12.773 -30.641 -2.719 1 91.56 366 VAL A C 1
ATOM 2932 O O . VAL A 1 366 ? 13.406 -31.453 -3.41 1 91.56 366 VAL A O 1
ATOM 2935 N N . GLU A 1 367 ? 11.688 -30.906 -2.123 1 88.56 367 GLU A N 1
ATOM 2936 C CA . GLU A 1 367 ? 11.109 -32.25 -2.275 1 88.56 367 GLU A CA 1
ATOM 2937 C C . GLU A 1 367 ? 10.742 -32.531 -3.729 1 88.56 367 GLU A C 1
ATOM 2939 O O . GLU A 1 367 ? 10.891 -33.656 -4.211 1 88.56 367 GLU A O 1
ATOM 2944 N N . ARG A 1 368 ? 10.328 -31.484 -4.379 1 88.31 368 ARG A N 1
ATOM 2945 C CA . ARG A 1 368 ? 9.938 -31.609 -5.781 1 88.31 368 ARG A CA 1
ATOM 2946 C C . ARG A 1 368 ? 11.141 -31.938 -6.656 1 88.31 368 ARG A C 1
ATOM 2948 O O . ARG A 1 368 ? 11.016 -32.625 -7.664 1 88.31 368 ARG A O 1
ATOM 2955 N N . VAL A 1 369 ? 12.289 -31.5 -6.289 1 91.19 369 VAL A N 1
ATOM 2956 C CA . VAL A 1 369 ? 13.508 -31.781 -7.043 1 91.19 369 VAL A CA 1
ATOM 2957 C C . VAL A 1 369 ? 13.797 -33.281 -7.016 1 91.19 369 VAL A C 1
ATOM 2959 O O . VAL A 1 369 ? 14.07 -33.875 -8.055 1 91.19 369 VAL A O 1
ATOM 2962 N N . THR A 1 370 ? 13.625 -33.906 -5.918 1 87.94 370 THR A N 1
ATOM 2963 C CA . THR A 1 370 ? 13.883 -35.312 -5.789 1 87.94 370 THR A CA 1
ATOM 2964 C C . THR A 1 370 ? 12.867 -36.125 -6.586 1 87.94 370 THR A C 1
ATOM 2966 O O . THR A 1 370 ? 13.227 -37.094 -7.277 1 87.94 370 THR A O 1
ATOM 2969 N N . LEU A 1 371 ? 11.695 -35.625 -6.477 1 83.69 371 LEU A N 1
ATOM 2970 C CA . LEU A 1 371 ? 10.641 -36.344 -7.184 1 83.69 371 LEU A CA 1
ATOM 2971 C C . LEU A 1 371 ? 10.844 -36.281 -8.695 1 83.69 371 LEU A C 1
ATOM 2973 O O . LEU A 1 371 ? 10.703 -37.281 -9.398 1 83.69 371 LEU A O 1
ATOM 2977 N N . THR A 1 372 ? 11.117 -35.125 -9.18 1 89.44 372 THR A N 1
ATOM 2978 C CA . THR A 1 372 ? 11.289 -34.938 -10.617 1 89.44 372 THR A CA 1
ATOM 2979 C C . THR A 1 372 ? 12.57 -35.625 -11.094 1 89.44 372 THR A C 1
ATOM 2981 O O . THR A 1 372 ? 12.641 -36.094 -12.227 1 89.44 372 THR A O 1
ATOM 2984 N N . GLU A 1 373 ? 13.57 -35.688 -10.281 1 89.38 373 GLU A N 1
ATOM 2985 C CA . GLU A 1 373 ? 14.789 -36.406 -10.617 1 89.38 373 GLU A CA 1
ATOM 2986 C C . GLU A 1 373 ? 14.508 -37.906 -10.812 1 89.38 373 GLU A C 1
ATOM 2988 O O . GLU A 1 373 ? 14.984 -38.531 -11.766 1 89.38 373 GLU A O 1
ATOM 2993 N N . ASN A 1 374 ? 13.734 -38.406 -9.914 1 85.31 374 ASN A N 1
ATOM 2994 C CA . ASN A 1 374 ? 13.344 -39.812 -10.039 1 85.31 374 ASN A CA 1
ATOM 2995 C C . ASN A 1 374 ? 12.531 -40.062 -11.312 1 85.31 374 ASN A C 1
ATOM 2997 O O . ASN A 1 374 ? 12.734 -41.062 -12 1 85.31 374 ASN A O 1
ATOM 3001 N N . SER A 1 375 ? 11.641 -39.094 -11.57 1 85.12 375 SER A N 1
ATOM 3002 C CA . SER A 1 375 ? 10.852 -39.219 -12.789 1 85.12 375 SER A CA 1
ATOM 3003 C C . SER A 1 375 ? 11.734 -39.156 -14.031 1 85.12 375 SER A C 1
ATOM 3005 O O . SER A 1 375 ? 11.477 -39.844 -15.016 1 85.12 375 SER A O 1
ATOM 3007 N N . LEU A 1 376 ? 12.781 -38.406 -13.953 1 89.88 376 LEU A N 1
ATOM 3008 C CA . LEU A 1 376 ? 13.711 -38.281 -15.07 1 89.88 376 LEU A CA 1
ATOM 3009 C C . LEU A 1 376 ? 14.445 -39.594 -15.312 1 89.88 376 LEU A C 1
ATOM 3011 O O . LEU A 1 376 ? 14.57 -40.031 -16.453 1 89.88 376 LEU A O 1
ATOM 3015 N N . ILE A 1 377 ? 14.852 -40.25 -14.289 1 88.94 377 ILE A N 1
ATOM 3016 C CA . ILE A 1 377 ? 15.57 -41.531 -14.398 1 88.94 377 ILE A CA 1
ATOM 3017 C C . ILE A 1 377 ? 14.672 -42.562 -15.031 1 88.94 377 ILE A C 1
ATOM 3019 O O . ILE A 1 377 ? 15.086 -43.281 -15.953 1 88.94 377 ILE A O 1
ATOM 3023 N N . LYS A 1 378 ? 13.469 -42.562 -14.602 1 83.31 378 LYS A N 1
ATOM 3024 C CA . LYS A 1 378 ? 12.523 -43.531 -15.125 1 83.31 378 LYS A CA 1
ATOM 3025 C C . LYS A 1 378 ? 12.172 -43.25 -16.578 1 83.31 378 LYS A C 1
ATOM 3027 O O . LYS A 1 378 ? 12.016 -44.156 -17.375 1 83.31 378 LYS A O 1
ATOM 3032 N N . ALA A 1 379 ? 11.992 -41.938 -16.891 1 86.12 379 ALA A N 1
ATOM 3033 C CA . ALA A 1 379 ? 11.664 -41.562 -18.266 1 86.12 379 ALA A CA 1
ATOM 3034 C C . ALA A 1 379 ? 12.812 -41.906 -19.219 1 86.12 379 ALA A C 1
ATOM 3036 O O . ALA A 1 379 ? 12.586 -42.281 -20.359 1 86.12 379 ALA A O 1
ATOM 3037 N N . GLN A 1 380 ? 14 -41.781 -18.766 1 89.94 380 GLN A N 1
ATOM 3038 C CA . GLN A 1 380 ? 15.18 -42.125 -19.562 1 89.94 380 GLN A CA 1
ATOM 3039 C C . GLN A 1 380 ? 15.234 -43.625 -19.859 1 89.94 380 GLN A C 1
ATOM 3041 O O . GLN A 1 380 ? 15.5 -44.031 -20.984 1 89.94 380 GLN A O 1
ATOM 3046 N N . GLU A 1 381 ? 14.969 -44.375 -18.828 1 88.56 381 GLU A N 1
ATOM 3047 C CA . GLU A 1 381 ? 14.93 -45.812 -19 1 88.56 381 GLU A CA 1
ATOM 3048 C C . GLU A 1 381 ? 13.828 -46.219 -19.969 1 88.56 381 GLU A C 1
ATOM 3050 O O . GLU A 1 381 ? 14.023 -47.094 -20.797 1 88.56 381 GLU A O 1
ATOM 3055 N N . ASN A 1 382 ? 12.773 -45.562 -19.812 1 83.12 382 ASN A N 1
ATOM 3056 C CA . ASN A 1 382 ? 11.641 -45.844 -20.688 1 83.12 382 ASN A CA 1
ATOM 3057 C C . ASN A 1 382 ? 11.969 -45.531 -22.141 1 83.12 382 ASN A C 1
ATOM 3059 O O . ASN A 1 382 ? 11.586 -46.312 -23.047 1 83.12 382 ASN A O 1
ATOM 3063 N N . GLU A 1 383 ? 12.609 -44.469 -22.391 1 88.56 383 GLU A N 1
ATOM 3064 C CA . GLU A 1 383 ? 12.992 -44.125 -23.75 1 88.56 383 GLU A CA 1
ATOM 3065 C C . GLU A 1 383 ? 13.984 -45.125 -24.328 1 88.56 383 GLU A C 1
ATOM 3067 O O . GLU A 1 383 ? 13.852 -45.531 -25.469 1 88.56 383 GLU A O 1
ATOM 3072 N N . ALA A 1 384 ? 14.914 -45.594 -23.578 1 89.25 384 ALA A N 1
ATOM 3073 C CA . ALA A 1 384 ? 15.906 -46.562 -24.016 1 89.25 384 ALA A CA 1
ATOM 3074 C C . ALA A 1 384 ? 15.25 -47.906 -24.375 1 89.25 384 ALA A C 1
ATOM 3076 O O . ALA A 1 384 ? 15.578 -48.5 -25.391 1 89.25 384 ALA A O 1
ATOM 3077 N N . MET A 1 385 ? 14.359 -48.25 -23.578 1 86.19 385 MET A N 1
ATOM 3078 C CA . MET A 1 385 ? 13.648 -49.5 -23.812 1 86.19 385 MET A CA 1
ATOM 3079 C C . MET A 1 385 ? 12.789 -49.406 -25.062 1 86.19 385 MET A C 1
ATOM 3081 O O . MET A 1 385 ? 12.719 -50.344 -25.844 1 86.19 385 MET A O 1
ATOM 3085 N N . ALA A 1 386 ? 12.133 -48.25 -25.203 1 86.06 386 ALA A N 1
ATOM 3086 C CA . ALA A 1 386 ? 11.281 -48.031 -26.375 1 86.06 386 ALA A CA 1
ATOM 3087 C C . ALA A 1 386 ? 12.102 -48.094 -27.656 1 86.06 386 ALA A C 1
ATOM 3089 O O . ALA A 1 386 ? 11.672 -48.719 -28.656 1 86.06 386 ALA A O 1
ATOM 3090 N N . LEU A 1 387 ? 13.203 -47.594 -27.672 1 87.94 387 LEU A N 1
ATOM 3091 C CA . LEU A 1 387 ? 14.078 -47.594 -28.844 1 87.94 387 LEU A CA 1
ATOM 3092 C C . LEU A 1 387 ? 14.562 -49 -29.156 1 87.94 387 LEU A C 1
ATOM 3094 O O . LEU A 1 387 ? 14.617 -49.406 -30.312 1 87.94 387 LEU A O 1
ATOM 3098 N N . GLU A 1 388 ? 14.836 -49.719 -28.109 1 88.12 388 GLU A N 1
ATOM 3099 C CA . GLU A 1 388 ? 15.273 -51.094 -28.297 1 88.12 388 GLU A CA 1
ATOM 3100 C C . GLU A 1 388 ? 14.148 -51.969 -28.875 1 88.12 388 GLU A C 1
ATOM 3102 O O . GLU A 1 388 ? 14.375 -52.75 -29.781 1 88.12 388 GLU A O 1
ATOM 3107 N N . ARG A 1 389 ? 13.055 -51.812 -28.438 1 87.56 389 ARG A N 1
ATOM 3108 C CA . ARG A 1 389 ? 11.906 -52.562 -28.906 1 87.56 389 ARG A CA 1
ATOM 3109 C C . ARG A 1 389 ? 11.547 -52.219 -30.344 1 87.56 389 ARG A C 1
ATOM 3111 O O . ARG A 1 389 ? 11.094 -53.062 -31.109 1 87.56 389 ARG A O 1
ATOM 3118 N N . TYR A 1 390 ? 11.688 -50.969 -30.641 1 87.5 390 TYR A N 1
ATOM 3119 C CA . TYR A 1 390 ? 11.438 -50.531 -32 1 87.5 390 TYR A CA 1
ATOM 3120 C C . TYR A 1 390 ? 12.422 -51.188 -32.969 1 87.5 390 TYR A C 1
ATOM 3122 O O . TYR A 1 390 ? 12.039 -51.625 -34.062 1 87.5 390 TYR A O 1
ATOM 3130 N N . ARG A 1 391 ? 13.609 -51.312 -32.531 1 85.06 391 ARG A N 1
ATOM 3131 C CA . ARG A 1 391 ? 14.625 -51.938 -33.344 1 85.06 391 ARG A CA 1
ATOM 3132 C C . ARG A 1 391 ? 14.312 -53.438 -33.531 1 85.06 391 ARG A C 1
ATOM 3134 O O . ARG A 1 391 ? 14.602 -54 -34.594 1 85.06 391 ARG A O 1
ATOM 3141 N N . GLU A 1 392 ? 13.578 -53.969 -32.594 1 86.62 392 GLU A N 1
ATOM 3142 C CA . GLU A 1 392 ? 13.203 -55.375 -32.656 1 86.62 392 GLU A CA 1
ATOM 3143 C C . GLU A 1 392 ? 11.875 -55.562 -33.375 1 86.62 392 GLU A C 1
ATOM 3145 O O . GLU A 1 392 ? 11.445 -56.688 -33.625 1 86.62 392 GLU A O 1
ATOM 3150 N N . GLY A 1 393 ? 11.211 -54.438 -33.75 1 82.38 393 GLY A N 1
ATOM 3151 C CA . GLY A 1 393 ? 9.938 -54.5 -34.469 1 82.38 393 GLY A CA 1
ATOM 3152 C C . GLY A 1 393 ? 8.75 -54.719 -33.531 1 82.38 393 GLY A C 1
ATOM 3153 O O . GLY A 1 393 ? 7.668 -55.094 -34 1 82.38 393 GLY A O 1
ATOM 3154 N N . LYS A 1 394 ? 8.977 -54.438 -32.281 1 81.12 394 LYS A N 1
ATOM 3155 C CA . LYS A 1 394 ? 7.941 -54.75 -31.281 1 81.12 394 LYS A CA 1
ATOM 3156 C C . LYS A 1 394 ? 7.25 -53.469 -30.781 1 81.12 394 LYS A C 1
ATOM 3158 O O . LYS A 1 394 ? 6.43 -53.531 -29.875 1 81.12 394 LYS A O 1
ATOM 3163 N N . MET A 1 395 ? 7.672 -52.344 -31.328 1 82.88 395 MET A N 1
ATOM 3164 C CA . MET A 1 395 ? 7.07 -51.062 -30.938 1 82.88 395 MET A CA 1
ATOM 3165 C C . MET A 1 395 ? 6.824 -50.188 -32.156 1 82.88 395 MET A C 1
ATOM 3167 O O . MET A 1 395 ? 7.613 -50.188 -33.094 1 82.88 395 MET A O 1
ATOM 3171 N N . SER A 1 396 ? 5.715 -49.562 -32.062 1 85.06 396 SER A N 1
ATOM 3172 C CA . SER A 1 396 ? 5.383 -48.656 -33.156 1 85.06 396 SER A CA 1
ATOM 3173 C C . SER A 1 396 ? 6.148 -47.344 -33.031 1 85.06 396 SER A C 1
ATOM 3175 O O . SER A 1 396 ? 6.691 -47.031 -31.953 1 85.06 396 SER A O 1
ATOM 3177 N N . VAL A 1 397 ? 6.211 -46.656 -34.094 1 84.19 397 VAL A N 1
ATOM 3178 C CA . VAL A 1 397 ? 6.879 -45.375 -34.156 1 84.19 397 VAL A CA 1
ATOM 3179 C C . VAL A 1 397 ? 6.215 -44.406 -33.156 1 84.19 397 VAL A C 1
ATOM 3181 O O . VAL A 1 397 ? 6.891 -43.594 -32.5 1 84.19 397 VAL A O 1
ATOM 3184 N N . ASP A 1 398 ? 4.945 -44.5 -33.031 1 83.31 398 ASP A N 1
ATOM 3185 C CA . ASP A 1 398 ? 4.195 -43.656 -32.125 1 83.31 398 ASP A CA 1
ATOM 3186 C C . ASP A 1 398 ? 4.633 -43.875 -30.688 1 83.31 398 ASP A C 1
ATOM 3188 O O . ASP A 1 398 ? 4.75 -42.938 -29.906 1 83.31 398 ASP A O 1
ATOM 3192 N N . GLY A 1 399 ? 4.875 -45.094 -30.406 1 83 399 GLY A N 1
ATOM 3193 C CA . GLY A 1 399 ? 5.336 -45.438 -29.062 1 83 399 GLY A CA 1
ATOM 3194 C C . GLY A 1 399 ? 6.695 -44.844 -28.734 1 83 399 GLY A C 1
ATOM 3195 O O . GLY A 1 399 ? 6.906 -44.344 -27.625 1 83 399 GLY A O 1
ATOM 3196 N N . VAL A 1 400 ? 7.578 -44.938 -29.703 1 86.44 400 VAL A N 1
ATOM 3197 C CA . VAL A 1 400 ? 8.914 -44.406 -29.5 1 86.44 400 VAL A CA 1
ATOM 3198 C C . VAL A 1 400 ? 8.836 -42.875 -29.375 1 86.44 400 VAL A C 1
ATOM 3200 O O . VAL A 1 400 ? 9.477 -42.312 -28.484 1 86.44 400 VAL A O 1
ATOM 3203 N N . LEU A 1 401 ? 8.047 -42.312 -30.172 1 86.62 401 LEU A N 1
ATOM 3204 C CA . LEU A 1 401 ? 7.895 -40.844 -30.141 1 86.62 401 LEU A CA 1
ATOM 3205 C C . LEU A 1 401 ? 7.316 -40.406 -28.797 1 86.62 401 LEU A C 1
ATOM 3207 O O . LEU A 1 401 ? 7.75 -39.406 -28.234 1 86.62 401 LEU A O 1
ATOM 3211 N N . ASP A 1 402 ? 6.418 -41.062 -28.312 1 83.88 402 ASP A N 1
ATOM 3212 C CA . ASP A 1 402 ? 5.812 -40.75 -27.016 1 83.88 402 ASP A CA 1
ATOM 3213 C C . ASP A 1 402 ? 6.84 -40.875 -25.891 1 83.88 402 ASP A C 1
ATOM 3215 O O . ASP A 1 402 ? 6.875 -40.031 -24.984 1 83.88 402 ASP A O 1
ATOM 3219 N N . ALA A 1 403 ? 7.598 -41.938 -25.953 1 84.31 403 ALA A N 1
ATOM 3220 C CA . ALA A 1 403 ? 8.633 -42.125 -24.938 1 84.31 403 ALA A CA 1
ATOM 3221 C C . ALA A 1 403 ? 9.648 -41 -24.953 1 84.31 403 ALA A C 1
ATOM 3223 O O . ALA A 1 403 ? 10.094 -40.531 -23.906 1 84.31 403 ALA A O 1
ATOM 3224 N N . GLN A 1 404 ? 9.992 -40.562 -26.141 1 87.5 404 GLN A N 1
ATOM 3225 C CA . GLN A 1 404 ? 10.922 -39.469 -26.266 1 87.5 404 GLN A CA 1
ATOM 3226 C C . GLN A 1 404 ? 10.32 -38.156 -25.703 1 87.5 404 GLN A C 1
ATOM 3228 O O . GLN A 1 404 ? 11.008 -37.406 -25.047 1 87.5 404 GLN A O 1
ATOM 3233 N N . MET A 1 405 ? 9.094 -37.938 -25.953 1 86.94 405 MET A N 1
ATOM 3234 C CA . MET A 1 405 ? 8.406 -36.75 -25.453 1 86.94 405 MET A CA 1
ATOM 3235 C C . MET A 1 405 ? 8.328 -36.781 -23.922 1 86.94 405 MET A C 1
ATOM 3237 O O . MET A 1 405 ? 8.484 -35.75 -23.281 1 86.94 405 MET A O 1
ATOM 3241 N N . PHE A 1 406 ? 8.07 -37.875 -23.438 1 83.75 406 PHE A N 1
ATOM 3242 C CA . PHE A 1 406 ? 8 -38 -22 1 83.75 406 PHE A CA 1
ATOM 3243 C C . PHE A 1 406 ? 9.352 -37.719 -21.344 1 83.75 406 PHE A C 1
ATOM 3245 O O . PHE A 1 406 ? 9.414 -37.062 -20.297 1 83.75 406 PHE A O 1
ATOM 3252 N N . HIS A 1 407 ? 10.359 -38.219 -21.953 1 89.12 407 HIS A N 1
ATOM 3253 C CA . HIS A 1 407 ? 11.703 -37.969 -21.453 1 89.12 407 HIS A CA 1
ATOM 3254 C C . HIS A 1 407 ? 12.023 -36.469 -21.484 1 89.12 407 HIS A C 1
ATOM 3256 O O . HIS A 1 407 ? 12.555 -35.938 -20.516 1 89.12 407 HIS A O 1
ATOM 3262 N N . GLN A 1 408 ? 11.664 -35.875 -22.516 1 91.31 408 GLN A N 1
ATOM 3263 C CA . GLN A 1 408 ? 11.875 -34.438 -22.641 1 91.31 408 GLN A CA 1
ATOM 3264 C C . GLN A 1 408 ? 11.086 -33.688 -21.578 1 91.31 408 GLN A C 1
ATOM 3266 O O . GLN A 1 408 ? 11.617 -32.75 -20.953 1 91.31 408 GLN A O 1
ATOM 3271 N N . THR A 1 409 ? 9.859 -33.969 -21.438 1 89.25 409 THR A N 1
ATOM 3272 C CA . THR A 1 409 ? 9.008 -33.312 -20.438 1 89.25 409 THR A CA 1
ATOM 3273 C C . THR A 1 409 ? 9.586 -33.5 -19.031 1 89.25 409 THR A C 1
ATOM 3275 O O . THR A 1 409 ? 9.57 -32.562 -18.219 1 89.25 409 THR A O 1
ATOM 3278 N N . ALA A 1 410 ? 10.047 -34.719 -18.797 1 88.56 410 ALA A N 1
ATOM 3279 C CA . ALA A 1 410 ? 10.656 -34.969 -17.5 1 88.56 410 ALA A CA 1
ATOM 3280 C C . ALA A 1 410 ? 11.898 -34.125 -17.281 1 88.56 410 ALA A C 1
ATOM 3282 O O . ALA A 1 410 ? 12.141 -33.625 -16.172 1 88.56 410 ALA A O 1
ATOM 3283 N N . GLN A 1 411 ? 12.672 -34 -18.344 1 93.19 411 GLN A N 1
ATOM 3284 C CA . GLN A 1 411 ? 13.852 -33.125 -18.25 1 93.19 411 GLN A CA 1
ATOM 3285 C C . GLN A 1 411 ? 13.469 -31.688 -17.969 1 93.19 41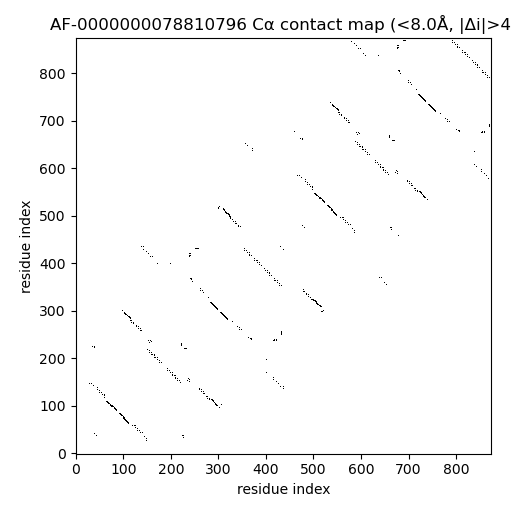1 GLN A C 1
ATOM 3287 O O . GLN A 1 411 ? 14.078 -31.031 -17.109 1 93.19 411 GLN A O 1
ATOM 3292 N N . MET A 1 412 ? 12.492 -31.219 -18.656 1 92.75 412 MET A N 1
ATOM 3293 C CA . MET A 1 412 ? 12.016 -29.859 -18.453 1 92.75 412 MET A CA 1
ATOM 3294 C C . MET A 1 412 ? 11.5 -29.656 -17.031 1 92.75 412 MET A C 1
ATOM 3296 O O . MET A 1 412 ? 11.766 -28.641 -16.406 1 92.75 412 MET A O 1
ATOM 3300 N N . ASN A 1 413 ? 10.781 -30.641 -16.578 1 90.06 413 ASN A N 1
ATOM 3301 C CA . ASN A 1 413 ? 10.242 -30.578 -15.227 1 90.06 413 ASN A CA 1
ATOM 3302 C C . ASN A 1 413 ? 11.352 -30.547 -14.18 1 90.06 413 ASN A C 1
ATOM 3304 O O . ASN A 1 413 ? 11.234 -29.859 -13.156 1 90.06 413 ASN A O 1
ATOM 3308 N N . PHE A 1 414 ? 12.352 -31.328 -14.453 1 91.94 414 PHE A N 1
ATOM 3309 C CA . PHE A 1 414 ? 13.484 -31.375 -13.547 1 91.94 414 PHE A CA 1
ATOM 3310 C C . PHE A 1 414 ? 14.18 -30.016 -13.477 1 91.94 414 PHE A C 1
ATOM 3312 O O . PHE A 1 414 ? 14.461 -29.516 -12.391 1 91.94 414 PHE A O 1
ATOM 3319 N N . VAL A 1 415 ? 14.414 -29.391 -14.609 1 94.38 415 VAL A N 1
ATOM 3320 C CA . VAL A 1 415 ? 15.023 -28.062 -14.664 1 94.38 415 VAL A CA 1
ATOM 3321 C C . VAL A 1 415 ? 14.148 -27.062 -13.922 1 94.38 415 VAL A C 1
ATOM 3323 O O . VAL A 1 415 ? 14.641 -26.25 -13.125 1 94.38 415 VAL A O 1
ATOM 3326 N N . GLN A 1 416 ? 12.852 -27.141 -14.141 1 93.75 416 GLN A N 1
ATOM 3327 C CA . GLN A 1 416 ? 11.906 -26.219 -13.516 1 93.75 416 GLN A CA 1
ATOM 3328 C C . GLN A 1 416 ? 11.891 -26.391 -12 1 93.75 416 GLN A C 1
ATOM 3330 O O . GLN A 1 416 ? 11.766 -25.406 -11.266 1 93.75 416 GLN A O 1
ATOM 3335 N N . SER A 1 417 ? 11.898 -27.625 -11.633 1 92.56 417 SER A N 1
ATOM 3336 C CA . SER A 1 417 ? 11.875 -27.875 -10.195 1 92.56 417 SER A CA 1
ATOM 3337 C C . SER A 1 417 ? 13.125 -27.328 -9.516 1 92.56 417 SER A C 1
ATOM 3339 O O . SER A 1 417 ? 13.047 -26.781 -8.414 1 92.56 417 SER A O 1
ATOM 3341 N N . ARG A 1 418 ? 14.305 -27.484 -10.148 1 94.5 418 ARG A N 1
ATOM 3342 C CA . ARG A 1 418 ? 15.539 -26.938 -9.602 1 94.5 418 ARG A CA 1
ATOM 3343 C C . ARG A 1 418 ? 15.484 -25.406 -9.547 1 94.5 418 ARG A C 1
ATOM 3345 O O . ARG A 1 418 ? 15.93 -24.797 -8.578 1 94.5 418 ARG A O 1
ATOM 3352 N N . LEU A 1 419 ? 14.922 -24.812 -10.555 1 95.31 419 LEU A N 1
ATOM 3353 C CA . LEU A 1 419 ? 14.75 -23.375 -10.578 1 95.31 419 LEU A CA 1
ATOM 3354 C C . LEU A 1 419 ? 13.859 -22.906 -9.43 1 95.31 419 LEU A C 1
ATOM 3356 O O . LEU A 1 419 ? 14.219 -21.984 -8.695 1 95.31 419 LEU A O 1
ATOM 3360 N N . THR A 1 420 ? 12.766 -23.562 -9.281 1 94.44 420 THR A N 1
ATOM 3361 C CA . THR A 1 420 ? 11.812 -23.203 -8.234 1 94.44 420 THR A CA 1
ATOM 3362 C C . THR A 1 420 ? 12.445 -23.344 -6.852 1 94.44 420 THR A C 1
ATOM 3364 O O . THR A 1 420 ? 12.195 -22.531 -5.961 1 94.44 420 THR A O 1
ATOM 3367 N N . ALA A 1 421 ? 13.227 -24.391 -6.754 1 93.81 421 ALA A N 1
ATOM 3368 C CA . ALA A 1 421 ? 13.906 -24.594 -5.48 1 93.81 421 ALA A CA 1
ATOM 3369 C C . ALA A 1 421 ? 14.867 -23.453 -5.176 1 93.81 421 ALA A C 1
ATOM 3371 O O . ALA A 1 421 ? 14.883 -22.922 -4.059 1 93.81 421 ALA A O 1
ATOM 3372 N N . GLN A 1 422 ? 15.586 -23.062 -6.168 1 94 422 GLN A N 1
ATOM 3373 C CA . GLN A 1 422 ? 16.547 -21.969 -5.973 1 94 422 GLN A CA 1
ATOM 3374 C C . GLN A 1 422 ? 15.82 -20.656 -5.668 1 94 422 GLN A C 1
ATOM 3376 O O . GLN A 1 422 ? 16.234 -19.906 -4.785 1 94 422 GLN A O 1
ATOM 3381 N N . ILE A 1 423 ? 14.773 -20.391 -6.359 1 94.69 423 ILE A N 1
ATOM 3382 C CA . ILE A 1 423 ? 14.008 -19.172 -6.152 1 94.69 423 ILE A CA 1
ATOM 3383 C C . ILE A 1 423 ? 13.352 -19.203 -4.77 1 94.69 423 ILE A C 1
ATOM 3385 O O . ILE A 1 423 ? 13.328 -18.188 -4.074 1 94.69 423 ILE A O 1
ATOM 3389 N N . SER A 1 424 ? 12.82 -20.359 -4.41 1 93.38 424 SER A N 1
ATOM 3390 C CA . SER A 1 424 ? 12.195 -20.484 -3.1 1 93.38 424 SER A CA 1
ATOM 3391 C C . SER A 1 424 ? 13.211 -20.312 -1.979 1 93.38 424 SER A C 1
ATOM 3393 O O . SER A 1 424 ? 12.891 -19.75 -0.925 1 93.38 424 SER A O 1
ATOM 3395 N N . TYR A 1 425 ? 14.367 -20.766 -2.236 1 91.12 425 TYR A N 1
ATOM 3396 C CA . TYR A 1 425 ? 15.438 -20.562 -1.265 1 91.12 425 TYR A CA 1
ATOM 3397 C C . TYR A 1 425 ? 15.734 -19.078 -1.085 1 91.12 425 TYR A C 1
ATOM 3399 O O . TYR A 1 425 ? 15.805 -18.578 0.043 1 91.12 425 TYR A O 1
ATOM 3407 N N . SER A 1 426 ? 15.891 -18.406 -2.176 1 92.06 426 SER A N 1
ATOM 3408 C CA . SER A 1 426 ? 16.172 -16.984 -2.125 1 92.06 426 SER A CA 1
ATOM 3409 C C . SER A 1 426 ? 15.023 -16.219 -1.458 1 92.06 426 SER A C 1
ATOM 3411 O O . SER A 1 426 ? 15.258 -15.273 -0.708 1 92.06 426 SER A O 1
ATOM 3413 N N . ALA A 1 427 ? 13.828 -16.625 -1.738 1 92.69 427 ALA A N 1
ATOM 3414 C CA . ALA A 1 427 ? 12.664 -16 -1.112 1 92.69 427 ALA A CA 1
ATOM 3415 C C . ALA A 1 427 ? 12.672 -16.234 0.397 1 92.69 427 ALA A C 1
ATOM 3417 O O . ALA A 1 427 ? 12.289 -15.336 1.164 1 92.69 427 ALA A O 1
ATOM 3418 N N . PHE A 1 428 ? 13.055 -17.422 0.801 1 90.81 428 PHE A N 1
ATOM 3419 C CA . PHE A 1 428 ? 13.109 -17.766 2.217 1 90.81 428 PHE A CA 1
ATOM 3420 C C . PHE A 1 428 ? 14.18 -16.938 2.932 1 90.81 428 PHE A C 1
ATOM 3422 O O . PHE A 1 428 ? 13.938 -16.391 4.008 1 90.81 428 PHE A O 1
ATOM 3429 N N . VAL A 1 429 ? 15.289 -16.812 2.283 1 88.44 429 VAL A N 1
ATOM 3430 C CA . VAL A 1 429 ? 16.391 -16.031 2.857 1 88.44 429 VAL A CA 1
ATOM 3431 C C . VAL A 1 429 ? 15.969 -14.57 2.988 1 88.44 429 VAL A C 1
ATOM 3433 O O . VAL A 1 429 ? 16.281 -13.922 3.986 1 88.44 429 VAL A O 1
ATOM 3436 N N . ARG A 1 430 ? 15.273 -14.062 2 1 89.75 430 ARG A N 1
ATOM 3437 C CA . ARG A 1 430 ? 14.75 -12.703 2.061 1 89.75 430 ARG A CA 1
ATOM 3438 C C . ARG A 1 430 ? 13.758 -12.547 3.213 1 89.75 430 ARG A C 1
ATOM 3440 O O . ARG A 1 430 ? 13.797 -11.555 3.941 1 89.75 430 ARG A O 1
ATOM 3447 N N . ALA A 1 431 ? 12.891 -13.523 3.363 1 89.81 431 ALA A N 1
ATOM 3448 C CA . ALA A 1 431 ? 11.875 -13.492 4.414 1 89.81 431 ALA A CA 1
ATOM 3449 C C . ALA A 1 431 ? 12.523 -13.484 5.797 1 89.81 431 ALA A C 1
ATOM 3451 O O . ALA A 1 431 ? 11.969 -12.914 6.742 1 89.81 431 ALA A O 1
ATOM 3452 N N . LEU A 1 432 ? 13.719 -14.102 5.883 1 86.94 432 LEU A N 1
ATOM 3453 C CA . LEU A 1 432 ? 14.438 -14.148 7.148 1 86.94 432 LEU A CA 1
ATOM 3454 C C . LEU A 1 432 ? 15.18 -12.844 7.398 1 86.94 432 LEU A C 1
ATOM 3456 O O . LEU A 1 432 ? 15.633 -12.586 8.516 1 86.94 432 LEU A O 1
ATOM 3460 N N . GLY A 1 433 ? 15.258 -12.055 6.398 1 83.19 433 GLY A N 1
ATOM 3461 C CA . GLY A 1 433 ? 15.969 -10.789 6.527 1 83.19 433 GLY A CA 1
ATOM 3462 C C . GLY A 1 433 ? 17.469 -10.938 6.395 1 83.19 433 GLY A C 1
ATOM 3463 O O . GLY A 1 433 ? 18.234 -10.125 6.934 1 83.19 433 GLY A O 1
ATOM 3464 N N . LEU A 1 434 ? 17.938 -11.984 5.758 1 73.62 434 LEU A N 1
ATOM 3465 C CA . LEU A 1 434 ? 19.359 -12.289 5.695 1 73.62 434 LEU A CA 1
ATOM 3466 C C . LEU A 1 434 ? 19.953 -11.859 4.359 1 73.62 434 LEU A C 1
ATOM 3468 O O . LEU A 1 434 ? 21.172 -11.891 4.172 1 73.62 434 LEU A O 1
ATOM 3472 N N . LEU A 1 435 ? 19.172 -11.539 3.391 1 65.56 435 LEU A N 1
ATOM 3473 C CA . LEU A 1 435 ? 19.719 -11.195 2.086 1 65.56 435 LEU A CA 1
ATOM 3474 C C . LEU A 1 435 ? 20.406 -9.844 2.129 1 65.56 435 LEU A C 1
ATOM 3476 O O . LEU A 1 435 ? 21.234 -9.531 1.267 1 65.56 435 LEU A O 1
ATOM 3480 N N . SER A 1 436 ? 20.094 -9.016 3.148 1 55.19 436 SER A N 1
ATOM 3481 C CA . SER A 1 436 ? 20.688 -7.684 3.207 1 55.19 436 SER A CA 1
ATOM 3482 C C . SER A 1 436 ? 22.109 -7.73 3.76 1 55.19 436 SER A C 1
ATOM 3484 O O . SER A 1 436 ? 22.781 -6.703 3.828 1 55.19 436 SER A O 1
ATOM 3486 N N . ILE A 1 437 ? 22.641 -8.898 4.309 1 43.62 437 ILE A N 1
ATOM 3487 C CA . ILE A 1 437 ? 24 -8.891 4.844 1 43.62 437 ILE A CA 1
ATOM 3488 C C . ILE A 1 437 ? 24.984 -9.383 3.775 1 43.62 437 ILE A C 1
ATOM 3490 O O . ILE A 1 437 ? 24.719 -10.367 3.088 1 43.62 437 ILE A O 1
ATOM 3494 N N . MET B 1 1 ? -69.062 -38.594 -8.43 1 32.88 1 MET B N 1
ATOM 3495 C CA . MET B 1 1 ? -68.125 -37.812 -9.289 1 32.88 1 MET B CA 1
ATOM 3496 C C . MET B 1 1 ? -67.438 -36.75 -8.5 1 32.88 1 MET B C 1
ATOM 3498 O O . MET B 1 1 ? -66.375 -36.25 -8.93 1 32.88 1 MET B O 1
ATOM 3502 N N . ASN B 1 2 ? -68.062 -36.344 -7.406 1 36.56 2 ASN B N 1
ATOM 3503 C CA . ASN B 1 2 ? -67.688 -35.219 -6.582 1 36.56 2 ASN B CA 1
ATOM 3504 C C . ASN B 1 2 ? -66.438 -35.531 -5.711 1 36.56 2 ASN B C 1
ATOM 3506 O O . ASN B 1 2 ? -65.938 -34.688 -5.004 1 36.56 2 ASN B O 1
ATOM 3510 N N . ILE B 1 3 ? -66.25 -36.844 -5.309 1 45.03 3 ILE B N 1
ATOM 3511 C CA . ILE B 1 3 ? -65.188 -37.281 -4.402 1 45.03 3 ILE B CA 1
ATOM 3512 C C . ILE B 1 3 ? -63.812 -37 -5.035 1 45.03 3 ILE B C 1
ATOM 3514 O O . ILE B 1 3 ? -62.812 -36.969 -4.34 1 45.03 3 ILE B O 1
ATOM 3518 N N . GLU B 1 4 ? -63.719 -36.969 -6.434 1 34.44 4 GLU B N 1
ATOM 3519 C CA . GLU B 1 4 ? -62.438 -36.844 -7.078 1 34.44 4 GLU B CA 1
ATOM 3520 C C . GLU B 1 4 ? -61.875 -35.438 -6.926 1 34.44 4 GLU B C 1
ATOM 3522 O O . GLU B 1 4 ? -60.719 -35.156 -7.242 1 34.44 4 GLU B O 1
ATOM 3527 N N . LYS B 1 5 ? -62.719 -34.406 -6.707 1 42.59 5 LYS B N 1
ATOM 3528 C CA . LYS B 1 5 ? -62.188 -33.031 -6.672 1 42.59 5 LYS B CA 1
ATOM 3529 C C . LYS B 1 5 ? -61.406 -32.781 -5.391 1 42.59 5 LYS B C 1
ATOM 3531 O O . LYS B 1 5 ? -60.469 -31.984 -5.375 1 42.59 5 LYS B O 1
ATOM 3536 N N . LYS B 1 6 ? -61.969 -33.344 -4.34 1 44.78 6 LYS B N 1
ATOM 3537 C CA . LYS B 1 6 ? -61.375 -32.938 -3.074 1 44.78 6 LYS B CA 1
ATOM 3538 C C . LYS B 1 6 ? -60 -33.562 -2.914 1 44.78 6 LYS B C 1
ATOM 3540 O O . LYS B 1 6 ? -59.188 -33.094 -2.111 1 44.78 6 LYS B O 1
ATOM 3545 N N . VAL B 1 7 ? -59.906 -34.781 -3.494 1 41.03 7 VAL B N 1
ATOM 3546 C CA . VAL B 1 7 ? -58.594 -35.375 -3.301 1 41.03 7 VAL B CA 1
ATOM 3547 C C . VAL B 1 7 ? -57.562 -34.625 -4.121 1 41.03 7 VAL B C 1
ATOM 3549 O O . VAL B 1 7 ? -56.375 -34.5 -3.715 1 41.03 7 VAL B O 1
ATOM 3552 N N . PHE B 1 8 ? -58.031 -34 -5.273 1 41.81 8 PHE B N 1
ATOM 3553 C CA . PHE B 1 8 ? -57.031 -33.344 -6.105 1 41.81 8 PHE B CA 1
ATOM 3554 C C . PHE B 1 8 ? -56.531 -32.062 -5.445 1 41.81 8 PHE B C 1
ATOM 3556 O O . PHE B 1 8 ? -55.344 -31.734 -5.555 1 41.81 8 PHE B O 1
ATOM 3563 N N . GLN B 1 9 ? -57.469 -31.297 -4.742 1 42.47 9 GLN B N 1
ATOM 3564 C CA . GLN B 1 9 ? -57 -30.016 -4.227 1 42.47 9 GLN B CA 1
ATOM 3565 C C . GLN B 1 9 ? -56 -30.219 -3.08 1 42.47 9 GLN B C 1
ATOM 3567 O O . GLN B 1 9 ? -55.188 -29.344 -2.801 1 42.47 9 GLN B O 1
ATOM 3572 N N . LEU B 1 10 ? -56.219 -31.266 -2.254 1 41 10 LEU B N 1
ATOM 3573 C CA . LEU B 1 10 ? -55.312 -31.375 -1.116 1 41 10 LEU B CA 1
ATOM 3574 C C . LEU B 1 10 ? -53.906 -31.75 -1.576 1 41 10 LEU B C 1
ATOM 3576 O O . LEU B 1 10 ? -52.938 -31.453 -0.886 1 41 10 LEU B O 1
ATOM 3580 N N . ILE B 1 11 ? -53.75 -32.5 -2.715 1 37.66 11 ILE B N 1
ATOM 3581 C CA . ILE B 1 11 ? -52.406 -32.969 -3.064 1 37.66 11 ILE B CA 1
ATOM 3582 C C . ILE B 1 11 ? -51.594 -31.766 -3.562 1 37.66 11 ILE B C 1
ATOM 3584 O O . ILE B 1 11 ? -50.375 -31.766 -3.438 1 37.66 11 ILE B O 1
ATOM 3588 N N . ILE B 1 12 ? -52.156 -30.719 -4.207 1 38.97 12 ILE B N 1
ATOM 3589 C CA . ILE B 1 12 ? -51.281 -29.719 -4.812 1 38.97 12 ILE B CA 1
ATOM 3590 C C . ILE B 1 12 ? -50.656 -28.859 -3.723 1 38.97 12 ILE B C 1
ATOM 3592 O O . ILE B 1 12 ? -49.75 -28.094 -3.986 1 38.97 12 ILE B O 1
ATOM 3596 N N . SER B 1 13 ? -51.312 -28.719 -2.562 1 38.38 13 SER B N 1
ATOM 3597 C CA . SER B 1 13 ? -50.75 -27.734 -1.647 1 38.38 13 SER B CA 1
ATOM 3598 C C . SER B 1 13 ? -49.406 -28.219 -1.102 1 38.38 13 SER B C 1
ATOM 3600 O O . SER B 1 13 ? -48.75 -27.5 -0.353 1 38.38 13 SER B O 1
ATOM 3602 N N . ALA B 1 14 ? -49.188 -29.5 -0.981 1 35.59 14 ALA B N 1
ATOM 3603 C CA . ALA B 1 14 ? -48 -29.938 -0.247 1 35.59 14 ALA B CA 1
ATOM 3604 C C . ALA B 1 14 ? -46.719 -29.562 -0.995 1 35.59 14 ALA B C 1
ATOM 3606 O O . ALA B 1 14 ? -45.625 -29.734 -0.472 1 35.59 14 ALA B O 1
ATOM 3607 N N . MET B 1 15 ? -46.75 -29.531 -2.318 1 33.44 15 MET B N 1
ATOM 3608 C CA . MET B 1 15 ? -45.438 -29.734 -2.928 1 33.44 15 MET B CA 1
ATOM 3609 C C . MET B 1 15 ? -44.562 -28.516 -2.707 1 33.44 15 MET B C 1
ATOM 3611 O O . MET B 1 15 ? -43.312 -28.641 -2.719 1 33.44 15 MET B O 1
ATOM 3615 N N . PHE B 1 16 ? -45.062 -27.281 -3.035 1 34.31 16 PHE B N 1
ATOM 3616 C CA . PHE B 1 16 ? -43.969 -26.359 -3.348 1 34.31 16 PHE B CA 1
ATOM 3617 C C . PHE B 1 16 ? -43.312 -25.859 -2.072 1 34.31 16 PHE B C 1
ATOM 3619 O O . PHE B 1 16 ? -43.625 -24.766 -1.586 1 34.31 16 PHE B O 1
ATOM 3626 N N . PHE B 1 17 ? -43.188 -26.641 -1.067 1 33.09 17 PHE B N 1
ATOM 3627 C CA . PHE B 1 17 ? -42.25 -26.047 -0.104 1 33.09 17 PHE B CA 1
ATOM 3628 C C . PHE B 1 17 ? -40.938 -25.719 -0.757 1 33.09 17 PHE B C 1
ATOM 3630 O O . PHE B 1 17 ? -40.094 -26.609 -0.98 1 33.09 17 PHE B O 1
ATOM 3637 N N . VAL B 1 18 ? -40.844 -24.719 -1.613 1 34 18 VAL B N 1
ATOM 3638 C CA . VAL B 1 18 ? -39.562 -24.156 -1.938 1 34 18 VAL B CA 1
ATOM 3639 C C . VAL B 1 18 ? -38.75 -23.922 -0.656 1 34 18 VAL B C 1
ATOM 3641 O O . VAL B 1 18 ? -39.125 -23.109 0.183 1 34 18 VAL B O 1
ATOM 3644 N N . VAL B 1 19 ? -38.219 -24.969 -0.094 1 34.94 19 VAL B N 1
ATOM 3645 C CA . VAL B 1 19 ? -37.156 -24.703 0.883 1 34.94 19 VAL B CA 1
ATOM 3646 C C . VAL B 1 19 ? -36.25 -23.609 0.359 1 34.94 19 VAL B C 1
ATOM 3648 O O . VAL B 1 19 ? -35.625 -23.75 -0.708 1 34.94 19 VAL B O 1
ATOM 3651 N N . PRO B 1 20 ? -36.562 -22.391 0.657 1 36.94 20 PRO B N 1
ATOM 3652 C CA . PRO B 1 20 ? -35.5 -21.469 0.267 1 36.94 20 PRO B CA 1
ATOM 3653 C C . PRO B 1 20 ? -34.125 -22.031 0.476 1 36.94 20 PRO B C 1
ATOM 3655 O O . PRO B 1 20 ? -33.812 -22.609 1.531 1 36.94 20 PRO B O 1
ATOM 3658 N N . VAL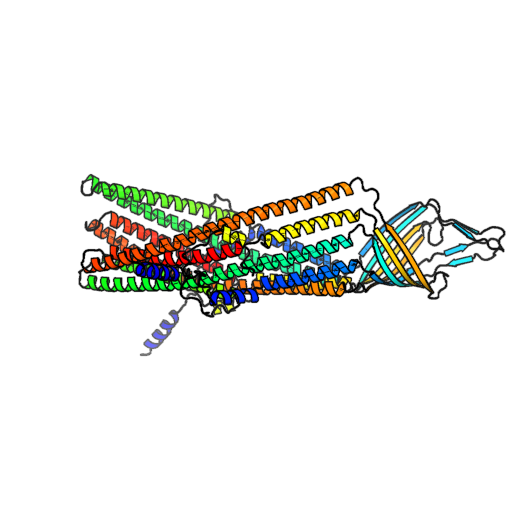 B 1 21 ? -33.562 -22.641 -0.501 1 35.72 21 VAL B N 1
ATOM 3659 C CA . VAL B 1 21 ? -32.125 -22.953 -0.538 1 35.72 21 VAL B CA 1
ATOM 3660 C C . VAL B 1 21 ? -31.328 -21.812 0.058 1 35.72 21 VAL B C 1
ATOM 3662 O O . VAL B 1 21 ? -31.109 -20.797 -0.605 1 35.72 21 VAL B O 1
ATOM 3665 N N . TYR B 1 22 ? -31.734 -21.312 1.214 1 38.44 22 TYR B N 1
ATOM 3666 C CA . TYR B 1 22 ? -30.672 -20.547 1.865 1 38.44 22 TYR B CA 1
ATOM 3667 C C . TYR B 1 22 ? -29.328 -21.281 1.778 1 38.44 22 TYR B C 1
ATOM 3669 O O . TYR B 1 22 ? -29.266 -22.469 2.055 1 38.44 22 TYR B O 1
ATOM 3677 N N . GLY B 1 23 ? -28.609 -21.078 0.823 1 43.03 23 GLY B N 1
ATOM 3678 C CA . GLY B 1 23 ? -27.25 -21.578 0.897 1 43.03 23 GLY B CA 1
ATOM 3679 C C . GLY B 1 23 ? -26.781 -21.859 2.318 1 43.03 23 GLY B C 1
ATOM 3680 O O . GLY B 1 23 ? -27.125 -21.109 3.236 1 43.03 23 GLY B O 1
ATOM 3681 N N . GLN B 1 24 ? -26.766 -23.031 2.701 1 47.84 24 GLN B N 1
ATOM 3682 C CA . GLN B 1 24 ? -26.312 -23.516 3.998 1 47.84 24 GLN B CA 1
ATOM 3683 C C . GLN B 1 24 ? -25.203 -22.609 4.551 1 47.84 24 GLN B C 1
ATOM 3685 O O . GLN B 1 24 ? -24.094 -22.578 4.008 1 47.84 24 GLN B O 1
ATOM 3690 N N . HIS B 1 25 ? -25.594 -21.438 5.09 1 60.69 25 HIS B N 1
ATOM 3691 C CA . HIS B 1 25 ? -24.703 -20.594 5.883 1 60.69 25 HIS B CA 1
ATOM 3692 C C . HIS B 1 25 ? -23.875 -21.406 6.863 1 60.69 25 HIS B C 1
ATOM 3694 O O . HIS B 1 25 ? -24.438 -22.094 7.727 1 60.69 25 HIS B O 1
ATOM 3700 N N . SER B 1 26 ? -22.672 -21.828 6.43 1 77.88 26 SER B N 1
ATOM 3701 C CA . SER B 1 26 ? -21.75 -22.484 7.34 1 77.88 26 SER B CA 1
ATOM 3702 C C . SER B 1 26 ? -21.578 -21.688 8.625 1 77.88 26 SER B C 1
ATOM 3704 O O . SER B 1 26 ? -21.234 -20.5 8.586 1 77.88 26 SER B O 1
ATOM 3706 N N . GLU B 1 27 ? -22.141 -22.266 9.805 1 85.81 27 GLU B N 1
ATOM 3707 C CA . GLU B 1 27 ? -21.953 -21.641 11.117 1 85.81 27 GLU B CA 1
ATOM 3708 C C . GLU B 1 27 ? -20.484 -21.312 11.359 1 85.81 27 GLU B C 1
ATOM 3710 O O . GLU B 1 27 ? -20.172 -20.266 11.938 1 85.81 27 GLU B O 1
ATOM 3715 N N . LEU B 1 28 ? -19.734 -22.141 10.773 1 91.75 28 LEU B N 1
ATOM 3716 C CA . LEU B 1 28 ? -18.297 -21.906 10.953 1 91.75 28 LEU B CA 1
ATOM 3717 C C . LEU B 1 28 ? -17.844 -20.703 10.156 1 91.75 28 LEU B C 1
ATOM 3719 O O . LEU B 1 28 ? -17.031 -19.906 10.641 1 91.75 28 LEU B O 1
ATOM 3723 N N . LEU B 1 29 ? -18.391 -20.547 8.984 1 93.31 29 LEU B N 1
ATOM 3724 C CA . LEU B 1 29 ? -18.047 -19.391 8.172 1 93.31 29 LEU B CA 1
ATOM 3725 C C . LEU B 1 29 ? -18.391 -18.094 8.898 1 93.31 29 LEU B C 1
ATOM 3727 O O . LEU B 1 29 ? -17.562 -17.172 8.945 1 93.31 29 LEU B O 1
ATOM 3731 N N . SER B 1 30 ? -19.594 -18.047 9.469 1 92.19 30 SER B N 1
ATOM 3732 C CA . SER B 1 30 ? -20.031 -16.859 10.188 1 92.19 30 SER B CA 1
ATOM 3733 C C . SER B 1 30 ? -19.141 -16.578 11.398 1 92.19 30 SER B C 1
ATOM 3735 O O . SER B 1 30 ? -18.812 -15.43 11.688 1 92.19 30 SER B O 1
ATOM 3737 N N . GLN B 1 31 ? -18.75 -17.609 12.031 1 93.56 31 GLN B N 1
ATOM 3738 C CA . GLN B 1 31 ? -17.891 -17.469 13.203 1 93.56 31 GLN B CA 1
ATOM 3739 C C . GLN B 1 31 ? -16.531 -16.906 12.82 1 93.56 31 GLN B C 1
ATOM 3741 O O . GLN B 1 31 ? -16.031 -15.984 13.469 1 93.56 31 GLN B O 1
ATOM 3746 N N . TYR B 1 32 ? -15.992 -17.438 11.773 1 94.69 32 TYR B N 1
ATOM 3747 C CA . TYR B 1 32 ? -14.656 -17 11.383 1 94.69 32 TYR B CA 1
ATOM 3748 C C . TYR B 1 32 ? -14.688 -15.609 10.766 1 94.69 32 TYR B C 1
ATOM 3750 O O . TYR B 1 32 ? -13.742 -14.836 10.906 1 94.69 32 TYR B O 1
ATOM 3758 N N . ARG B 1 33 ? -15.82 -15.32 10.141 1 94.25 33 ARG B N 1
ATOM 3759 C CA . ARG B 1 33 ? -16.016 -13.961 9.656 1 94.25 33 ARG B CA 1
ATOM 3760 C C . ARG B 1 33 ? -15.992 -12.961 10.805 1 94.25 33 ARG B C 1
ATOM 3762 O O . ARG B 1 33 ? -15.297 -11.938 10.742 1 94.25 33 ARG B O 1
ATOM 3769 N N . ASN B 1 34 ? -16.672 -13.266 11.82 1 94.31 34 ASN B N 1
ATOM 3770 C CA . ASN B 1 34 ? -16.734 -12.383 12.984 1 94.31 34 ASN B CA 1
ATOM 3771 C C . ASN B 1 34 ? -15.383 -12.281 13.68 1 94.31 34 ASN B C 1
ATOM 3773 O O . ASN B 1 34 ? -14.992 -11.203 14.125 1 94.31 34 ASN B O 1
ATOM 3777 N N . ARG B 1 35 ? -14.703 -13.352 13.727 1 94.81 35 ARG B N 1
ATOM 3778 C CA . ARG B 1 35 ? -13.375 -13.336 14.336 1 94.81 35 ARG B CA 1
ATOM 3779 C C . ARG B 1 35 ? -12.414 -12.469 13.531 1 94.81 35 ARG B C 1
ATOM 3781 O O . ARG B 1 35 ? -11.586 -11.75 14.102 1 94.81 35 ARG B O 1
ATOM 3788 N N . ALA B 1 36 ? -12.508 -12.594 12.211 1 96.12 36 ALA B N 1
ATOM 3789 C CA . ALA B 1 36 ? -11.664 -11.773 11.344 1 96.12 36 ALA B CA 1
ATOM 3790 C C . ALA B 1 36 ? -11.945 -10.289 11.547 1 96.12 36 ALA B C 1
ATOM 3792 O O . ALA B 1 36 ? -11.016 -9.477 11.625 1 96.12 36 ALA B O 1
ATOM 3793 N N . LEU B 1 37 ? -13.227 -9.961 11.719 1 95.69 37 LEU B N 1
ATOM 3794 C CA . LEU B 1 37 ? -13.617 -8.57 11.914 1 95.69 37 LEU B CA 1
ATOM 3795 C C . LEU B 1 37 ? -13.109 -8.047 13.25 1 95.69 37 LEU B C 1
ATOM 3797 O O . LEU B 1 37 ? -12.727 -6.883 13.359 1 95.69 37 LEU B O 1
ATOM 3801 N N . GLN B 1 38 ? -13.031 -8.875 14.203 1 94.56 38 GLN B N 1
ATOM 3802 C CA . GLN B 1 38 ? -12.602 -8.469 15.539 1 94.56 38 GLN B CA 1
ATOM 3803 C C . GLN B 1 38 ? -11.086 -8.367 15.625 1 94.56 38 GLN B C 1
ATOM 3805 O O . GLN B 1 38 ? -10.547 -7.52 16.328 1 94.56 38 GLN B O 1
ATOM 3810 N N . TYR B 1 39 ? -10.438 -9.148 14.859 1 94.31 39 TYR B N 1
ATOM 3811 C CA . TYR B 1 39 ? -8.992 -9.25 14.984 1 94.31 39 TYR B CA 1
ATOM 3812 C C . TYR B 1 39 ? -8.289 -8.312 14.008 1 94.31 39 TYR B C 1
ATOM 3814 O O . TYR B 1 39 ? -7.207 -7.801 14.297 1 94.31 39 TYR B O 1
ATOM 3822 N N . ASN B 1 40 ? -8.852 -8.094 12.883 1 95 40 ASN B N 1
ATOM 3823 C CA . ASN B 1 40 ? -8.18 -7.41 11.781 1 95 40 ASN B CA 1
ATOM 3824 C C .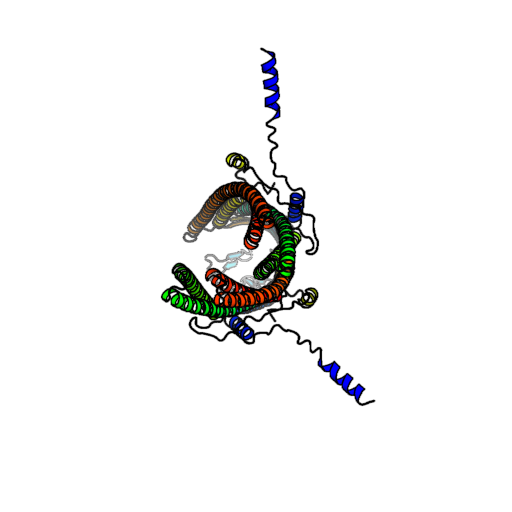 ASN B 1 40 ? -7.719 -6.016 12.188 1 95 40 ASN B C 1
ATOM 3826 O O . ASN B 1 40 ? -8.5 -5.227 12.727 1 95 40 ASN B O 1
ATOM 3830 N N . GLN B 1 41 ? -6.465 -5.789 11.945 1 96.44 41 GLN B N 1
ATOM 3831 C CA . GLN B 1 41 ? -5.84 -4.539 12.367 1 96.44 41 GLN B CA 1
ATOM 3832 C C . GLN B 1 41 ? -6.383 -3.359 11.562 1 96.44 41 GLN B C 1
ATOM 3834 O O . GLN B 1 41 ? -6.469 -2.242 12.078 1 96.44 41 GLN B O 1
ATOM 3839 N N . ASP B 1 42 ? -6.773 -3.592 10.312 1 95.75 42 ASP B N 1
ATOM 3840 C CA . ASP B 1 42 ? -7.344 -2.523 9.492 1 95.75 42 ASP B CA 1
ATOM 3841 C C . ASP B 1 42 ? -8.695 -2.074 10.039 1 95.75 42 ASP B C 1
ATOM 3843 O O . ASP B 1 42 ? -9.031 -0.89 9.984 1 95.75 42 ASP B O 1
ATOM 3847 N N . MET B 1 43 ? -9.438 -3.037 10.531 1 95.81 43 MET B N 1
ATOM 3848 C CA . MET B 1 43 ? -10.719 -2.705 11.148 1 95.81 43 MET B CA 1
ATOM 3849 C C . MET B 1 43 ? -10.516 -1.891 12.422 1 95.81 43 MET B C 1
ATOM 3851 O O . MET B 1 43 ? -11.188 -0.885 12.641 1 95.81 43 MET B O 1
ATOM 3855 N N . LYS B 1 44 ? -9.539 -2.309 13.203 1 96.88 44 LYS B N 1
ATOM 3856 C CA . LYS B 1 44 ? -9.227 -1.581 14.43 1 96.88 44 LYS B CA 1
ATOM 3857 C C . LYS B 1 44 ? -8.727 -0.171 14.125 1 96.88 44 LYS B C 1
ATOM 3859 O O . LYS B 1 44 ? -9.125 0.791 14.789 1 96.88 44 LYS B O 1
ATOM 3864 N N . ALA B 1 45 ? -7.914 -0.056 13.117 1 97.5 45 ALA B N 1
ATOM 3865 C CA . ALA B 1 45 ? -7.414 1.249 12.688 1 97.5 45 ALA B CA 1
ATOM 3866 C C . ALA B 1 45 ? -8.555 2.133 12.18 1 97.5 45 ALA B C 1
ATOM 3868 O O . ALA B 1 45 ? -8.578 3.336 12.453 1 97.5 45 ALA B O 1
ATOM 3869 N N . ALA B 1 46 ? -9.484 1.536 11.484 1 97.06 46 ALA B N 1
ATOM 3870 C CA . ALA B 1 46 ? -10.617 2.287 10.953 1 97.06 46 ALA B CA 1
ATOM 3871 C C . ALA B 1 46 ? -11.484 2.846 12.07 1 97.06 46 ALA B C 1
ATOM 3873 O O . ALA B 1 46 ? -11.953 3.984 12 1 97.06 46 ALA B O 1
ATOM 3874 N N . GLU B 1 47 ? -11.672 2.064 13.094 1 96.88 47 GLU B N 1
ATOM 3875 C CA . GLU B 1 47 ? -12.438 2.523 14.25 1 96.88 47 GLU B CA 1
ATOM 3876 C C . GLU B 1 47 ? -11.742 3.689 14.945 1 96.88 47 GLU B C 1
ATOM 3878 O O . GLU B 1 47 ? -12.391 4.66 15.336 1 96.88 47 GLU B O 1
ATOM 3883 N N . LYS B 1 48 ? -10.477 3.504 15.07 1 97.94 48 LYS B N 1
ATOM 3884 C CA . LYS B 1 48 ? -9.711 4.586 15.68 1 97.94 48 LYS B CA 1
ATOM 3885 C C . LYS B 1 48 ? -9.719 5.832 14.797 1 97.94 48 LYS B C 1
ATOM 3887 O O . LYS B 1 48 ? -9.703 6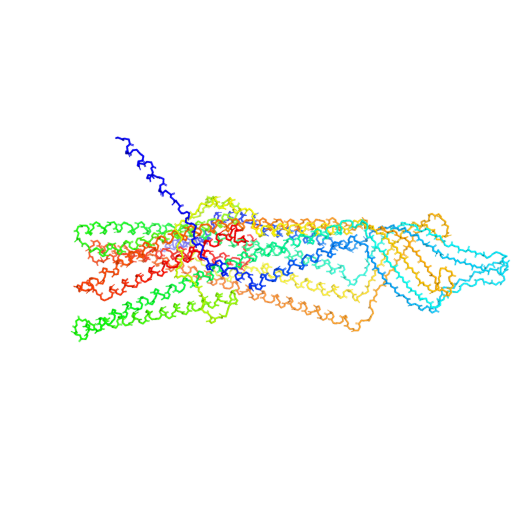.957 15.305 1 97.94 48 LYS B O 1
ATOM 3892 N N . ASN B 1 49 ? -9.766 5.676 13.477 1 97.38 49 ASN B N 1
ATOM 3893 C CA . ASN B 1 49 ? -9.828 6.801 12.555 1 97.38 49 ASN B CA 1
ATOM 3894 C C . ASN B 1 49 ? -11.164 7.543 12.664 1 97.38 49 ASN B C 1
ATOM 3896 O O . ASN B 1 49 ? -11.211 8.758 12.492 1 97.38 49 ASN B O 1
ATOM 3900 N N . ILE B 1 50 ? -12.242 6.805 12.961 1 97.62 50 ILE B N 1
ATOM 3901 C CA . ILE B 1 50 ? -13.539 7.434 13.211 1 97.62 50 ILE B CA 1
ATOM 3902 C C . ILE B 1 50 ? -13.461 8.289 14.469 1 97.62 50 ILE B C 1
ATOM 3904 O O . ILE B 1 50 ? -13.875 9.453 14.469 1 97.62 50 ILE B O 1
ATOM 3908 N N . ALA B 1 51 ? -12.867 7.699 15.484 1 97.81 51 ALA B N 1
ATOM 3909 C CA . ALA B 1 51 ? -12.727 8.43 16.734 1 97.81 51 ALA B CA 1
ATOM 3910 C C . ALA B 1 51 ? -11.852 9.672 16.562 1 97.81 51 ALA B C 1
ATOM 3912 O O . ALA B 1 51 ? -12.172 10.742 17.078 1 97.81 51 ALA B O 1
ATOM 3913 N N . LEU B 1 52 ? -10.805 9.492 15.758 1 97.62 52 LEU B N 1
ATOM 3914 C CA . LEU B 1 52 ? -9.906 10.594 15.438 1 97.62 52 LEU B CA 1
ATOM 3915 C C . LEU B 1 52 ? -10.656 11.719 14.734 1 97.62 52 LEU B C 1
ATOM 3917 O O . LEU B 1 52 ? -10.531 12.891 15.109 1 97.62 52 LEU B O 1
ATOM 3921 N N . SER B 1 53 ? -11.461 11.391 13.742 1 97.56 53 SER B N 1
ATOM 3922 C CA . SER B 1 53 ? -12.18 12.391 12.961 1 97.56 53 SER B CA 1
ATOM 3923 C C . SER B 1 53 ? -13.234 13.102 13.805 1 97.56 53 SER B C 1
ATOM 3925 O O . SER B 1 53 ? -13.484 14.297 13.617 1 97.56 53 SER B O 1
ATOM 3927 N N . LYS B 1 54 ? -13.812 12.398 14.766 1 97.75 54 LYS B N 1
ATOM 3928 C CA . LYS B 1 54 ? -14.797 13 15.656 1 97.75 54 LYS B CA 1
ATOM 3929 C C . LYS B 1 54 ? -14.141 14 16.609 1 97.75 54 LYS B C 1
ATOM 3931 O O . LYS B 1 54 ? -14.711 15.055 16.906 1 97.75 54 LYS B O 1
ATOM 3936 N N . GLU B 1 55 ? -12.969 13.625 17.078 1 97.38 55 GLU B N 1
ATOM 3937 C CA . GLU B 1 55 ? -12.234 14.555 17.922 1 97.38 55 GLU B CA 1
ATOM 3938 C C . GLU B 1 55 ? -11.836 15.812 17.172 1 97.38 55 GLU B C 1
ATOM 3940 O O . GLU B 1 55 ? -11.883 16.922 17.719 1 97.38 55 GLU B O 1
ATOM 3945 N N . LEU B 1 56 ? -11.484 15.688 15.891 1 96.75 56 LEU B N 1
ATOM 3946 C CA . LEU B 1 56 ? -11.125 16.844 15.062 1 96.75 56 LEU B CA 1
ATOM 3947 C C . LEU B 1 56 ? -12.344 17.703 14.773 1 96.75 56 LEU B C 1
ATOM 3949 O O . LEU B 1 56 ? -12.234 18.922 14.688 1 96.75 56 LEU B O 1
ATOM 3953 N N . GLU B 1 57 ? -13.508 17.078 14.664 1 97.12 57 GLU B N 1
ATOM 3954 C CA . GLU B 1 57 ? -14.758 17.812 14.5 1 97.12 57 GLU B CA 1
ATOM 3955 C C . GLU B 1 57 ? -15.062 18.672 15.734 1 97.12 57 GLU B C 1
ATOM 3957 O O . GLU B 1 57 ? -15.43 19.828 15.617 1 97.12 57 GLU B O 1
ATOM 3962 N N . LYS B 1 58 ? -14.844 18.047 16.891 1 96.81 58 LYS B N 1
ATOM 3963 C CA . LYS B 1 58 ? -15.055 18.766 18.141 1 96.81 58 LYS B CA 1
ATOM 3964 C C . LYS B 1 58 ? -14.07 19.938 18.266 1 96.81 58 LYS B C 1
ATOM 3966 O O . LYS B 1 58 ? -14.453 21.016 18.703 1 96.81 58 LYS B O 1
ATOM 3971 N N . SER B 1 59 ? -12.867 19.656 17.828 1 95.69 59 SER B N 1
ATOM 3972 C CA . SER B 1 59 ? -11.844 20.703 17.859 1 95.69 59 SER B CA 1
ATOM 3973 C C . SER B 1 59 ? -12.219 21.859 16.953 1 95.69 59 SER B C 1
ATOM 3975 O O . SER B 1 59 ? -12.07 23.016 17.328 1 95.69 59 SER B O 1
ATOM 3977 N N . ALA B 1 60 ? -12.727 21.547 15.805 1 95.19 60 ALA B N 1
ATOM 3978 C CA . ALA B 1 60 ? -13.117 22.578 14.852 1 95.19 60 ALA B CA 1
ATOM 3979 C C . ALA B 1 60 ? -14.266 23.438 15.398 1 95.19 60 ALA B C 1
ATOM 3981 O O . ALA B 1 60 ? -14.312 24.641 15.164 1 95.19 60 ALA B O 1
ATOM 3982 N N . LYS B 1 61 ? -15.164 22.906 16.172 1 95.69 61 LYS B N 1
ATOM 3983 C CA . LYS B 1 61 ? -16.328 23.609 16.703 1 95.69 61 LYS B CA 1
ATOM 3984 C C . LYS B 1 61 ? -15.922 24.594 17.812 1 95.69 61 LYS B C 1
ATOM 3986 O O . LYS B 1 61 ? -16.641 25.547 18.094 1 95.69 61 LYS B O 1
ATOM 3991 N N . THR B 1 62 ? -14.734 24.344 18.359 1 94.62 62 THR B N 1
ATOM 3992 C CA . THR B 1 62 ? -14.273 25.234 19.422 1 94.62 62 THR B CA 1
ATOM 3993 C C . THR B 1 62 ? -13.852 26.578 18.844 1 94.62 62 THR B C 1
ATOM 3995 O O . THR B 1 62 ? -13.742 27.578 19.578 1 94.62 62 THR B O 1
ATOM 3998 N N . GLU B 1 63 ? -13.664 26.672 17.516 1 92.94 63 GLU B N 1
ATOM 3999 C CA . GLU B 1 63 ? -13.219 27.891 16.875 1 92.94 63 GLU B CA 1
ATOM 4000 C C . GLU B 1 63 ? -14.305 28.969 16.922 1 92.94 63 GLU B C 1
ATOM 4002 O O . GLU B 1 63 ? -14.023 30.156 16.719 1 92.94 63 GLU B O 1
ATOM 4007 N N . TYR B 1 64 ? -15.594 28.562 17.297 1 92.88 64 TYR B N 1
ATOM 4008 C CA . TYR B 1 64 ? -16.703 29.516 17.453 1 92.88 64 TYR B CA 1
ATOM 4009 C C . TYR B 1 64 ? -16.578 30.281 18.766 1 92.88 64 TYR B C 1
ATOM 4011 O O . TYR B 1 64 ? -17.203 31.328 18.922 1 92.88 64 TYR B O 1
ATOM 4019 N N . LYS B 1 65 ? -15.711 29.781 19.609 1 93.38 65 LYS B N 1
ATOM 4020 C CA . LYS B 1 65 ? -15.68 30.328 20.969 1 93.38 65 LYS B CA 1
ATOM 4021 C C . LYS B 1 65 ? -14.477 31.234 21.172 1 93.38 65 LYS B C 1
ATOM 4023 O O . LYS B 1 65 ? -13.508 31.172 20.422 1 93.38 65 LYS B O 1
ATOM 4028 N N . PRO B 1 66 ? -14.531 32.156 22.156 1 93.75 66 PRO B N 1
ATOM 4029 C CA . PRO B 1 66 ? -13.414 33.062 22.391 1 93.75 66 PRO B CA 1
ATOM 4030 C C . PRO B 1 66 ? -12.133 32.375 22.828 1 93.75 66 PRO B C 1
ATOM 4032 O O . PRO B 1 66 ? -12.195 31.281 23.422 1 93.75 66 PRO B O 1
ATOM 4035 N N . LYS B 1 67 ? -11.039 32.938 22.547 1 92.94 67 LYS B N 1
ATOM 4036 C CA . LYS B 1 67 ? -9.734 32.406 22.938 1 92.94 67 LYS B CA 1
ATOM 4037 C C . LYS B 1 67 ? -9.078 33.281 23.984 1 92.94 67 LYS B C 1
ATOM 4039 O O . LYS B 1 67 ? -9.039 34.5 23.844 1 92.94 67 LYS B O 1
ATOM 4044 N N . LEU B 1 68 ? -8.656 32.656 25.047 1 94.12 68 LEU B N 1
ATOM 4045 C CA . LEU B 1 68 ? -7.992 33.344 26.141 1 94.12 68 LEU B CA 1
ATOM 4046 C C . LEU B 1 68 ? -6.496 33.031 26.141 1 94.12 68 LEU B C 1
ATOM 4048 O O . LEU B 1 68 ? -6.094 31.875 26.109 1 94.12 68 LEU B O 1
ATOM 4052 N N . SER B 1 69 ? -5.684 34 26.125 1 93.31 69 SER B N 1
ATOM 4053 C CA . SER B 1 69 ? -4.234 33.844 26.172 1 93.31 69 SER B CA 1
ATOM 4054 C C . SER B 1 69 ? -3.607 34.812 27.172 1 93.31 69 SER B C 1
ATOM 4056 O O . SER B 1 69 ? -4.234 35.812 27.547 1 93.31 69 SER B O 1
ATOM 4058 N N . ALA B 1 70 ? -2.441 34.469 27.656 1 92.38 70 ALA B N 1
ATOM 4059 C CA . ALA B 1 70 ? -1.679 35.344 28.562 1 92.38 70 ALA B CA 1
ATOM 4060 C C . ALA B 1 70 ? -0.236 35.469 28.094 1 92.38 70 ALA B C 1
ATOM 4062 O O . ALA B 1 70 ? 0.275 34.625 27.359 1 92.38 70 ALA B O 1
ATOM 4063 N N . GLY B 1 71 ? 0.336 36.562 28.484 1 91.56 71 GLY B N 1
ATOM 4064 C CA . GLY B 1 71 ? 1.726 36.844 28.141 1 91.56 71 GLY B CA 1
ATOM 4065 C C . GLY B 1 71 ? 2.43 37.719 29.156 1 91.56 71 GLY B C 1
ATOM 4066 O O . GLY B 1 71 ? 1.783 38.344 30 1 91.56 71 GLY B O 1
ATOM 4067 N N . ALA B 1 72 ? 3.689 37.594 29.188 1 89.75 72 ALA B N 1
ATOM 4068 C CA . ALA B 1 72 ? 4.562 38.469 29.969 1 89.75 72 ALA B CA 1
ATOM 4069 C C . ALA B 1 72 ? 5.789 38.906 29.172 1 89.75 72 ALA B C 1
ATOM 4071 O O . ALA B 1 72 ? 6.277 38.125 28.328 1 89.75 72 ALA B O 1
ATOM 4072 N N . ASN B 1 73 ? 6.16 40.094 29.391 1 89.31 73 ASN B N 1
ATOM 4073 C CA . ASN B 1 73 ? 7.305 40.625 28.656 1 89.31 73 ASN B CA 1
ATOM 4074 C C . ASN B 1 73 ? 8.234 41.438 29.562 1 89.31 73 ASN B C 1
ATOM 4076 O O . ASN B 1 73 ? 7.773 42.062 30.516 1 89.31 73 ASN B O 1
ATOM 4080 N N . PHE B 1 74 ? 9.453 41.312 29.391 1 87.81 74 PHE B N 1
ATOM 4081 C CA . PHE B 1 74 ? 10.508 42.094 30 1 87.81 74 PHE B CA 1
ATOM 4082 C C . PHE B 1 74 ? 11.398 42.719 28.938 1 87.81 74 PHE B C 1
ATOM 4084 O O . PHE B 1 74 ? 11.812 42.062 27.984 1 87.81 74 PHE B O 1
ATOM 4091 N N . ASN B 1 75 ? 11.539 44.062 29.078 1 86.94 75 ASN B N 1
ATOM 4092 C CA . ASN B 1 75 ? 12.367 44.781 28.109 1 86.94 75 ASN B CA 1
ATOM 4093 C C . ASN B 1 75 ? 13.289 45.781 28.797 1 86.94 75 ASN B C 1
ATOM 4095 O O . ASN B 1 75 ? 12.859 46.531 29.688 1 86.94 75 ASN B O 1
ATOM 4099 N N . TYR B 1 76 ? 14.539 45.719 28.547 1 86.62 76 TYR B N 1
ATOM 4100 C CA . TYR B 1 76 ? 15.516 46.688 28.953 1 86.62 76 TYR B CA 1
ATOM 4101 C C . TYR B 1 76 ? 16.062 47.469 27.766 1 86.62 76 TYR B C 1
ATOM 4103 O O . TYR B 1 76 ? 16.688 46.875 26.875 1 86.62 76 TYR B O 1
ATOM 4111 N N . THR B 1 77 ? 15.781 48.75 27.797 1 83.44 77 THR B N 1
ATOM 4112 C CA . THR B 1 77 ? 16.234 49.594 26.703 1 83.44 77 THR B CA 1
ATOM 4113 C C . THR B 1 77 ? 17.422 50.438 27.156 1 83.44 77 THR B C 1
ATOM 4115 O O . THR B 1 77 ? 17.375 51.062 28.203 1 83.44 77 THR B O 1
ATOM 4118 N N . GLY B 1 78 ? 18.438 50.406 26.391 1 79.06 78 GLY B N 1
ATOM 4119 C CA . GLY B 1 78 ? 19.625 51.188 26.719 1 79.06 78 GLY B CA 1
ATOM 4120 C C . GLY B 1 78 ? 19.344 52.688 26.812 1 79.06 78 GLY B C 1
ATOM 4121 O O . GLY B 1 78 ? 19.672 53.312 27.812 1 79.06 78 GLY B O 1
ATOM 4122 N N . ASN B 1 79 ? 18.797 53.219 25.703 1 75.31 79 ASN B N 1
ATOM 4123 C CA . ASN B 1 79 ? 18.484 54.656 25.688 1 75.31 79 ASN B CA 1
ATOM 4124 C C . ASN B 1 79 ? 16.984 54.875 25.594 1 75.31 79 ASN B C 1
ATOM 4126 O O . ASN B 1 79 ? 16.422 54.906 24.484 1 75.31 79 ASN B O 1
ATOM 4130 N N . PRO B 1 80 ? 16.391 55 26.812 1 73.56 80 PRO B N 1
ATOM 4131 C CA . PRO B 1 80 ? 14.938 55.25 26.781 1 73.56 80 PRO B CA 1
ATOM 4132 C C . PRO B 1 80 ? 14.586 56.625 26.188 1 73.56 80 PRO B C 1
ATOM 4134 O O . PRO B 1 80 ? 15.469 57.469 26.016 1 73.56 80 PRO B O 1
ATOM 4137 N N . MET B 1 81 ? 13.359 56.75 25.781 1 65.88 81 MET B N 1
ATOM 4138 C CA . MET B 1 81 ? 12.898 58 25.156 1 65.88 81 MET B CA 1
ATOM 4139 C C . MET B 1 81 ? 13.117 59.188 26.094 1 65.88 81 MET B C 1
ATOM 4141 O O . MET B 1 81 ? 12.836 59.094 27.281 1 65.88 81 MET B O 1
ATOM 4145 N N . GLU B 1 82 ? 13.945 60.156 25.719 1 63.16 82 GLU B N 1
ATOM 4146 C CA . GLU B 1 82 ? 14.203 61.375 26.469 1 63.16 82 GLU B CA 1
ATOM 4147 C C . GLU B 1 82 ? 13.539 62.594 25.797 1 63.16 82 GLU B C 1
ATOM 4149 O O . GLU B 1 82 ? 13.602 62.75 24.578 1 63.16 82 GLU B O 1
ATOM 4154 N N . LEU B 1 83 ? 12.609 63.062 26.516 1 58.19 83 LEU B N 1
ATOM 4155 C CA . LEU B 1 83 ? 12.055 64.312 26.047 1 58.19 83 LEU B CA 1
ATOM 4156 C C . LEU B 1 83 ? 12.625 65.5 26.844 1 58.19 83 LEU B C 1
ATOM 4158 O O . LEU B 1 83 ? 12.578 65.5 28.078 1 58.19 83 LEU B O 1
ATOM 4162 N N . SER B 1 84 ? 13.586 66.25 26.328 1 55.16 84 SER B N 1
ATOM 4163 C CA . SER B 1 84 ? 14.047 67.438 26.969 1 55.16 84 SER B CA 1
ATOM 4164 C C . SER B 1 84 ? 13.305 68.688 26.438 1 55.16 84 SER B C 1
ATOM 4166 O O . SER B 1 84 ? 13.258 68.938 25.234 1 55.16 84 SER B O 1
ATOM 4168 N N . LEU B 1 85 ? 12.453 69.125 27.219 1 53.28 85 LEU B N 1
ATOM 4169 C CA . LEU B 1 85 ? 11.742 70.375 26.875 1 53.28 85 LEU B CA 1
ATOM 4170 C C . LEU B 1 85 ? 12.453 71.562 27.438 1 53.28 85 LEU B C 1
ATOM 4172 O O . LEU B 1 85 ? 12.664 71.688 28.641 1 53.28 85 LEU B O 1
ATOM 4176 N N . ASP B 1 86 ? 13.242 72.312 26.641 1 50.19 86 ASP B N 1
ATOM 4177 C CA . ASP B 1 86 ? 13.797 73.562 27.062 1 50.19 86 ASP B CA 1
ATOM 4178 C C . ASP B 1 86 ? 12.719 74.625 27.109 1 50.19 86 ASP B C 1
ATOM 4180 O O . ASP B 1 86 ? 12.156 75 26.078 1 50.19 86 ASP B O 1
ATOM 4184 N N . LEU B 1 87 ? 12.227 74.812 28.266 1 48.47 87 LEU B N 1
ATOM 4185 C CA . LEU B 1 87 ? 11.305 75.938 28.453 1 48.47 87 LEU B CA 1
ATOM 4186 C C . LEU B 1 87 ? 12.055 77.188 28.797 1 48.47 87 LEU B C 1
ATOM 4188 O O . LEU B 1 87 ? 12.883 77.25 29.703 1 48.47 87 LEU B O 1
ATOM 4192 N N . PRO B 1 88 ? 12.055 78.125 27.922 1 51.94 88 PRO B N 1
ATOM 4193 C CA . PRO B 1 88 ? 12.75 79.375 28.25 1 51.94 88 PRO B CA 1
ATOM 4194 C C . PRO B 1 88 ? 12.484 79.875 29.672 1 51.94 88 PRO B C 1
ATOM 4196 O O . PRO B 1 88 ? 13.344 80.5 30.281 1 51.94 88 PRO B O 1
ATOM 4199 N N . SER B 1 89 ? 11.32 79.812 30.047 1 48.91 89 SER B N 1
ATOM 4200 C CA . SER B 1 89 ? 11.023 80.438 31.328 1 48.91 89 SER B CA 1
ATOM 4201 C C . SER B 1 89 ? 11.516 79.562 32.5 1 48.91 89 SER B C 1
ATOM 4203 O O . SER B 1 89 ? 11.453 80 33.656 1 48.91 89 SER B O 1
ATOM 4205 N N . LEU B 1 90 ? 11.75 78.25 32.125 1 52.31 90 LEU B N 1
ATOM 4206 C CA . LEU B 1 90 ? 12.25 77.438 33.25 1 52.31 90 LEU B CA 1
ATOM 4207 C C . LEU B 1 90 ? 13.766 77.25 33.156 1 52.31 90 LEU B C 1
ATOM 4209 O O . LEU B 1 90 ? 14.297 77 32.062 1 52.31 90 LEU B O 1
ATOM 4213 N N . ASP B 1 91 ? 14.5 77.812 34.031 1 54.19 91 ASP B N 1
ATOM 4214 C CA . ASP B 1 91 ? 15.953 77.812 34.125 1 54.19 91 ASP B CA 1
ATOM 4215 C C . ASP B 1 91 ? 16.484 76.375 33.906 1 54.19 91 ASP B C 1
ATOM 4217 O O . ASP B 1 91 ? 17.625 76.188 33.5 1 54.19 91 ASP B O 1
ATOM 4221 N N . ASN B 1 92 ? 15.523 75.312 34.219 1 54.31 92 ASN B N 1
ATOM 4222 C CA . ASN B 1 92 ? 15.984 73.938 34.031 1 54.31 92 ASN B CA 1
ATOM 4223 C C . ASN B 1 92 ? 15.102 73.188 33.031 1 54.31 92 ASN B C 1
ATOM 4225 O O . ASN B 1 92 ? 13.875 73.188 33.156 1 54.31 92 ASN B O 1
ATOM 4229 N N . PRO B 1 93 ? 15.602 72.688 31.984 1 55.41 93 PRO B N 1
ATOM 4230 C CA . PRO B 1 93 ? 14.852 71.938 30.984 1 55.41 93 PRO B CA 1
ATOM 4231 C C . PRO B 1 93 ? 14.094 70.75 31.594 1 55.41 93 PRO B C 1
ATOM 4233 O O . PRO B 1 93 ? 14.57 70.125 32.531 1 55.41 93 PRO B O 1
ATOM 4236 N N . LEU B 1 94 ? 12.766 70.75 31.469 1 55.72 94 LEU B N 1
ATOM 4237 C CA . LEU B 1 94 ? 11.984 69.625 31.906 1 55.72 94 LEU B CA 1
ATOM 4238 C C . LEU B 1 94 ? 12.359 68.375 31.125 1 55.72 94 LEU B C 1
ATOM 4240 O O . LEU B 1 94 ? 12.305 68.375 29.891 1 55.72 94 LEU B O 1
ATOM 4244 N N . GLN B 1 95 ? 13.195 67.5 31.641 1 56.91 95 GLN B N 1
ATOM 4245 C CA . GLN B 1 95 ? 13.648 66.25 31.016 1 56.91 95 GLN B CA 1
ATOM 4246 C C . GLN B 1 95 ? 12.742 65.062 31.391 1 56.91 95 GLN B C 1
ATOM 4248 O O . GLN B 1 95 ? 12.477 64.875 32.562 1 56.91 95 GLN B O 1
ATOM 4253 N N . PHE B 1 96 ? 11.883 64.688 30.453 1 60.03 96 PHE B N 1
ATOM 4254 C CA . PHE B 1 96 ? 11.156 63.469 30.641 1 60.03 96 PHE B CA 1
ATOM 4255 C C . PHE B 1 96 ? 11.977 62.281 30.125 1 60.03 96 PHE B C 1
ATOM 4257 O O . PHE B 1 96 ? 12.414 62.281 28.969 1 60.03 96 PHE B O 1
ATOM 4264 N N . GLU B 1 97 ? 12.586 61.5 31 1 60.88 97 GLU B N 1
ATOM 4265 C CA . GLU B 1 97 ? 13.352 60.344 30.609 1 60.88 97 GLU B CA 1
ATOM 4266 C C . GLU B 1 97 ? 12.539 59.062 30.781 1 60.88 97 GLU B C 1
ATOM 4268 O O . GLU B 1 97 ? 11.93 58.844 31.828 1 60.88 97 GLU B O 1
ATOM 4273 N N . GLY B 1 98 ? 12.375 58.344 29.688 1 63.41 98 GLY B N 1
ATOM 4274 C CA . GLY B 1 98 ? 11.758 57.031 29.812 1 63.41 98 GLY B CA 1
ATOM 4275 C C . GLY B 1 98 ? 12.57 56.062 30.656 1 63.41 98 GLY B C 1
ATOM 4276 O O . GLY B 1 98 ? 13.688 56.375 31.062 1 63.41 98 GLY B O 1
ATOM 4277 N N . ARG B 1 99 ? 11.961 55.062 31.203 1 72.75 99 ARG B N 1
ATOM 4278 C CA . ARG B 1 99 ? 12.656 54.094 32.031 1 72.75 99 ARG B CA 1
ATOM 4279 C C . ARG B 1 99 ? 13.344 53.031 31.172 1 72.75 99 ARG B C 1
ATOM 4281 O O . ARG B 1 99 ? 12.844 52.688 30.094 1 72.75 99 ARG B O 1
ATOM 4288 N N . HIS B 1 100 ? 14.422 52.625 31.703 1 76.12 100 HIS B N 1
ATOM 4289 C CA . HIS B 1 100 ? 15.227 51.594 31.031 1 76.12 100 HIS B CA 1
ATOM 4290 C C . HIS B 1 100 ? 14.539 50.25 31.062 1 76.12 100 HIS B C 1
ATOM 4292 O O . HIS B 1 100 ? 14.555 49.5 30.062 1 76.12 100 HIS B O 1
ATOM 4298 N N . MET B 1 101 ? 13.906 50 32.25 1 80.25 101 MET B N 1
ATOM 4299 C CA . MET B 1 101 ? 13.305 48.688 32.438 1 80.25 101 MET B CA 1
ATOM 4300 C C . MET B 1 101 ? 11.789 48.75 32.25 1 80.25 101 MET B C 1
ATOM 4302 O O . MET B 1 101 ? 11.125 49.594 32.812 1 80.25 101 MET B O 1
ATOM 4306 N N . LYS B 1 102 ? 11.281 47.969 31.344 1 80.44 102 LYS B N 1
ATOM 4307 C CA . LYS B 1 102 ? 9.844 47.812 31.156 1 80.44 102 LYS B CA 1
ATOM 4308 C C . LYS B 1 102 ? 9.43 46.344 31.266 1 80.44 102 LYS B C 1
ATOM 4310 O O . LYS B 1 102 ? 10.055 45.469 30.672 1 80.44 102 LYS B O 1
ATOM 4315 N N . TYR B 1 103 ? 8.586 46.031 32.188 1 85.19 103 TYR B N 1
ATOM 4316 C CA . TYR B 1 103 ? 8.07 44.688 32.344 1 85.19 103 TYR B CA 1
ATOM 4317 C C . TYR B 1 103 ? 6.559 44.719 32.562 1 85.19 103 TYR B C 1
ATOM 4319 O O . TYR B 1 103 ? 6 45.719 33 1 85.19 103 TYR B O 1
ATOM 4327 N N . GLY B 1 104 ? 5.918 43.75 32.156 1 87.06 104 GLY B N 1
ATOM 4328 C CA . GLY B 1 104 ? 4.477 43.656 32.344 1 87.06 104 GLY B CA 1
ATOM 4329 C C . GLY B 1 104 ? 3.891 42.312 31.969 1 87.06 104 GLY B C 1
ATOM 4330 O O . GLY B 1 104 ? 4.602 41.438 31.453 1 87.06 104 GLY B O 1
ATOM 4331 N N . ALA B 1 105 ? 2.65 42.094 32.438 1 89.56 105 ALA B N 1
ATOM 4332 C CA . ALA B 1 105 ? 1.839 40.906 32.125 1 89.56 105 ALA B CA 1
ATOM 4333 C C . ALA B 1 105 ? 0.529 41.312 31.453 1 89.56 105 ALA B C 1
ATOM 4335 O O . ALA B 1 105 ? 0.051 42.438 31.625 1 89.56 105 ALA B O 1
ATOM 4336 N N . SER B 1 106 ? 0.167 40.469 30.562 1 91.31 106 SER B N 1
ATOM 4337 C CA . SER B 1 106 ? -1.066 40.812 29.844 1 91.31 106 SER B CA 1
ATOM 4338 C C . SER B 1 106 ? -1.94 39.562 29.656 1 91.31 106 SER B C 1
ATOM 4340 O O . SER B 1 106 ? -1.439 38.438 29.656 1 91.31 106 SER B O 1
ATOM 4342 N N . VAL B 1 107 ? -3.221 39.75 29.656 1 92.44 107 VAL B N 1
ATOM 4343 C CA . VAL B 1 107 ? -4.227 38.75 29.328 1 92.44 107 VAL B CA 1
ATOM 4344 C C . VAL B 1 107 ? -5.102 39.25 28.188 1 92.44 107 VAL B C 1
ATOM 4346 O O . VAL B 1 107 ? -5.473 40.438 28.141 1 92.44 107 VAL B O 1
ATOM 4349 N N . SER B 1 108 ? -5.293 38.375 27.219 1 93.06 108 SER B N 1
ATOM 4350 C CA . SER B 1 108 ? -6.066 38.781 26.047 1 93.06 108 SER B CA 1
ATOM 4351 C C . SER B 1 108 ? -7.191 37.781 25.75 1 93.06 108 SER B C 1
ATOM 4353 O O . SER B 1 108 ? -6.977 36.594 25.75 1 93.06 108 SER B O 1
ATOM 4355 N N . LEU B 1 109 ? -8.398 38.312 25.609 1 94.12 109 LEU B N 1
ATOM 4356 C CA . LEU B 1 109 ? -9.57 37.562 25.172 1 94.12 109 LEU B CA 1
ATOM 4357 C C . LEU B 1 109 ? -10.047 38.031 23.812 1 94.12 109 LEU B C 1
ATOM 4359 O O . LEU B 1 109 ? -10.312 39.219 23.625 1 94.12 109 LEU B O 1
ATOM 4363 N N . ALA B 1 110 ? -10.055 37.125 22.844 1 93.56 110 ALA B N 1
ATOM 4364 C CA . ALA B 1 110 ? -10.461 37.5 21.484 1 93.56 110 ALA B CA 1
ATOM 4365 C C . ALA B 1 110 ? -11.539 36.562 20.969 1 93.56 110 ALA B C 1
ATOM 4367 O O . ALA B 1 110 ? -11.477 35.344 21.188 1 93.56 110 ALA B O 1
ATOM 4368 N N . GLN B 1 111 ? -12.555 37.125 20.328 1 93.69 111 GLN B N 1
ATOM 4369 C CA . GLN B 1 111 ? -13.664 36.375 19.766 1 93.69 111 GLN B CA 1
ATOM 4370 C C . GLN B 1 111 ? -13.938 36.75 18.312 1 93.69 111 GLN B C 1
ATOM 4372 O O . GLN B 1 111 ? -14.203 37.938 18.031 1 93.69 111 GLN B O 1
ATOM 4377 N N . PRO B 1 112 ? -13.828 35.75 17.453 1 92.19 112 PRO B N 1
ATOM 4378 C CA . PRO B 1 112 ? -14.227 36.062 16.078 1 92.19 112 PRO B CA 1
ATOM 4379 C C . PRO B 1 112 ? -15.742 36.156 15.914 1 92.19 112 PRO B C 1
ATOM 4381 O O . PRO B 1 112 ? -16.469 35.25 16.359 1 92.19 112 PRO B O 1
ATOM 4384 N N . LEU B 1 113 ? -16.234 37.281 15.352 1 93.06 113 LEU B N 1
ATOM 4385 C CA . LEU B 1 113 ? -17.656 37.469 15.148 1 93.06 113 LEU B CA 1
ATOM 4386 C C . LEU B 1 113 ? -18.062 37.156 13.711 1 93.06 113 LEU B C 1
ATOM 4388 O O . LEU B 1 113 ? -19.125 36.562 13.477 1 93.06 113 LEU B O 1
ATOM 4392 N N . TYR B 1 114 ? -17.219 37.594 12.828 1 94.06 114 TYR B N 1
ATOM 4393 C CA . TYR B 1 114 ? -17.438 37.312 11.414 1 94.06 114 TYR B CA 1
ATOM 4394 C C . TYR B 1 114 ? -16.125 37.031 10.703 1 94.06 114 TYR B C 1
ATOM 4396 O O . TYR B 1 114 ? -15.234 37.875 10.656 1 94.06 114 TYR B O 1
ATOM 4404 N N . THR B 1 115 ? -16.031 35.812 10.117 1 94.19 115 THR B N 1
ATOM 4405 C CA . THR B 1 115 ? -14.805 35.406 9.453 1 94.19 115 THR B CA 1
ATOM 4406 C C . THR B 1 115 ? -15.086 35 8.008 1 94.19 115 THR B C 1
ATOM 4408 O O . THR B 1 115 ? -14.477 34.062 7.488 1 94.19 115 THR B O 1
ATOM 4411 N N . GLY B 1 116 ? -16.078 35.594 7.391 1 93.69 116 GLY B N 1
ATOM 4412 C CA . GLY B 1 116 ? -16.406 35.281 6.008 1 93.69 116 GLY B CA 1
ATOM 4413 C C . GLY B 1 116 ? -16.844 33.844 5.797 1 93.69 116 GLY B C 1
ATOM 4414 O O . GLY B 1 116 ? -16.719 33.312 4.695 1 93.69 116 GLY B O 1
ATOM 4415 N N . GLY B 1 117 ? -17.172 33.094 6.879 1 95 117 GLY B N 1
ATOM 4416 C CA . GLY B 1 117 ? -17.625 31.719 6.793 1 95 117 GLY B CA 1
ATOM 4417 C C . GLY B 1 117 ? -16.5 30.719 7.027 1 95 117 GLY B C 1
ATOM 4418 O O . GLY B 1 117 ? -16.703 29.516 6.879 1 95 117 GLY B O 1
ATOM 4419 N N . ARG B 1 118 ? -15.289 31.172 7.328 1 96 118 ARG B N 1
ATOM 4420 C CA . ARG B 1 118 ? -14.125 30.297 7.523 1 96 118 ARG B CA 1
ATOM 4421 C C . ARG B 1 118 ? -14.398 29.25 8.594 1 96 118 ARG B C 1
ATOM 4423 O O . ARG B 1 118 ? -14.172 28.062 8.367 1 96 118 ARG B O 1
ATOM 4430 N N . ILE B 1 119 ? -14.945 29.703 9.75 1 95.88 119 ILE B N 1
ATOM 4431 C CA . ILE B 1 119 ? -15.172 28.781 10.867 1 95.88 119 ILE B CA 1
ATOM 4432 C C . ILE B 1 119 ? -16.312 27.828 10.531 1 95.88 119 ILE B C 1
ATOM 4434 O O . ILE B 1 119 ? -16.188 26.609 10.711 1 95.88 119 ILE B O 1
ATOM 4438 N N . ARG B 1 120 ? -17.422 28.344 9.977 1 96.19 120 ARG B N 1
ATOM 4439 C CA . ARG B 1 120 ? -18.578 27.531 9.609 1 96.19 120 ARG B CA 1
ATOM 4440 C C . ARG B 1 120 ? -18.203 26.469 8.594 1 96.19 120 ARG B C 1
ATOM 4442 O O . ARG B 1 120 ? -18.5 25.281 8.781 1 96.19 120 ARG B O 1
ATOM 4449 N N . GLU B 1 121 ? -17.469 26.938 7.57 1 97.12 121 GLU B N 1
ATOM 4450 C CA . GLU B 1 121 ? -17.094 26 6.52 1 97.12 121 GLU B CA 1
ATOM 4451 C C . GLU B 1 121 ? -16.016 25.031 7.004 1 97.12 121 GLU B C 1
ATOM 4453 O O . GLU B 1 121 ? -15.945 23.891 6.555 1 97.12 121 GLU B O 1
ATOM 4458 N N . GLY B 1 122 ? -15.133 25.484 7.914 1 97.31 122 GLY B N 1
ATOM 4459 C CA . GLY B 1 122 ? -14.18 24.578 8.547 1 97.31 122 GLY B CA 1
ATOM 4460 C C . GLY B 1 122 ? -14.852 23.453 9.305 1 97.31 122 GLY B C 1
ATOM 4461 O O . GLY B 1 122 ? -14.43 22.297 9.211 1 97.31 122 GLY B O 1
ATOM 4462 N N . VAL B 1 123 ? -15.914 23.75 10.047 1 97.38 123 VAL B N 1
ATOM 4463 C CA . VAL B 1 123 ? -16.672 22.766 10.805 1 97.38 123 VAL B CA 1
ATOM 4464 C C . VAL B 1 123 ? -17.391 21.828 9.844 1 97.38 123 VAL B C 1
ATOM 4466 O O . VAL B 1 123 ? -17.375 20.594 10.031 1 97.38 123 VAL B O 1
ATOM 4469 N N . LYS B 1 124 ? -18.016 22.406 8.844 1 97.81 124 LYS B N 1
ATOM 4470 C CA . LYS B 1 124 ? -18.719 21.578 7.855 1 97.81 124 LYS B CA 1
ATOM 4471 C C . LYS B 1 124 ? -17.75 20.609 7.176 1 97.81 124 LYS B C 1
ATOM 4473 O O . LYS B 1 124 ? -18.094 19.453 6.926 1 97.81 124 LYS B O 1
ATOM 4478 N N . LYS B 1 125 ? -16.562 21.062 6.801 1 97.88 125 LYS B N 1
ATOM 4479 C CA . LYS B 1 125 ? -15.547 20.203 6.203 1 97.88 125 LYS B CA 1
ATOM 4480 C C . LYS B 1 125 ? -15.172 19.062 7.145 1 97.88 125 LYS B C 1
ATOM 4482 O O . LYS B 1 125 ? -15.07 17.906 6.723 1 97.88 125 LYS B O 1
ATOM 4487 N N . ALA B 1 126 ? -14.945 19.391 8.43 1 97.75 126 ALA B N 1
ATOM 4488 C CA . ALA B 1 126 ? -14.594 18.375 9.414 1 97.75 126 ALA B CA 1
ATOM 4489 C C . ALA B 1 126 ? -15.711 17.344 9.57 1 97.75 126 ALA B C 1
ATOM 4491 O O . ALA B 1 126 ? -15.445 16.156 9.734 1 97.75 126 ALA B O 1
ATOM 4492 N N . GLU B 1 127 ? -16.969 17.828 9.57 1 98.12 127 GLU B N 1
ATOM 4493 C CA . GLU B 1 127 ? -18.125 16.922 9.648 1 98.12 127 GLU B CA 1
ATOM 4494 C C . GLU B 1 127 ? -18.156 15.977 8.445 1 98.12 127 GLU B C 1
ATOM 4496 O O . GLU B 1 127 ? -18.406 14.781 8.602 1 98.12 127 GLU B O 1
ATOM 4501 N N . ALA B 1 128 ? -17.906 16.516 7.281 1 98.19 128 ALA B N 1
ATOM 4502 C CA . ALA B 1 128 ? -17.875 15.688 6.074 1 98.19 128 ALA B CA 1
ATOM 4503 C C . ALA B 1 128 ? -16.719 14.68 6.145 1 98.19 128 ALA B C 1
ATOM 4505 O O . ALA B 1 128 ? -16.859 13.539 5.699 1 98.19 128 ALA B O 1
ATOM 4506 N N . GLU B 1 129 ? -15.625 15.078 6.68 1 97.88 129 GLU B N 1
ATOM 4507 C CA . GLU B 1 129 ? -14.484 14.18 6.844 1 97.88 129 GLU B CA 1
ATOM 4508 C C . GLU B 1 129 ? -14.797 13.062 7.832 1 97.88 129 GLU B C 1
ATOM 4510 O O . GLU B 1 129 ? -14.336 11.93 7.664 1 97.88 129 GLU B O 1
ATOM 4515 N N . SER B 1 130 ? -15.586 13.398 8.883 1 97.75 130 SER B N 1
ATOM 4516 C CA . SER B 1 130 ? -16.016 12.375 9.828 1 97.75 130 SER B CA 1
ATOM 4517 C C . SER B 1 130 ? -16.938 11.359 9.164 1 97.75 130 SER B C 1
ATOM 4519 O O . SER B 1 130 ? -16.797 10.156 9.383 1 97.75 130 SER B O 1
ATOM 4521 N N . ARG B 1 131 ? -17.844 11.859 8.336 1 97.56 131 ARG B N 1
ATOM 4522 C CA . ARG B 1 131 ? -18.703 10.953 7.59 1 97.56 131 ARG B CA 1
ATOM 4523 C C . ARG B 1 131 ? -17.906 10.078 6.641 1 97.56 131 ARG B C 1
ATOM 4525 O O . ARG B 1 131 ? -18.188 8.891 6.492 1 97.56 131 ARG B O 1
ATOM 4532 N N . LEU B 1 132 ? -16.922 10.664 6 1 97.62 132 LEU B N 1
ATOM 4533 C CA . LEU B 1 132 ? -16.047 9.922 5.113 1 97.62 132 LEU B CA 1
ATOM 4534 C C . LEU B 1 132 ? -15.352 8.781 5.859 1 97.62 132 LEU B C 1
ATOM 4536 O O . LEU B 1 132 ? -15.273 7.66 5.352 1 97.62 132 LEU B O 1
ATOM 4540 N N . ALA B 1 133 ? -14.852 9.062 7.086 1 97.62 133 ALA B N 1
ATOM 4541 C CA . ALA B 1 133 ? -14.188 8.047 7.898 1 97.62 133 ALA B CA 1
ATOM 4542 C C . ALA B 1 133 ? -15.148 6.914 8.25 1 97.62 133 ALA B C 1
ATOM 4544 O O . ALA B 1 133 ? -14.766 5.742 8.242 1 97.62 133 ALA B O 1
ATOM 4545 N N . LEU B 1 134 ? -16.406 7.285 8.547 1 97 134 LEU B N 1
ATOM 4546 C CA . LEU B 1 134 ? -17.422 6.293 8.859 1 97 134 LEU B CA 1
ATOM 4547 C C . LEU B 1 134 ? -17.688 5.383 7.664 1 97 134 LEU B C 1
ATOM 4549 O O . LEU B 1 134 ? -17.688 4.156 7.801 1 97 134 LEU B O 1
ATOM 4553 N N . ASN B 1 135 ? -17.875 5.973 6.496 1 96.38 135 ASN B N 1
ATOM 4554 C CA . ASN B 1 135 ? -18.125 5.195 5.289 1 96.38 135 ASN B CA 1
ATOM 4555 C C . ASN B 1 135 ? -16.906 4.367 4.887 1 96.38 135 ASN B C 1
ATOM 4557 O O . ASN B 1 135 ? -17.047 3.268 4.352 1 96.38 135 ASN B O 1
ATOM 4561 N N . GLN B 1 136 ? -15.766 4.852 5.133 1 96.81 136 GLN B N 1
ATOM 4562 C CA . GLN B 1 136 ? -14.547 4.09 4.879 1 96.81 136 GLN B CA 1
ATOM 4563 C C . GLN B 1 136 ? -14.484 2.842 5.754 1 96.81 136 GLN B C 1
ATOM 4565 O O . GLN B 1 136 ? -14.055 1.781 5.297 1 96.81 136 GLN B O 1
ATOM 4570 N N . SER B 1 137 ? -14.875 2.998 7.012 1 96.69 137 SER B N 1
ATOM 4571 C CA . SER B 1 137 ? -14.914 1.854 7.918 1 96.69 137 SER B CA 1
ATOM 4572 C C . SER B 1 137 ? -15.875 0.783 7.414 1 96.69 137 SER B C 1
ATOM 4574 O O . SER B 1 137 ? -15.57 -0.411 7.484 1 96.69 137 SER B O 1
ATOM 4576 N N . GLU B 1 138 ? -16.953 1.228 6.863 1 94.75 138 GLU B N 1
ATOM 4577 C CA . GLU B 1 138 ? -17.922 0.284 6.316 1 94.75 138 GLU B CA 1
ATOM 4578 C C . GLU B 1 138 ? -17.359 -0.447 5.102 1 94.75 138 GLU B C 1
ATOM 4580 O O . GLU B 1 138 ? -17.609 -1.643 4.922 1 94.75 138 GLU B O 1
ATOM 4585 N N . MET B 1 139 ? -16.672 0.249 4.281 1 94.81 139 MET B N 1
ATOM 4586 C CA . MET B 1 139 ? -16.031 -0.361 3.119 1 94.81 139 MET B CA 1
ATOM 4587 C C . MET B 1 139 ? -15.016 -1.403 3.549 1 94.81 139 MET B C 1
ATOM 4589 O O . MET B 1 139 ? -14.977 -2.508 3.004 1 94.81 139 MET B O 1
ATOM 4593 N N . ILE B 1 140 ? -14.203 -1.018 4.566 1 95.69 140 ILE B N 1
ATOM 4594 C CA . ILE B 1 140 ? -13.172 -1.918 5.066 1 95.69 140 ILE B CA 1
ATOM 4595 C C . ILE B 1 140 ? -13.82 -3.16 5.672 1 95.69 140 ILE B C 1
ATOM 4597 O O . ILE B 1 140 ? -13.344 -4.281 5.461 1 95.69 140 ILE B O 1
ATOM 4601 N N . LYS B 1 141 ? -14.891 -2.953 6.367 1 95.25 141 LYS B N 1
ATOM 4602 C CA . LYS B 1 141 ? -15.625 -4.07 6.949 1 95.25 141 LYS B CA 1
ATOM 4603 C C . LYS B 1 141 ? -16.109 -5.035 5.871 1 95.25 141 LYS B C 1
ATOM 4605 O O . LYS B 1 141 ? -15.961 -6.254 6.012 1 95.25 141 LYS B O 1
ATOM 4610 N N . SER B 1 142 ? -16.656 -4.5 4.801 1 93.38 142 SER B N 1
ATOM 4611 C CA . SER B 1 142 ? -17.125 -5.312 3.68 1 93.38 142 SER B CA 1
ATOM 4612 C C . SER B 1 142 ? -15.977 -6.07 3.029 1 93.38 142 SER B C 1
ATOM 4614 O O . SER B 1 142 ? -16.109 -7.25 2.699 1 93.38 142 SER B O 1
ATOM 4616 N N . ASP B 1 143 ? -14.883 -5.438 2.871 1 94.62 143 ASP B N 1
ATOM 4617 C CA . ASP B 1 143 ? -13.711 -6.055 2.25 1 94.62 143 ASP B CA 1
ATOM 4618 C C . ASP B 1 143 ? -13.172 -7.195 3.111 1 94.62 143 ASP B C 1
ATOM 4620 O O . ASP B 1 143 ? -12.836 -8.266 2.598 1 94.62 143 ASP B O 1
ATOM 4624 N N . ILE B 1 144 ? -13.125 -6.93 4.418 1 95.88 144 ILE B N 1
ATOM 4625 C CA . ILE B 1 144 ? -12.609 -7.938 5.336 1 95.88 144 ILE B CA 1
ATOM 4626 C C . ILE B 1 144 ? -13.555 -9.141 5.359 1 95.88 144 ILE B C 1
ATOM 4628 O O . ILE B 1 144 ? -13.102 -10.289 5.379 1 95.88 144 ILE B O 1
ATOM 4632 N N . SER B 1 145 ? -14.844 -8.891 5.32 1 95.31 145 SER B N 1
ATOM 4633 C CA . SER B 1 145 ? -15.812 -9.969 5.293 1 95.31 145 SER B CA 1
ATOM 4634 C C . SER B 1 145 ? -15.656 -10.828 4.043 1 95.31 145 SER B C 1
ATOM 4636 O O . SER B 1 145 ? -15.664 -12.062 4.121 1 95.31 145 SER B O 1
ATOM 4638 N N . TYR B 1 146 ? -15.508 -10.25 2.93 1 95.69 146 TYR B N 1
ATOM 4639 C CA . TYR B 1 146 ? -15.297 -10.969 1.679 1 95.69 146 TYR B CA 1
ATOM 4640 C C . TYR B 1 146 ? -14.008 -11.789 1.727 1 95.69 146 TYR B C 1
ATOM 4642 O O . TYR B 1 146 ? -13.992 -12.953 1.323 1 95.69 146 TYR B O 1
ATOM 4650 N N . GLU B 1 147 ? -12.953 -11.156 2.197 1 96.06 147 GLU B N 1
ATOM 4651 C CA . GLU B 1 147 ? -11.664 -11.836 2.273 1 96.06 147 GLU B CA 1
ATOM 4652 C C . GLU B 1 147 ? -11.734 -13.047 3.205 1 96.06 147 GLU B C 1
ATOM 4654 O O . GLU B 1 147 ? -11.109 -14.07 2.943 1 96.06 147 GLU B O 1
ATOM 4659 N N . ALA B 1 148 ? -12.453 -12.859 4.277 1 95.69 148 ALA B N 1
ATOM 4660 C CA . ALA B 1 148 ? -12.648 -13.984 5.191 1 95.69 148 ALA B CA 1
ATOM 4661 C C . ALA B 1 148 ? -13.359 -15.141 4.488 1 95.69 148 ALA B C 1
ATOM 4663 O O . ALA B 1 148 ? -12.953 -16.297 4.621 1 95.69 148 ALA B O 1
ATOM 4664 N N . ASP B 1 149 ? -14.383 -14.836 3.678 1 95 149 ASP B N 1
ATOM 4665 C CA . ASP B 1 149 ? -15.094 -15.852 2.914 1 95 149 ASP B CA 1
ATOM 4666 C C . ASP B 1 149 ? -14.148 -16.562 1.942 1 95 149 ASP B C 1
ATOM 4668 O O . ASP B 1 149 ? -14.156 -17.797 1.85 1 95 149 ASP B O 1
ATOM 4672 N N . LEU B 1 150 ? -13.391 -15.773 1.264 1 96.19 150 LEU B N 1
ATOM 4673 C CA . LEU B 1 150 ? -12.469 -16.297 0.266 1 96.19 150 LEU B CA 1
ATOM 4674 C C . LEU B 1 150 ? -11.461 -17.25 0.904 1 96.19 150 LEU B C 1
ATOM 4676 O O . LEU B 1 150 ? -11.266 -18.375 0.418 1 96.19 150 LEU B O 1
ATOM 4680 N N . ARG B 1 151 ? -10.836 -16.812 1.97 1 96 151 ARG B N 1
ATOM 4681 C CA . ARG B 1 151 ? -9.82 -17.641 2.627 1 96 151 ARG B CA 1
ATOM 4682 C C . ARG B 1 151 ? -10.438 -18.891 3.246 1 96 151 ARG B C 1
ATOM 4684 O O . ARG B 1 151 ? -9.836 -19.953 3.209 1 96 151 ARG B O 1
ATOM 4691 N N . TYR B 1 152 ? -11.664 -18.812 3.812 1 96.06 152 TYR B N 1
ATOM 4692 C CA . TYR B 1 152 ? -12.344 -19.938 4.43 1 96.06 152 TYR B CA 1
ATOM 4693 C C . TYR B 1 152 ? -12.672 -21.016 3.393 1 96.06 152 TYR B C 1
ATOM 4695 O O . TYR B 1 152 ? -12.25 -22.172 3.529 1 96.06 152 TYR B O 1
ATOM 4703 N N . TRP B 1 153 ? -13.375 -20.578 2.322 1 96.19 153 TRP B N 1
ATOM 4704 C CA . TRP B 1 153 ? -13.789 -21.547 1.314 1 96.19 153 TRP B CA 1
ATOM 4705 C C . TRP B 1 153 ? -12.586 -22.109 0.565 1 96.19 153 TRP B C 1
ATOM 4707 O O . TRP B 1 153 ? -12.578 -23.281 0.167 1 96.19 153 TRP B O 1
ATOM 4717 N N . SER B 1 154 ? -11.562 -21.312 0.397 1 96.94 154 SER B N 1
ATOM 4718 C CA . SER B 1 154 ? -10.336 -21.812 -0.21 1 96.94 154 SER B CA 1
ATOM 4719 C C . SER B 1 154 ? -9.711 -22.906 0.644 1 96.94 154 SER B C 1
ATOM 4721 O O . SER B 1 154 ? -9.258 -23.922 0.12 1 96.94 154 SER B O 1
ATOM 4723 N N . THR B 1 155 ? -9.727 -22.688 1.95 1 96.75 155 THR B N 1
ATOM 4724 C CA . THR B 1 155 ? -9.172 -23.688 2.854 1 96.75 155 THR B CA 1
ATOM 4725 C C . THR B 1 155 ? -9.992 -24.969 2.809 1 96.75 155 THR B C 1
ATOM 4727 O O . THR B 1 155 ? -9.438 -26.062 2.725 1 96.75 155 THR B O 1
ATOM 4730 N N . VAL B 1 156 ? -11.297 -24.859 2.816 1 96.81 156 VAL B N 1
ATOM 4731 C CA . VAL B 1 156 ? -12.18 -26.016 2.75 1 96.81 156 VAL B CA 1
ATOM 4732 C C . VAL B 1 156 ? -11.945 -26.766 1.442 1 96.81 156 VAL B C 1
ATOM 4734 O O . VAL B 1 156 ? -11.805 -27.984 1.44 1 96.81 156 VAL B O 1
ATOM 4737 N N . ALA B 1 157 ? -11.844 -25.984 0.367 1 97.38 157 ALA B N 1
ATOM 4738 C CA . ALA B 1 157 ? -11.648 -26.594 -0.949 1 97.38 157 ALA B CA 1
ATOM 4739 C C . ALA B 1 157 ? -10.305 -27.312 -1.03 1 97.38 157 ALA B C 1
ATOM 4741 O O . ALA B 1 157 ? -10.219 -28.422 -1.567 1 97.38 157 ALA B O 1
ATOM 4742 N N . ARG B 1 158 ? -9.281 -26.703 -0.522 1 97.31 158 ARG B N 1
ATOM 4743 C CA . ARG B 1 158 ? -7.957 -27.312 -0.568 1 97.31 158 ARG B CA 1
ATOM 4744 C C . ARG B 1 158 ? -7.914 -28.594 0.267 1 97.31 158 ARG B C 1
ATOM 4746 O O . ARG B 1 158 ? -7.242 -29.562 -0.102 1 97.31 158 ARG B O 1
ATOM 4753 N N . ASN B 1 159 ? -8.578 -28.578 1.364 1 96.75 159 ASN B N 1
ATOM 4754 C CA . ASN B 1 159 ? -8.688 -29.797 2.164 1 96.75 159 ASN B CA 1
ATOM 4755 C C . ASN B 1 159 ? -9.406 -30.906 1.405 1 96.75 159 ASN B C 1
ATOM 4757 O O . ASN B 1 159 ? -8.984 -32.062 1.438 1 96.75 159 ASN B O 1
ATOM 4761 N N . GLU B 1 160 ? -10.492 -30.547 0.754 1 96.88 160 GLU B N 1
ATOM 4762 C CA . GLU B 1 160 ? -11.219 -31.516 -0.061 1 96.88 160 GLU B CA 1
ATOM 4763 C C . GLU B 1 160 ? -10.344 -32.062 -1.183 1 96.88 160 GLU B C 1
ATOM 4765 O O . GLU B 1 160 ? -10.406 -33.25 -1.504 1 96.88 160 GLU B O 1
ATOM 4770 N N . MET B 1 161 ? -9.531 -31.234 -1.724 1 97.31 161 MET B N 1
ATOM 4771 C CA . MET B 1 161 ? -8.641 -31.641 -2.807 1 97.31 161 MET B CA 1
ATOM 4772 C C . MET B 1 161 ? -7.598 -32.625 -2.307 1 97.31 161 MET B C 1
ATOM 4774 O O . MET B 1 161 ? -7.184 -33.531 -3.043 1 97.31 161 MET B O 1
ATOM 4778 N N . VAL B 1 162 ? -7.172 -32.469 -1.081 1 96.81 162 VAL B N 1
ATOM 4779 C CA . VAL B 1 162 ? -6.254 -33.438 -0.49 1 96.81 162 VAL B CA 1
ATOM 4780 C C . VAL B 1 162 ? -6.926 -34.812 -0.417 1 96.81 162 VAL B C 1
ATOM 4782 O O . VAL B 1 162 ? -6.328 -35.812 -0.782 1 96.81 162 VAL B O 1
ATOM 4785 N N . LYS B 1 163 ? -8.141 -34.844 -0.058 1 96.44 163 LYS B N 1
ATOM 4786 C CA . LYS B 1 163 ? -8.883 -36.094 0.051 1 96.44 163 LYS B CA 1
ATOM 4787 C C . LYS B 1 163 ? -9.047 -36.75 -1.315 1 96.44 163 LYS B C 1
ATOM 4789 O O . LYS B 1 163 ? -8.859 -37.969 -1.453 1 96.44 163 LYS B O 1
ATOM 4794 N N . VAL B 1 164 ? -9.344 -35.875 -2.26 1 95.69 164 VAL B N 1
ATOM 4795 C CA . VAL B 1 164 ? -9.531 -36.375 -3.617 1 95.69 164 VAL B CA 1
ATOM 4796 C C . VAL B 1 164 ? -8.227 -36.969 -4.137 1 95.69 164 VAL B C 1
ATOM 4798 O O . VAL B 1 164 ? -8.203 -38.062 -4.668 1 95.69 164 VAL B O 1
ATOM 4801 N N . THR B 1 165 ? -7.16 -36.25 -3.967 1 96.06 165 THR B N 1
ATOM 4802 C CA . THR B 1 165 ? -5.867 -36.688 -4.484 1 96.06 165 THR B CA 1
ATOM 4803 C C . THR B 1 165 ? -5.355 -37.906 -3.703 1 96.06 165 THR B C 1
ATOM 4805 O O . THR B 1 165 ? -4.707 -38.781 -4.27 1 96.06 165 THR B O 1
ATOM 4808 N N . ARG B 1 166 ? -5.633 -37.938 -2.459 1 96.38 166 ARG B N 1
ATOM 4809 C CA . ARG B 1 166 ? -5.254 -39.094 -1.647 1 96.38 166 ARG B CA 1
ATOM 4810 C C . ARG B 1 166 ? -5.973 -40.344 -2.111 1 96.38 166 ARG B C 1
ATOM 4812 O O . ARG B 1 166 ? -5.363 -41.406 -2.234 1 96.38 166 ARG B O 1
ATOM 4819 N N . ARG B 1 167 ? -7.23 -40.219 -2.387 1 94.81 167 ARG B N 1
ATOM 4820 C CA . ARG B 1 167 ? -8 -41.344 -2.912 1 94.81 167 ARG B CA 1
ATOM 4821 C C . ARG B 1 167 ? -7.465 -41.781 -4.266 1 94.81 167 ARG B C 1
ATOM 4823 O O . ARG B 1 167 ? -7.352 -43 -4.531 1 94.81 167 ARG B O 1
ATOM 4830 N N . PHE B 1 168 ? -7.145 -40.875 -5.121 1 94.69 168 PHE B N 1
ATOM 4831 C CA . PHE B 1 168 ? -6.598 -41.156 -6.438 1 94.69 168 PHE B CA 1
ATOM 4832 C C . PHE B 1 168 ? -5.266 -41.906 -6.32 1 94.69 168 PHE B C 1
ATOM 4834 O O . PHE B 1 168 ? -5.043 -42.906 -6.984 1 94.69 168 PHE B O 1
ATOM 4841 N N . THR B 1 169 ? -4.438 -41.406 -5.43 1 94.94 169 THR B N 1
ATOM 4842 C CA . THR B 1 169 ? -3.141 -42.062 -5.219 1 94.94 169 THR B CA 1
ATOM 4843 C C . THR B 1 169 ? -3.316 -43.469 -4.715 1 94.94 169 THR B C 1
ATOM 4845 O O . THR B 1 169 ? -2.619 -44.406 -5.164 1 94.94 169 THR B O 1
ATOM 4848 N N . GLY B 1 170 ? -4.238 -43.656 -3.842 1 94.81 170 GLY B N 1
ATOM 4849 C CA . GLY B 1 170 ? -4.535 -44.969 -3.355 1 94.81 170 GLY B CA 1
ATOM 4850 C C . GLY B 1 170 ? -5.02 -45.906 -4.445 1 94.81 170 GLY B C 1
ATOM 4851 O O . GLY B 1 170 ? -4.605 -47.062 -4.504 1 94.81 170 GLY B O 1
ATOM 4852 N N . ALA B 1 171 ? -5.828 -45.406 -5.324 1 93.12 171 ALA B N 1
ATOM 4853 C CA . ALA B 1 171 ? -6.367 -46.188 -6.422 1 93.12 171 ALA B CA 1
ATOM 4854 C C . ALA B 1 171 ? -5.27 -46.594 -7.398 1 93.12 171 ALA B C 1
ATOM 4856 O O . ALA B 1 171 ? -5.207 -47.75 -7.832 1 93.12 171 ALA B O 1
ATOM 4857 N N . VAL B 1 172 ? -4.426 -45.656 -7.73 1 92.75 172 VAL B N 1
ATOM 4858 C CA . VAL B 1 172 ? -3.338 -45.938 -8.664 1 92.75 172 VAL B CA 1
ATOM 4859 C C . VAL B 1 172 ? -2.34 -46.906 -8.031 1 92.75 172 VAL B C 1
ATOM 4861 O O . VAL B 1 172 ? -1.792 -47.781 -8.711 1 92.75 172 VAL B O 1
ATOM 4864 N N . GLU B 1 173 ? -2.09 -46.75 -6.781 1 94.56 173 GLU B N 1
ATOM 4865 C CA . GLU B 1 173 ? -1.204 -47.656 -6.059 1 94.56 173 GLU B CA 1
ATOM 4866 C C . GLU B 1 173 ? -1.735 -49.094 -6.09 1 94.56 173 GLU B C 1
ATOM 4868 O O . GLU B 1 173 ? -0.979 -50.031 -6.324 1 94.56 173 GLU B O 1
ATOM 4873 N N . GLU B 1 174 ? -2.99 -49.281 -5.863 1 93.56 174 GLU B N 1
ATOM 4874 C CA . GLU B 1 174 ? -3.613 -50.594 -5.91 1 93.56 174 GLU B CA 1
ATOM 4875 C C . GLU B 1 174 ? -3.514 -51.188 -7.305 1 93.56 174 GLU B C 1
ATOM 4877 O O . GLU B 1 174 ? -3.217 -52.375 -7.449 1 93.56 174 GLU B O 1
ATOM 4882 N N . LEU B 1 175 ? -3.746 -50.406 -8.273 1 91.38 175 LEU B N 1
ATOM 4883 C CA . LEU B 1 175 ? -3.648 -50.875 -9.648 1 91.38 175 LEU B CA 1
ATOM 4884 C C . LEU B 1 175 ? -2.219 -51.281 -9.984 1 91.38 175 LEU B C 1
ATOM 4886 O O . LEU B 1 175 ? -1.997 -52.312 -10.625 1 91.38 175 LEU B O 1
ATOM 4890 N N . THR B 1 176 ? -1.287 -50.438 -9.539 1 92.06 176 THR B N 1
ATOM 4891 C CA . THR B 1 176 ? 0.121 -50.75 -9.789 1 92.06 176 THR B CA 1
ATOM 4892 C C . THR B 1 176 ? 0.525 -52.062 -9.133 1 92.06 176 THR B C 1
ATOM 4894 O O . THR B 1 176 ? 1.292 -52.844 -9.711 1 92.06 176 THR B O 1
ATOM 4897 N N . LYS B 1 177 ? 0.021 -52.344 -8.008 1 93.44 177 LYS B N 1
ATOM 4898 C CA . LYS B 1 177 ? 0.293 -53.594 -7.312 1 93.44 177 LYS B CA 1
ATOM 4899 C C . LYS B 1 177 ? -0.238 -54.781 -8.109 1 93.44 177 LYS B C 1
ATOM 4901 O O . LYS B 1 177 ? 0.451 -55.812 -8.25 1 93.44 177 LYS B O 1
ATOM 4906 N N . VAL B 1 178 ? -1.407 -54.625 -8.617 1 91 178 VAL B N 1
ATOM 4907 C CA . VAL B 1 178 ? -2.033 -55.688 -9.398 1 91 178 VAL B CA 1
ATOM 4908 C C . VAL B 1 178 ? -1.22 -55.969 -10.664 1 91 178 VAL B C 1
ATOM 4910 O O . VAL B 1 178 ? -0.967 -57.125 -11.023 1 91 178 VAL B O 1
ATOM 4913 N N . ILE B 1 179 ? -0.811 -54.875 -11.289 1 90.31 179 ILE B N 1
ATOM 4914 C CA . ILE B 1 179 ? -0.034 -55 -12.516 1 90.31 179 ILE B CA 1
ATOM 4915 C C . ILE B 1 179 ? 1.311 -55.656 -12.211 1 90.31 179 ILE B C 1
ATOM 4917 O O . ILE B 1 179 ? 1.795 -56.5 -12.984 1 90.31 179 ILE B O 1
ATOM 4921 N N . ARG B 1 180 ? 1.927 -55.312 -11.156 1 91.62 180 ARG B N 1
ATOM 4922 C CA . ARG B 1 180 ? 3.191 -55.906 -10.742 1 91.62 180 ARG B CA 1
ATOM 4923 C C . ARG B 1 180 ? 3.055 -57.438 -10.578 1 91.62 180 ARG B C 1
ATOM 4925 O O . ARG B 1 180 ? 3.912 -58.188 -11.039 1 91.62 180 ARG B O 1
ATOM 4932 N N . GLU B 1 181 ? 1.979 -57.875 -10.008 1 91.12 181 GLU B N 1
ATOM 4933 C CA . GLU B 1 181 ? 1.727 -59.281 -9.82 1 91.12 181 GLU B CA 1
ATOM 4934 C C . GLU B 1 181 ? 1.509 -60 -11.156 1 91.12 181 GLU B C 1
ATOM 4936 O O . GLU B 1 181 ? 1.979 -61.125 -11.352 1 91.12 181 GLU B O 1
ATOM 4941 N N . ARG B 1 182 ? 0.928 -59.344 -12.078 1 89.06 182 ARG B N 1
ATOM 4942 C CA . ARG B 1 182 ? 0.649 -59.938 -13.383 1 89.06 182 ARG B CA 1
ATOM 4943 C C . ARG B 1 182 ? 1.915 -60.031 -14.234 1 89.06 182 ARG B C 1
ATOM 4945 O O . ARG B 1 182 ? 2.066 -60.938 -15.047 1 89.06 182 ARG B O 1
ATOM 4952 N N . VAL B 1 183 ? 2.762 -59.094 -14.047 1 88 183 VAL B N 1
ATOM 4953 C CA . VAL B 1 183 ? 4.031 -59.094 -14.766 1 88 183 VAL B CA 1
ATOM 4954 C C . VAL B 1 183 ? 4.914 -60.219 -14.227 1 88 183 VAL B C 1
ATOM 4956 O O . VAL B 1 183 ? 5.613 -60.906 -14.992 1 88 183 VAL B O 1
ATOM 4959 N N . GLU B 1 184 ? 4.879 -60.438 -12.961 1 89 184 GLU B N 1
ATOM 4960 C CA . GLU B 1 184 ? 5.676 -61.469 -12.328 1 89 184 GLU B CA 1
ATOM 4961 C C . GLU B 1 184 ? 5.301 -62.844 -12.852 1 89 184 GLU B C 1
ATOM 4963 O O . GLU B 1 184 ? 6.16 -63.719 -13 1 89 184 GLU B O 1
ATOM 4968 N N . VAL B 1 185 ? 4.043 -63 -13.219 1 89 185 VAL B N 1
ATOM 4969 C CA . VAL B 1 185 ? 3.6 -64.312 -13.727 1 89 185 VAL B CA 1
ATOM 4970 C C . VAL B 1 185 ? 3.58 -64.25 -15.258 1 89 185 VAL B C 1
ATOM 4972 O O . VAL B 1 185 ? 2.99 -65.125 -15.891 1 89 185 VAL B O 1
ATOM 4975 N N . GLN B 1 186 ? 4.09 -63.188 -15.914 1 86 186 GLN B N 1
ATOM 4976 C CA . GLN B 1 186 ? 4.34 -63.031 -17.344 1 86 186 GLN B CA 1
ATOM 4977 C C . GLN B 1 186 ? 3.033 -62.938 -18.125 1 86 186 GLN B C 1
ATOM 4979 O O . GLN B 1 186 ? 2.941 -63.406 -19.25 1 86 186 GLN B O 1
ATOM 4984 N N . LEU B 1 187 ? 2.08 -62.375 -17.484 1 80.94 187 LEU B N 1
ATOM 4985 C CA . LEU B 1 187 ? 0.793 -62.188 -18.141 1 80.94 187 LEU B CA 1
ATOM 4986 C C . LEU B 1 187 ? 0.734 -60.812 -18.828 1 80.94 187 LEU B C 1
ATOM 4988 O O . LEU B 1 187 ? -0.03 -60.656 -19.781 1 80.94 187 LEU B O 1
ATOM 4992 N N . VAL B 1 188 ? 1.46 -59.906 -18.266 1 80.75 188 VAL B N 1
ATOM 4993 C CA . VAL B 1 188 ? 1.464 -58.531 -18.812 1 80.75 188 VAL B CA 1
ATOM 4994 C C . VAL B 1 188 ? 2.902 -58.094 -19.047 1 80.75 188 VAL B C 1
ATOM 4996 O O . VAL B 1 188 ? 3.84 -58.625 -18.469 1 80.75 188 VAL B O 1
ATOM 4999 N N . ASP B 1 189 ? 3.029 -57.25 -19.969 1 80.31 189 ASP B N 1
ATOM 5000 C CA . ASP B 1 189 ? 4.348 -56.75 -20.359 1 80.31 189 ASP B CA 1
ATOM 5001 C C . ASP B 1 189 ? 4.941 -55.844 -19.266 1 80.31 189 ASP B C 1
ATOM 5003 O O . ASP B 1 189 ? 4.207 -55.156 -18.562 1 80.31 189 ASP B O 1
ATOM 5007 N N . ARG B 1 190 ? 6.199 -55.906 -19.188 1 82.62 190 ARG B N 1
ATOM 5008 C CA . ARG B 1 190 ? 6.93 -55.094 -18.234 1 82.62 190 ARG B CA 1
ATOM 5009 C C . ARG B 1 190 ? 6.723 -53.594 -18.516 1 82.62 190 ARG B C 1
ATOM 5011 O O . ARG B 1 190 ? 6.785 -52.781 -17.594 1 82.62 190 ARG B O 1
ATOM 5018 N N . ASN B 1 191 ? 6.398 -53.344 -19.688 1 75.31 191 ASN B N 1
ATOM 5019 C CA . ASN B 1 191 ? 6.145 -51.969 -20.062 1 75.31 191 ASN B CA 1
ATOM 5020 C C . ASN B 1 191 ? 4.914 -51.406 -19.359 1 75.31 191 ASN B C 1
ATOM 5022 O O . ASN B 1 191 ? 4.879 -50.219 -19 1 75.31 191 ASN B O 1
ATOM 5026 N N . ASP B 1 192 ? 3.98 -52.219 -19.094 1 81.75 192 ASP B N 1
ATOM 5027 C CA . ASP B 1 192 ? 2.773 -51.781 -18.391 1 81.75 192 ASP B CA 1
ATOM 5028 C C . ASP B 1 192 ? 3.086 -51.406 -16.938 1 81.75 192 ASP B C 1
ATOM 5030 O O . ASP B 1 192 ? 2.527 -50.438 -16.406 1 81.75 192 ASP B O 1
ATOM 5034 N N . LEU B 1 193 ? 3.982 -52.125 -16.422 1 85.25 193 LEU B N 1
ATOM 5035 C CA . LEU B 1 193 ? 4.375 -51.844 -15.039 1 85.25 193 LEU B CA 1
ATOM 5036 C C . LEU B 1 193 ? 5.125 -50.531 -14.938 1 85.25 193 LEU B C 1
ATOM 5038 O O . LEU B 1 193 ? 4.883 -49.719 -14.023 1 85.25 193 LEU B O 1
ATOM 5042 N N . LEU B 1 194 ? 6 -50.281 -15.875 1 81 194 LEU B N 1
ATOM 5043 C CA . LEU B 1 194 ? 6.738 -49.031 -15.883 1 81 194 LEU B CA 1
ATOM 5044 C C . LEU B 1 194 ? 5.793 -47.844 -16.031 1 81 194 LEU B C 1
ATOM 5046 O O . LEU B 1 194 ? 5.957 -46.812 -15.367 1 81 194 LEU B O 1
ATOM 5050 N N . MET B 1 195 ? 4.789 -47.906 -16.906 1 79.12 195 MET B N 1
ATOM 5051 C CA . MET B 1 195 ? 3.809 -46.844 -17.109 1 79.12 195 MET B CA 1
ATOM 5052 C C . MET B 1 195 ? 3.006 -46.594 -15.844 1 79.12 195 MET B C 1
ATOM 5054 O O . MET B 1 195 ? 2.77 -45.438 -15.477 1 79.12 195 MET B O 1
ATOM 5058 N N . ALA B 1 196 ? 2.643 -47.625 -15.195 1 84.12 196 ALA B N 1
ATOM 5059 C CA . ALA B 1 196 ? 1.878 -47.5 -13.961 1 84.12 196 ALA B CA 1
ATOM 5060 C C . ALA B 1 196 ? 2.707 -46.844 -12.859 1 84.12 196 ALA B C 1
ATOM 5062 O O . ALA B 1 196 ? 2.191 -46.031 -12.086 1 84.12 196 ALA B O 1
ATOM 5063 N N . GLU B 1 197 ? 3.953 -47.188 -12.883 1 84 197 GLU B N 1
ATOM 5064 C CA . GLU B 1 197 ? 4.84 -46.625 -11.867 1 84 197 GLU B CA 1
ATOM 5065 C C . GLU B 1 197 ? 5.066 -45.125 -12.109 1 84 197 GLU B C 1
ATOM 5067 O O . GLU B 1 197 ? 5.148 -44.344 -11.156 1 84 197 GLU B O 1
ATOM 5072 N N . VAL B 1 198 ? 5.152 -44.781 -13.312 1 77.12 198 VAL B N 1
ATOM 5073 C CA . VAL B 1 198 ? 5.289 -43.375 -13.648 1 77.12 198 VAL B CA 1
ATOM 5074 C C . VAL B 1 198 ? 4.035 -42.625 -13.211 1 77.12 198 VAL B C 1
ATOM 5076 O O . VAL B 1 198 ? 4.129 -41.531 -12.609 1 77.12 198 VAL B O 1
ATOM 5079 N N . LYS B 1 199 ? 2.906 -43.156 -13.516 1 82.81 199 LYS B N 1
ATOM 5080 C CA . LYS B 1 199 ? 1.648 -42.531 -13.148 1 82.81 199 LYS B CA 1
ATOM 5081 C C . LYS B 1 199 ? 1.493 -42.438 -11.633 1 82.81 199 LYS B C 1
ATOM 5083 O O . LYS B 1 199 ? 0.923 -41.5 -11.109 1 82.81 199 LYS B O 1
ATOM 5088 N N . LEU B 1 200 ? 1.955 -43.469 -10.953 1 87.31 200 LEU B N 1
ATOM 5089 C CA . LEU B 1 200 ? 1.919 -43.438 -9.492 1 87.31 200 LEU B CA 1
ATOM 5090 C C . LEU B 1 200 ? 2.783 -42.312 -8.945 1 87.31 200 LEU B C 1
ATOM 5092 O O . LEU B 1 200 ? 2.385 -41.625 -8 1 87.31 200 LEU B O 1
ATOM 5096 N N . ASN B 1 201 ? 3.922 -42.125 -9.555 1 81.38 201 ASN B N 1
ATOM 5097 C CA . ASN B 1 201 ? 4.777 -41.031 -9.141 1 81.38 201 ASN B CA 1
ATOM 5098 C C . ASN B 1 201 ? 4.098 -39.688 -9.367 1 81.38 201 ASN B C 1
ATOM 5100 O O . ASN B 1 201 ? 4.227 -38.781 -8.547 1 81.38 201 ASN B O 1
ATOM 5104 N N . ASP B 1 202 ? 3.428 -39.562 -10.453 1 83.19 202 ASP B N 1
ATOM 5105 C CA . ASP B 1 202 ? 2.688 -38.344 -10.75 1 83.19 202 ASP B CA 1
ATOM 5106 C C . ASP B 1 202 ? 1.577 -38.094 -9.734 1 83.19 202 ASP B C 1
ATOM 5108 O O . ASP B 1 202 ? 1.348 -36.969 -9.305 1 83.19 202 ASP B O 1
ATOM 5112 N N . ALA B 1 203 ? 0.926 -39.188 -9.414 1 88.69 203 ALA B N 1
ATOM 5113 C CA . ALA B 1 203 ? -0.137 -39.094 -8.422 1 88.69 203 ALA B CA 1
ATOM 5114 C C . ALA B 1 203 ? 0.416 -38.656 -7.066 1 88.69 203 ALA B C 1
ATOM 5116 O O . ALA B 1 203 ? -0.193 -37.812 -6.387 1 88.69 203 ALA B O 1
ATOM 5117 N N . ARG B 1 204 ? 1.546 -39.188 -6.719 1 87.5 204 ARG B N 1
ATOM 5118 C CA . ARG B 1 204 ? 2.178 -38.812 -5.457 1 87.5 204 ARG B CA 1
ATOM 5119 C C . ARG B 1 204 ? 2.607 -37.344 -5.473 1 87.5 204 ARG B C 1
ATOM 5121 O O . ARG B 1 204 ? 2.512 -36.656 -4.457 1 87.5 204 ARG B O 1
ATOM 5128 N N . TYR B 1 205 ? 3.018 -36.938 -6.574 1 83.38 205 TYR B N 1
ATOM 5129 C CA . TYR B 1 205 ? 3.375 -35.531 -6.742 1 83.38 205 TYR B CA 1
ATOM 5130 C C . TYR B 1 205 ? 2.158 -34.625 -6.562 1 83.38 205 TYR B C 1
ATOM 5132 O O . TYR B 1 205 ? 2.23 -33.625 -5.887 1 83.38 205 TYR B O 1
ATOM 5140 N N . GLN B 1 206 ? 1.096 -35 -7.156 1 88.81 206 GLN B N 1
ATOM 5141 C CA . GLN B 1 206 ? -0.131 -34.219 -7.043 1 88.81 206 GLN B CA 1
ATOM 5142 C C . GLN B 1 206 ? -0.621 -34.188 -5.598 1 88.81 206 GLN B C 1
ATOM 5144 O O . GLN B 1 206 ? -1.114 -33.156 -5.137 1 88.81 206 GLN B O 1
ATOM 5149 N N . LEU B 1 207 ? -0.5 -35.281 -4.934 1 92 207 LEU B N 1
ATOM 5150 C CA . LEU B 1 207 ? -0.891 -35.344 -3.529 1 92 207 LEU B CA 1
ATOM 5151 C C . LEU B 1 207 ? -0.029 -34.406 -2.691 1 92 207 LEU B C 1
ATOM 5153 O O . LEU B 1 207 ? -0.548 -33.625 -1.865 1 92 207 LEU B O 1
ATOM 5157 N N . MET B 1 208 ? 1.245 -34.406 -2.908 1 85.81 208 MET B N 1
ATOM 5158 C CA . MET B 1 208 ? 2.162 -33.531 -2.201 1 85.81 208 MET B CA 1
ATOM 5159 C C . MET B 1 208 ? 1.791 -32.062 -2.436 1 85.81 208 MET B C 1
ATOM 5161 O O . MET B 1 208 ? 1.781 -31.266 -1.499 1 85.81 208 MET B O 1
ATOM 5165 N N . GLN B 1 209 ? 1.479 -31.734 -3.666 1 87.44 209 GLN B N 1
ATOM 5166 C CA . GLN B 1 209 ? 1.084 -30.359 -4.012 1 87.44 209 GLN B CA 1
ATOM 5167 C C . GLN B 1 209 ? -0.209 -29.969 -3.303 1 87.44 209 GLN B C 1
ATOM 5169 O O . GLN B 1 209 ? -0.323 -28.859 -2.783 1 87.44 209 GLN B O 1
ATOM 5174 N N . ALA B 1 210 ? -1.133 -30.859 -3.348 1 93.5 210 ALA B N 1
ATOM 5175 C CA . ALA B 1 210 ? -2.416 -30.594 -2.705 1 93.5 210 ALA B CA 1
ATOM 5176 C C . ALA B 1 210 ? -2.246 -30.391 -1.204 1 93.5 210 ALA B C 1
ATOM 5178 O O . ALA B 1 210 ? -2.857 -29.484 -0.625 1 93.5 210 ALA B O 1
ATOM 5179 N N . GLU B 1 211 ? -1.421 -31.219 -0.591 1 91.94 211 GLU B N 1
ATOM 5180 C CA . GLU B 1 211 ? -1.168 -31.109 0.842 1 91.94 211 GLU B CA 1
ATOM 5181 C C . GLU B 1 211 ? -0.48 -29.797 1.178 1 91.94 211 GLU B C 1
ATOM 5183 O O . GLU B 1 211 ? -0.823 -29.141 2.168 1 91.94 211 GLU B O 1
ATOM 5188 N N . ASN B 1 212 ? 0.379 -29.438 0.407 1 87.5 212 ASN B N 1
ATOM 5189 C CA . ASN B 1 212 ? 1.06 -28.156 0.598 1 87.5 212 ASN B CA 1
ATOM 5190 C C . ASN B 1 212 ? 0.097 -26.984 0.453 1 87.5 212 ASN B C 1
ATOM 5192 O O . ASN B 1 212 ? 0.135 -26.047 1.249 1 87.5 212 ASN B O 1
ATOM 5196 N N . ASN B 1 213 ? -0.65 -27.016 -0.569 1 91.62 213 ASN B N 1
ATOM 5197 C CA . ASN B 1 213 ? -1.619 -25.953 -0.794 1 91.62 213 ASN B CA 1
ATOM 5198 C C . ASN B 1 213 ? -2.588 -25.812 0.377 1 91.62 213 ASN B C 1
ATOM 5200 O O . ASN B 1 213 ? -2.99 -24.703 0.732 1 91.62 213 ASN B O 1
ATOM 5204 N N . TYR B 1 214 ? -2.934 -26.953 0.907 1 94.19 214 TYR B N 1
ATOM 5205 C CA . TYR B 1 214 ? -3.816 -26.938 2.066 1 94.19 214 TYR B CA 1
ATOM 5206 C C . TYR B 1 214 ? -3.131 -26.297 3.266 1 94.19 214 TYR B C 1
ATOM 5208 O O . TYR B 1 214 ? -3.727 -25.453 3.953 1 94.19 214 TYR B O 1
ATOM 5216 N N . GLU B 1 215 ? -1.921 -26.672 3.504 1 90.44 215 GLU B N 1
ATOM 5217 C CA . GLU B 1 215 ? -1.187 -26.109 4.637 1 90.44 215 GLU B CA 1
ATOM 5218 C C . GLU B 1 215 ? -1.038 -24.609 4.512 1 90.44 215 GLU B C 1
ATOM 5220 O O . GLU B 1 215 ? -1.234 -23.875 5.484 1 90.44 215 GLU B O 1
ATOM 5225 N N . VAL B 1 216 ? -0.753 -24.156 3.357 1 88.56 216 VAL B N 1
ATOM 5226 C CA . VAL B 1 216 ? -0.589 -22.734 3.123 1 88.56 216 VAL B CA 1
ATOM 5227 C C . VAL B 1 216 ? -1.924 -22.016 3.322 1 88.56 216 VAL B C 1
ATOM 5229 O O . VAL B 1 216 ? -1.98 -20.953 3.945 1 88.56 216 VAL B O 1
ATOM 5232 N N . ALA B 1 217 ? -2.984 -22.562 2.789 1 93.94 217 ALA B N 1
ATOM 5233 C CA . ALA B 1 217 ? -4.312 -21.984 2.945 1 93.94 217 ALA B CA 1
ATOM 5234 C C . ALA B 1 217 ? -4.719 -21.922 4.414 1 93.94 217 ALA B C 1
ATOM 5236 O O . ALA B 1 217 ? -5.277 -20.922 4.875 1 93.94 217 ALA B O 1
ATOM 5237 N N . ARG B 1 218 ? -4.441 -23 5.109 1 94.31 218 ARG B N 1
ATOM 5238 C CA . ARG B 1 218 ? -4.766 -23.078 6.531 1 94.31 218 ARG B CA 1
ATOM 5239 C C . ARG B 1 218 ? -4.012 -22 7.312 1 94.31 218 ARG B C 1
ATOM 5241 O O . ARG B 1 218 ? -4.605 -21.281 8.125 1 94.31 218 ARG B O 1
ATOM 5248 N N . MET B 1 219 ? -2.75 -21.875 7.078 1 90.81 219 MET B N 1
ATOM 5249 C CA . MET B 1 219 ? -1.949 -20.859 7.762 1 90.81 219 MET B CA 1
ATOM 5250 C C . MET B 1 219 ? -2.451 -19.453 7.438 1 90.81 219 MET B C 1
ATOM 5252 O O . MET B 1 219 ? -2.473 -18.594 8.305 1 90.81 219 MET B O 1
ATOM 5256 N N . SER B 1 220 ? -2.807 -19.25 6.172 1 93.12 220 SER B N 1
ATOM 5257 C CA . SER B 1 220 ? -3.322 -17.953 5.738 1 93.12 220 SER B CA 1
ATOM 5258 C C . SER B 1 220 ? -4.621 -17.609 6.461 1 93.12 220 SER B C 1
ATOM 5260 O O . SER B 1 220 ? -4.793 -16.484 6.922 1 93.12 220 SER B O 1
ATOM 5262 N N . LEU B 1 221 ? -5.484 -18.594 6.551 1 95.25 221 LEU B N 1
ATOM 5263 C CA . LEU B 1 221 ? -6.738 -18.391 7.266 1 95.25 221 LEU B CA 1
ATOM 5264 C C . LEU B 1 221 ? -6.484 -18.125 8.742 1 95.25 221 LEU B C 1
ATOM 5266 O O . LEU B 1 221 ? -7.035 -17.172 9.312 1 95.25 221 LEU B O 1
ATOM 5270 N N . ASN B 1 222 ? -5.609 -18.922 9.328 1 94.69 222 ASN B N 1
ATOM 5271 C CA . ASN B 1 222 ? -5.273 -18.75 10.742 1 94.69 222 ASN B CA 1
ATOM 5272 C C . ASN B 1 222 ? -4.715 -17.344 11.016 1 94.69 222 ASN B C 1
ATOM 5274 O O . ASN B 1 222 ? -5.137 -16.688 11.961 1 94.69 222 ASN B O 1
ATOM 5278 N N . SER B 1 223 ? -3.846 -16.922 10.164 1 92.06 223 SER B N 1
ATOM 5279 C CA . SER B 1 223 ? -3.238 -15.609 10.32 1 92.06 223 SER B CA 1
ATOM 5280 C C . SER B 1 223 ? -4.277 -14.5 10.195 1 92.06 223 SER B C 1
ATOM 5282 O O . SER B 1 223 ? -4.242 -13.523 10.945 1 92.06 223 SER B O 1
ATOM 5284 N N . PHE B 1 224 ? -5.211 -14.672 9.32 1 93.56 224 PHE B N 1
ATOM 5285 C CA . PHE B 1 224 ? -6.207 -13.641 9.031 1 93.56 224 PHE B CA 1
ATOM 5286 C C . PHE B 1 224 ? -7.184 -13.5 10.188 1 93.56 224 PHE B C 1
ATOM 5288 O O . PHE B 1 224 ? -7.688 -12.406 10.453 1 93.56 224 PHE B O 1
ATOM 5295 N N . ILE B 1 225 ? -7.422 -14.609 10.914 1 94.62 225 ILE B N 1
ATOM 5296 C CA . ILE B 1 225 ? -8.398 -14.562 11.992 1 94.62 225 ILE B CA 1
ATOM 5297 C C . ILE B 1 225 ? -7.672 -14.461 13.336 1 94.62 225 ILE B C 1
ATOM 5299 O O . ILE B 1 225 ? -8.305 -14.539 14.398 1 94.62 225 ILE B O 1
ATOM 5303 N N . GLY B 1 226 ? -6.43 -14.375 13.398 1 92 226 GLY B N 1
ATOM 5304 C CA . GLY B 1 226 ? -5.66 -14.102 14.602 1 92 226 GLY B CA 1
ATOM 5305 C C . GLY B 1 226 ? -5.359 -15.352 15.414 1 92 226 GLY B C 1
ATOM 5306 O O . GLY B 1 226 ? -5.348 -15.305 16.641 1 92 226 GLY B O 1
ATOM 5307 N N . VAL B 1 227 ? -5.266 -16.453 14.789 1 92.31 227 VAL B N 1
ATOM 5308 C CA . VAL B 1 227 ? -4.945 -17.734 15.438 1 92.31 227 VAL B CA 1
ATOM 5309 C C . VAL B 1 227 ? -3.535 -18.172 15.047 1 92.31 227 VAL B C 1
ATOM 5311 O O . VAL B 1 227 ? -3.025 -17.766 13.992 1 92.31 227 VAL B O 1
ATOM 5314 N N . ASP B 1 228 ? -2.965 -18.969 15.914 1 89 228 ASP B N 1
ATOM 5315 C CA . ASP B 1 228 ? -1.61 -19.453 15.664 1 89 228 ASP B CA 1
ATOM 5316 C C . ASP B 1 228 ? -1.546 -20.25 14.367 1 89 228 ASP B C 1
ATOM 5318 O O . ASP B 1 228 ? -2.467 -21.016 14.055 1 89 228 ASP B O 1
ATOM 5322 N N . TYR B 1 229 ? -0.46 -20.156 13.711 1 84.69 229 TYR B N 1
ATOM 5323 C CA . TYR B 1 229 ? -0.281 -20.734 12.383 1 84.69 229 TYR B CA 1
ATOM 5324 C C . TYR B 1 229 ? -0.309 -22.266 12.445 1 84.69 229 TYR B C 1
ATOM 5326 O O . TYR B 1 229 ? -0.687 -22.922 11.477 1 84.69 229 TYR B O 1
ATOM 5334 N N . ASP B 1 230 ? 0.047 -22.812 13.594 1 83.56 230 ASP B N 1
ATOM 5335 C CA . ASP B 1 230 ? 0.208 -24.266 13.688 1 83.56 230 ASP B CA 1
ATOM 5336 C C . ASP B 1 230 ? -1.083 -24.922 14.156 1 83.56 230 ASP B C 1
ATOM 5338 O O . ASP B 1 230 ? -1.205 -26.156 14.117 1 83.56 230 ASP B O 1
ATOM 5342 N N . LEU B 1 231 ? -1.98 -24.109 14.492 1 90 231 LEU B N 1
ATOM 5343 C CA . LEU B 1 231 ? -3.225 -24.656 15.016 1 90 231 LEU B CA 1
ATOM 5344 C C . LEU B 1 231 ? -4.141 -25.109 13.883 1 90 231 LEU B C 1
ATOM 5346 O O . LEU B 1 231 ? -4.254 -24.438 12.867 1 90 231 LEU B O 1
ATOM 5350 N N . VAL B 1 232 ? -4.707 -26.281 14.078 1 92.62 232 VAL B N 1
ATOM 5351 C CA . VAL B 1 232 ? -5.703 -26.766 13.133 1 92.62 232 VAL B CA 1
ATOM 5352 C C . VAL B 1 232 ? -7.105 -26.422 13.625 1 92.62 232 VAL B C 1
ATOM 5354 O O . VAL B 1 232 ? -7.559 -26.938 14.648 1 92.62 232 VAL B O 1
ATOM 5357 N N . ILE B 1 233 ? -7.773 -25.594 12.953 1 92.88 233 ILE B N 1
ATOM 5358 C CA . ILE B 1 233 ? -9.102 -25.141 13.359 1 92.88 233 ILE B CA 1
ATOM 5359 C C . ILE B 1 233 ? -10.164 -25.938 12.602 1 92.88 233 ILE B C 1
ATOM 5361 O O . ILE B 1 233 ? -9.906 -26.438 11.508 1 92.88 233 ILE B O 1
ATOM 5365 N N . PRO B 1 234 ? -11.305 -26.078 13.227 1 93.5 234 PRO B N 1
ATOM 5366 C CA . PRO B 1 234 ? -12.383 -26.812 12.547 1 93.5 234 PRO B CA 1
ATOM 5367 C C . PRO B 1 234 ? -12.898 -26.078 11.312 1 93.5 234 PRO B C 1
ATOM 5369 O O . PRO B 1 234 ? -13.07 -24.859 11.344 1 93.5 234 PRO B O 1
ATOM 5372 N N . ILE B 1 235 ? -13.016 -26.781 10.227 1 93.75 235 ILE B N 1
ATOM 5373 C CA . ILE B 1 235 ? -13.586 -26.25 9 1 93.75 235 ILE B CA 1
ATOM 5374 C C . ILE B 1 235 ? -14.609 -27.234 8.43 1 93.75 235 ILE B C 1
ATOM 5376 O O . ILE B 1 235 ? -14.688 -28.375 8.867 1 93.75 235 ILE B O 1
ATOM 5380 N N . ASP B 1 236 ? -15.438 -26.812 7.488 1 91.38 236 ASP B N 1
ATOM 5381 C CA . ASP B 1 236 ? -16.359 -27.703 6.805 1 91.38 236 ASP B CA 1
ATOM 5382 C C . ASP B 1 236 ? -15.617 -28.766 5.984 1 91.38 236 ASP B C 1
ATOM 5384 O O . ASP B 1 236 ? -14.492 -28.531 5.543 1 91.38 236 ASP B O 1
ATOM 5388 N N . THR B 1 237 ? -16.297 -29.812 5.805 1 87.88 237 THR B N 1
ATOM 5389 C CA . THR B 1 237 ? -15.648 -30.922 5.117 1 87.88 237 THR B CA 1
ATOM 5390 C C . THR B 1 237 ? -15.773 -30.766 3.605 1 87.88 237 THR B C 1
ATOM 5392 O O . THR B 1 237 ? -14.953 -31.297 2.854 1 87.88 237 THR B O 1
ATOM 5395 N N . LEU B 1 238 ? -16.812 -30.141 3.201 1 88.94 238 LEU B N 1
ATOM 5396 C CA . LEU B 1 238 ? -17.031 -29.938 1.774 1 88.94 238 LEU B CA 1
ATOM 5397 C C . LEU B 1 238 ? -17.484 -28.5 1.496 1 88.94 238 LEU B C 1
ATOM 5399 O O . LEU B 1 238 ? -18.109 -27.859 2.354 1 88.94 238 LEU B O 1
ATOM 5403 N N . VAL B 1 239 ? -17.094 -28.109 0.33 1 87.88 239 VAL B N 1
ATOM 5404 C CA . VAL B 1 239 ? -17.625 -26.828 -0.129 1 87.88 239 VAL B CA 1
ATOM 5405 C C . VAL B 1 239 ? -19.109 -26.984 -0.502 1 87.88 239 VAL B C 1
ATOM 5407 O O . VAL B 1 239 ? -19.453 -27.844 -1.325 1 87.88 239 VAL B O 1
ATOM 5410 N N . SER B 1 240 ? -19.922 -26.219 0.123 1 83.38 240 SER B N 1
ATOM 5411 C CA . SER B 1 240 ? -21.359 -26.312 -0.106 1 83.38 240 SER B CA 1
ATOM 5412 C C . SER B 1 240 ? -21.719 -25.938 -1.54 1 83.38 240 SER B C 1
ATOM 5414 O O . SER B 1 240 ? -21.359 -24.859 -2.014 1 83.38 240 SER B O 1
ATOM 5416 N N . PRO B 1 241 ? -22.406 -26.781 -2.168 1 82.94 241 PRO B N 1
ATOM 5417 C CA . PRO B 1 241 ? -22.797 -26.438 -3.539 1 82.94 241 PRO B CA 1
ATOM 5418 C C . PRO B 1 241 ? -23.969 -25.453 -3.594 1 82.94 241 PRO B C 1
ATOM 5420 O O . PRO B 1 241 ? -24.844 -25.4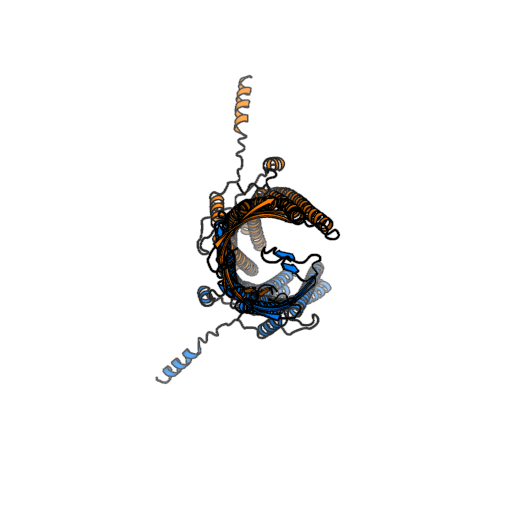69 -2.723 1 82.94 241 PRO B O 1
ATOM 5423 N N . ILE B 1 242 ? -23.891 -24.562 -4.492 1 84 242 ILE B N 1
ATOM 5424 C CA . ILE B 1 242 ? -24.984 -23.672 -4.828 1 84 242 ILE B CA 1
ATOM 5425 C C . ILE B 1 242 ? -25.562 -24.047 -6.195 1 84 242 ILE B C 1
ATOM 5427 O O . ILE B 1 242 ? -24.844 -24.016 -7.199 1 84 242 ILE B O 1
ATOM 5431 N N . HIS B 1 243 ? -26.844 -24.375 -6.188 1 78.88 243 HIS B N 1
ATOM 5432 C CA . HIS B 1 243 ? -27.391 -24.891 -7.434 1 78.88 243 HIS B CA 1
ATOM 5433 C C . HIS B 1 243 ? -28.344 -23.891 -8.07 1 78.88 243 HIS B C 1
ATOM 5435 O O . HIS B 1 243 ? -28.688 -24.016 -9.25 1 78.88 243 HIS B O 1
ATOM 5441 N N . GLU B 1 244 ? -28.828 -22.906 -7.305 1 76 244 GLU B N 1
ATOM 5442 C CA . GLU B 1 244 ? -29.797 -21.969 -7.848 1 76 244 GLU B CA 1
ATOM 5443 C C . GLU B 1 244 ? -29.422 -20.531 -7.504 1 76 244 GLU B C 1
ATOM 5445 O O . GLU B 1 244 ? -28.859 -20.266 -6.438 1 76 244 GLU B O 1
ATOM 5450 N N . VAL B 1 245 ? -29.578 -19.734 -8.594 1 78.62 245 VAL B N 1
ATOM 5451 C CA . VAL B 1 245 ? -29.328 -18.312 -8.422 1 78.62 245 VAL B CA 1
ATOM 5452 C C . VAL B 1 245 ? -30.641 -17.547 -8.469 1 78.62 245 VAL B C 1
ATOM 5454 O O . VAL B 1 245 ? -31.516 -17.859 -9.266 1 78.62 245 VAL B O 1
ATOM 5457 N N . GLY B 1 246 ? -30.875 -16.688 -7.465 1 71.75 246 GLY B N 1
ATOM 5458 C CA . GLY B 1 246 ? -32.031 -15.789 -7.551 1 71.75 246 GLY B CA 1
ATOM 5459 C C . GLY B 1 246 ? -31.906 -14.766 -8.656 1 71.75 246 GLY B C 1
ATOM 5460 O O . GLY B 1 246 ? -30.875 -14.688 -9.328 1 71.75 246 GLY B O 1
ATOM 5461 N N . SER B 1 247 ? -33.031 -14.008 -9 1 74.44 247 SER B N 1
ATOM 5462 C CA . SER B 1 247 ? -33.031 -12.984 -10.039 1 74.44 247 SER B CA 1
ATOM 5463 C C . SER B 1 247 ? -32.375 -11.703 -9.555 1 74.44 247 SER B C 1
ATOM 5465 O O . SER B 1 247 ? -32.469 -11.352 -8.375 1 74.44 247 SER B O 1
ATOM 5467 N N . LEU B 1 248 ? -31.656 -11.133 -10.539 1 71.31 248 LEU B N 1
ATOM 5468 C CA . LEU B 1 248 ? -30.922 -9.906 -10.219 1 71.31 248 LEU B CA 1
ATOM 5469 C C . LEU B 1 248 ? -31.875 -8.836 -9.688 1 71.31 248 LEU B C 1
ATOM 5471 O O . LEU B 1 248 ? -31.594 -8.195 -8.672 1 71.31 248 LEU B O 1
ATOM 5475 N N . PRO B 1 249 ? -32.969 -8.445 -10.461 1 65.88 249 PRO B N 1
ATOM 5476 C CA . PRO B 1 249 ? -33.875 -7.379 -9.992 1 65.88 249 PRO B CA 1
ATOM 5477 C C . PRO B 1 249 ? -34.312 -7.566 -8.539 1 65.88 249 PRO B C 1
ATOM 5479 O O . PRO B 1 249 ? -34.438 -6.59 -7.797 1 65.88 249 PRO B O 1
ATOM 5482 N N . ALA B 1 250 ? -34.438 -8.664 -8.148 1 65.69 250 ALA B N 1
ATOM 5483 C CA . ALA B 1 250 ? -34.844 -8.953 -6.773 1 65.69 250 ALA B CA 1
ATOM 5484 C C . ALA B 1 250 ? -33.719 -8.562 -5.797 1 65.69 250 ALA B C 1
ATOM 5486 O O . ALA B 1 250 ? -34 -8.062 -4.703 1 65.69 250 ALA B O 1
ATOM 5487 N N . TYR B 1 251 ? -32.531 -8.703 -6.348 1 68.06 251 TYR B N 1
ATOM 5488 C CA . TYR B 1 251 ? -31.406 -8.367 -5.492 1 68.06 251 TYR B CA 1
ATOM 5489 C C . TYR B 1 251 ? -31.172 -6.867 -5.457 1 68.06 251 TYR B C 1
ATOM 5491 O O . TYR B 1 251 ? -30.797 -6.316 -4.418 1 68.06 251 TYR B O 1
ATOM 5499 N N . MET B 1 252 ? -31.391 -6.328 -6.672 1 68.88 252 MET B N 1
ATOM 5500 C CA . MET B 1 252 ? -31.156 -4.891 -6.785 1 68.88 252 MET B CA 1
ATOM 5501 C C . MET B 1 252 ? -32.094 -4.109 -5.887 1 68.88 252 MET B C 1
ATOM 5503 O O . MET B 1 252 ? -31.75 -3.055 -5.359 1 68.88 252 MET B O 1
ATOM 5507 N N . ASP B 1 253 ? -33.312 -4.617 -5.766 1 61.47 253 ASP B N 1
ATOM 5508 C CA . ASP B 1 253 ? -34.281 -3.971 -4.895 1 61.47 253 ASP B CA 1
ATOM 5509 C C . ASP B 1 253 ? -33.812 -3.947 -3.447 1 61.47 253 ASP B C 1
ATOM 5511 O O . ASP B 1 253 ? -34.094 -3.014 -2.699 1 61.47 253 ASP B O 1
ATOM 5515 N N . GLN B 1 254 ? -33.062 -4.914 -3.201 1 59.91 254 GLN B N 1
ATOM 5516 C CA . GLN B 1 254 ? -32.562 -5.023 -1.845 1 59.91 254 GLN B CA 1
ATOM 5517 C C . GLN B 1 254 ? -31.281 -4.191 -1.68 1 59.91 254 GLN B C 1
ATOM 5519 O O . GLN B 1 254 ? -30.969 -3.723 -0.581 1 59.91 254 GLN B O 1
ATOM 5524 N N . ALA B 1 255 ? -30.547 -4.234 -2.75 1 62.06 255 ALA B N 1
ATOM 5525 C CA . ALA B 1 255 ? -29.234 -3.588 -2.676 1 62.06 255 ALA B CA 1
ATOM 5526 C C . ALA B 1 255 ? -29.375 -2.068 -2.742 1 62.06 255 ALA B C 1
ATOM 5528 O O . ALA B 1 255 ? -29.922 -1.53 -3.709 1 62.06 255 ALA B O 1
ATOM 5529 N N . GLY B 1 256 ? -30.188 -1.469 -1.877 1 55.09 256 GLY B N 1
ATOM 5530 C CA . GLY B 1 256 ? -30.25 -0.016 -1.849 1 55.09 256 GLY B CA 1
ATOM 5531 C C . GLY B 1 256 ? -29.016 0.649 -2.418 1 55.09 256 GLY B C 1
ATOM 5532 O O . GLY B 1 256 ? -28.031 -0.025 -2.742 1 55.09 256 GLY B O 1
ATOM 5533 N N . ASN B 1 257 ? -29.078 1.785 -3.068 1 58.22 257 ASN B N 1
ATOM 5534 C CA . ASN B 1 257 ? -28.016 2.707 -3.445 1 58.22 257 ASN B CA 1
ATOM 5535 C C . ASN B 1 257 ? -27.031 2.916 -2.305 1 58.22 257 ASN B C 1
ATOM 5537 O O . ASN B 1 257 ? -26.547 4.031 -2.086 1 58.22 257 ASN B O 1
ATOM 5541 N N . ASN B 1 258 ? -26.75 1.786 -1.56 1 72 258 ASN B N 1
ATOM 5542 C CA . ASN B 1 258 ? -26.141 1.967 -0.246 1 72 258 ASN B CA 1
ATOM 5543 C C . ASN B 1 258 ? -24.672 1.562 -0.248 1 72 258 ASN B C 1
ATOM 5545 O O . ASN B 1 258 ? -24.125 1.181 0.79 1 72 258 ASN B O 1
ATOM 5549 N N . ARG B 1 259 ? -23.984 1.648 -1.378 1 87.62 259 ARG B N 1
ATOM 5550 C CA . ARG B 1 259 ? -22.562 1.308 -1.383 1 87.62 259 ARG B CA 1
ATOM 5551 C C . ARG B 1 259 ? -21.734 2.393 -0.701 1 87.62 259 ARG B C 1
ATOM 5553 O O . ARG B 1 259 ? -21.859 3.572 -1.038 1 87.62 259 ARG B O 1
ATOM 5560 N N . PRO B 1 260 ? -20.984 1.912 0.282 1 93.38 260 PRO B N 1
ATOM 5561 C CA . PRO B 1 260 ? -20.188 2.914 0.994 1 93.38 260 PRO B CA 1
ATOM 5562 C C . PRO B 1 260 ? -19.297 3.73 0.06 1 93.38 260 PRO B C 1
ATOM 5564 O O . PRO B 1 260 ? -19.031 4.906 0.321 1 93.38 260 PRO B O 1
ATOM 5567 N N . GLU B 1 261 ? -18.906 3.176 -1.082 1 94.5 261 GLU B N 1
ATOM 5568 C CA . GLU B 1 261 ? -18.031 3.881 -2.021 1 94.5 261 GLU B CA 1
ATOM 5569 C C . GLU B 1 261 ? -18.75 5.09 -2.627 1 94.5 261 GLU B C 1
ATOM 5571 O O . GLU B 1 261 ? -18.125 6.133 -2.85 1 94.5 261 GLU B O 1
ATOM 5576 N N . LEU B 1 262 ? -20.078 4.977 -2.846 1 93.38 262 LEU B N 1
ATOM 5577 C CA . LEU B 1 262 ? -20.859 6.086 -3.377 1 93.38 262 LEU B CA 1
ATOM 5578 C C . LEU B 1 262 ? -21.016 7.191 -2.334 1 93.38 262 LEU B C 1
ATOM 5580 O O . LEU B 1 262 ? -20.875 8.375 -2.648 1 93.38 262 LEU B O 1
ATOM 5584 N N . ARG B 1 263 ? -21.219 6.75 -1.152 1 95 263 ARG B N 1
ATOM 5585 C CA . ARG B 1 263 ? -21.359 7.723 -0.073 1 95 263 ARG B CA 1
ATOM 5586 C C . ARG B 1 263 ? -20.031 8.438 0.185 1 95 263 ARG B C 1
ATOM 5588 O O . ARG B 1 263 ? -20.016 9.641 0.464 1 95 263 ARG B O 1
ATOM 5595 N N . MET B 1 264 ? -18.922 7.707 0.083 1 96.88 264 MET B N 1
ATOM 5596 C CA . MET B 1 264 ? -17.609 8.312 0.244 1 96.88 264 MET B CA 1
ATOM 5597 C C . MET B 1 264 ? -17.359 9.359 -0.832 1 96.88 264 MET B C 1
ATOM 5599 O O . MET B 1 264 ? -16.844 10.438 -0.542 1 96.88 264 MET B O 1
ATOM 5603 N N . ALA B 1 265 ? -17.75 9.016 -2.053 1 96.94 265 ALA B N 1
ATOM 5604 C CA . ALA B 1 265 ? -17.562 9.969 -3.145 1 96.94 265 ALA B CA 1
ATOM 5605 C C . ALA B 1 265 ? -18.422 11.219 -2.934 1 96.94 265 ALA B C 1
ATOM 5607 O O . ALA B 1 265 ? -17.984 12.328 -3.25 1 96.94 265 ALA B O 1
ATOM 5608 N N . GLN B 1 266 ? -19.625 11.055 -2.375 1 96.88 266 GLN B N 1
ATOM 5609 C CA . GLN B 1 266 ? -20.484 12.188 -2.043 1 96.88 266 GLN B CA 1
ATOM 5610 C C . GLN B 1 266 ? -19.859 13.039 -0.943 1 96.88 266 GLN B C 1
ATOM 5612 O O . GLN B 1 266 ? -19.922 14.273 -0.996 1 96.88 266 GLN B O 1
ATOM 5617 N N . ASP B 1 267 ? -19.25 12.352 0.034 1 97.75 267 ASP B N 1
ATOM 5618 C CA . ASP B 1 267 ? -18.578 13.07 1.104 1 97.75 267 ASP B CA 1
ATOM 5619 C C . ASP B 1 267 ? -17.391 13.875 0.561 1 97.75 267 ASP B C 1
ATOM 5621 O O . ASP B 1 267 ? -17.141 15 1.01 1 97.75 267 ASP B O 1
ATOM 5625 N N . LYS B 1 268 ? -16.688 13.352 -0.443 1 98.19 268 LYS B N 1
ATOM 5626 C CA . LYS B 1 268 ? -15.547 14.055 -1.04 1 98.19 268 LYS B CA 1
ATOM 5627 C C . LYS B 1 268 ? -16 15.305 -1.783 1 98.19 268 LYS B C 1
ATOM 5629 O O . LYS B 1 268 ? -15.305 16.312 -1.796 1 98.19 268 LYS B O 1
ATOM 5634 N N . ILE B 1 269 ? -17.203 15.281 -2.398 1 98.31 269 ILE B N 1
ATOM 5635 C CA . ILE B 1 269 ? -17.781 16.469 -3.01 1 98.31 269 ILE B CA 1
ATOM 5636 C C . ILE B 1 269 ? -18.062 17.516 -1.936 1 98.31 269 ILE B C 1
ATOM 5638 O O . ILE B 1 269 ? -17.688 18.688 -2.09 1 98.31 269 ILE B O 1
ATOM 5642 N N . SER B 1 270 ? -18.625 17.078 -0.826 1 98.38 270 SER B N 1
ATOM 5643 C CA . SER B 1 270 ? -18.938 17.984 0.27 1 98.38 270 SER B CA 1
ATOM 5644 C C . SER B 1 270 ? -17.672 18.625 0.836 1 98.38 270 SER B C 1
ATOM 5646 O O . SER B 1 270 ? -17.672 19.812 1.163 1 98.38 270 SER B O 1
ATOM 5648 N N . ILE B 1 271 ? -16.641 17.844 0.926 1 98.44 271 ILE B N 1
ATOM 5649 C CA . ILE B 1 271 ? -15.352 18.328 1.431 1 98.44 271 ILE B CA 1
ATOM 5650 C C . ILE B 1 271 ? -14.805 19.406 0.489 1 98.44 271 ILE B C 1
ATOM 5652 O O . ILE B 1 271 ? -14.375 20.469 0.933 1 98.44 271 ILE B O 1
ATOM 5656 N N . GLN B 1 272 ? -14.891 19.156 -0.78 1 98.38 272 GLN B N 1
ATOM 5657 C CA . GLN B 1 272 ? -14.359 20.109 -1.755 1 98.38 272 GLN B CA 1
ATOM 5658 C C . GLN B 1 272 ? -15.211 21.375 -1.81 1 98.38 272 GLN B C 1
ATOM 5660 O O . GLN B 1 272 ? -14.688 22.469 -2.02 1 98.38 272 GLN B O 1
ATOM 5665 N N . GLU B 1 273 ? -16.5 21.234 -1.614 1 98.38 273 GLU B N 1
ATOM 5666 C CA . GLU B 1 273 ? -17.375 22.406 -1.558 1 98.38 273 GLU B CA 1
ATOM 5667 C C . GLU B 1 273 ? -17.031 23.297 -0.371 1 98.38 273 GLU B C 1
ATOM 5669 O O . GLU B 1 273 ? -16.938 24.516 -0.515 1 98.38 273 GLU B O 1
ATOM 5674 N N . SER B 1 274 ? -16.844 22.609 0.711 1 98.06 274 SER B N 1
ATOM 5675 C CA . SER B 1 274 ? -16.484 23.359 1.9 1 98.06 274 SER B CA 1
ATOM 5676 C C . SER B 1 274 ? -15.086 23.969 1.76 1 98.06 274 SER B C 1
ATOM 5678 O O . SER B 1 274 ? -14.844 25.094 2.195 1 98.06 274 SER B O 1
ATOM 5680 N N . ALA B 1 275 ? -14.18 23.25 1.145 1 97.88 275 ALA B N 1
ATOM 5681 C CA . ALA B 1 275 ? -12.836 23.766 0.904 1 97.88 275 ALA B CA 1
ATOM 5682 C C . ALA B 1 275 ? -12.867 24.984 -0.016 1 97.88 275 ALA B C 1
ATOM 5684 O O . ALA B 1 275 ? -12.117 25.938 0.18 1 97.88 275 ALA B O 1
ATOM 5685 N N . HIS B 1 276 ? -13.758 24.938 -1.009 1 97.69 276 HIS B N 1
ATOM 5686 C CA . HIS B 1 276 ? -13.945 26.062 -1.921 1 97.69 276 HIS B CA 1
ATOM 5687 C C . HIS B 1 276 ? -14.438 27.297 -1.176 1 97.69 276 HIS B C 1
ATOM 5689 O O . HIS B 1 276 ? -13.859 28.375 -1.319 1 97.69 276 HIS B O 1
ATOM 5695 N N . LYS B 1 277 ? -15.375 27.109 -0.331 1 97.44 277 LYS B N 1
ATOM 5696 C CA . LYS B 1 277 ? -15.93 28.234 0.427 1 97.44 277 LYS B CA 1
ATOM 5697 C C . LYS B 1 277 ? -14.945 28.734 1.48 1 97.44 277 LYS B C 1
ATOM 5699 O O . LYS B 1 277 ? -14.898 29.922 1.781 1 97.44 277 LYS B O 1
ATOM 5704 N N . LEU B 1 278 ? -14.195 27.766 2.021 1 96.44 278 LEU B N 1
ATOM 5705 C CA . LEU B 1 278 ? -13.141 28.125 2.961 1 96.44 278 LEU B CA 1
ATOM 5706 C C . LEU B 1 278 ? -12.102 29.016 2.293 1 96.44 278 LEU B C 1
ATOM 5708 O O . LEU B 1 278 ? -11.672 30.031 2.871 1 96.44 278 LEU B O 1
ATOM 5712 N N . ASN B 1 279 ? -11.758 28.656 1.093 1 95.44 279 ASN B N 1
ATOM 5713 C CA . ASN B 1 279 ? -10.781 29.438 0.346 1 95.44 279 ASN B CA 1
ATOM 5714 C C . ASN B 1 279 ? -11.336 30.828 -0.005 1 95.44 279 ASN B C 1
ATOM 5716 O O . ASN B 1 279 ? -10.594 31.812 -0.001 1 95.44 279 ASN B O 1
ATOM 5720 N N . GLN B 1 280 ? -12.586 30.984 -0.267 1 95 280 GLN B N 1
ATOM 5721 C CA . GLN B 1 280 ? -13.227 32.25 -0.584 1 95 280 GLN B CA 1
ATOM 5722 C C . GLN B 1 280 ? -13.336 33.156 0.654 1 95 280 GLN B C 1
ATOM 5724 O O . GLN B 1 280 ? -13.328 34.375 0.548 1 95 280 GLN B O 1
ATOM 5729 N N . SER B 1 281 ? -13.375 32.438 1.778 1 95.12 281 SER B N 1
ATOM 5730 C CA . SER B 1 281 ? -13.562 33.188 3.02 1 95.12 281 SER B CA 1
ATOM 5731 C C . SER B 1 281 ? -12.375 34.094 3.305 1 95.12 281 SER B C 1
ATOM 5733 O O . SER B 1 281 ? -12.516 35.125 3.979 1 95.12 281 SER B O 1
ATOM 5735 N N . GLN B 1 282 ? -11.211 33.75 2.766 1 92.94 282 GLN B N 1
ATOM 5736 C CA . GLN B 1 282 ? -10.008 34.562 3.016 1 92.94 282 GLN B CA 1
ATOM 5737 C C . GLN B 1 282 ? -10.094 35.906 2.338 1 92.94 282 GLN B C 1
ATOM 5739 O O . GLN B 1 282 ? -9.375 36.844 2.709 1 92.94 282 GLN B O 1
ATOM 5744 N N . PHE B 1 283 ? -11.047 36.125 1.373 1 94.06 283 PHE B N 1
ATOM 5745 C CA . PHE B 1 283 ? -11.18 37.375 0.632 1 94.06 283 PHE B CA 1
ATOM 5746 C C . PHE B 1 283 ? -12.367 38.156 1.144 1 94.06 283 PHE B C 1
ATOM 5748 O O . PHE B 1 283 ? -12.68 39.219 0.601 1 94.06 283 PHE B O 1
ATOM 5755 N N . LEU B 1 284 ? -13.016 37.688 2.16 1 94.38 284 LEU B N 1
ATOM 5756 C CA . LEU B 1 284 ? -14.141 38.406 2.771 1 94.38 284 LEU B CA 1
ATOM 5757 C C . LEU B 1 284 ? -13.727 39.062 4.07 1 94.38 284 LEU B C 1
ATOM 5759 O O . LEU B 1 284 ? -12.68 38.75 4.641 1 94.38 284 LEU B O 1
ATOM 5763 N N . PRO B 1 285 ? -14.461 40.031 4.508 1 93.81 285 PRO B N 1
ATOM 5764 C CA . PRO B 1 285 ? -14.094 40.75 5.73 1 93.81 285 PRO B CA 1
ATOM 5765 C C . PRO B 1 285 ? -13.984 39.812 6.945 1 93.81 285 PRO B C 1
ATOM 5767 O O . PRO B 1 285 ? -14.75 38.875 7.078 1 93.81 285 PRO B O 1
ATOM 5770 N N . GLN B 1 286 ? -12.969 40.062 7.773 1 94 286 GLN B N 1
ATOM 5771 C CA . GLN B 1 286 ? -12.797 39.406 9.07 1 94 286 GLN B CA 1
ATOM 5772 C C . GLN B 1 286 ? -13.016 40.375 10.211 1 94 286 GLN B C 1
ATOM 5774 O O . GLN B 1 286 ? -12.438 41.469 10.227 1 94 286 GLN B O 1
ATOM 5779 N N . PHE B 1 287 ? -14 40 11.062 1 94.19 287 PHE B N 1
ATOM 5780 C CA . PHE B 1 287 ? -14.344 40.875 12.188 1 94.19 287 PHE B CA 1
ATOM 5781 C C . PHE B 1 287 ? -14.086 40.156 13.508 1 94.19 287 PHE B C 1
ATOM 5783 O O . PHE B 1 287 ? -14.578 39.062 13.742 1 94.19 287 PHE B O 1
ATOM 5790 N N . TYR B 1 288 ? -13.266 40.75 14.344 1 93.69 288 TYR B N 1
ATOM 5791 C CA . TYR B 1 288 ? -12.93 40.219 15.664 1 93.69 288 TYR B CA 1
ATOM 5792 C C . TYR B 1 288 ? -13.148 41.281 16.734 1 93.69 288 TYR B C 1
ATOM 5794 O O . TYR B 1 288 ? -13.031 42.5 16.484 1 93.69 288 TYR B O 1
ATOM 5802 N N . VAL B 1 289 ? -13.586 40.844 17.938 1 93.56 289 VAL B N 1
ATOM 5803 C CA . VAL B 1 289 ? -13.633 41.688 19.125 1 93.56 289 VAL B CA 1
ATOM 5804 C C . VAL B 1 289 ? -12.75 41.062 20.219 1 93.56 289 VAL B C 1
ATOM 5806 O O . VAL B 1 289 ? -12.5 39.875 20.234 1 93.56 289 VAL B O 1
ATOM 5809 N N . GLY B 1 290 ? -12.164 41.969 21 1 93.12 290 GLY B N 1
ATOM 5810 C CA . GLY B 1 290 ? -11.297 41.438 22.047 1 93.12 290 GLY B CA 1
ATOM 5811 C C . GLY B 1 290 ? -11.141 42.406 23.219 1 93.12 290 GLY B C 1
ATOM 5812 O O . GLY B 1 290 ? -11.594 43.562 23.156 1 93.12 290 GLY B O 1
ATOM 5813 N N . VAL B 1 291 ? -10.758 41.844 24.281 1 92.56 291 VAL B N 1
ATOM 5814 C CA . VAL B 1 291 ? -10.422 42.594 25.5 1 92.56 291 VAL B CA 1
ATOM 5815 C C . VAL B 1 291 ? -9 42.25 25.922 1 92.56 291 VAL B C 1
ATOM 5817 O O . VAL B 1 291 ? -8.625 41.062 25.984 1 92.56 291 VAL B O 1
ATOM 5820 N N . ASP B 1 292 ? -8.203 43.281 26.062 1 91.06 292 ASP B N 1
ATOM 5821 C CA . ASP B 1 292 ? -6.832 43.094 26.531 1 91.06 292 ASP B CA 1
ATOM 5822 C C . ASP B 1 292 ? -6.633 43.719 27.906 1 91.06 292 ASP B C 1
ATOM 5824 O O . ASP B 1 292 ? -7.02 44.875 28.141 1 91.06 292 ASP B O 1
ATOM 5828 N N . GLY B 1 293 ? -6.191 42.938 28.875 1 88.06 293 GLY B N 1
ATOM 5829 C CA . GLY B 1 293 ? -5.758 43.438 30.172 1 88.06 293 GLY B CA 1
ATOM 5830 C C . GLY B 1 293 ? -4.254 43.375 30.359 1 88.06 293 GLY B C 1
ATOM 5831 O O . GLY B 1 293 ? -3.609 42.406 29.938 1 88.06 293 GLY B O 1
ATOM 5832 N N . SER B 1 294 ? -3.74 44.531 30.828 1 87.56 294 SER B N 1
ATOM 5833 C CA . SER B 1 294 ? -2.295 44.562 31.031 1 87.56 294 SER B CA 1
ATOM 5834 C C . SER B 1 294 ? -1.929 45.156 32.375 1 87.56 294 SER B C 1
ATOM 5836 O O . SER B 1 294 ? -2.699 45.906 32.969 1 87.56 294 SER B O 1
ATOM 5838 N N . TYR B 1 295 ? -0.974 44.625 32.938 1 84.62 295 TYR B N 1
ATOM 5839 C CA . TYR B 1 295 ? -0.321 45.125 34.125 1 84.62 295 TYR B CA 1
ATOM 5840 C C . TYR B 1 295 ? 1.166 45.375 33.906 1 84.62 295 TYR B C 1
ATOM 5842 O O . TYR B 1 295 ? 1.947 44.406 33.844 1 84.62 295 TYR B O 1
ATOM 5850 N N . SER B 1 296 ? 1.499 46.656 33.625 1 80.56 296 SER B N 1
ATOM 5851 C CA . SER B 1 296 ? 2.871 46.906 33.188 1 80.56 296 SER B CA 1
ATOM 5852 C C . SER B 1 296 ? 3.488 48.062 33.969 1 80.56 296 SER B C 1
ATOM 5854 O O . SER B 1 296 ? 2.773 48.844 34.594 1 80.56 296 SER B O 1
ATOM 5856 N N . SER B 1 297 ? 4.836 48.062 34.062 1 76.38 297 SER B N 1
ATOM 5857 C CA . SER B 1 297 ? 5.664 49.188 34.531 1 76.38 297 SER B CA 1
ATOM 5858 C C . SER B 1 297 ? 6.621 49.656 33.438 1 76.38 297 SER B C 1
ATOM 5860 O O . SER B 1 297 ? 7.324 48.844 32.844 1 76.38 297 SER B O 1
ATOM 5862 N N . PRO B 1 298 ? 6.688 51.062 33.25 1 64.75 298 PRO B N 1
ATOM 5863 C CA . PRO B 1 298 ? 5.91 52.188 33.781 1 64.75 298 PRO B CA 1
ATOM 5864 C C . PRO B 1 298 ? 4.453 52.156 33.312 1 64.75 298 PRO B C 1
ATOM 5866 O O . PRO B 1 298 ? 4.137 51.562 32.281 1 64.75 298 PRO B O 1
ATOM 5869 N N . GLY B 1 299 ? 3.561 52.562 34.188 1 57.62 299 GLY B N 1
ATOM 5870 C CA . GLY B 1 299 ? 2.143 52.625 33.875 1 57.62 299 GLY B CA 1
ATOM 5871 C C . GLY B 1 299 ? 1.79 53.75 32.938 1 57.62 299 GLY B C 1
ATOM 5872 O O . GLY B 1 299 ? 2.676 54.375 32.344 1 57.62 299 GLY B O 1
ATOM 5873 N N . TYR B 1 300 ? 0.572 53.969 32.531 1 59.19 300 TYR B N 1
ATOM 5874 C CA . TYR B 1 300 ? 0.094 55 31.625 1 59.19 300 TYR B CA 1
ATOM 5875 C C . TYR B 1 300 ? 0.496 56.375 32.125 1 59.19 300 TYR B C 1
ATOM 5877 O O . TYR B 1 300 ? 0.524 57.344 31.359 1 59.19 300 TYR B O 1
ATOM 5885 N N . ASN B 1 301 ? 0.902 56.406 33.438 1 52.19 301 ASN B N 1
ATOM 5886 C CA . ASN B 1 301 ? 1.268 57.688 34.031 1 52.19 301 ASN B CA 1
ATOM 5887 C C . ASN B 1 301 ? 2.781 57.875 34.094 1 52.19 301 ASN B C 1
ATOM 5889 O O . ASN B 1 301 ? 3.277 58.781 34.75 1 52.19 301 ASN B O 1
ATOM 5893 N N . PHE B 1 302 ? 3.48 56.969 33.375 1 60.31 302 PHE B N 1
ATOM 5894 C CA . PHE B 1 302 ? 4.934 57.031 33.25 1 60.31 302 PHE B CA 1
ATOM 5895 C C . PHE B 1 302 ? 5.602 56.906 34.625 1 60.31 302 PHE B C 1
ATOM 5897 O O . PHE B 1 302 ? 6.762 57.281 34.781 1 60.31 302 PHE B O 1
ATOM 5904 N N . LYS B 1 303 ? 4.715 56.625 35.656 1 62.62 303 LYS B N 1
ATOM 5905 C CA . LYS B 1 303 ? 5.281 56.406 36.969 1 62.62 303 LYS B CA 1
ATOM 5906 C C . LYS B 1 303 ? 5.801 54.969 37.125 1 62.62 303 LYS B C 1
ATOM 5908 O O . LYS B 1 303 ? 5.402 54.094 36.344 1 62.62 303 LYS B O 1
ATOM 5913 N N . ALA B 1 304 ? 6.719 54.688 38 1 67.06 304 ALA B N 1
ATOM 5914 C CA . ALA B 1 304 ? 7.461 53.438 38.188 1 67.06 304 ALA B CA 1
ATOM 5915 C C . ALA B 1 304 ? 6.555 52.344 38.75 1 67.06 304 ALA B C 1
ATOM 5917 O O . ALA B 1 304 ? 6.867 51.156 38.625 1 67.06 304 ALA B O 1
ATOM 5918 N N . ASP B 1 305 ? 5.355 52.688 39.156 1 70.38 305 ASP B N 1
ATOM 5919 C CA . ASP B 1 305 ? 4.52 51.688 39.812 1 70.38 305 ASP B CA 1
ATOM 5920 C C . ASP B 1 305 ? 3.754 50.844 38.781 1 70.38 305 ASP B C 1
ATOM 5922 O O . ASP B 1 305 ? 3.51 51.312 37.656 1 70.38 305 ASP B O 1
ATOM 5926 N N . LEU B 1 306 ? 3.57 49.594 39.094 1 74.19 306 LEU B N 1
ATOM 5927 C CA . LEU B 1 306 ? 2.721 48.688 38.312 1 74.19 306 LEU B CA 1
ATOM 5928 C C . LEU B 1 306 ? 1.288 49.219 38.281 1 74.19 306 LEU B C 1
ATOM 5930 O O . LEU B 1 306 ? 0.682 49.469 39.312 1 74.19 306 LEU B O 1
ATOM 5934 N N . ASP B 1 307 ? 0.804 49.562 37.094 1 77.06 307 ASP B N 1
ATOM 5935 C CA . ASP B 1 307 ? -0.564 50.062 36.969 1 77.06 307 ASP B CA 1
ATOM 5936 C C . ASP B 1 307 ? -1.394 49.156 36.062 1 77.06 307 ASP B C 1
ATOM 5938 O O . ASP B 1 307 ? -0.936 48.75 34.969 1 77.06 307 ASP B O 1
ATOM 5942 N N . PRO B 1 308 ? -2.578 48.656 36.531 1 79.69 308 PRO B N 1
ATOM 5943 C CA . PRO B 1 308 ? -3.488 47.875 35.688 1 79.69 308 PRO B CA 1
ATOM 5944 C C . PRO B 1 308 ? -4.152 48.719 34.594 1 79.69 308 PRO B C 1
ATOM 5946 O O . PRO B 1 308 ? -4.398 49.906 34.781 1 79.69 308 PRO B O 1
ATOM 5949 N N . ASN B 1 309 ? -4.184 48.25 33.406 1 82.44 309 ASN B N 1
ATOM 5950 C CA . ASN B 1 309 ? -4.906 48.875 32.281 1 82.44 309 ASN B CA 1
ATOM 5951 C C . ASN B 1 309 ? -5.699 47.844 31.484 1 82.44 309 ASN B C 1
ATOM 5953 O O . ASN B 1 309 ? -5.477 46.656 31.625 1 82.44 309 ASN B O 1
ATOM 5957 N N . TYR B 1 310 ? -6.863 48.25 30.922 1 86.06 310 TYR B N 1
ATOM 5958 C CA . TYR B 1 310 ? -7.648 47.344 30.062 1 86.06 310 TYR B CA 1
ATOM 5959 C C . TYR B 1 310 ? -8.016 48.062 28.766 1 86.06 310 TYR B C 1
ATOM 5961 O O . TYR B 1 310 ? -8.055 49.281 28.703 1 86.06 310 TYR B O 1
ATOM 5969 N N . ALA B 1 311 ? -8.031 47.344 27.719 1 87.56 311 ALA B N 1
ATOM 5970 C CA . ALA B 1 311 ? -8.453 47.875 26.422 1 87.56 311 ALA B CA 1
ATOM 5971 C C . ALA B 1 311 ? -9.469 46.969 25.766 1 87.56 311 ALA B C 1
ATOM 5973 O O . ALA B 1 311 ? -9.312 45.719 25.766 1 87.56 311 ALA B O 1
ATOM 5974 N N . VAL B 1 312 ? -10.617 47.5 25.328 1 89.06 312 VAL B N 1
ATOM 5975 C CA . VAL B 1 312 ? -11.609 46.812 24.516 1 89.06 312 VAL B CA 1
ATOM 5976 C C . VAL B 1 312 ? -11.477 47.25 23.062 1 89.06 312 VAL B C 1
ATOM 5978 O O . VAL B 1 312 ? -11.344 48.469 22.781 1 89.06 312 VAL B O 1
ATOM 5981 N N . TYR B 1 313 ? -11.383 46.281 22.203 1 89.88 313 TYR B N 1
ATOM 5982 C CA . TYR B 1 313 ? -11.172 46.688 20.812 1 89.88 313 TYR B CA 1
ATOM 5983 C C . TYR B 1 313 ? -12 45.844 19.859 1 89.88 313 TYR B C 1
ATOM 5985 O O . TYR B 1 313 ? -12.469 44.75 20.234 1 89.88 313 TYR B O 1
ATOM 5993 N N . ALA B 1 314 ? -12.25 46.438 18.703 1 91.38 314 ALA B N 1
ATOM 5994 C CA . ALA B 1 314 ? -12.852 45.781 17.547 1 91.38 314 ALA B CA 1
ATOM 5995 C C . ALA B 1 314 ? -12 45.969 16.297 1 91.38 314 ALA B C 1
ATOM 5997 O O . ALA B 1 314 ? -11.438 47.062 16.078 1 91.38 314 ALA B O 1
ATOM 5998 N N . LYS B 1 315 ? -11.797 44.875 15.625 1 92.31 315 LYS B N 1
ATOM 5999 C CA . LYS B 1 315 ? -10.938 44.969 14.445 1 92.31 315 LYS B CA 1
ATOM 6000 C C . LYS B 1 315 ? -11.617 44.344 13.227 1 92.31 315 LYS B C 1
ATOM 6002 O O . LYS B 1 315 ? -12.234 43.281 13.328 1 92.31 315 LYS B O 1
ATOM 6007 N N . VAL B 1 316 ? -11.617 45.125 12.117 1 92.56 316 VAL B N 1
ATOM 6008 C CA . VAL B 1 316 ? -12.125 44.625 10.836 1 92.56 316 VAL B CA 1
ATOM 6009 C C . VAL B 1 316 ? -11.016 44.656 9.789 1 92.56 316 VAL B C 1
ATOM 6011 O O . VAL B 1 316 ? -10.273 45.656 9.695 1 92.56 316 VAL B O 1
ATOM 6014 N N . SER B 1 317 ? -10.766 43.625 9.156 1 92.38 317 SER B N 1
ATOM 6015 C CA . SER B 1 317 ? -9.773 43.531 8.086 1 92.38 317 SER B CA 1
ATOM 6016 C C . SER B 1 317 ? -10.383 42.969 6.809 1 92.38 317 SER B C 1
ATOM 6018 O O . SER B 1 317 ? -11.016 41.906 6.828 1 92.38 317 SER B O 1
ATOM 6020 N N . VAL B 1 318 ? -10.297 43.719 5.652 1 91.25 318 VAL B N 1
ATOM 6021 C CA . VAL B 1 318 ? -10.883 43.281 4.383 1 91.25 318 VAL B CA 1
ATOM 6022 C C . VAL B 1 318 ? -9.867 43.469 3.258 1 91.25 318 VAL B C 1
ATOM 6024 O O . VAL B 1 318 ? -9.398 44.594 3.02 1 91.25 318 VAL B O 1
ATOM 6027 N N . PRO B 1 319 ? -9.477 42.344 2.676 1 91.31 319 PRO B N 1
ATOM 6028 C CA . PRO B 1 319 ? -8.695 42.594 1.457 1 91.31 319 PRO B CA 1
ATOM 6029 C C . PRO B 1 319 ? -9.508 43.25 0.351 1 91.31 319 PRO B C 1
ATOM 6031 O O . PRO B 1 319 ? -10.617 42.812 0.04 1 91.31 319 PRO B O 1
ATOM 6034 N N . LEU B 1 320 ? -8.984 44.25 -0.213 1 91.31 320 LEU B N 1
ATOM 6035 C CA . LEU B 1 320 ? -9.766 45.062 -1.144 1 91.31 320 LEU B CA 1
ATOM 6036 C C . LEU B 1 320 ? -9.445 44.688 -2.588 1 91.31 320 LEU B C 1
ATOM 6038 O O . LEU B 1 320 ? -10.352 44.5 -3.4 1 91.31 320 LEU B O 1
ATOM 6042 N N . PHE B 1 321 ? -8.18 44.75 -2.889 1 91.06 321 PHE B N 1
ATOM 6043 C CA . PHE B 1 321 ? -7.816 44.562 -4.289 1 91.06 321 PHE B CA 1
ATOM 6044 C C . PHE B 1 321 ? -6.527 43.781 -4.41 1 91.06 321 PHE B C 1
ATOM 6046 O O . PHE B 1 321 ? -5.508 44.125 -3.82 1 91.06 321 PHE B O 1
ATOM 6053 N N . GLU B 1 322 ? -6.594 42.625 -5.105 1 93.38 322 GLU B N 1
ATOM 6054 C CA . GLU B 1 322 ? -5.449 41.75 -5.332 1 93.38 322 GLU B CA 1
ATOM 6055 C C . GLU B 1 322 ? -5.34 41.344 -6.801 1 93.38 322 GLU B C 1
ATOM 6057 O O . GLU B 1 322 ? -5.066 40.188 -7.113 1 93.38 322 GLU B O 1
ATOM 6062 N N . TRP B 1 323 ? -5.582 42.188 -7.719 1 93.81 323 TRP B N 1
ATOM 6063 C CA . TRP B 1 323 ? -5.391 42.062 -9.156 1 93.81 323 TRP B CA 1
ATOM 6064 C C . TRP B 1 323 ? -6.027 40.812 -9.703 1 93.81 323 TRP B C 1
ATOM 6066 O O . TRP B 1 323 ? -5.395 40.031 -10.445 1 93.81 323 TRP B O 1
ATOM 6076 N N . GLY B 1 324 ? -7.336 40.406 -9.219 1 94.06 324 GLY B N 1
ATOM 6077 C CA . GLY B 1 324 ? -8.102 39.281 -9.773 1 94.06 324 GLY B CA 1
ATOM 6078 C C . GLY B 1 324 ? -7.809 37.969 -9.094 1 94.06 324 GLY B C 1
ATOM 6079 O O . GLY B 1 324 ? -8.305 36.906 -9.508 1 94.06 324 GLY B O 1
ATOM 6080 N N . LYS B 1 325 ? -6.984 37.844 -8.062 1 95 325 LYS B N 1
ATOM 6081 C CA . LYS B 1 325 ? -6.656 36.656 -7.324 1 95 325 LYS B CA 1
ATOM 6082 C C . LYS B 1 325 ? -7.914 35.969 -6.805 1 95 325 LYS B C 1
ATOM 6084 O O . LYS B 1 325 ? -8.047 34.75 -6.898 1 95 325 LYS B O 1
ATOM 6089 N N . ARG B 1 326 ? -8.93 36.75 -6.348 1 94.31 326 ARG B N 1
ATOM 6090 C CA . ARG B 1 326 ? -10.172 36.219 -5.816 1 94.31 326 ARG B CA 1
ATOM 6091 C C . ARG B 1 326 ? -10.953 35.469 -6.902 1 94.31 326 ARG B C 1
ATOM 6093 O O . ARG B 1 326 ? -11.422 34.344 -6.691 1 94.31 326 ARG B O 1
ATOM 6100 N N . ARG B 1 327 ? -11.031 36.125 -8 1 95.5 327 ARG B N 1
ATOM 6101 C CA . ARG B 1 327 ? -11.758 35.5 -9.109 1 95.5 327 ARG B CA 1
ATOM 6102 C C . ARG B 1 327 ? -11.078 34.25 -9.586 1 95.5 327 ARG B C 1
ATOM 6104 O O . ARG B 1 327 ? -11.742 33.219 -9.852 1 95.5 327 ARG B O 1
ATOM 6111 N N . ASN B 1 328 ? -9.727 34.25 -9.68 1 96.69 328 ASN B N 1
ATOM 6112 C CA . ASN B 1 328 ? -8.977 33.062 -10.125 1 96.69 328 ASN B CA 1
ATOM 6113 C C . ASN B 1 328 ? -9.078 31.922 -9.125 1 96.69 328 ASN B C 1
ATOM 6115 O O . ASN B 1 328 ? -9.242 30.766 -9.508 1 96.69 328 ASN B O 1
ATOM 6119 N N . GLU B 1 329 ? -9 32.219 -7.84 1 96.56 329 GLU B N 1
ATOM 6120 C CA . GLU B 1 329 ? -9.109 31.188 -6.805 1 96.56 329 GLU B CA 1
ATOM 6121 C C . GLU B 1 329 ? -10.523 30.609 -6.75 1 96.56 329 GLU B C 1
ATOM 6123 O O . GLU B 1 329 ? -10.695 29.422 -6.484 1 96.56 329 GLU B O 1
ATOM 6128 N N . LYS B 1 330 ? -11.547 31.469 -6.941 1 96.44 330 LYS B N 1
ATOM 6129 C CA . LYS B 1 330 ? -12.93 31 -6.977 1 96.44 330 LYS B CA 1
ATOM 6130 C C . LYS B 1 330 ? -13.141 30 -8.117 1 96.44 330 LYS B C 1
ATOM 6132 O O . LYS B 1 330 ? -13.711 28.938 -7.91 1 96.44 330 LYS B O 1
ATOM 6137 N N . ARG B 1 331 ? -12.656 30.359 -9.273 1 97.44 331 ARG B N 1
ATOM 6138 C CA . ARG B 1 331 ? -12.797 29.469 -10.414 1 97.44 331 ARG B CA 1
ATOM 6139 C C . ARG B 1 331 ? -12.039 28.156 -10.195 1 97.44 331 ARG B C 1
ATOM 6141 O O . ARG B 1 331 ? -12.531 27.094 -10.555 1 97.44 331 ARG B O 1
ATOM 6148 N N . ALA B 1 332 ? -10.805 28.281 -9.617 1 97.5 332 ALA B N 1
ATOM 6149 C CA . ALA B 1 332 ? -10.031 27.078 -9.305 1 97.5 332 ALA B CA 1
ATOM 6150 C C . ALA B 1 332 ? -10.797 26.156 -8.352 1 97.5 332 ALA B C 1
ATOM 6152 O O . ALA B 1 332 ? -10.805 24.938 -8.523 1 97.5 332 ALA B O 1
ATOM 6153 N N . GLY B 1 333 ? -11.445 26.766 -7.332 1 97.75 333 GLY B N 1
ATOM 6154 C CA . GLY B 1 333 ? -12.242 25.984 -6.398 1 97.75 333 GLY B CA 1
ATOM 6155 C C . GLY B 1 333 ? -13.438 25.312 -7.051 1 97.75 333 GLY B C 1
ATOM 6156 O O . GLY B 1 333 ? -13.758 24.172 -6.738 1 97.75 333 GLY B O 1
ATOM 6157 N N . GLU B 1 334 ? -14.055 26.047 -7.938 1 97.94 334 GLU B N 1
ATOM 6158 C CA . GLU B 1 334 ? -15.18 25.484 -8.672 1 97.94 334 GLU B CA 1
ATOM 6159 C C . GLU B 1 334 ? -14.75 24.281 -9.5 1 97.94 334 GLU B C 1
ATOM 6161 O O . GLU B 1 334 ? -15.469 23.281 -9.594 1 97.94 334 GLU B O 1
ATOM 6166 N N . TYR B 1 335 ? -13.57 24.359 -10.117 1 97.94 335 TYR B N 1
ATOM 6167 C CA . TYR B 1 335 ? -13.055 23.234 -10.883 1 97.94 335 TYR B CA 1
ATOM 6168 C C . TYR B 1 335 ? -12.758 22.047 -9.977 1 97.94 335 TYR B C 1
ATOM 6170 O O . TYR B 1 335 ? -12.984 20.891 -10.352 1 97.94 335 TYR B O 1
ATOM 6178 N N . ARG B 1 336 ? -12.25 22.297 -8.781 1 97.94 336 ARG B N 1
ATOM 6179 C CA . ARG B 1 336 ? -11.992 21.219 -7.848 1 97.94 336 ARG B CA 1
ATOM 6180 C C . ARG B 1 336 ? -13.273 20.484 -7.484 1 97.94 336 ARG B C 1
ATOM 6182 O O . ARG B 1 336 ? -13.289 19.25 -7.398 1 97.94 336 ARG B O 1
ATOM 6189 N N . VAL B 1 337 ? -14.359 21.266 -7.266 1 98.38 337 VAL B N 1
ATOM 6190 C CA . VAL B 1 337 ? -15.656 20.672 -6.973 1 98.38 337 VAL B CA 1
ATOM 6191 C C . VAL B 1 337 ? -16.141 19.875 -8.18 1 98.38 337 VAL B C 1
ATOM 6193 O O . VAL B 1 337 ? -16.656 18.75 -8.031 1 98.38 337 VAL B O 1
ATOM 6196 N N . ALA B 1 338 ? -15.93 20.391 -9.352 1 98.31 338 ALA B N 1
ATOM 6197 C CA . ALA B 1 338 ? -16.344 19.703 -10.578 1 98.31 338 ALA B CA 1
ATOM 6198 C C . ALA B 1 338 ? -15.578 18.406 -10.758 1 98.31 338 ALA B C 1
ATOM 6200 O O . ALA B 1 338 ? -16.141 17.391 -11.188 1 98.31 338 ALA B O 1
ATOM 6201 N N . ILE B 1 339 ? -14.273 18.406 -10.477 1 98.12 339 ILE B N 1
ATOM 6202 C CA . ILE B 1 339 ? -13.453 17.203 -10.547 1 98.12 339 ILE B CA 1
ATOM 6203 C C . ILE B 1 339 ? -14 16.141 -9.594 1 98.12 339 ILE B C 1
ATOM 6205 O O . ILE B 1 339 ? -14.125 14.969 -9.969 1 98.12 339 ILE B O 1
ATOM 6209 N N . ALA B 1 340 ? -14.391 16.578 -8.398 1 98.19 340 ALA B N 1
ATOM 6210 C CA . ALA B 1 340 ? -14.945 15.641 -7.426 1 98.19 340 ALA B CA 1
ATOM 6211 C C . ALA B 1 340 ? -16.266 15.055 -7.93 1 98.19 340 ALA B C 1
ATOM 6213 O O . ALA B 1 340 ? -16.531 13.867 -7.723 1 98.19 340 ALA B O 1
ATOM 6214 N N . ARG B 1 341 ? -17.031 15.867 -8.609 1 98.25 341 ARG B N 1
ATOM 6215 C CA . ARG B 1 341 ? -18.297 15.391 -9.164 1 98.25 341 ARG B CA 1
ATOM 6216 C C . ARG B 1 341 ? -18.047 14.391 -10.289 1 98.25 341 ARG B C 1
ATOM 6218 O O . ARG B 1 341 ? -18.781 13.398 -10.414 1 98.25 341 ARG B O 1
ATOM 6225 N N . GLU B 1 342 ? -17.047 14.633 -11.109 1 98.06 342 GLU B N 1
ATOM 6226 C CA . GLU B 1 342 ? -16.688 13.672 -12.141 1 98.06 342 GLU B CA 1
ATOM 6227 C C . GLU B 1 342 ? -16.203 12.352 -11.531 1 98.06 342 GLU B C 1
ATOM 6229 O O . GLU B 1 342 ? -16.516 11.273 -12.047 1 98.06 342 GLU B O 1
ATOM 6234 N N . ASN B 1 343 ? -15.477 12.484 -10.492 1 97.56 343 ASN B N 1
ATOM 6235 C CA . ASN B 1 343 ? -15.031 11.281 -9.797 1 97.56 343 ASN B CA 1
ATOM 6236 C C . ASN B 1 343 ? -16.203 10.492 -9.234 1 97.56 343 ASN B C 1
ATOM 6238 O O . ASN B 1 343 ? -16.203 9.258 -9.234 1 97.56 343 ASN B O 1
ATOM 6242 N N . PHE B 1 344 ? -17.234 11.195 -8.742 1 97 344 PHE B N 1
ATOM 6243 C CA . PHE B 1 344 ? -18.453 10.539 -8.273 1 97 344 PHE B CA 1
ATOM 6244 C C . PHE B 1 344 ? -19.125 9.766 -9.406 1 97 344 PHE B C 1
ATOM 6246 O O . PHE B 1 344 ? -19.531 8.617 -9.227 1 97 344 PHE B O 1
ATOM 6253 N N . SER B 1 345 ? -19.172 10.352 -10.578 1 96.31 345 SER B N 1
ATOM 6254 C CA . SER B 1 345 ? -19.75 9.688 -11.742 1 96.31 345 SER B CA 1
ATOM 6255 C C . SER B 1 345 ? -18.953 8.445 -12.117 1 96.31 345 SER B C 1
ATOM 6257 O O . SER B 1 345 ? -19.531 7.414 -12.484 1 96.31 345 SER B O 1
ATOM 6259 N N . LYS B 1 346 ? -17.641 8.562 -12.023 1 96.56 346 LYS B N 1
ATOM 6260 C CA . LYS B 1 346 ? -16.781 7.418 -12.297 1 96.56 346 LYS B CA 1
ATOM 6261 C C . LYS B 1 346 ? -17.062 6.277 -11.32 1 96.56 346 LYS B C 1
ATOM 6263 O O . LYS B 1 346 ? -17.203 5.125 -11.734 1 96.56 346 LYS B O 1
ATOM 6268 N N . VAL B 1 347 ? -17.188 6.59 -10.031 1 95.25 347 VAL B N 1
ATOM 6269 C CA . VAL B 1 347 ? -17.438 5.574 -9.016 1 95.25 347 VAL B CA 1
ATOM 6270 C C . VAL B 1 347 ? -18.812 4.938 -9.25 1 95.25 347 VAL B C 1
ATOM 6272 O O . VAL B 1 347 ? -18.969 3.723 -9.102 1 95.25 347 VAL B O 1
ATOM 6275 N N . LYS B 1 348 ? -19.75 5.754 -9.633 1 92.12 348 LYS B N 1
ATOM 6276 C CA . LYS B 1 348 ? -21.094 5.254 -9.93 1 92.12 348 LYS B CA 1
ATOM 6277 C C . LYS B 1 348 ? -21.062 4.23 -11.062 1 92.12 348 LYS B C 1
ATOM 6279 O O . LYS B 1 348 ? -21.672 3.164 -10.961 1 92.12 348 LYS B O 1
ATOM 6284 N N . ASP B 1 349 ? -20.344 4.496 -12.109 1 92.5 349 ASP B N 1
ATOM 6285 C CA . ASP B 1 349 ? -20.203 3.584 -13.242 1 92.5 349 ASP B CA 1
ATOM 6286 C C . ASP B 1 349 ? -19.5 2.297 -12.828 1 92.5 349 ASP B C 1
ATOM 6288 O O . ASP B 1 349 ? -19.922 1.2 -13.203 1 92.5 349 ASP B O 1
ATOM 6292 N N . VAL B 1 350 ? -18.438 2.486 -12.055 1 93.06 350 VAL B N 1
ATOM 6293 C CA . VAL B 1 350 ? -17.656 1.33 -11.625 1 93.06 350 VAL B CA 1
ATOM 6294 C C . VAL B 1 350 ? -18.516 0.429 -10.742 1 93.06 350 VAL B C 1
ATOM 6296 O O . VAL B 1 350 ? -18.516 -0.793 -10.898 1 93.06 350 VAL B O 1
ATOM 6299 N N . VAL B 1 351 ? -19.297 1.008 -9.812 1 90.5 351 VAL B N 1
ATOM 6300 C CA . VAL B 1 351 ? -20.141 0.244 -8.898 1 90.5 351 VAL B CA 1
ATOM 6301 C C . VAL B 1 351 ? -21.234 -0.47 -9.695 1 90.5 351 VAL B C 1
ATOM 6303 O O . VAL B 1 351 ? -21.516 -1.646 -9.453 1 90.5 351 VAL B O 1
ATOM 6306 N N . SER B 1 352 ? -21.859 0.184 -10.703 1 88.75 352 SER B N 1
ATOM 6307 C CA . SER B 1 352 ? -22.891 -0.413 -11.539 1 88.75 352 SER B CA 1
ATOM 6308 C C . SER B 1 352 ? -22.359 -1.607 -12.32 1 88.75 352 SER B C 1
ATOM 6310 O O . SER B 1 352 ? -23 -2.656 -12.375 1 88.75 352 SER B O 1
ATOM 6312 N N . LEU B 1 353 ? -21.219 -1.429 -12.852 1 90.06 353 LEU B N 1
ATOM 6313 C CA . LEU B 1 353 ? -20.594 -2.52 -13.594 1 90.06 353 LEU B CA 1
ATOM 6314 C C . LEU B 1 353 ? -20.25 -3.678 -12.664 1 90.06 353 LEU B C 1
ATOM 6316 O O . LEU B 1 353 ? -20.453 -4.844 -13.016 1 90.06 353 LEU B O 1
ATOM 6320 N N . GLU B 1 354 ? -19.703 -3.346 -11.508 1 91.12 354 GLU B N 1
ATOM 6321 C CA . GLU B 1 354 ? -19.312 -4.379 -10.555 1 91.12 354 GLU B CA 1
ATOM 6322 C C . GLU B 1 354 ? -20.516 -5.227 -10.141 1 91.12 354 GLU B C 1
ATOM 6324 O O . GLU B 1 354 ? -20.406 -6.449 -10.047 1 91.12 354 GLU B O 1
ATOM 6329 N N . VAL B 1 355 ? -21.656 -4.633 -9.906 1 88.69 355 VAL B N 1
ATOM 6330 C CA . VAL B 1 355 ? -22.844 -5.355 -9.492 1 88.69 355 VAL B CA 1
ATOM 6331 C C . VAL B 1 355 ? -23.312 -6.281 -10.625 1 88.69 355 VAL B C 1
ATOM 6333 O O . VAL B 1 355 ? -23.562 -7.465 -10.398 1 88.69 355 VAL B O 1
ATOM 6336 N N . GLN B 1 356 ? -23.297 -5.797 -11.859 1 88.5 356 GLN B N 1
ATOM 6337 C CA . GLN B 1 356 ? -23.734 -6.586 -13 1 88.5 356 GLN B CA 1
ATOM 6338 C C . GLN B 1 356 ? -22.766 -7.734 -13.281 1 88.5 356 GLN B C 1
ATOM 6340 O O . GLN B 1 356 ? -23.188 -8.875 -13.461 1 88.5 356 GLN B O 1
ATOM 6345 N N . SER B 1 357 ? -21.516 -7.383 -13.258 1 92.81 357 SER B N 1
ATOM 6346 C CA . SER B 1 357 ? -20.516 -8.406 -13.531 1 92.81 357 SER B CA 1
ATOM 6347 C C . SER B 1 357 ? -20.516 -9.477 -12.445 1 92.81 357 SER B C 1
ATOM 6349 O O . SER B 1 357 ? -20.375 -10.664 -12.742 1 92.81 357 SER B O 1
ATOM 6351 N N . ALA B 1 358 ? -20.641 -9.023 -11.227 1 92.38 358 ALA B N 1
ATOM 6352 C CA . ALA B 1 358 ? -20.672 -9.984 -10.125 1 92.38 358 ALA B CA 1
ATOM 6353 C C . ALA B 1 358 ? -21.875 -10.922 -10.242 1 92.38 358 ALA B C 1
ATOM 6355 O O . ALA B 1 358 ? -21.766 -12.117 -9.961 1 92.38 358 ALA B O 1
ATOM 6356 N N . TYR B 1 359 ? -23 -10.391 -10.688 1 90.38 359 TYR B N 1
ATOM 6357 C CA . TYR B 1 359 ? -24.188 -11.219 -10.859 1 90.38 359 TYR B CA 1
ATOM 6358 C C . TYR B 1 359 ? -23.984 -12.25 -11.961 1 90.38 359 TYR B C 1
ATOM 6360 O O . TYR B 1 359 ? -24.25 -13.438 -11.766 1 90.38 359 TYR B O 1
ATOM 6368 N N . TYR B 1 360 ? -23.438 -11.812 -13.047 1 91.81 360 TYR B N 1
ATOM 6369 C CA . TYR B 1 360 ? -23.219 -12.719 -14.164 1 91.81 360 TYR B CA 1
ATOM 6370 C C . TYR B 1 360 ? -22.188 -13.781 -13.812 1 91.81 360 TYR B C 1
ATOM 6372 O O . TYR B 1 360 ? -22.344 -14.953 -14.172 1 91.81 360 TYR B O 1
ATOM 6380 N N . ASN B 1 361 ? -21.156 -13.375 -13.195 1 93.81 361 ASN B N 1
ATOM 6381 C CA . ASN B 1 361 ? -20.156 -14.344 -12.742 1 93.81 361 ASN B CA 1
ATOM 6382 C C . ASN B 1 361 ? -20.766 -15.359 -11.781 1 93.81 361 ASN B C 1
ATOM 6384 O O . ASN B 1 361 ? -20.438 -16.547 -11.852 1 93.81 361 ASN B O 1
ATOM 6388 N N . TYR B 1 362 ? -21.656 -14.883 -10.938 1 93 362 TYR B N 1
ATOM 6389 C CA . TYR B 1 362 ? -22.328 -15.75 -9.984 1 93 362 TYR B CA 1
ATOM 6390 C C . TYR B 1 362 ? -23.234 -16.75 -10.688 1 93 362 TYR B C 1
ATOM 6392 O O . TYR B 1 362 ? -23.156 -17.953 -10.43 1 93 362 TYR B O 1
ATOM 6400 N N . VAL B 1 363 ? -23.969 -16.328 -11.656 1 92.62 363 VAL B N 1
ATOM 6401 C CA . VAL B 1 363 ? -24.875 -17.188 -12.414 1 92.62 363 VAL B CA 1
ATOM 6402 C C . VAL B 1 363 ? -24.078 -18.234 -13.18 1 92.62 363 VAL B C 1
ATOM 6404 O O . VAL B 1 363 ? -24.406 -19.422 -13.141 1 92.62 363 VAL B O 1
ATOM 6407 N N . GLN B 1 364 ? -22.984 -17.766 -13.734 1 94.44 364 GLN B N 1
ATOM 6408 C CA . GLN B 1 364 ? -22.125 -18.688 -14.5 1 94.44 364 GLN B CA 1
ATOM 6409 C C . GLN B 1 364 ? -21.469 -19.719 -13.594 1 94.44 364 GLN B C 1
ATOM 6411 O O . GLN B 1 364 ? -21.344 -20.891 -13.961 1 94.44 364 GLN B O 1
ATOM 6416 N N . ALA B 1 365 ? -21.031 -19.266 -12.492 1 95.5 365 ALA B N 1
ATOM 6417 C CA . ALA B 1 365 ? -20.375 -20.172 -11.547 1 95.5 365 ALA B CA 1
ATOM 6418 C C . ALA B 1 365 ? -21.344 -21.25 -11.086 1 95.5 365 ALA B C 1
ATOM 6420 O O . ALA B 1 365 ? -20.953 -22.422 -10.953 1 95.5 365 ALA B O 1
ATOM 6421 N N . VAL B 1 366 ? -22.578 -20.922 -10.867 1 93.69 366 VAL B N 1
ATOM 6422 C CA . VAL B 1 366 ? -23.578 -21.891 -10.414 1 93.69 366 VAL B CA 1
ATOM 6423 C C . VAL B 1 366 ? -23.875 -22.891 -11.531 1 93.69 366 VAL B C 1
ATOM 6425 O O . VAL B 1 366 ? -24.016 -24.094 -11.289 1 93.69 366 VAL B O 1
ATOM 6428 N N . GLU B 1 367 ? -23.906 -22.375 -12.727 1 94.19 367 GLU B N 1
ATOM 6429 C CA . GLU B 1 367 ? -24.125 -23.25 -13.875 1 94.19 367 GLU B CA 1
ATOM 6430 C C . GLU B 1 367 ? -22.969 -24.234 -14.047 1 94.19 367 GLU B C 1
ATOM 6432 O O . GLU B 1 367 ? -23.188 -25.391 -14.406 1 94.19 367 GLU B O 1
ATOM 6437 N N . ARG B 1 368 ? -21.797 -23.75 -13.781 1 95.12 368 ARG B N 1
ATOM 6438 C CA . ARG B 1 368 ? -20.609 -24.594 -13.914 1 95.12 368 ARG B CA 1
ATOM 6439 C C . ARG B 1 368 ? -20.641 -25.734 -12.898 1 95.12 368 ARG B C 1
ATOM 6441 O O . ARG B 1 368 ? -20.141 -26.828 -13.164 1 95.12 368 ARG B O 1
ATOM 6448 N N . VAL B 1 369 ? -21.25 -25.516 -11.742 1 94.69 369 VAL B N 1
ATOM 6449 C CA . VAL B 1 369 ? -21.359 -26.562 -10.719 1 94.69 369 VAL B CA 1
ATOM 6450 C C . VAL B 1 369 ? -22.188 -27.719 -11.25 1 94.69 369 VAL B C 1
ATOM 6452 O O . VAL B 1 369 ? -21.797 -28.891 -11.141 1 94.69 369 VAL B O 1
ATOM 6455 N N . THR B 1 370 ? -23.234 -27.438 -11.93 1 93.12 370 THR B N 1
ATOM 6456 C CA . THR B 1 370 ? -24.109 -28.484 -12.477 1 93.12 370 THR B CA 1
ATOM 6457 C C . THR B 1 370 ? -23.406 -29.234 -13.594 1 93.12 370 THR B C 1
ATOM 6459 O O . THR B 1 370 ? -23.469 -30.469 -13.656 1 93.12 370 THR B O 1
ATOM 6462 N N . LEU B 1 371 ? -22.688 -28.5 -14.375 1 94.62 371 LEU B N 1
ATOM 6463 C CA . LEU B 1 371 ? -22 -29.125 -15.492 1 94.62 371 LEU B CA 1
ATOM 6464 C C . LEU B 1 371 ? -20.891 -30.047 -14.992 1 94.62 371 LEU B C 1
ATOM 6466 O O . LEU B 1 371 ? -20.75 -31.172 -15.477 1 94.62 371 LEU B O 1
ATOM 6470 N N . THR B 1 372 ? -20.125 -29.594 -14.07 1 95.69 372 THR B N 1
ATOM 6471 C CA . THR B 1 372 ? -19.016 -30.391 -13.555 1 95.69 372 THR B CA 1
ATOM 6472 C C . THR B 1 372 ? -19.547 -31.578 -12.734 1 95.69 372 THR B C 1
ATOM 6474 O O . THR B 1 372 ? -18.938 -32.656 -12.711 1 95.69 372 THR B O 1
ATOM 6477 N N . GLU B 1 373 ? -20.672 -31.375 -12.07 1 93.5 373 GLU B N 1
ATOM 6478 C CA . GLU B 1 373 ? -21.297 -32.469 -11.352 1 93.5 373 GLU B CA 1
ATOM 6479 C C . GLU B 1 373 ? -21.703 -33.594 -12.312 1 93.5 373 GLU B C 1
ATOM 6481 O O . GLU B 1 373 ? -21.469 -34.781 -12.039 1 93.5 373 GLU B O 1
ATOM 6486 N N . ASN B 1 374 ? -22.25 -33.188 -13.406 1 94.75 374 ASN B N 1
ATOM 6487 C CA . ASN B 1 374 ? -22.625 -34.156 -14.43 1 94.75 374 ASN B CA 1
ATOM 6488 C C . ASN B 1 374 ? -21.391 -34.875 -15 1 94.75 374 ASN B C 1
ATOM 6490 O O . ASN B 1 374 ? -21.422 -36.062 -15.211 1 94.75 374 ASN B O 1
ATOM 6494 N N . SER B 1 375 ? -20.375 -34.062 -15.234 1 95.44 375 SER B N 1
ATOM 6495 C CA . SER B 1 375 ? -19.125 -34.656 -15.719 1 95.44 375 SER B CA 1
ATOM 6496 C C . SER B 1 375 ? -18.547 -35.656 -14.719 1 95.44 375 SER B C 1
ATOM 6498 O O . SER B 1 375 ? -18 -36.688 -15.109 1 95.44 375 SER B O 1
ATOM 6500 N N . LEU B 1 376 ? -18.703 -35.344 -13.492 1 95.62 376 LEU B N 1
ATOM 6501 C CA . LEU B 1 376 ? -18.203 -36.25 -12.438 1 95.62 376 LEU B CA 1
ATOM 6502 C C . LEU B 1 376 ? -18.938 -37.562 -12.445 1 95.62 376 LEU B C 1
ATOM 6504 O O . LEU B 1 376 ? -18.328 -38.625 -12.359 1 95.62 376 LEU B O 1
ATOM 6508 N N . ILE B 1 377 ? -20.219 -37.531 -12.664 1 95.06 377 ILE B N 1
ATOM 6509 C CA . ILE B 1 377 ? -21.047 -38.75 -12.688 1 95.06 377 ILE B CA 1
ATOM 6510 C C . ILE B 1 377 ? -20.641 -39.625 -13.875 1 95.06 377 ILE B C 1
ATOM 6512 O O . ILE B 1 377 ? -20.453 -40.812 -13.719 1 95.06 377 ILE B O 1
ATOM 6516 N N . LYS B 1 378 ? -20.375 -39 -14.984 1 95.81 378 LYS B N 1
ATOM 6517 C CA . LYS B 1 378 ? -19.984 -39.719 -16.188 1 95.81 378 LYS B CA 1
ATOM 6518 C C . LYS B 1 378 ? -18.578 -40.281 -16.047 1 95.81 378 LYS B C 1
ATOM 6520 O O . LYS B 1 378 ? -18.297 -41.406 -16.5 1 95.81 378 LYS B O 1
ATOM 6525 N N . ALA B 1 379 ? -17.672 -39.5 -15.469 1 95.38 379 ALA B N 1
ATOM 6526 C CA . ALA B 1 379 ? -16.297 -39.938 -15.289 1 95.38 379 ALA B CA 1
ATOM 6527 C C . ALA B 1 379 ? -16.234 -41.125 -14.32 1 95.38 379 ALA B C 1
ATOM 6529 O O . ALA B 1 379 ? -15.438 -42.031 -14.5 1 95.38 379 ALA B O 1
ATOM 6530 N N . GLN B 1 380 ? -17.047 -41.125 -13.352 1 94.5 380 GLN B N 1
ATOM 6531 C CA . GLN B 1 380 ? -17.125 -42.219 -12.391 1 94.5 380 GLN B CA 1
ATOM 6532 C C . GLN B 1 380 ? -17.609 -43.5 -13.055 1 94.5 380 GLN B C 1
ATOM 6534 O O . GLN B 1 380 ? -17.047 -44.562 -12.844 1 94.5 380 GLN B O 1
ATOM 6539 N N . GLU B 1 381 ? -18.656 -43.312 -13.875 1 95.12 381 GLU B N 1
ATOM 6540 C CA . GLU B 1 381 ? -19.172 -44.469 -14.625 1 95.12 381 GLU B CA 1
ATOM 6541 C C . GLU B 1 381 ? -18.125 -45 -15.602 1 95.12 381 GLU B C 1
ATOM 6543 O O . GLU B 1 381 ? -17.969 -46.219 -15.742 1 95.12 381 GLU B O 1
ATOM 6548 N N . ASN B 1 382 ? -17.484 -44.094 -16.188 1 94.19 382 ASN B N 1
ATOM 6549 C CA . ASN B 1 382 ? -16.438 -44.469 -17.125 1 94.19 382 ASN B CA 1
ATOM 6550 C C . ASN B 1 382 ? -15.312 -45.25 -16.438 1 94.19 382 ASN B C 1
ATOM 6552 O O . ASN B 1 382 ? -14.82 -46.25 -16.984 1 94.19 382 ASN B O 1
ATOM 6556 N N . GLU B 1 383 ? -14.875 -44.812 -15.328 1 93.81 383 GLU B N 1
ATOM 6557 C CA . GLU B 1 383 ? -13.836 -45.531 -14.578 1 93.81 383 GLU B CA 1
ATOM 6558 C C . GLU B 1 383 ? -14.289 -46.906 -14.164 1 93.81 383 GLU B C 1
ATOM 6560 O O . GLU B 1 383 ? -13.531 -47.875 -14.289 1 93.81 383 GLU B O 1
ATOM 6565 N N . ALA B 1 384 ? -15.531 -47.094 -13.766 1 93.12 384 ALA B N 1
ATOM 6566 C CA . ALA B 1 384 ? -16.078 -48.375 -13.367 1 93.12 384 ALA B CA 1
ATOM 6567 C C . ALA B 1 384 ? -16.125 -49.344 -14.547 1 93.12 384 ALA B C 1
ATOM 6569 O O . ALA B 1 384 ? -15.758 -50.5 -14.414 1 93.12 384 ALA B O 1
ATOM 6570 N N . MET B 1 385 ? -16.484 -48.812 -15.633 1 94.31 385 MET B N 1
ATOM 6571 C CA . MET B 1 385 ? -16.562 -49.625 -16.844 1 94.31 385 MET B CA 1
ATOM 6572 C C . MET B 1 385 ? -15.164 -50.062 -17.297 1 94.31 385 MET B C 1
ATOM 6574 O O . MET B 1 385 ? -14.969 -51.219 -17.719 1 94.31 385 MET B O 1
ATOM 6578 N N . ALA B 1 386 ? -14.266 -49.094 -17.203 1 92.25 386 ALA B N 1
ATOM 6579 C CA . ALA B 1 386 ? -12.891 -49.375 -17.609 1 92.25 386 ALA B CA 1
ATOM 6580 C C . ALA B 1 386 ? -12.289 -50.469 -16.719 1 92.25 386 ALA B C 1
ATOM 6582 O O . ALA B 1 386 ? -11.609 -51.375 -17.219 1 92.25 386 ALA B O 1
ATOM 6583 N N . LEU B 1 387 ? -12.516 -50.469 -15.5 1 90.81 387 LEU B N 1
ATOM 6584 C CA . LEU B 1 387 ? -12 -51.469 -14.57 1 90.81 387 LEU B CA 1
ATOM 6585 C C . LEU B 1 387 ? -12.602 -52.844 -14.852 1 90.81 387 LEU B C 1
ATOM 6587 O O . LEU B 1 387 ? -11.906 -53.844 -14.812 1 90.81 387 LEU B O 1
ATOM 6591 N N . GLU B 1 388 ? -13.898 -52.844 -15.203 1 90.81 388 GLU B N 1
ATOM 6592 C CA . GLU B 1 388 ? -14.578 -54.094 -15.531 1 90.81 388 GLU B CA 1
ATOM 6593 C C . GLU B 1 388 ? -14.031 -54.688 -16.828 1 90.81 388 GLU B C 1
ATOM 6595 O O . GLU B 1 388 ? -13.773 -55.906 -16.891 1 90.81 388 GLU B O 1
ATOM 6600 N N . ARG B 1 389 ? -13.805 -53.875 -17.75 1 92.56 389 ARG B N 1
ATOM 6601 C CA . ARG B 1 389 ? -13.289 -54.344 -19.031 1 92.56 389 ARG B CA 1
ATOM 6602 C C . ARG B 1 389 ? -11.852 -54.844 -18.891 1 92.56 389 ARG B C 1
ATOM 6604 O O . ARG B 1 389 ? -11.438 -55.781 -19.594 1 92.56 389 ARG B O 1
ATOM 6611 N N . TYR B 1 390 ? -11.109 -54.219 -18.078 1 89.69 390 TYR B N 1
ATOM 6612 C CA . TYR B 1 390 ? -9.742 -54.656 -17.828 1 89.69 390 TYR B CA 1
ATOM 6613 C C . TYR B 1 390 ? -9.719 -56.031 -17.172 1 89.69 390 TYR B C 1
ATOM 6615 O O . TYR B 1 390 ? -8.906 -56.906 -17.547 1 89.69 390 TYR B O 1
ATOM 6623 N N . ARG B 1 391 ? -10.641 -56.281 -16.266 1 85.94 391 ARG B N 1
ATOM 6624 C CA . ARG B 1 391 ? -10.75 -57.562 -15.602 1 85.94 391 ARG B CA 1
ATOM 6625 C C . ARG B 1 391 ? -11.117 -58.656 -16.594 1 85.94 391 ARG B C 1
ATOM 6627 O O . ARG B 1 391 ? -10.664 -59.812 -16.469 1 85.94 391 ARG B O 1
ATOM 6634 N N . GLU B 1 392 ? -11.812 -58.219 -17.672 1 87.81 392 GLU B N 1
ATOM 6635 C CA . GLU B 1 392 ? -12.242 -59.156 -18.703 1 87.81 392 GLU B CA 1
ATOM 6636 C C . GLU B 1 392 ? -11.18 -59.281 -19.797 1 87.81 392 GLU B C 1
ATOM 6638 O O . GLU B 1 392 ? -11.328 -60.094 -20.703 1 87.81 392 GLU B O 1
ATOM 6643 N N . GLY B 1 393 ? -10.133 -58.438 -19.688 1 84.25 393 GLY B N 1
ATOM 6644 C CA . GLY B 1 393 ? -9.047 -58.5 -20.656 1 84.25 393 GLY B CA 1
ATOM 6645 C C . GLY B 1 393 ? -9.336 -57.719 -21.922 1 84.25 393 GLY B C 1
ATOM 6646 O O . GLY B 1 393 ? -8.664 -57.906 -22.953 1 84.25 393 GLY B O 1
ATOM 6647 N N . LYS B 1 394 ? -10.289 -56.812 -21.828 1 87.19 394 LYS B N 1
ATOM 6648 C CA . LYS B 1 394 ? -10.727 -56.094 -23.031 1 87.19 394 LYS B CA 1
ATOM 6649 C C . LYS B 1 394 ? -10.195 -54.656 -23.031 1 87.19 394 LYS B C 1
ATOM 6651 O O . LYS B 1 394 ? -10.531 -53.875 -23.922 1 87.19 394 LYS B O 1
ATOM 6656 N N . MET B 1 395 ? -9.43 -54.281 -22.016 1 86.31 395 MET B N 1
ATOM 6657 C CA . MET B 1 395 ? -8.883 -52.938 -21.922 1 86.31 395 MET B CA 1
ATOM 6658 C C . MET B 1 395 ? -7.434 -52.969 -21.453 1 86.31 395 MET B C 1
ATOM 6660 O O . MET B 1 395 ? -7.062 -53.812 -20.641 1 86.31 395 MET B O 1
ATOM 6664 N N . SER B 1 396 ? -6.762 -52.125 -22.031 1 85.31 396 SER B N 1
ATOM 6665 C CA . SER B 1 396 ? -5.355 -52.031 -21.656 1 85.31 396 SER B CA 1
ATOM 6666 C C . SER B 1 396 ? -5.188 -51.25 -20.359 1 85.31 396 SER B C 1
ATOM 6668 O O . SER B 1 396 ? -6.109 -50.562 -19.922 1 85.31 396 SER B O 1
ATOM 6670 N N . VAL B 1 397 ? -4.043 -51.469 -19.75 1 83 397 VAL B N 1
ATOM 6671 C CA . VAL B 1 397 ? -3.715 -50.781 -18.516 1 83 397 VAL B CA 1
ATOM 6672 C C . VAL B 1 397 ? -3.74 -49.281 -18.75 1 83 397 VAL B C 1
ATOM 6674 O O . VAL B 1 397 ? -4.184 -48.5 -17.875 1 83 397 VAL B O 1
ATOM 6677 N N . ASP B 1 398 ? -3.373 -48.875 -19.891 1 81.81 398 ASP B N 1
ATOM 6678 C CA . ASP B 1 398 ? -3.373 -47.438 -20.234 1 81.81 398 ASP B CA 1
ATOM 6679 C C . ASP B 1 398 ? -4.789 -46.875 -20.234 1 81.81 398 ASP B C 1
ATOM 6681 O O . ASP B 1 398 ? -5.012 -45.75 -19.766 1 81.81 398 ASP B O 1
ATOM 6685 N N . GLY B 1 399 ? -5.648 -47.656 -20.734 1 85.81 399 GLY B N 1
ATOM 6686 C CA . GLY B 1 399 ? -7.039 -47.25 -20.75 1 85.81 399 GLY B CA 1
ATOM 6687 C C . GLY B 1 399 ? -7.613 -47.062 -19.359 1 85.81 399 GLY B C 1
ATOM 6688 O O . GLY B 1 399 ? -8.328 -46.094 -19.109 1 85.81 399 GLY B O 1
ATOM 6689 N N . VAL B 1 400 ? -7.281 -48 -18.484 1 89 400 VAL B N 1
ATOM 6690 C CA . VAL B 1 400 ? -7.777 -47.906 -17.109 1 89 400 VAL B CA 1
ATOM 6691 C C . VAL B 1 400 ? -7.168 -46.688 -16.406 1 89 400 VAL B C 1
ATOM 6693 O O . VAL B 1 400 ? -7.871 -45.938 -15.734 1 89 400 VAL B O 1
ATOM 6696 N N . LEU B 1 401 ? -5.898 -46.531 -16.609 1 86.56 401 LEU B N 1
ATOM 6697 C CA . LEU B 1 401 ? -5.207 -45.406 -15.984 1 86.56 401 LEU B CA 1
ATOM 6698 C C . LEU B 1 401 ? -5.781 -44.062 -16.469 1 86.56 401 LEU B C 1
ATOM 6700 O O . LEU B 1 401 ? -5.949 -43.125 -15.688 1 86.56 401 LEU B O 1
ATOM 6704 N N . ASP B 1 402 ? -6.098 -43.969 -17.656 1 87.25 402 ASP B N 1
ATOM 6705 C CA . ASP B 1 402 ? -6.699 -42.75 -18.219 1 87.25 402 ASP B CA 1
ATOM 6706 C C . ASP B 1 402 ? -8.07 -42.5 -17.609 1 87.25 402 ASP B C 1
ATOM 6708 O O . ASP B 1 402 ? -8.391 -41.344 -17.266 1 87.25 402 ASP B O 1
ATOM 6712 N N . ALA B 1 403 ? -8.773 -43.562 -17.562 1 90.75 403 ALA B N 1
ATOM 6713 C CA . ALA B 1 403 ? -10.109 -43.438 -16.984 1 90.75 403 ALA B CA 1
ATOM 6714 C C . ALA B 1 403 ? -10.031 -42.938 -15.531 1 90.75 403 ALA B C 1
ATOM 6716 O O . ALA B 1 403 ? -10.828 -42.125 -15.102 1 90.75 403 ALA B O 1
ATOM 6717 N N . GLN B 1 404 ? -9.078 -43.469 -14.797 1 90.56 404 GLN B N 1
ATOM 6718 C CA . GLN B 1 404 ? -8.875 -43.031 -13.414 1 90.56 404 GLN B CA 1
ATOM 6719 C C . GLN B 1 404 ? -8.461 -41.594 -13.336 1 90.56 404 GLN B C 1
ATOM 6721 O O . GLN B 1 404 ? -8.93 -40.844 -12.477 1 90.56 404 GLN B O 1
ATOM 6726 N N . MET B 1 405 ? -7.629 -41.156 -14.219 1 89.31 405 MET B N 1
ATOM 6727 C CA . MET B 1 405 ? -7.176 -39.781 -14.258 1 89.31 405 MET B CA 1
ATOM 6728 C C . MET B 1 405 ? -8.328 -38.844 -14.602 1 89.31 405 MET B C 1
ATOM 6730 O O . MET B 1 405 ? -8.43 -37.75 -14.031 1 89.31 405 MET B O 1
ATOM 6734 N N . PHE B 1 406 ? -9.078 -39.281 -15.484 1 90.12 406 PHE B N 1
ATOM 6735 C CA . PHE B 1 406 ? -10.234 -38.469 -15.867 1 90.12 406 PHE B CA 1
ATOM 6736 C C . PHE B 1 406 ? -11.188 -38.312 -14.695 1 90.12 406 PHE B C 1
ATOM 6738 O O . PHE B 1 406 ? -11.727 -37.219 -14.484 1 90.12 406 PHE B O 1
ATOM 6745 N N . HIS B 1 407 ? -11.398 -39.344 -13.992 1 94.12 407 HIS B N 1
ATOM 6746 C CA . HIS B 1 407 ? -12.266 -39.281 -12.82 1 94.12 407 HIS B CA 1
ATOM 6747 C C . HIS B 1 407 ? -11.711 -38.344 -11.773 1 94.12 407 HIS B C 1
ATOM 6749 O O . HIS B 1 407 ? -12.445 -37.5 -11.219 1 94.12 407 HIS B O 1
ATOM 6755 N N . GLN B 1 408 ? -10.469 -38.438 -11.547 1 93.5 408 GLN B N 1
ATOM 6756 C CA . GLN B 1 408 ? -9.82 -37.531 -10.594 1 93.5 408 GLN B CA 1
ATOM 6757 C C . GLN B 1 408 ? -9.938 -36.094 -11.047 1 93.5 408 GLN B C 1
ATOM 6759 O O . GLN B 1 408 ? -10.234 -35.188 -10.25 1 93.5 408 GLN B O 1
ATOM 6764 N N . THR B 1 409 ? -9.648 -35.844 -12.25 1 93.75 409 THR B N 1
ATOM 6765 C CA . THR B 1 409 ? -9.742 -34.5 -12.812 1 93.75 409 THR B CA 1
ATOM 6766 C C . THR B 1 409 ? -11.164 -33.938 -12.68 1 93.75 409 THR B C 1
ATOM 6768 O O . THR B 1 409 ? -11.359 -32.781 -12.344 1 93.75 409 THR B O 1
ATOM 6771 N N . ALA B 1 410 ? -12.055 -34.812 -12.984 1 95.31 410 ALA B N 1
ATOM 6772 C CA . ALA B 1 410 ? -13.453 -34.438 -12.852 1 95.31 410 ALA B CA 1
ATOM 6773 C C . ALA B 1 410 ? -13.789 -34.062 -11.406 1 95.31 410 ALA B C 1
ATOM 6775 O O . ALA B 1 410 ? -14.523 -33.094 -11.156 1 95.31 410 ALA B O 1
ATOM 6776 N N . GLN B 1 411 ? -13.312 -34.875 -10.469 1 95.88 411 GLN B N 1
ATOM 6777 C CA . GLN B 1 411 ? -13.523 -34.562 -9.055 1 95.88 411 GLN B CA 1
ATOM 6778 C C . GLN B 1 411 ? -12.914 -33.219 -8.68 1 95.88 411 GLN B C 1
ATOM 6780 O O . GLN B 1 411 ? -13.547 -32.438 -7.98 1 95.88 411 GLN B O 1
ATOM 6785 N N . MET B 1 412 ? -11.742 -32.969 -9.117 1 95.69 412 MET B N 1
ATOM 6786 C CA . MET B 1 412 ? -11.062 -31.703 -8.844 1 95.69 412 MET B CA 1
ATOM 6787 C C . MET B 1 412 ? -11.844 -30.531 -9.43 1 95.69 412 MET B C 1
ATOM 6789 O O . MET B 1 412 ? -11.984 -29.5 -8.789 1 95.69 412 MET B O 1
ATOM 6793 N N . ASN B 1 413 ? -12.289 -30.766 -10.602 1 94.81 413 ASN B N 1
ATOM 6794 C CA . ASN B 1 413 ? -13.062 -29.734 -11.273 1 94.81 413 ASN B CA 1
ATOM 6795 C C . ASN B 1 413 ? -14.359 -29.422 -10.523 1 94.81 413 ASN B C 1
ATOM 6797 O O . ASN B 1 413 ? -14.773 -28.266 -10.43 1 94.81 413 ASN B O 1
ATOM 6801 N N . PHE B 1 414 ? -14.961 -30.438 -10.039 1 95.12 414 PHE B N 1
ATOM 6802 C CA . PHE B 1 414 ? -16.203 -30.281 -9.281 1 95.12 414 PHE B CA 1
ATOM 6803 C C . PHE B 1 414 ? -15.953 -29.484 -8.008 1 95.12 414 PHE B C 1
ATOM 6805 O O . PHE B 1 414 ? -16.688 -28.531 -7.703 1 95.12 414 PHE B O 1
ATOM 6812 N N . VAL B 1 415 ? -14.93 -29.812 -7.262 1 95.56 415 VAL B N 1
ATOM 6813 C CA . VAL B 1 415 ? -14.562 -29.078 -6.055 1 95.56 415 VAL B CA 1
ATOM 6814 C C . VAL B 1 415 ? -14.281 -27.625 -6.402 1 95.56 415 VAL B C 1
ATOM 6816 O O . VAL B 1 415 ? -14.75 -26.719 -5.715 1 95.56 415 VAL B O 1
ATOM 6819 N N . GLN B 1 416 ? -13.531 -27.375 -7.5 1 96.19 416 GLN B N 1
ATOM 6820 C CA . GLN B 1 416 ? -13.172 -26.031 -7.93 1 96.19 416 GLN B CA 1
ATOM 6821 C C . GLN B 1 416 ? -14.406 -25.219 -8.312 1 96.19 416 GLN B C 1
ATOM 6823 O O . GLN B 1 416 ? -14.477 -24.031 -8.039 1 96.19 416 GLN B O 1
ATOM 6828 N N . SER B 1 417 ? -15.25 -25.906 -9.016 1 95.75 417 SER B N 1
ATOM 6829 C CA . SER B 1 417 ? -16.469 -25.203 -9.43 1 95.75 417 SER B CA 1
ATOM 6830 C C . SER B 1 417 ? -17.297 -24.797 -8.227 1 95.75 417 SER B C 1
ATOM 6832 O O . SER B 1 417 ? -17.859 -23.688 -8.203 1 95.75 417 SER B O 1
ATOM 6834 N N . ARG B 1 418 ? -17.469 -25.688 -7.219 1 95.94 418 ARG B N 1
ATOM 6835 C CA . ARG B 1 418 ? -18.188 -25.344 -6 1 95.94 418 ARG B CA 1
ATOM 6836 C C . ARG B 1 418 ? -17.516 -24.188 -5.266 1 95.94 418 ARG B C 1
ATOM 6838 O O . ARG B 1 418 ? -18.188 -23.297 -4.75 1 95.94 418 ARG B O 1
ATOM 6845 N N . LEU B 1 419 ? -16.203 -24.188 -5.207 1 96.12 419 LEU B N 1
ATOM 6846 C CA . LEU B 1 419 ? -15.461 -23.094 -4.594 1 96.12 419 LEU B CA 1
ATOM 6847 C C . LEU B 1 419 ? -15.734 -21.781 -5.309 1 96.12 419 LEU B C 1
ATOM 6849 O O . LEU B 1 419 ? -16.031 -20.781 -4.668 1 96.12 419 LEU B O 1
ATOM 6853 N N . THR B 1 420 ? -15.656 -21.828 -6.609 1 96.62 420 THR B N 1
ATOM 6854 C CA . THR B 1 420 ? -15.859 -20.625 -7.406 1 96.62 420 THR B CA 1
ATOM 6855 C C . THR B 1 420 ? -17.266 -20.078 -7.211 1 96.62 420 THR B C 1
ATOM 6857 O O . THR B 1 420 ? -17.469 -18.859 -7.16 1 96.62 420 THR B O 1
ATOM 6860 N N . ALA B 1 421 ? -18.188 -21 -7.113 1 94.62 421 ALA B N 1
ATOM 6861 C CA . ALA B 1 421 ? -19.578 -20.578 -6.895 1 94.62 421 ALA B CA 1
ATOM 6862 C C . ALA B 1 421 ? -19.719 -19.859 -5.555 1 94.62 421 ALA B C 1
ATOM 6864 O O . ALA B 1 421 ? -20.359 -18.812 -5.473 1 94.62 421 ALA B O 1
ATOM 6865 N N . GLN B 1 422 ? -19.156 -20.422 -4.543 1 94.12 422 GLN B N 1
ATOM 6866 C CA . GLN B 1 422 ? -19.234 -19.812 -3.217 1 94.12 422 GLN B CA 1
ATOM 6867 C C . GLN B 1 422 ? -18.562 -18.453 -3.191 1 94.12 422 GLN B C 1
ATOM 6869 O O . GLN B 1 422 ? -19.078 -17.5 -2.613 1 94.12 422 GLN B O 1
ATOM 6874 N N . ILE B 1 423 ? -17.391 -18.344 -3.816 1 95.44 423 ILE B N 1
ATOM 6875 C CA . ILE B 1 423 ? -16.656 -17.094 -3.857 1 95.44 423 ILE B CA 1
ATOM 6876 C C . ILE B 1 423 ? -17.422 -16.062 -4.672 1 95.44 423 ILE B C 1
ATOM 6878 O O . ILE B 1 423 ? -17.484 -14.883 -4.297 1 95.44 423 ILE B O 1
ATOM 6882 N N . SER B 1 424 ? -17.969 -16.5 -5.75 1 94.5 424 SER B N 1
ATOM 6883 C CA . SER B 1 424 ? -18.734 -15.594 -6.59 1 94.5 424 SER B CA 1
ATOM 6884 C C . SER B 1 424 ? -19.984 -15.094 -5.863 1 94.5 424 SER B C 1
ATOM 6886 O O . SER B 1 424 ? -20.375 -13.938 -6.031 1 94.5 424 SER B O 1
ATOM 6888 N N . TYR B 1 425 ? -20.594 -15.938 -5.133 1 91.38 425 TYR B N 1
ATOM 6889 C CA . TYR B 1 425 ? -21.734 -15.516 -4.32 1 91.38 425 TYR B CA 1
ATOM 6890 C C . TYR B 1 425 ? -21.328 -14.43 -3.332 1 91.38 425 TYR B C 1
ATOM 6892 O O . TYR B 1 425 ? -22 -13.398 -3.229 1 91.38 425 TYR B O 1
ATOM 6900 N N . SER B 1 426 ? -20.266 -14.68 -2.611 1 92.12 426 SER B N 1
ATOM 6901 C CA . SER B 1 426 ? -19.781 -13.703 -1.646 1 92.12 426 SER B CA 1
ATOM 6902 C C . SER B 1 426 ? -19.422 -12.383 -2.328 1 92.12 426 SER B C 1
ATOM 6904 O O . SER B 1 426 ? -19.672 -11.305 -1.778 1 92.12 426 SER B O 1
ATOM 6906 N N . ALA B 1 427 ? -18.828 -12.469 -3.486 1 92.81 427 ALA B N 1
ATOM 6907 C CA . ALA B 1 427 ? -18.484 -11.273 -4.254 1 92.81 427 ALA B CA 1
ATOM 6908 C C . ALA B 1 427 ? -19.75 -10.5 -4.652 1 92.81 427 ALA B C 1
ATOM 6910 O O . ALA B 1 427 ? -19.75 -9.266 -4.645 1 92.81 427 ALA B O 1
ATOM 6911 N N . PHE B 1 428 ? -20.781 -11.219 -5.004 1 90.69 428 PHE B N 1
ATOM 6912 C CA . PHE B 1 428 ? -22.047 -10.609 -5.406 1 90.69 428 PHE B CA 1
ATOM 6913 C C . PHE B 1 428 ? -22.703 -9.906 -4.227 1 90.69 428 PHE B C 1
ATOM 6915 O O . PHE B 1 428 ? -23.156 -8.766 -4.352 1 90.69 428 PHE B O 1
ATOM 6922 N N . VAL B 1 429 ? -22.672 -10.555 -3.107 1 88.12 429 VAL B N 1
ATOM 6923 C CA . VAL B 1 429 ? -23.266 -9.984 -1.902 1 88.12 429 VAL B CA 1
ATOM 6924 C C . VAL B 1 429 ? -22.5 -8.719 -1.511 1 88.12 429 VAL B C 1
ATOM 6926 O O . VAL B 1 429 ? -23.109 -7.723 -1.104 1 88.12 429 VAL B O 1
ATOM 6929 N N . ARG B 1 430 ? -21.172 -8.742 -1.656 1 89.75 430 ARG B N 1
ATOM 6930 C CA . ARG B 1 430 ? -20.359 -7.559 -1.394 1 89.75 430 ARG B CA 1
ATOM 6931 C C . ARG B 1 430 ? -20.719 -6.43 -2.359 1 89.75 430 ARG B C 1
ATOM 6933 O O . ARG B 1 430 ? -20.828 -5.273 -1.953 1 89.75 430 ARG B O 1
ATOM 6940 N N . ALA B 1 431 ? -20.859 -6.789 -3.609 1 89.56 431 ALA B N 1
ATOM 6941 C CA . ALA B 1 431 ? -21.172 -5.801 -4.641 1 89.56 431 ALA B CA 1
ATOM 6942 C C . ALA B 1 431 ? -22.516 -5.133 -4.379 1 89.56 431 ALA B C 1
ATOM 6944 O O . ALA B 1 431 ? -22.719 -3.965 -4.719 1 89.56 431 ALA B O 1
ATOM 6945 N N . LEU B 1 432 ? -23.438 -5.891 -3.754 1 86.38 432 LEU B N 1
ATOM 6946 C CA . LEU B 1 432 ? -24.75 -5.352 -3.418 1 86.38 432 LEU B CA 1
ATOM 6947 C C . LEU B 1 432 ? -24.688 -4.469 -2.18 1 86.38 432 LEU B C 1
ATOM 6949 O O . LEU B 1 432 ? -25.609 -3.719 -1.888 1 86.38 432 LEU B O 1
ATOM 6953 N N . GLY B 1 433 ? -23.547 -4.5 -1.523 1 82.62 433 GLY B N 1
ATOM 6954 C CA . GLY B 1 433 ? -23.391 -3.719 -0.307 1 82.62 433 GLY B CA 1
ATOM 6955 C C . GLY B 1 433 ? -24.062 -4.355 0.9 1 82.62 433 GLY B C 1
ATOM 6956 O O . GLY B 1 433 ? -24.422 -3.666 1.851 1 82.62 433 GLY B O 1
ATOM 6957 N N . LEU B 1 434 ? -24.312 -5.66 0.921 1 72.75 434 LEU B N 1
ATOM 6958 C CA . LEU B 1 434 ? -25.062 -6.348 1.972 1 72.75 434 LEU B CA 1
ATOM 6959 C C . LEU B 1 434 ? -24.109 -7.047 2.939 1 72.75 434 LEU B C 1
ATOM 6961 O O . LEU B 1 434 ? -24.531 -7.535 3.988 1 72.75 434 LEU B O 1
ATOM 6965 N N . LEU B 1 435 ? -22.844 -7.199 2.625 1 64.25 435 LEU B N 1
ATOM 6966 C CA . LEU B 1 435 ? -21.938 -7.934 3.508 1 64.25 435 LEU B CA 1
ATOM 6967 C C . LEU B 1 435 ? -21.641 -7.125 4.766 1 64.25 435 LEU B C 1
ATOM 6969 O O . LEU B 1 435 ? -21.172 -7.68 5.766 1 64.25 435 LEU B O 1
ATOM 6973 N N . SER B 1 436 ? -21.938 -5.773 4.746 1 54.44 436 SER B N 1
ATOM 6974 C CA . SER B 1 436 ? -21.625 -4.93 5.895 1 54.44 436 SER B CA 1
ATOM 6975 C C . SER B 1 436 ? -22.688 -5.051 6.98 1 54.44 436 SER B C 1
ATOM 6977 O O . SER B 1 436 ? -22.547 -4.477 8.062 1 54.44 436 SER B O 1
ATOM 6979 N N . ILE B 1 437 ? -23.891 -5.719 6.766 1 42.84 437 ILE B N 1
ATOM 6980 C CA . ILE B 1 437 ? -24.922 -5.789 7.797 1 42.84 437 ILE B CA 1
ATOM 6981 C C . ILE B 1 437 ? -24.797 -7.105 8.562 1 42.84 437 ILE B C 1
ATOM 6983 O O . ILE B 1 437 ? -24.641 -8.172 7.953 1 42.84 437 ILE B O 1
#

Organism: NCBI:txid997884

pLDDT: mean 86.11, std 15.73, range [31.52, 98.44]

Solvent-accessible surface area (backbone atoms only — not comparable to full-atom values): 43375 Å² total; per-residue (Å²): 124,75,73,64,55,62,56,52,62,63,59,64,72,67,60,82,71,73,66,74,75,59,69,79,74,49,66,61,55,56,51,49,33,52,37,24,60,72,52,31,63,66,53,53,50,30,53,50,43,34,53,50,30,49,52,51,28,54,56,38,55,51,64,71,46,66,47,79,48,77,49,76,50,79,45,77,39,91,80,39,63,68,43,69,46,74,42,87,90,40,96,60,58,47,69,44,72,48,66,39,63,34,40,33,38,36,40,38,39,39,33,68,80,38,48,44,49,31,57,61,25,47,29,51,26,30,48,27,49,26,50,30,34,49,29,48,36,48,44,50,49,27,51,50,41,44,50,40,51,43,37,51,48,48,26,23,36,27,49,38,46,30,53,52,31,48,51,50,34,50,52,42,48,53,50,37,51,54,44,48,56,34,34,76,71,67,75,42,60,67,67,56,43,53,53,38,50,52,51,37,51,53,33,50,51,52,28,54,52,29,48,49,52,22,52,52,33,45,28,53,40,24,53,55,39,68,42,61,61,85,61,85,73,92,71,61,74,59,60,66,72,56,81,77,72,82,62,62,71,66,47,50,70,65,26,51,101,56,40,36,66,60,51,32,34,51,25,50,29,49,31,35,46,22,49,32,48,32,61,52,13,72,58,34,50,33,32,36,38,35,39,38,36,35,38,26,22,47,23,48,61,69,37,81,52,74,35,80,40,40,33,43,36,37,40,38,41,31,58,71,44,48,80,57,29,66,58,25,50,51,51,26,29,50,29,51,28,50,33,34,48,31,50,34,54,43,50,51,51,52,49,54,50,45,35,52,51,27,45,52,49,22,49,49,24,23,53,42,30,56,52,29,47,52,46,30,56,51,26,48,52,47,29,55,51,35,52,53,32,36,75,72,68,74,41,54,68,67,54,34,52,49,29,48,50,46,28,49,52,28,46,52,46,30,50,50,25,19,38,45,22,50,44,26,44,46,49,29,39,45,52,38,41,54,56,64,109,126,72,73,63,55,61,58,54,60,62,59,64,69,65,63,77,67,71,64,72,75,60,66,80,73,49,67,61,56,56,49,48,32,52,38,23,59,72,51,28,37,67,53,54,28,29,53,36,45,31,54,24,30,49,25,49,28,55,31,40,57,30,64,72,45,55,38,33,34,35,35,37,42,36,36,37,33,72,60,36,47,33,45,71,42,78,42,86,89,40,95,62,56,53,64,47,66,48,65,41,62,33,41,35,38,36,40,37,38,39,33,68,77,37,45,45,47,33,58,62,27,47,30,52,25,32,50,28,49,27,50,28,33,49,29,48,36,46,43,50,47,27,52,50,42,42,50,42,50,46,37,50,46,47,27,24,36,29,47,40,44,29,53,52,33,47,51,48,34,52,52,43,47,53,50,40,52,53,43,47,56,34,32,74,72,66,74,42,60,65,64,58,41,54,53,37,50,51,50,37,51,50,34,50,49,50,28,52,51,29,47,48,52,21,53,50,32,45,29,52,38,24,54,53,40,69,42,60,61,85,60,85,72,92,69,61,74,60,58,66,72,56,81,77,73,82,61,63,71,67,45,51,71,65,27,51,98,58,40,38,70,60,53,32,34,52,26,50,28,49,29,33,48,22,49,32,47,31,60,53,12,72,60,34,51,34,33,36,38,35,40,37,36,36,40,26,26,51,21,99,77,71,38,81,53,75,34,82,49,74,47,78,50,76,48,77,50,60,68,82,80,66,92,59,52,66,60,54,52,50,52,52,28,52,49,51,28,50,51,32,49,50,51,33,53,50,51,51,52,52,50,54,47,45,37,52,50,27,47,50,49,25,49,50,25,25,52,42,29,55,53,29,48,52,46,31,56,51,26,48,50,46,29,53,50,34,51,52,33,35,76,71,68,75,41,52,72,67,54,36,53,49,29,48,49,47,26,47,51,27,49,51,47,30,50,50,26,20,36,47,23,51,45,26,44,47,48,28,38,43,52,39,42,54,55,65,111